Protein AF-0000000084558929 (afdb_homodimer)

Organism: NCBI:txid1577791

Secondary structure (DSSP, 8-state):
--EEEEEEEEETTSSSHHHHHHHHHHHTT-EEEEEEEEEEEE-SS-EEEEEEPPHHHHHHHHHHHHHHS---EEEE----SHHHHHHHHHHHTT--S-EEE-------TT--S-HHHHHHHIIIIIGGG-SEE--BHHHHHHHHTS---SHHHHHHHHHHHGGGS-EEEEEEEEE-SSEEEEEEEETTEEEEEEEE-PSPP-BTHHHHHHHHHHHHHHTT--HHHHHHHHHHHHHHHHHT-B-SSSSPPBP-TTTTT-GGGHHHHHHHHHHHHHHHHHHHHHHHS-GGGS-TT-BEEEEEPTT--SGGGEEEETT-EEEETTEEEE-S-EEETTTTHHHHHHHHHHHH-TT--EEEEE---TTHHHHHHHTT--EEEE---S---HHHHHHHHHHT-SS--SEEEE--TTT--EEEEEESSHHHHHHHHHHHH-/--EEEEEEEEETTSSSHHHHHHHHHHHTT-EEEEEEEEEEEE-SS-EEEEEEPPHHHHHHHHHHHHHHS---EEEE----SHHHHHHHHHHTTT--S-EEE-------TT--S-HHHHHHHIIIIIGGG-SEE--BHHHHHHHHTS---SHHHHHHHHHHHGGGS-EEEEEEEEE-SSEEEEEEEETTEEEEEEEE--S---BTHHHHHHHHHHHHHHTT--HHHHHHHHHHHHHHHHHT-B-SSSSPPBP-TTTTT-GGGHHHHHHHHHHHHHHHHHHHHHHHS-GGGS-TT-BEEEEEPTT--SGGGEEEETT-EEEETTEEEE-S-EEETTTTHHHHHHHHHHHH-TT--EEEEE---TTHHHHHHHTT--EEEE---SS--HHHHHHHHHHT-SS--SEEEE--TTT--EEEEEESSHHHHHHHHHHHH-

Solvent-accessible surface area (backbone atoms only — not comparable to full-atom values): 42613 Å² total; per-residue (Å²): 105,47,21,25,36,39,37,13,21,37,33,18,52,26,36,22,38,48,48,18,28,39,39,17,14,44,42,73,68,20,47,41,23,40,33,64,34,25,47,36,22,20,37,48,74,48,76,58,60,72,46,72,49,55,64,68,57,44,51,46,20,50,50,33,30,63,76,38,31,61,66,38,14,32,32,35,40,36,44,92,39,39,68,43,43,50,53,53,30,63,73,50,66,84,57,86,51,53,26,35,36,33,64,54,75,73,77,57,82,80,60,74,74,45,70,62,52,35,46,51,36,41,58,68,53,41,43,56,71,23,54,31,36,49,27,41,51,70,45,38,22,63,67,42,72,46,78,67,86,41,63,70,37,34,54,50,35,41,51,57,57,22,66,62,68,19,24,26,38,34,40,53,44,36,72,59,98,57,36,31,30,28,39,37,38,47,94,94,38,78,46,82,44,78,40,73,56,64,74,84,71,26,43,30,50,66,42,27,33,51,23,29,27,28,31,35,35,25,70,64,39,54,70,68,59,13,47,54,52,21,51,55,44,42,52,45,6,47,76,57,38,42,55,52,40,82,41,50,36,26,33,29,46,48,47,53,52,41,50,84,20,36,45,40,45,33,35,44,54,31,30,50,44,44,37,53,43,50,57,50,41,45,72,66,56,58,74,67,32,47,32,95,88,26,28,43,46,27,33,37,25,85,81,49,83,47,46,70,35,14,21,6,26,25,84,16,33,33,78,56,97,86,36,56,38,74,67,40,54,47,28,66,49,36,26,57,68,52,23,39,36,43,50,44,46,25,72,78,37,66,62,39,28,15,39,33,44,31,20,70,40,96,59,44,70,58,36,37,52,72,72,66,48,49,68,41,75,47,74,69,78,72,91,60,57,53,34,59,50,41,44,59,55,51,70,76,38,94,60,86,55,40,26,38,38,32,65,37,85,87,83,44,54,33,34,33,36,39,20,56,35,54,65,52,34,48,52,55,51,46,57,55,72,103,105,45,21,25,35,41,38,13,21,38,33,18,53,24,37,22,40,48,47,19,29,40,38,17,15,46,40,73,67,19,45,42,24,40,35,63,34,25,46,36,22,20,36,49,75,49,76,57,59,71,46,72,50,55,62,70,58,44,50,45,22,48,51,34,30,64,75,37,32,60,64,38,15,30,32,35,41,36,44,92,39,39,69,43,43,50,51,53,30,63,73,50,66,82,59,86,49,52,28,35,37,32,64,56,74,73,79,54,80,79,58,74,69,44,68,60,51,35,46,51,35,41,58,68,55,42,43,55,70,24,52,31,36,50,26,42,51,70,45,38,23,64,67,43,69,47,78,68,85,41,64,68,38,35,54,49,35,41,50,58,57,22,66,63,66,18,24,27,38,36,41,54,45,36,73,58,96,57,36,31,29,28,39,37,37,48,94,91,37,78,46,81,44,77,41,75,60,64,74,84,72,29,44,29,51,67,41,27,34,53,24,31,25,28,30,34,36,25,71,65,36,48,70,68,59,14,47,56,52,22,51,56,44,42,51,47,8,48,75,55,40,42,54,51,40,81,41,49,36,26,33,27,44,49,45,53,54,42,39,85,18,38,40,36,47,34,33,44,54,33,31,50,45,43,38,55,42,47,57,49,41,45,73,65,58,58,73,67,33,46,32,95,88,25,27,45,46,27,32,37,23,84,81,50,84,49,47,68,36,14,21,6,26,27,83,16,32,33,77,56,95,85,34,57,39,73,67,41,43,47,29,63,48,36,26,57,66,51,22,38,35,43,50,44,46,24,73,78,38,66,61,41,28,15,39,34,43,29,19,69,37,97,60,44,70,58,37,38,51,74,74,66,47,50,68,43,77,48,75,71,76,74,94,65,57,52,36,58,53,42,43,57,55,52,70,74,38,95,62,86,54,39,27,38,37,33,64,37,82,87,84,42,56,34,34,32,37,41,20,57,35,54,68,53,33,48,51,55,50,47,56,57,71,102

Structure (mmCIF, N/CA/C/O backbone):
data_AF-0000000084558929-model_v1
#
loop_
_entity.id
_entity.type
_entity.pdbx_description
1 polymer 'ThiDN protein'
#
loop_
_atom_site.group_PDB
_atom_site.id
_atom_site.type_symbol
_atom_site.label_atom_id
_atom_site.label_alt_id
_atom_site.label_comp_id
_atom_site.label_asym_id
_atom_site.label_entity_id
_atom_site.label_seq_id
_atom_site.pdbx_PDB_ins_code
_atom_site.Cartn_x
_atom_site.Cartn_y
_atom_site.Cartn_z
_atom_site.occupancy
_atom_site.B_iso_or_equiv
_atom_site.auth_seq_id
_atom_site.auth_comp_id
_atom_site.auth_asym_id
_atom_site.auth_atom_id
_atom_site.pdbx_PDB_model_num
ATOM 1 N N . MET A 1 1 ? 7.133 1.33 13.344 1 83.69 1 MET A N 1
ATOM 2 C CA . MET A 1 1 ? 6.449 1.794 12.141 1 83.69 1 MET A CA 1
ATOM 3 C C . MET A 1 1 ? 5.363 2.807 12.484 1 83.69 1 MET A C 1
ATOM 5 O O . MET A 1 1 ? 4.566 2.58 13.398 1 83.69 1 MET A O 1
ATOM 9 N N . LYS A 1 2 ? 5.395 4.078 11.883 1 90.44 2 LYS A N 1
ATOM 10 C CA . LYS A 1 2 ? 4.316 5.047 12.055 1 90.44 2 LYS A CA 1
ATOM 11 C C . LYS A 1 2 ? 3.053 4.605 11.328 1 90.44 2 LYS A C 1
ATOM 13 O O . LYS A 1 2 ? 3.127 4.012 10.25 1 90.44 2 LYS A O 1
ATOM 18 N N . THR A 1 3 ? 1.973 4.855 11.977 1 96.56 3 THR A N 1
ATOM 19 C CA . THR A 1 3 ? 0.694 4.398 11.445 1 96.56 3 THR A CA 1
ATOM 20 C C . THR A 1 3 ? -0.305 5.547 11.375 1 96.56 3 THR A C 1
ATOM 22 O O . THR A 1 3 ? -0.417 6.336 12.312 1 96.56 3 THR A O 1
ATOM 25 N N . ALA A 1 4 ? -0.95 5.711 10.281 1 98.19 4 ALA A N 1
ATOM 26 C CA . ALA A 1 4 ? -2.064 6.641 10.125 1 98.19 4 ALA A CA 1
ATOM 27 C C . ALA A 1 4 ? -3.373 5.895 9.883 1 98.19 4 ALA A C 1
ATOM 29 O O . ALA A 1 4 ? -3.377 4.805 9.305 1 98.19 4 ALA A O 1
ATOM 30 N N . LEU A 1 5 ? -4.441 6.445 10.328 1 98.69 5 LEU A N 1
ATOM 31 C CA . LEU A 1 5 ? -5.777 5.887 10.141 1 98.69 5 LEU A CA 1
ATOM 32 C C . LEU A 1 5 ? -6.574 6.711 9.141 1 98.69 5 LEU A C 1
ATOM 34 O O . LEU A 1 5 ? -6.66 7.938 9.258 1 98.69 5 LEU A O 1
ATOM 38 N N . THR A 1 6 ? -7.043 6.047 8.102 1 98.75 6 THR A N 1
ATOM 39 C CA . THR A 1 6 ? -7.945 6.727 7.176 1 98.75 6 THR A CA 1
ATOM 40 C C . THR A 1 6 ? -9.367 6.199 7.324 1 98.75 6 THR A C 1
ATOM 42 O O . THR A 1 6 ? -9.594 4.988 7.359 1 98.75 6 THR A O 1
ATOM 45 N N . ILE A 1 7 ? -10.32 7.102 7.559 1 98.69 7 ILE A N 1
ATOM 46 C CA . ILE A 1 7 ? -11.758 6.852 7.656 1 98.69 7 ILE A CA 1
ATOM 47 C C . ILE A 1 7 ? -12.461 7.402 6.418 1 98.69 7 ILE A C 1
ATOM 49 O O . ILE A 1 7 ? -12.695 8.609 6.312 1 98.69 7 ILE A O 1
ATOM 53 N N . ALA A 1 8 ? -12.812 6.52 5.48 1 97.69 8 ALA A N 1
ATOM 54 C CA . ALA A 1 8 ? -13.312 7.008 4.199 1 97.69 8 ALA A CA 1
ATOM 55 C C . ALA A 1 8 ? -14.055 5.91 3.443 1 97.69 8 ALA A C 1
ATOM 57 O O . ALA A 1 8 ? -14.133 4.773 3.908 1 97.69 8 ALA A O 1
ATOM 58 N N . GLY A 1 9 ? -14.695 6.316 2.381 1 96.62 9 GLY A N 1
ATOM 59 C CA . GLY A 1 9 ? -15.328 5.348 1.498 1 96.62 9 GLY A CA 1
ATOM 60 C C . GLY A 1 9 ? -14.328 4.582 0.646 1 96.62 9 GLY A C 1
ATOM 61 O O . GLY A 1 9 ? -13.156 4.953 0.57 1 96.62 9 GLY A O 1
ATOM 62 N N . SER A 1 10 ? -14.875 3.471 0.012 1 97.12 10 SER A N 1
ATOM 63 C CA . SER A 1 10 ? -14.078 2.65 -0.895 1 97.12 10 SER A CA 1
ATOM 64 C C . SER A 1 10 ? -14.422 2.943 -2.352 1 97.12 10 SER A C 1
ATOM 66 O O . SER A 1 10 ? -15.594 3.084 -2.703 1 97.12 10 SER A O 1
ATOM 68 N N . ASP A 1 11 ? -13.352 3.115 -3.139 1 95.5 11 ASP A N 1
ATOM 69 C CA . ASP A 1 11 ? -13.445 3.312 -4.582 1 95.5 11 ASP A CA 1
ATOM 70 C C . ASP A 1 11 ? -13.039 2.049 -5.336 1 95.5 11 ASP A C 1
ATOM 72 O O . ASP A 1 11 ? -11.859 1.673 -5.34 1 95.5 11 ASP A O 1
ATOM 76 N N . SER A 1 12 ? -13.969 1.496 -6.133 1 96.81 12 SER A N 1
ATOM 77 C CA . SER A 1 12 ? -13.727 0.222 -6.801 1 96.81 12 SER A CA 1
ATOM 78 C C . SER A 1 12 ? -12.586 0.335 -7.809 1 96.81 12 SER A C 1
ATOM 80 O O . SER A 1 12 ? -11.836 -0.623 -8.016 1 96.81 12 SER A O 1
ATOM 82 N N . VAL A 1 13 ? -12.375 1.478 -8.422 1 96.25 13 VAL A N 1
ATOM 83 C CA . VAL A 1 13 ? -11.352 1.631 -9.453 1 96.25 13 VAL A CA 1
ATOM 84 C C . VAL A 1 13 ? -9.992 1.881 -8.797 1 96.25 13 VAL A C 1
ATOM 86 O O . VAL A 1 13 ? -8.953 1.711 -9.43 1 96.25 13 VAL A O 1
ATOM 89 N N . GLY A 1 14 ? -10 2.24 -7.566 1 96.38 14 GLY A N 1
ATOM 90 C CA . GLY A 1 14 ? -8.758 2.381 -6.812 1 96.38 14 GLY A CA 1
ATOM 91 C C . GLY A 1 14 ? -8.086 3.725 -7.02 1 96.38 14 GLY A C 1
ATOM 92 O O . GLY A 1 14 ? -6.902 3.883 -6.719 1 96.38 14 GLY A O 1
ATOM 93 N N . GLY A 1 15 ? -8.844 4.719 -7.543 1 94.81 15 GLY A N 1
ATOM 94 C CA . GLY A 1 15 ? -8.266 6.023 -7.816 1 94.81 15 GLY A CA 1
ATOM 95 C C . GLY A 1 15 ? -8.484 7.02 -6.695 1 94.81 15 GLY A C 1
ATOM 96 O O . GLY A 1 15 ? -7.789 8.039 -6.613 1 94.81 15 GLY A O 1
ATOM 97 N N . ALA A 1 16 ? -9.406 6.77 -5.832 1 95.25 16 ALA A N 1
ATOM 98 C CA . ALA A 1 16 ? -9.742 7.602 -4.68 1 95.25 16 ALA A CA 1
ATOM 99 C C . ALA A 1 16 ? -10.078 6.742 -3.465 1 95.25 16 ALA A C 1
ATOM 101 O O . ALA A 1 16 ? -9.664 5.582 -3.385 1 95.25 16 ALA A O 1
ATOM 102 N N . GLY A 1 17 ? -10.664 7.328 -2.475 1 96.19 17 GLY A N 1
ATOM 103 C CA . GLY A 1 17 ? -11.094 6.566 -1.312 1 96.19 17 GLY A CA 1
ATOM 104 C C . GLY A 1 17 ? -9.938 5.988 -0.521 1 96.19 17 GLY A C 1
ATOM 105 O O . GLY A 1 17 ? -8.812 6.484 -0.604 1 96.19 17 GLY A O 1
ATOM 106 N N . ILE A 1 18 ? -10.242 4.922 0.247 1 98.06 18 ILE A N 1
ATOM 107 C CA . ILE A 1 18 ? -9.219 4.324 1.102 1 98.06 18 ILE A CA 1
ATOM 108 C C . ILE A 1 18 ? -8.109 3.734 0.24 1 98.06 18 ILE A C 1
ATOM 110 O O . ILE A 1 18 ? -6.957 3.645 0.678 1 98.06 18 ILE A O 1
ATOM 114 N N . GLN A 1 19 ? -8.438 3.371 -1.053 1 98.19 19 GLN A N 1
ATOM 115 C CA . GLN A 1 19 ? -7.422 2.801 -1.935 1 98.19 19 GLN A CA 1
ATOM 116 C C . GLN A 1 19 ? -6.32 3.811 -2.232 1 98.19 19 GLN A C 1
ATOM 118 O O . GLN A 1 19 ? -5.133 3.482 -2.158 1 98.19 19 GLN A O 1
ATOM 123 N N . ALA A 1 20 ? -6.73 5.051 -2.551 1 97.19 20 ALA A N 1
ATOM 124 C CA . ALA A 1 20 ? -5.75 6.105 -2.795 1 97.19 20 ALA A CA 1
ATOM 125 C C . ALA A 1 20 ? -5.012 6.477 -1.512 1 97.19 20 ALA A C 1
ATOM 127 O O . ALA A 1 20 ? -3.809 6.754 -1.537 1 97.19 20 ALA A O 1
ATOM 128 N N . ASP A 1 21 ? -5.734 6.5 -0.413 1 98.31 21 ASP A N 1
ATOM 129 C CA . ASP A 1 21 ? -5.141 6.824 0.879 1 98.31 21 ASP A CA 1
ATOM 130 C C . ASP A 1 21 ? -4.023 5.844 1.232 1 98.31 21 ASP A C 1
ATOM 132 O O . ASP A 1 21 ? -2.936 6.25 1.641 1 98.31 21 ASP A O 1
ATOM 136 N N . ILE A 1 22 ? -4.312 4.555 1.047 1 98.38 22 ILE A N 1
ATOM 137 C CA . ILE A 1 22 ? -3.367 3.494 1.373 1 98.38 22 ILE A CA 1
ATOM 138 C C . ILE A 1 22 ? -2.096 3.658 0.542 1 98.38 22 ILE A C 1
ATOM 140 O O . ILE A 1 22 ? -0.986 3.596 1.076 1 98.38 22 ILE A O 1
ATOM 144 N N . LYS A 1 23 ? -2.238 3.891 -0.728 1 96.19 23 LYS A N 1
ATOM 145 C CA . LYS A 1 23 ? -1.084 4.039 -1.608 1 96.19 23 LYS A CA 1
ATOM 146 C C . LYS A 1 23 ? -0.255 5.262 -1.229 1 96.19 23 LYS A C 1
ATOM 148 O O . LYS A 1 23 ? 0.974 5.188 -1.152 1 96.19 23 LYS A O 1
ATOM 153 N N . ALA A 1 24 ? -0.901 6.363 -0.974 1 95.25 24 ALA A N 1
ATOM 154 C CA . ALA A 1 24 ? -0.205 7.605 -0.648 1 95.25 24 ALA A CA 1
ATOM 155 C C . ALA A 1 24 ? 0.569 7.473 0.661 1 95.25 24 ALA A C 1
ATOM 157 O O . ALA A 1 24 ? 1.74 7.852 0.737 1 95.25 24 ALA A O 1
ATOM 158 N N . MET A 1 25 ? -0.078 6.965 1.679 1 96.06 25 MET A N 1
ATOM 159 C CA . MET A 1 25 ? 0.57 6.805 2.977 1 96.06 25 MET A CA 1
ATOM 160 C C . MET A 1 25 ? 1.732 5.824 2.889 1 96.06 25 MET A C 1
ATOM 162 O O . MET A 1 25 ? 2.828 6.105 3.379 1 96.06 25 MET A O 1
ATOM 166 N N . ALA A 1 26 ? 1.492 4.699 2.186 1 92.88 26 ALA A N 1
ATOM 167 C CA . ALA A 1 26 ? 2.539 3.693 2.031 1 92.88 26 ALA A CA 1
ATOM 168 C C . ALA A 1 26 ? 3.721 4.246 1.241 1 92.88 26 ALA A C 1
ATOM 170 O O . ALA A 1 26 ? 4.875 3.916 1.524 1 92.88 26 ALA A O 1
ATOM 171 N N . SER A 1 27 ? 3.445 5.07 0.264 1 87.81 27 SER A N 1
ATOM 172 C CA . SER A 1 27 ? 4.484 5.586 -0.62 1 87.81 27 SER A CA 1
ATOM 173 C C . SER A 1 27 ? 5.48 6.449 0.145 1 87.81 27 SER A C 1
ATOM 175 O O . SER A 1 27 ? 6.617 6.637 -0.298 1 87.81 27 SER A O 1
ATOM 177 N N . VAL A 1 28 ? 5.039 6.93 1.283 1 83.31 28 VAL A N 1
ATOM 178 C CA . VAL A 1 28 ? 5.957 7.77 2.041 1 83.31 28 VAL A CA 1
ATOM 179 C C . VAL A 1 28 ? 6.383 7.051 3.32 1 83.31 28 VAL A C 1
ATOM 181 O O . VAL A 1 28 ? 6.926 7.668 4.234 1 83.31 28 VAL A O 1
ATOM 184 N N . GLY A 1 29 ? 6.043 5.836 3.422 1 84.62 29 GLY A N 1
ATOM 185 C CA . GLY A 1 29 ? 6.598 5.004 4.477 1 84.62 29 GLY A CA 1
ATOM 186 C C . GLY A 1 29 ? 5.711 4.922 5.703 1 84.62 29 GLY A C 1
ATOM 187 O O . GLY A 1 29 ? 6.188 4.629 6.805 1 84.62 29 GLY A O 1
ATOM 188 N N . VAL A 1 30 ? 4.492 5.215 5.641 1 92 30 VAL A N 1
ATOM 189 C CA . VAL A 1 30 ? 3.549 5.176 6.758 1 92 30 VAL A CA 1
ATOM 190 C C . VAL A 1 30 ? 2.527 4.062 6.531 1 92 30 VAL A C 1
ATOM 192 O O . VAL A 1 30 ? 2.002 3.91 5.426 1 92 30 VAL A O 1
ATOM 195 N N . HIS A 1 31 ? 2.312 3.211 7.539 1 95.5 31 HIS A N 1
ATOM 196 C CA . HIS A 1 31 ? 1.287 2.174 7.465 1 95.5 31 HIS A CA 1
ATOM 197 C C . HIS A 1 31 ? -0.111 2.777 7.559 1 95.5 31 HIS A C 1
ATOM 199 O O . HIS A 1 31 ? -0.355 3.672 8.367 1 95.5 31 HIS A O 1
ATOM 205 N N . ALA A 1 32 ? -1.036 2.309 6.727 1 98.06 32 ALA A N 1
ATOM 206 C CA . ALA A 1 32 ? -2.4 2.828 6.711 1 98.06 32 ALA A CA 1
ATOM 207 C C . ALA A 1 32 ? -3.381 1.813 7.289 1 98.06 32 ALA A C 1
ATOM 209 O O . ALA A 1 32 ? -3.594 0.745 6.711 1 98.06 32 ALA A O 1
ATOM 210 N N . ALA A 1 33 ? -3.943 2.094 8.414 1 98.5 33 ALA A N 1
ATOM 211 C CA . ALA A 1 33 ? -5.156 1.418 8.867 1 98.5 33 ALA A CA 1
ATOM 212 C C . ALA A 1 33 ? -6.402 2.084 8.297 1 98.5 33 ALA A C 1
ATOM 214 O O . ALA A 1 33 ? -6.367 3.256 7.906 1 98.5 33 ALA A O 1
ATOM 215 N N . THR A 1 34 ? -7.496 1.248 8.211 1 98.62 34 THR A N 1
ATOM 216 C CA . THR A 1 34 ? -8.633 1.817 7.496 1 98.62 34 THR A CA 1
ATOM 217 C C . THR A 1 34 ? -9.938 1.539 8.242 1 98.62 34 THR A C 1
ATOM 219 O O . THR A 1 34 ? -10.078 0.502 8.891 1 98.62 34 THR A O 1
ATOM 222 N N . VAL A 1 35 ? -10.805 2.461 8.195 1 98.75 35 VAL A N 1
ATOM 223 C CA . VAL A 1 35 ? -12.219 2.307 8.516 1 98.75 35 VAL A CA 1
ATOM 224 C C . VAL A 1 35 ? -13.062 2.664 7.289 1 98.75 35 VAL A C 1
ATOM 226 O O . VAL A 1 35 ? -13.023 3.803 6.816 1 98.75 35 VAL A O 1
ATOM 229 N N . ILE A 1 36 ? -13.781 1.66 6.789 1 98.69 36 ILE A N 1
ATOM 230 C CA . ILE A 1 36 ? -14.586 1.88 5.59 1 98.69 36 ILE A CA 1
ATOM 231 C C . ILE A 1 36 ? -15.969 2.402 5.98 1 98.69 36 ILE A C 1
ATOM 233 O O . ILE A 1 36 ? -16.672 1.78 6.781 1 98.69 36 ILE A O 1
ATOM 237 N N . THR A 1 37 ? -16.344 3.551 5.375 1 97.44 37 THR A N 1
ATOM 238 C CA . THR A 1 37 ? -17.609 4.176 5.723 1 97.44 37 THR A CA 1
ATOM 239 C C . THR A 1 37 ? -18.688 3.818 4.699 1 97.44 37 THR A C 1
ATOM 241 O O . THR A 1 37 ? -19.875 3.846 5.008 1 97.44 37 THR A O 1
ATOM 244 N N . ALA A 1 38 ? -18.266 3.543 3.525 1 96.31 38 ALA A N 1
ATOM 245 C CA . ALA A 1 38 ? -19.156 3.154 2.439 1 96.31 38 ALA A CA 1
ATOM 246 C C . ALA A 1 38 ? -18.391 2.438 1.329 1 96.31 38 ALA A C 1
ATOM 248 O O . ALA A 1 38 ? -17.203 2.703 1.108 1 96.31 38 ALA A O 1
ATOM 249 N N . VAL A 1 39 ? -19.078 1.519 0.656 1 97.12 39 VAL A N 1
ATOM 250 C CA . VAL A 1 39 ? -18.562 0.878 -0.55 1 97.12 39 VAL A CA 1
ATOM 251 C C . VAL A 1 39 ? -19.25 1.473 -1.782 1 97.12 39 VAL A C 1
ATOM 253 O O . VAL A 1 39 ? -20.469 1.365 -1.938 1 97.12 39 VAL A O 1
ATOM 256 N N . THR A 1 40 ? -18.422 2.119 -2.65 1 94 40 THR A N 1
ATOM 257 C CA . THR A 1 40 ? -19 2.723 -3.848 1 94 40 THR A CA 1
ATOM 258 C C . THR A 1 40 ? -18.719 1.858 -5.074 1 94 40 THR A C 1
ATOM 260 O O . THR A 1 40 ? -17.641 1.28 -5.203 1 94 40 THR A O 1
ATOM 263 N N . VAL A 1 41 ? -19.766 1.723 -5.863 1 94.62 41 VAL A N 1
ATOM 264 C CA . VAL A 1 41 ? -19.609 1.146 -7.195 1 94.62 41 VAL A CA 1
ATOM 265 C C . VAL A 1 41 ? -19.234 2.238 -8.188 1 94.62 41 VAL A C 1
ATOM 267 O O . VAL A 1 41 ? -20.047 3.09 -8.539 1 94.62 41 VAL A O 1
ATOM 270 N N . GLN A 1 42 ? -17.922 2.117 -8.602 1 91.31 42 GLN A N 1
ATOM 271 C CA . GLN A 1 42 ? -17.453 3.227 -9.422 1 91.31 42 GLN A CA 1
ATOM 272 C C . GLN A 1 42 ? -16.5 2.738 -10.516 1 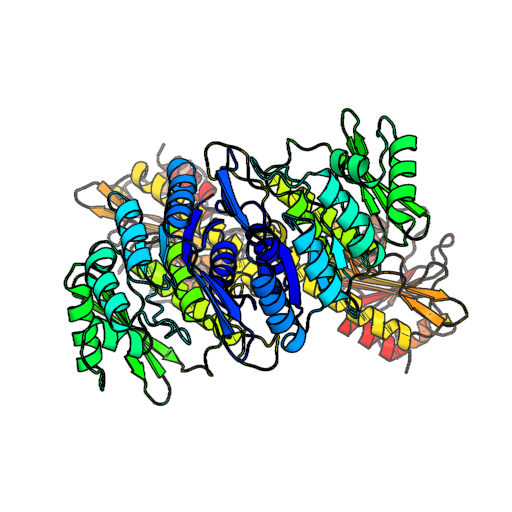91.31 42 GLN A C 1
ATOM 274 O O . GLN A 1 42 ? -15.852 1.707 -10.367 1 91.31 42 GLN A O 1
ATOM 279 N N . ASN A 1 43 ? -16.594 3.377 -11.625 1 92.12 43 ASN A N 1
ATOM 280 C CA . ASN A 1 43 ? -15.594 3.297 -12.688 1 92.12 43 ASN A CA 1
ATOM 281 C C . ASN A 1 43 ? -14.953 4.656 -12.953 1 92.12 43 ASN A C 1
ATOM 283 O O . ASN A 1 43 ? -15.047 5.562 -12.125 1 92.12 43 ASN A O 1
ATOM 287 N N . THR A 1 44 ? -14.125 4.754 -14.023 1 90.75 44 THR A N 1
ATOM 288 C CA . THR A 1 44 ? -13.391 6 -14.211 1 90.75 44 THR A CA 1
ATOM 289 C C . THR A 1 44 ? -14.305 7.09 -14.766 1 90.75 44 THR A C 1
ATOM 291 O O . THR A 1 44 ? -13.898 8.25 -14.859 1 90.75 44 THR A O 1
ATOM 294 N N . ARG A 1 45 ? -15.531 6.754 -15.039 1 88.75 45 ARG A N 1
ATOM 295 C CA . ARG A 1 45 ? -16.453 7.684 -15.695 1 88.75 45 ARG A CA 1
ATOM 296 C C . ARG A 1 45 ? -17.547 8.141 -14.734 1 88.75 45 ARG A C 1
ATOM 298 O O . ARG A 1 45 ? -18.016 9.273 -14.828 1 88.75 45 ARG A O 1
ATOM 305 N N . GLU A 1 46 ? -17.953 7.188 -13.875 1 88.19 46 GLU A N 1
ATOM 306 C CA . GLU A 1 46 ? -19.125 7.512 -13.07 1 88.19 46 GLU A CA 1
ATOM 307 C C . GLU A 1 46 ? -19.141 6.711 -11.773 1 88.19 46 GLU A C 1
ATOM 309 O O . GLU A 1 46 ? -18.453 5.699 -11.648 1 88.19 46 GLU A O 1
ATOM 314 N N . VAL A 1 47 ? -19.922 7.281 -10.859 1 87.38 47 VAL A N 1
ATOM 315 C CA . VAL A 1 47 ? -20.234 6.59 -9.617 1 87.38 47 VAL A CA 1
ATOM 316 C C . VAL A 1 47 ? -21.641 6 -9.695 1 87.38 47 VAL A C 1
ATOM 318 O O . VAL A 1 47 ? -22.609 6.711 -10 1 87.38 47 VAL A O 1
ATOM 321 N N . GLY A 1 48 ? -21.719 4.727 -9.445 1 90.44 48 GLY A N 1
ATOM 322 C CA . GLY A 1 48 ? -23.016 4.047 -9.438 1 90.44 48 GLY A CA 1
ATOM 323 C C . GLY A 1 48 ? -23.594 3.891 -8.039 1 90.44 48 GLY A C 1
ATOM 324 O O . GLY A 1 48 ? -23.688 4.863 -7.293 1 90.44 48 GLY A O 1
ATOM 325 N N . SER A 1 49 ? -23.875 2.691 -7.637 1 92.38 49 SER A N 1
ATOM 326 C CA . SER A 1 49 ? -24.469 2.408 -6.336 1 92.38 49 SER A CA 1
ATOM 327 C C . SER A 1 49 ? -23.484 2.662 -5.207 1 92.38 49 SER A C 1
ATOM 329 O O . SER A 1 49 ? -22.266 2.535 -5.398 1 92.38 49 SER A O 1
ATOM 331 N N . ILE A 1 50 ? -24.078 3.061 -4.039 1 93.19 50 ILE A N 1
ATOM 332 C CA . ILE A 1 50 ? -23.297 3.258 -2.826 1 93.19 50 ILE A CA 1
ATOM 333 C C . ILE A 1 50 ? -23.906 2.465 -1.676 1 93.19 50 ILE A C 1
ATOM 335 O O . ILE A 1 50 ? -25.109 2.578 -1.408 1 93.19 50 ILE A O 1
ATOM 339 N N . LEU A 1 51 ? -23.125 1.643 -1.083 1 95.81 51 LEU A N 1
ATOM 340 C CA . LEU A 1 51 ? -23.547 0.898 0.1 1 95.81 51 LEU A CA 1
ATOM 341 C C . LEU A 1 51 ? -22.938 1.495 1.362 1 95.81 51 LEU A C 1
ATOM 343 O O . LEU A 1 51 ? -21.75 1.282 1.646 1 95.81 51 LEU A O 1
ATOM 347 N N . PRO A 1 52 ? -23.766 2.199 2.152 1 94.75 52 PRO A N 1
ATOM 348 C CA . PRO A 1 52 ? -23.219 2.674 3.43 1 94.75 52 PRO A CA 1
ATOM 349 C C . PRO A 1 52 ? -22.953 1.539 4.418 1 94.75 52 PRO A C 1
ATOM 351 O O . PRO A 1 52 ? -23.734 0.586 4.492 1 94.75 52 PRO A O 1
ATOM 354 N N . ILE A 1 53 ? -21.891 1.61 5.07 1 97.62 53 ILE A N 1
ATOM 355 C CA . ILE A 1 53 ? -21.609 0.67 6.152 1 97.62 53 ILE A CA 1
ATOM 356 C C . ILE A 1 53 ? -22.406 1.062 7.395 1 97.62 53 ILE A C 1
ATOM 358 O O . ILE A 1 53 ? -22.516 2.246 7.727 1 97.62 53 ILE A O 1
ATOM 362 N N . PRO A 1 54 ? -23 0.093 8.086 1 97.88 54 PRO A N 1
ATOM 363 C CA . PRO A 1 54 ? -23.766 0.418 9.289 1 97.88 54 PRO A CA 1
ATOM 364 C C . PRO A 1 54 ? -22.922 1.1 10.359 1 97.88 54 PRO A C 1
ATOM 366 O O . PRO A 1 54 ? -21.766 0.742 10.555 1 97.88 54 PRO A O 1
ATOM 369 N N . GLU A 1 55 ? -23.609 2.039 11.086 1 97.25 55 GLU A N 1
ATOM 370 C CA . GLU A 1 55 ? -22.938 2.844 12.102 1 97.25 55 GLU A CA 1
ATOM 371 C C . GLU A 1 55 ? -22.25 1.96 13.141 1 97.25 55 GLU A C 1
ATOM 373 O O . GLU A 1 55 ? -21.141 2.256 13.57 1 97.25 55 GLU A O 1
ATOM 378 N N . GLU A 1 56 ? -22.906 0.878 13.516 1 98.06 56 GLU A N 1
ATOM 379 C CA . GLU A 1 56 ? -22.359 -0.018 14.531 1 98.06 56 GLU A CA 1
ATOM 380 C C . GLU A 1 56 ? -21.062 -0.658 14.062 1 98.06 56 GLU A C 1
ATOM 382 O O . GLU A 1 56 ? -20.125 -0.825 14.844 1 98.06 56 GLU A O 1
ATOM 387 N N . ILE A 1 57 ? -20.984 -0.993 12.805 1 98.12 57 ILE A N 1
ATOM 388 C CA . ILE A 1 57 ? -19.781 -1.62 12.25 1 98.12 57 ILE A CA 1
ATOM 389 C C . ILE A 1 57 ? -18.656 -0.59 12.141 1 98.12 57 ILE A C 1
ATOM 391 O O . ILE A 1 57 ? -17.484 -0.916 12.352 1 98.12 57 ILE A O 1
ATOM 395 N N . ILE A 1 58 ? -19 0.626 11.789 1 98.44 58 ILE A N 1
ATOM 396 C CA . ILE A 1 58 ? -18 1.694 11.727 1 98.44 58 ILE A CA 1
ATOM 397 C C . ILE A 1 58 ? -17.391 1.916 13.102 1 98.44 58 ILE A C 1
ATOM 399 O O . ILE A 1 58 ? -16.172 2.023 13.242 1 98.44 58 ILE A O 1
ATOM 403 N N . LYS A 1 59 ? -18.266 1.961 14.117 1 98.25 59 LYS A N 1
ATOM 404 C CA . LYS A 1 59 ? -17.797 2.121 15.492 1 98.25 59 LYS A CA 1
ATOM 405 C C . LYS A 1 59 ? -16.891 0.974 15.891 1 98.25 59 LYS A C 1
ATOM 407 O O . LYS A 1 59 ? -15.836 1.197 16.5 1 98.25 59 LYS A O 1
ATOM 412 N N . GLU A 1 60 ? -17.266 -0.213 15.555 1 98.25 60 GLU A N 1
ATOM 413 C CA . GLU A 1 60 ? -16.469 -1.388 15.891 1 98.25 60 GLU A CA 1
ATOM 414 C C . GLU A 1 60 ? -15.109 -1.351 15.195 1 98.25 60 GLU A C 1
ATOM 416 O O . GLU A 1 60 ? -14.086 -1.713 15.781 1 98.25 60 GLU A O 1
ATOM 421 N N . GLN A 1 61 ? -15.078 -0.974 13.914 1 98.38 61 GLN A N 1
ATOM 422 C CA . GLN A 1 61 ? -13.805 -0.832 13.211 1 98.38 61 GLN A CA 1
ATOM 423 C C . GLN A 1 61 ? -12.883 0.151 13.93 1 98.38 61 GLN A C 1
ATOM 425 O O . GLN A 1 61 ? -11.711 -0.143 14.156 1 98.38 61 GLN A O 1
ATOM 430 N N . LEU A 1 62 ? -13.461 1.325 14.242 1 98.12 62 LEU A N 1
ATOM 431 C CA . LEU A 1 62 ? -12.695 2.387 14.883 1 98.12 62 LEU A CA 1
ATOM 432 C C . LEU A 1 62 ? -12.102 1.906 16.203 1 98.12 62 LEU A C 1
ATOM 434 O O . LEU A 1 62 ? -10.906 2.07 16.453 1 98.12 62 LEU A O 1
ATOM 438 N N . GLU A 1 63 ? -12.891 1.289 17.016 1 97.19 63 GLU A N 1
ATOM 439 C CA . GLU A 1 63 ? -12.461 0.852 18.344 1 97.19 63 GLU A CA 1
ATOM 440 C C . GLU A 1 63 ? -11.422 -0.26 18.234 1 97.19 63 GLU A C 1
ATOM 442 O O . GLU A 1 63 ? -10.461 -0.289 19.016 1 97.19 63 GLU A O 1
ATOM 447 N N . ALA A 1 64 ? -11.656 -1.169 17.297 1 97.06 64 ALA A N 1
ATOM 448 C CA . ALA A 1 64 ? -10.711 -2.266 17.109 1 97.06 64 ALA A CA 1
ATOM 449 C C . ALA A 1 64 ? -9.312 -1.736 16.797 1 97.06 64 ALA A C 1
ATOM 451 O O . ALA A 1 64 ? -8.32 -2.252 17.297 1 97.06 64 ALA A O 1
ATOM 452 N N . VAL A 1 65 ? -9.219 -0.744 15.992 1 97.44 65 VAL A N 1
ATOM 453 C CA . VAL A 1 65 ? -7.938 -0.207 15.555 1 97.44 65 VAL A CA 1
ATOM 454 C C . VAL A 1 65 ? -7.348 0.678 16.656 1 97.44 65 VAL A C 1
ATOM 456 O O . VAL A 1 65 ? -6.172 0.539 17 1 97.44 65 VAL A O 1
ATOM 459 N N . LEU A 1 66 ? -8.141 1.563 17.234 1 96.5 66 LEU A N 1
ATOM 460 C CA . LEU A 1 66 ? -7.652 2.576 18.156 1 96.5 66 LEU A CA 1
ATOM 461 C C . LEU A 1 66 ? -7.219 1.942 19.469 1 96.5 66 LEU A C 1
ATOM 463 O O . LEU A 1 66 ? -6.293 2.43 20.125 1 96.5 66 LEU A O 1
ATOM 467 N N . LYS A 1 67 ? -7.789 0.862 19.906 1 95.06 67 LYS A N 1
ATOM 468 C CA . LYS A 1 67 ? -7.461 0.215 21.172 1 95.06 67 LYS A CA 1
ATOM 469 C C . LYS A 1 67 ? -6.234 -0.684 21.031 1 95.06 67 LYS A C 1
ATOM 471 O O . LYS A 1 67 ? -5.578 -1.008 22.016 1 95.06 67 LYS A O 1
ATOM 476 N N . ASP A 1 68 ? -5.91 -1.007 19.828 1 95.88 68 ASP A N 1
ATOM 477 C CA . ASP A 1 68 ? -4.859 -1.989 19.578 1 95.88 68 ASP A CA 1
ATOM 478 C C . ASP A 1 68 ? -3.619 -1.328 18.984 1 95.88 68 ASP A C 1
ATOM 480 O O . ASP A 1 68 ? -2.506 -1.527 19.484 1 95.88 68 ASP A O 1
ATOM 484 N N . CYS A 1 69 ? -3.832 -0.497 18 1 95.62 69 CYS A N 1
ATOM 485 C CA . CYS A 1 69 ? -2.727 0.054 17.219 1 95.62 69 CYS A CA 1
ATOM 486 C C . CYS A 1 69 ? -2.281 1.398 17.781 1 95.62 69 CYS A C 1
ATOM 488 O O . CYS A 1 69 ? -3.086 2.131 18.359 1 95.62 69 CYS A O 1
ATOM 490 N N . LYS A 1 70 ? -1.026 1.64 17.609 1 93.69 70 LYS A N 1
ATOM 491 C CA . LYS A 1 70 ? -0.514 2.98 17.891 1 93.69 70 LYS A CA 1
ATOM 492 C C . LYS A 1 70 ? -0.713 3.898 16.688 1 93.69 70 LYS A C 1
ATOM 494 O O . LYS A 1 70 ? 0.166 4.008 15.828 1 93.69 70 LYS A O 1
ATOM 499 N N . ILE A 1 71 ? -1.717 4.645 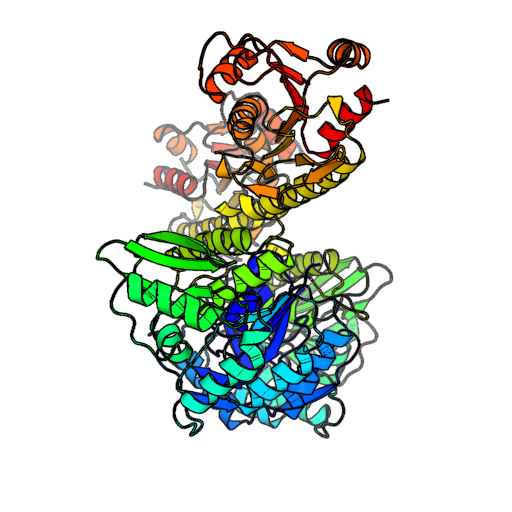16.734 1 97.06 71 ILE A N 1
ATOM 500 C CA . ILE A 1 71 ? -2.053 5.547 15.641 1 97.06 71 ILE A CA 1
ATOM 501 C C . ILE A 1 71 ? -1.384 6.902 15.867 1 97.06 71 ILE A C 1
ATOM 503 O O . ILE A 1 71 ? -1.495 7.484 16.953 1 97.06 71 ILE A O 1
ATOM 507 N N . ASN A 1 72 ? -0.758 7.445 14.797 1 96.31 72 ASN A N 1
ATOM 508 C CA . ASN A 1 72 ? 0.01 8.68 14.938 1 96.31 72 ASN A CA 1
ATOM 509 C C . ASN A 1 72 ? -0.713 9.859 14.305 1 96.31 72 ASN A C 1
ATOM 511 O O . ASN A 1 72 ? -0.414 11.016 14.617 1 96.31 72 ASN A O 1
ATOM 515 N N . ALA A 1 73 ? -1.644 9.633 13.43 1 98.12 73 ALA A N 1
ATOM 516 C CA . ALA A 1 73 ? -2.457 10.656 12.781 1 98.12 73 ALA A CA 1
ATOM 517 C C . ALA A 1 73 ? -3.709 10.047 12.156 1 98.12 73 ALA A C 1
ATOM 51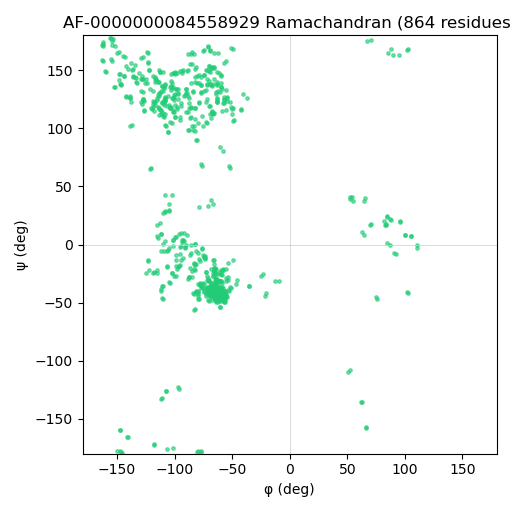9 O O . ALA A 1 73 ? -3.744 8.852 11.859 1 98.12 73 ALA A O 1
ATOM 520 N N . ILE A 1 74 ? -4.762 10.836 11.922 1 98.62 74 ILE A N 1
ATOM 521 C CA . ILE A 1 74 ? -6.035 10.359 11.398 1 98.62 74 ILE A CA 1
ATOM 522 C C . ILE A 1 74 ? -6.496 11.266 10.258 1 98.62 74 ILE A C 1
ATOM 524 O O . ILE A 1 74 ? -6.348 12.492 10.336 1 98.62 74 ILE A O 1
ATOM 528 N N . LYS A 1 75 ? -7.016 10.641 9.219 1 98.12 75 LYS A N 1
ATOM 529 C CA . LYS A 1 75 ? -7.625 11.352 8.102 1 98.12 75 LYS A CA 1
ATOM 530 C C . LYS A 1 75 ? -9.062 10.883 7.867 1 98.12 75 LYS A C 1
ATOM 532 O O . LYS A 1 75 ? -9.352 9.695 7.961 1 98.12 75 LYS A O 1
ATOM 537 N N . THR A 1 76 ? -9.953 11.867 7.578 1 97.94 76 THR A N 1
ATOM 538 C CA . THR A 1 76 ? -11.266 11.484 7.07 1 97.94 76 THR A CA 1
ATOM 539 C C . THR A 1 76 ? -11.422 11.883 5.605 1 97.94 76 THR A C 1
ATOM 541 O O . THR A 1 76 ? -10.914 12.93 5.188 1 97.94 76 THR A O 1
ATOM 544 N N . GLY A 1 77 ? -11.961 10.977 4.859 1 96.38 77 GLY A N 1
ATOM 545 C CA . GLY A 1 77 ? -12.461 11.258 3.521 1 96.38 77 GLY A CA 1
ATOM 546 C C . GLY A 1 77 ? -13.977 11.266 3.438 1 96.38 77 GLY A C 1
ATOM 547 O O . GLY A 1 77 ? -14.641 11.938 4.23 1 96.38 77 GLY A O 1
ATOM 548 N N . MET A 1 78 ? -14.562 10.539 2.584 1 93.44 78 MET A N 1
ATOM 549 C CA . MET A 1 78 ? -16.016 10.461 2.426 1 93.44 78 MET A CA 1
ATOM 550 C C . MET A 1 78 ? -16.656 9.766 3.621 1 93.44 78 MET A C 1
ATOM 552 O O . MET A 1 78 ? -16.406 8.594 3.875 1 93.44 78 MET A O 1
ATOM 556 N N . LEU A 1 79 ? -17.531 10.469 4.328 1 94.19 79 LEU A N 1
ATOM 557 C CA . LEU A 1 79 ? -18.203 9.922 5.504 1 94.19 79 LEU A CA 1
ATOM 558 C C . LEU A 1 79 ? -19.672 9.602 5.191 1 94.19 79 LEU A C 1
ATOM 560 O O . LEU A 1 79 ? -20.344 8.945 5.984 1 94.19 79 LEU A O 1
ATOM 564 N N . TYR A 1 80 ? -20.125 9.93 4.07 1 90.06 80 TYR A N 1
ATOM 565 C CA . TYR A 1 80 ? -21.375 9.492 3.439 1 90.06 80 TYR A CA 1
ATOM 566 C C . TYR A 1 80 ? -22.578 10.188 4.066 1 90.06 80 TYR A C 1
ATOM 568 O O . TYR A 1 80 ? -23.469 10.648 3.357 1 90.06 80 TYR A O 1
ATOM 576 N N . SER A 1 81 ? -22.672 10.258 5.531 1 92 81 SER A N 1
ATOM 577 C CA . SER A 1 81 ? -23.875 10.781 6.152 1 92 81 SER A CA 1
ATOM 578 C C . SER A 1 81 ? -23.562 11.484 7.469 1 92 81 SER A C 1
ATOM 580 O O . SER A 1 81 ? -22.5 11.289 8.047 1 92 81 SER A O 1
ATOM 582 N N . ALA A 1 82 ? -24.625 12.258 7.898 1 93.38 82 ALA A N 1
ATOM 583 C CA . ALA A 1 82 ? -24.516 12.945 9.18 1 93.38 82 ALA A CA 1
ATOM 584 C C . ALA A 1 82 ? -24.375 11.953 10.328 1 93.38 82 ALA A C 1
ATOM 586 O O . ALA A 1 82 ? -23.672 12.211 11.305 1 93.38 82 ALA A O 1
ATOM 587 N N . ASP A 1 83 ? -25.109 10.867 10.242 1 94.75 83 ASP A N 1
ATOM 588 C CA . ASP A 1 83 ? -25.047 9.844 11.281 1 94.75 83 ASP A CA 1
ATOM 589 C C . ASP A 1 83 ? -23.641 9.273 11.422 1 94.75 83 ASP A C 1
ATOM 591 O O . ASP A 1 83 ? -23.156 9.086 12.539 1 94.75 83 ASP A O 1
ATOM 595 N N . ILE A 1 84 ? -23.016 9.023 10.336 1 95.69 84 ILE A N 1
ATOM 596 C CA . ILE A 1 84 ? -21.672 8.484 10.352 1 95.69 84 ILE A CA 1
ATOM 597 C C . ILE A 1 84 ? -20.703 9.531 10.898 1 95.69 84 ILE A C 1
ATOM 599 O O . ILE A 1 84 ? -19.781 9.203 11.664 1 95.69 84 ILE A O 1
ATOM 603 N N . VAL A 1 85 ? -20.891 10.797 10.492 1 96 85 VAL A N 1
ATOM 604 C CA . VAL A 1 85 ? -20.078 11.867 11.055 1 96 85 VAL A CA 1
ATOM 605 C C . VAL A 1 85 ? -20.172 11.859 12.578 1 96 85 VAL A C 1
ATOM 607 O O . VAL A 1 85 ? -19.172 11.984 13.273 1 96 85 VAL A O 1
ATOM 610 N N . GLY A 1 86 ? -21.391 11.711 13.055 1 96.44 86 GLY A N 1
ATOM 611 C CA . GLY A 1 86 ? -21.625 11.672 14.484 1 96.44 86 GLY A CA 1
ATOM 612 C C . GLY A 1 86 ? -20.891 10.523 15.172 1 96.44 86 GLY A C 1
ATOM 613 O O . GLY A 1 86 ? -20.281 10.711 16.234 1 96.44 86 GLY A O 1
ATOM 614 N N . VAL A 1 87 ? -20.891 9.367 14.602 1 97.62 87 VAL A N 1
ATOM 615 C CA . VAL A 1 87 ? -20.234 8.195 15.156 1 97.62 87 VAL A CA 1
ATOM 616 C C . VAL A 1 87 ? -18.719 8.414 15.211 1 97.62 87 VAL A C 1
ATOM 618 O O . VAL A 1 87 ? -18.078 8.109 16.219 1 97.62 87 VAL A O 1
ATOM 621 N N . VAL A 1 88 ? -18.188 8.922 14.141 1 98 88 VAL A N 1
ATOM 622 C CA . VAL A 1 88 ? -16.75 9.172 14.055 1 98 88 VAL A CA 1
ATOM 623 C C . VAL A 1 88 ? -16.344 10.195 15.117 1 98 88 VAL A C 1
ATOM 625 O O . VAL A 1 88 ? -15.359 9.992 15.836 1 98 88 VAL A O 1
ATOM 628 N N . ALA A 1 89 ? -17.094 11.258 15.219 1 97.38 89 ALA A N 1
ATOM 629 C CA . ALA A 1 89 ? -16.812 12.305 16.188 1 97.38 89 ALA A CA 1
ATOM 630 C C . ALA A 1 89 ? -16.859 11.766 17.625 1 97.38 89 ALA A C 1
ATOM 632 O O . ALA A 1 89 ? -16.016 12.094 18.453 1 97.38 89 ALA A O 1
ATOM 633 N N . ASP A 1 90 ? -17.828 10.938 17.906 1 97.5 90 ASP A N 1
ATOM 634 C CA . ASP A 1 90 ? -18.016 10.375 19.25 1 97.5 90 ASP A CA 1
ATOM 635 C C . ASP A 1 90 ? -16.812 9.516 19.641 1 97.5 90 ASP A C 1
ATOM 637 O O . ASP A 1 90 ? -16.312 9.617 20.766 1 97.5 90 ASP A O 1
ATOM 641 N N . VAL A 1 91 ? -16.375 8.703 18.75 1 97.75 91 VAL A N 1
ATOM 642 C CA . VAL A 1 91 ? -15.281 7.785 19.062 1 97.75 91 VAL A CA 1
ATOM 643 C C . VAL A 1 91 ? -13.969 8.555 19.188 1 97.75 91 VAL A C 1
ATOM 645 O O . VAL A 1 91 ? -13.117 8.211 20.016 1 97.75 91 VAL A O 1
ATOM 648 N N . LEU A 1 92 ? -13.82 9.68 18.422 1 97.12 92 LEU A N 1
ATOM 649 C CA . LEU A 1 92 ? -12.547 10.398 18.375 1 97.12 92 LEU A CA 1
ATOM 650 C C . LEU A 1 92 ? -12.523 11.523 19.406 1 97.12 92 LEU A C 1
ATOM 652 O O . LEU A 1 92 ? -11.586 12.32 19.438 1 97.12 92 LEU A O 1
ATOM 656 N N . GLU A 1 93 ? -13.477 11.719 20.188 1 92.81 93 GLU A N 1
ATOM 657 C CA . GLU A 1 93 ? -13.625 12.844 21.109 1 92.81 93 GLU A CA 1
ATOM 658 C C . GLU A 1 93 ? -12.383 13 21.984 1 92.81 93 GLU A C 1
ATOM 660 O O . GLU A 1 93 ? -11.922 14.117 22.219 1 92.81 93 GLU A O 1
ATOM 665 N N . ASP A 1 94 ? -11.734 11.961 22.5 1 85.81 94 ASP A N 1
ATOM 666 C CA . ASP A 1 94 ? -10.609 12.078 23.422 1 85.81 94 ASP A CA 1
ATOM 667 C C . ASP A 1 94 ? -9.297 11.688 22.734 1 85.81 94 ASP A C 1
ATOM 669 O O . ASP A 1 94 ? -8.32 11.344 23.406 1 85.81 94 ASP A O 1
ATOM 673 N N . HIS A 1 95 ? -9.359 11.922 21.438 1 83.44 95 HIS A N 1
ATOM 674 C CA . HIS A 1 95 ? -8.141 11.516 20.734 1 83.44 95 HIS A CA 1
ATOM 675 C C . HIS A 1 95 ? -7.055 12.578 20.844 1 83.44 95 HIS A C 1
ATOM 677 O O . HIS A 1 95 ? -7.352 13.766 20.984 1 83.44 95 HIS A O 1
ATOM 683 N N . GLU A 1 96 ? -5.797 12.203 20.812 1 87.94 96 GLU A N 1
ATOM 684 C CA . GLU A 1 96 ? -4.672 13.117 20.953 1 87.94 96 GLU A CA 1
ATOM 685 C C . GLU A 1 96 ? -3.918 13.281 19.625 1 87.94 96 GLU A C 1
ATOM 687 O O . GLU A 1 96 ? -3.023 14.125 19.516 1 87.94 96 GLU A O 1
ATOM 692 N N . MET A 1 97 ? -4.305 12.555 18.703 1 92.75 97 MET A N 1
ATOM 693 C CA . MET A 1 97 ? -3.588 12.578 17.422 1 92.75 97 MET A CA 1
ATOM 694 C C . MET A 1 97 ? -4.164 13.641 16.5 1 92.75 97 MET A C 1
ATOM 696 O O . MET A 1 97 ? -5.34 13.992 16.594 1 92.75 97 MET A O 1
ATOM 700 N N . PRO A 1 98 ? -3.287 14.195 15.641 1 95.94 98 PRO A N 1
ATOM 701 C CA . PRO A 1 98 ? -3.828 15.148 14.664 1 95.94 98 PRO A CA 1
ATOM 702 C C . PRO A 1 98 ? -4.883 14.523 13.758 1 95.94 98 PRO A C 1
ATOM 704 O O . PRO A 1 98 ? -4.719 13.383 13.305 1 95.94 98 PRO A O 1
ATOM 707 N N . LEU A 1 99 ? -5.957 15.266 13.562 1 97.88 99 LEU A N 1
ATOM 708 C CA . LEU A 1 99 ? -7.051 14.875 12.68 1 97.88 99 LEU A CA 1
ATOM 709 C C . LEU A 1 99 ? -7.117 15.789 11.461 1 97.88 99 LEU A C 1
ATOM 711 O O . LEU A 1 99 ? -7.266 17 11.602 1 97.88 99 LEU A O 1
ATOM 715 N N . ILE A 1 100 ? -6.879 15.211 10.273 1 98.5 100 ILE A N 1
ATOM 716 C CA . ILE A 1 100 ? -6.992 15.922 9.008 1 98.5 100 ILE A CA 1
ATOM 717 C C . ILE A 1 100 ? -8.32 15.578 8.336 1 98.5 100 ILE A C 1
ATOM 719 O O . ILE A 1 100 ? -8.633 14.398 8.133 1 98.5 100 ILE A O 1
ATOM 723 N N . ILE A 1 101 ? -9.109 16.594 7.922 1 97.69 101 ILE A N 1
ATOM 724 C CA . ILE A 1 101 ? -10.422 16.359 7.332 1 97.69 101 ILE A CA 1
ATOM 725 C C . ILE A 1 101 ? -10.398 16.75 5.855 1 97.69 101 ILE A C 1
ATOM 727 O O . ILE A 1 101 ? -10.164 17.922 5.523 1 97.69 101 ILE A O 1
ATOM 731 N N . ASP A 1 102 ? -10.523 15.781 4.98 1 96.75 102 ASP A N 1
ATOM 732 C CA . ASP A 1 102 ? -10.906 16.016 3.592 1 96.75 102 ASP A CA 1
ATOM 733 C C . ASP A 1 102 ? -12.422 16 3.434 1 96.75 102 ASP A C 1
ATOM 735 O O . ASP A 1 102 ? -13.031 14.93 3.328 1 96.75 102 ASP A O 1
ATOM 739 N N . PRO A 1 103 ? -12.992 17.188 3.41 1 94.31 103 PRO A N 1
ATOM 740 C CA . PRO A 1 103 ? -14.453 17.266 3.49 1 94.31 103 PRO A CA 1
ATOM 741 C C . PRO A 1 103 ? -15.133 16.906 2.174 1 94.31 103 PRO A C 1
ATOM 743 O O . PRO A 1 103 ? -15.812 17.734 1.578 1 94.31 103 PRO A O 1
ATOM 746 N N . VAL A 1 104 ? -15.031 15.633 1.795 1 88.81 104 VAL A N 1
ATOM 747 C CA . VAL A 1 104 ? -15.633 15.125 0.566 1 88.81 104 VAL A CA 1
ATOM 748 C C . VAL A 1 104 ? -17.156 15.203 0.656 1 88.81 104 VAL A C 1
ATOM 750 O O . VAL A 1 104 ? -17.766 14.609 1.549 1 88.81 104 VAL A O 1
ATOM 753 N N . MET A 1 105 ? -17.703 16.094 -0.207 1 77.06 105 MET A N 1
ATOM 754 C CA . MET A 1 105 ? -19.156 16.281 -0.172 1 77.06 105 MET A CA 1
ATOM 755 C C . MET A 1 105 ? -19.812 15.602 -1.361 1 77.06 105 MET A C 1
ATOM 757 O O . MET A 1 105 ? -19.672 16.047 -2.502 1 77.06 105 MET A O 1
ATOM 761 N N . VAL A 1 106 ? -19.328 14.43 -1.885 1 60.12 106 VAL A N 1
ATOM 762 C CA . VAL A 1 106 ? -19.922 13.805 -3.061 1 60.12 106 VAL A CA 1
ATOM 763 C C . VAL A 1 106 ? -21.438 13.711 -2.889 1 60.12 106 VAL A C 1
ATOM 765 O O . VAL A 1 106 ? -21.922 13.242 -1.855 1 60.12 106 VAL A O 1
ATOM 768 N N . ALA A 1 107 ? -22.203 14.484 -3.549 1 46.88 107 ALA A N 1
ATOM 769 C CA . ALA A 1 107 ? -23.641 14.297 -3.67 1 46.88 107 ALA A CA 1
ATOM 770 C C . ALA A 1 107 ? -23.969 12.883 -4.152 1 46.88 107 ALA A C 1
ATOM 772 O O . ALA A 1 107 ? -23.5 12.461 -5.211 1 46.88 107 ALA A O 1
ATOM 773 N N . THR A 1 108 ? -23.75 11.883 -3.438 1 43.62 108 THR A N 1
ATOM 774 C CA . THR A 1 108 ? -24.156 10.555 -3.881 1 43.62 108 THR A CA 1
ATOM 775 C C . THR A 1 108 ? -25.531 10.609 -4.547 1 43.62 108 THR A C 1
ATOM 777 O O . THR A 1 108 ? -26.406 11.375 -4.129 1 43.62 108 THR A O 1
ATOM 780 N N . VAL A 1 109 ? -25.562 10.023 -5.727 1 39.59 109 VAL A N 1
ATOM 781 C CA . VAL A 1 109 ? -26.812 9.695 -6.406 1 39.59 109 VAL A CA 1
ATOM 782 C C . VAL A 1 109 ? -27.734 8.922 -5.461 1 39.59 109 VAL A C 1
ATOM 784 O O . VAL A 1 109 ? -27.344 7.887 -4.918 1 39.59 109 VAL A O 1
ATOM 787 N N . GLY A 1 110 ? -28.875 9.445 -5.145 1 39.75 110 GLY A N 1
ATOM 788 C CA . GLY A 1 110 ? -30.031 8.859 -4.496 1 39.75 110 GLY A CA 1
ATOM 789 C C . GLY A 1 110 ? -30.141 9.219 -3.023 1 39.75 110 GLY A C 1
ATOM 790 O O . GLY A 1 110 ? -31.047 8.758 -2.332 1 39.75 110 GLY A O 1
ATOM 791 N N . SER A 1 111 ? -28.891 9.195 -2.363 1 42.81 111 SER A N 1
ATOM 792 C CA . SER A 1 111 ? -29.203 9.383 -0.951 1 42.81 111 SER A CA 1
ATOM 793 C C . SER A 1 111 ? -29.844 10.742 -0.707 1 42.81 111 SER A C 1
ATOM 795 O O . SER A 1 111 ? -29.516 11.727 -1.372 1 42.81 111 SER A O 1
ATOM 797 N N . SER A 1 112 ? -30.906 10.594 -0.189 1 41.88 112 SER A N 1
ATOM 798 C CA . SER A 1 112 ? -31.703 11.664 0.398 1 41.88 112 SER A CA 1
ATOM 799 C C . SER A 1 112 ? -30.859 12.57 1.288 1 41.88 112 SER A C 1
ATOM 801 O O . SER A 1 112 ? -31.328 13.609 1.749 1 41.88 112 SER A O 1
ATOM 803 N N . LEU A 1 113 ? -29.859 11.953 1.959 1 49.34 113 LEU A N 1
ATOM 804 C CA . LEU A 1 113 ? -29.312 12.789 3.02 1 49.34 113 LEU A CA 1
ATOM 805 C C . LEU A 1 113 ? -28.594 14 2.438 1 49.34 113 LEU A C 1
ATOM 807 O O . LEU A 1 113 ? -27.703 13.852 1.594 1 49.34 113 LEU A O 1
ATOM 811 N N . SER A 1 114 ? -29.203 15.102 2.695 1 62.78 114 SER A N 1
ATOM 812 C CA . SER A 1 114 ? -28.953 16.406 2.107 1 62.78 114 SER A CA 1
ATOM 813 C C . SER A 1 114 ? -27.516 16.859 2.348 1 62.78 114 SER A C 1
ATOM 815 O O . SER A 1 114 ? -26.938 16.578 3.404 1 62.78 114 SER A O 1
ATOM 817 N N . LYS A 1 115 ? -26.859 16.953 1.356 1 74.25 115 LYS A N 1
ATOM 818 C CA . LYS A 1 115 ? -25.578 17.672 1.386 1 74.25 115 LYS A CA 1
ATOM 819 C C . LYS A 1 115 ? -25.547 18.672 2.537 1 74.25 115 LYS A C 1
ATOM 821 O O . LYS A 1 115 ? -24.531 18.812 3.213 1 74.25 115 LYS A O 1
ATOM 826 N N . ASP A 1 116 ? -26.766 19.094 2.926 1 84.62 116 ASP A N 1
ATOM 827 C CA . ASP A 1 116 ? -26.844 20.141 3.951 1 84.62 116 ASP A CA 1
ATOM 828 C C . ASP A 1 116 ? -26.672 19.547 5.348 1 84.62 116 ASP A C 1
ATOM 830 O O . ASP A 1 116 ? -26.016 20.141 6.207 1 84.62 116 ASP A O 1
ATOM 834 N N . ASP A 1 117 ? -27.25 18.438 5.531 1 88.81 117 ASP A N 1
ATOM 835 C CA . ASP A 1 117 ? -27.125 17.781 6.832 1 88.81 117 ASP A CA 1
ATOM 836 C C . ASP A 1 117 ? -25.688 17.328 7.086 1 88.81 117 ASP A C 1
ATOM 838 O O . ASP A 1 117 ? -25.203 17.391 8.219 1 88.81 117 ASP A O 1
ATOM 842 N N . LEU A 1 118 ? -25.062 16.891 6.035 1 90.56 118 LEU A N 1
ATOM 843 C CA . LEU A 1 118 ? -23.656 16.469 6.148 1 90.56 118 LEU A CA 1
ATOM 844 C C . LEU A 1 118 ? -22.766 17.656 6.512 1 90.56 118 LEU A C 1
ATOM 846 O O . LEU A 1 118 ? -21.922 17.547 7.402 1 90.56 118 LEU A O 1
ATOM 850 N N . VAL A 1 119 ? -22.984 18.734 5.883 1 91.62 119 VAL A N 1
ATOM 851 C CA . VAL A 1 119 ? -22.188 19.938 6.113 1 91.62 119 VAL A CA 1
ATOM 852 C C . VAL A 1 119 ? -22.375 20.422 7.551 1 91.62 119 VAL A C 1
ATOM 854 O O . VAL A 1 119 ? -21.406 20.766 8.234 1 91.62 119 VAL A O 1
ATOM 857 N N . LYS A 1 120 ? -23.594 20.406 7.98 1 92.88 120 LYS A N 1
ATOM 858 C CA . LYS A 1 120 ? -23.906 20.844 9.336 1 92.88 120 LYS A CA 1
ATOM 859 C C . LYS A 1 120 ? -23.219 19.953 10.375 1 92.88 120 LYS A C 1
ATOM 861 O O . LYS A 1 120 ? -22.672 20.453 11.359 1 92.88 120 LYS A O 1
ATOM 866 N N . SER A 1 121 ? -23.328 18.703 10.109 1 93.88 121 SER A N 1
ATOM 867 C CA . SER A 1 121 ? -22.719 17.766 11.039 1 93.88 121 SER A CA 1
ATOM 868 C C . SER A 1 121 ? -21.203 17.891 11.039 1 93.88 121 SER A C 1
ATOM 870 O O . SER A 1 121 ? -20.562 17.797 12.094 1 93.88 121 SER A O 1
ATOM 872 N N . LEU A 1 122 ? -20.609 18.062 9.922 1 94.38 122 LEU A N 1
ATOM 873 C CA . LEU A 1 122 ? -19.172 18.266 9.844 1 94.38 122 LEU A CA 1
ATOM 874 C C . LEU A 1 122 ? -18.734 19.484 10.648 1 94.38 122 LEU A C 1
ATOM 876 O O . LEU A 1 122 ? -17.781 19.422 11.422 1 94.38 122 LEU A O 1
ATOM 880 N N . LYS A 1 123 ? -19.453 20.547 10.492 1 93.75 123 LYS A N 1
ATOM 881 C CA . LYS A 1 123 ? -19.141 21.812 11.148 1 93.75 123 LYS A CA 1
ATOM 882 C C . LYS A 1 123 ? -19.281 21.688 12.664 1 93.75 123 LYS A C 1
ATOM 884 O O . LYS A 1 123 ? -18.469 22.219 13.422 1 93.75 123 LYS A O 1
ATOM 889 N N . LYS A 1 124 ? -20.266 20.969 13.055 1 94.38 124 LYS A N 1
ATOM 890 C CA . LYS A 1 124 ? -20.609 20.906 14.469 1 94.38 124 LYS A CA 1
ATOM 891 C C . LYS A 1 124 ? -19.766 19.875 15.203 1 94.38 124 LYS A C 1
ATOM 893 O O . LYS A 1 124 ? -19.281 20.141 16.297 1 94.38 124 LYS A O 1
ATOM 898 N N . ASP A 1 125 ? -19.594 18.781 14.547 1 94.81 125 ASP A N 1
ATOM 899 C CA . ASP A 1 125 ? -19.109 17.641 15.305 1 94.81 125 ASP A CA 1
ATOM 900 C C . ASP A 1 125 ? -17.625 17.375 15.016 1 94.81 125 ASP A C 1
ATOM 902 O O . ASP A 1 125 ? -16.891 16.906 15.883 1 94.81 125 ASP A O 1
ATOM 906 N N . LEU A 1 126 ? -17.125 17.641 13.82 1 94.5 126 LEU A N 1
ATOM 907 C CA . LEU A 1 126 ? -15.797 17.172 13.453 1 94.5 126 LEU A CA 1
ATOM 908 C C . LEU A 1 126 ? -14.828 18.344 13.305 1 94.5 126 LEU A C 1
ATOM 910 O O . LEU A 1 126 ? -13.672 18.25 13.719 1 94.5 126 LEU A O 1
ATOM 914 N N . LEU A 1 127 ? -15.258 19.438 12.742 1 94.44 127 LEU A N 1
ATOM 915 C CA . LEU A 1 127 ? -14.391 20.562 12.438 1 94.44 127 LEU A CA 1
ATOM 916 C C . LEU A 1 127 ? -13.734 21.094 13.711 1 94.44 127 LEU A C 1
ATOM 918 O O . LEU A 1 127 ? -12.539 21.422 13.711 1 94.44 127 LEU A O 1
ATOM 922 N N . PRO A 1 128 ? -14.453 21.172 14.844 1 93.19 128 PRO A N 1
ATOM 923 C CA . PRO A 1 128 ? -13.844 21.734 16.062 1 93.19 128 PRO A CA 1
ATOM 924 C C . PRO A 1 128 ? -12.703 20.875 16.594 1 93.19 128 PRO A C 1
ATOM 926 O O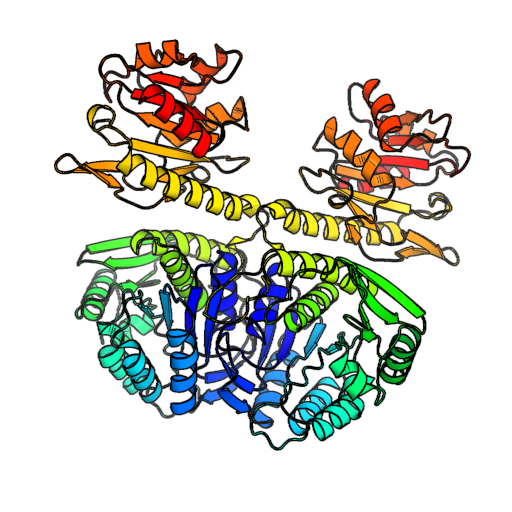 . PRO A 1 128 ? -11.875 21.344 17.375 1 93.19 128 PRO A O 1
ATOM 929 N N . MET A 1 129 ? -12.602 19.625 16.172 1 93.69 129 MET A N 1
ATOM 930 C CA . MET A 1 129 ? -11.602 18.734 16.734 1 93.69 129 MET A CA 1
ATOM 931 C C . MET A 1 129 ? -10.445 18.531 15.766 1 93.69 129 MET A C 1
ATOM 933 O O . MET A 1 129 ? -9.453 17.875 16.109 1 93.69 129 MET A O 1
ATOM 937 N N . CYS A 1 130 ? -10.492 19.109 14.555 1 94.69 130 CYS A N 1
ATOM 938 C CA . CYS A 1 130 ? -9.492 18.75 13.555 1 94.69 130 CYS A CA 1
ATOM 939 C C . CYS A 1 130 ? -8.305 19.703 13.609 1 94.69 130 CYS A C 1
ATOM 941 O O . CYS A 1 130 ? -8.453 20.859 14.023 1 94.69 130 CYS A O 1
ATOM 943 N N . GLU A 1 131 ? -7.191 19.156 13.25 1 95.31 131 GLU A N 1
ATOM 944 C CA . GLU A 1 131 ? -5.977 19.953 13.086 1 95.31 131 GLU A CA 1
ATOM 945 C C . GLU A 1 131 ? -6.004 20.75 11.789 1 95.31 131 GLU A C 1
ATOM 947 O O . GLU A 1 131 ? -5.539 21.891 11.742 1 95.31 131 GLU A O 1
ATOM 952 N N . LEU A 1 132 ? -6.555 20.141 10.781 1 97.81 132 LEU A N 1
ATOM 953 C CA . LEU A 1 132 ? -6.574 20.734 9.453 1 97.81 132 LEU A CA 1
ATOM 954 C C . LEU A 1 132 ? -7.773 20.219 8.648 1 97.81 132 LEU A C 1
ATOM 956 O O . LEU A 1 132 ? -8.102 19.047 8.703 1 97.81 132 LEU A O 1
ATOM 960 N N . VAL A 1 133 ? -8.461 21.141 7.965 1 97.62 133 VAL A N 1
ATOM 961 C CA . VAL A 1 133 ? -9.453 20.797 6.949 1 97.62 133 VAL A CA 1
ATOM 962 C C . VAL A 1 133 ? -8.969 21.266 5.578 1 97.62 133 VAL A C 1
ATOM 964 O O . VAL A 1 133 ? -8.406 22.344 5.449 1 97.62 133 VAL A O 1
ATOM 967 N N . THR A 1 134 ? -9.203 20.391 4.5 1 97.25 134 THR A N 1
ATOM 968 C CA . THR A 1 134 ? -8.617 20.672 3.197 1 97.25 134 THR A CA 1
ATOM 969 C C . THR A 1 134 ? -9.695 20.828 2.135 1 97.25 134 THR A C 1
ATOM 971 O O . THR A 1 134 ? -9.688 20.109 1.128 1 97.25 134 THR A O 1
ATOM 974 N N . PRO A 1 135 ? -10.523 21.812 2.172 1 95.19 135 PRO A N 1
ATOM 975 C CA . PRO A 1 135 ? -11.617 21.969 1.207 1 95.19 135 PRO A CA 1
ATOM 976 C C . PRO A 1 135 ? -11.141 22.531 -0.13 1 95.19 135 PRO A C 1
ATOM 978 O O . PRO A 1 135 ? -10.172 23.297 -0.173 1 95.19 135 PRO A O 1
ATOM 981 N N . ASN A 1 136 ? -11.812 22.047 -1.195 1 92.12 136 ASN A N 1
ATOM 982 C CA . ASN A 1 136 ? -11.727 22.812 -2.436 1 92.12 136 ASN A CA 1
ATOM 983 C C . ASN A 1 136 ? -12.68 24 -2.428 1 92.12 136 ASN A C 1
ATOM 985 O O . ASN A 1 136 ? -13.336 24.281 -1.419 1 92.12 136 ASN A O 1
ATOM 989 N N . LYS A 1 137 ? -12.719 24.75 -3.516 1 90.75 137 LYS A N 1
ATOM 990 C CA . LYS A 1 137 ? -13.531 25.969 -3.566 1 90.75 137 LYS A CA 1
ATOM 991 C C . LYS A 1 137 ? -14.992 25.656 -3.244 1 90.75 137 LYS A C 1
ATOM 993 O O . LYS A 1 137 ? -15.609 26.328 -2.412 1 90.75 137 LYS A O 1
ATOM 998 N N . PHE A 1 138 ? -15.578 24.625 -3.861 1 89.81 138 PHE A N 1
ATOM 999 C CA . PHE A 1 138 ? -16.984 24.266 -3.68 1 89.81 138 PHE A CA 1
ATOM 1000 C C . PHE A 1 138 ? -17.25 23.844 -2.24 1 89.81 138 PHE A C 1
ATOM 1002 O O . PHE A 1 138 ? -18.25 24.234 -1.646 1 89.81 138 PHE A O 1
ATOM 1009 N N . GLU A 1 139 ? -16.359 23.078 -1.7 1 92.19 139 GLU A N 1
ATOM 1010 C CA . GLU A 1 139 ? -16.484 22.609 -0.323 1 92.19 139 GLU A CA 1
ATOM 1011 C C . GLU A 1 139 ? -16.312 23.75 0.669 1 92.19 139 GLU A C 1
ATOM 1013 O O . GLU A 1 139 ? -17 23.797 1.694 1 92.19 139 GLU A O 1
ATOM 1018 N N . ALA A 1 140 ? -15.438 24.672 0.326 1 93.81 140 ALA A N 1
ATOM 1019 C CA . ALA A 1 140 ? -15.242 25.828 1.188 1 93.81 140 ALA A CA 1
ATOM 1020 C C . ALA A 1 140 ? -16.484 26.719 1.215 1 93.81 140 ALA A C 1
ATOM 1022 O O . ALA A 1 140 ? -16.828 27.266 2.258 1 93.81 140 ALA A O 1
ATOM 1023 N N . GLU A 1 141 ? -17.078 26.828 0.061 1 94.31 141 GLU A N 1
ATOM 1024 C CA . GLU A 1 141 ? -18.312 27.594 -0.007 1 94.31 141 GLU A CA 1
ATOM 1025 C C . GLU A 1 141 ? -19.406 26.953 0.837 1 94.31 141 GLU A C 1
ATOM 1027 O O . GLU A 1 141 ? -20.141 27.641 1.541 1 94.31 141 GLU A O 1
ATOM 1032 N N . ALA A 1 142 ? -19.453 25.672 0.801 1 92.62 142 ALA A N 1
ATOM 1033 C CA . ALA A 1 142 ? -20.453 24.938 1.58 1 92.62 142 ALA A CA 1
ATOM 1034 C C . ALA A 1 142 ? -20.188 25.062 3.076 1 92.62 142 ALA A C 1
ATOM 1036 O O . ALA A 1 142 ? -21.109 25.281 3.865 1 92.62 142 ALA A O 1
ATOM 1037 N N . LEU A 1 143 ? -18.953 25.016 3.467 1 94.5 143 LEU A N 1
ATOM 1038 C CA . LEU A 1 143 ? -18.578 25.031 4.875 1 94.5 143 LEU A CA 1
ATOM 1039 C C . LEU A 1 143 ? -18.672 26.438 5.457 1 94.5 143 LEU A C 1
ATOM 1041 O O . LEU A 1 143 ? -19.047 26.594 6.625 1 94.5 143 LEU A O 1
ATOM 1045 N N . SER A 1 144 ? -18.375 27.375 4.664 1 94.81 144 SER A N 1
ATOM 1046 C CA . SER A 1 144 ? -18.375 28.75 5.156 1 94.81 144 SER A CA 1
ATOM 1047 C C . SER A 1 144 ? -19.766 29.375 5.023 1 94.81 144 SER A C 1
ATOM 1049 O O . SER A 1 144 ? -20.078 30.344 5.715 1 94.81 144 SER A O 1
ATOM 1051 N N . GLY A 1 145 ? -20.531 28.875 4.023 1 93.38 145 GLY A N 1
ATOM 1052 C CA . GLY A 1 145 ? -21.828 29.453 3.744 1 93.38 145 GLY A CA 1
ATOM 1053 C C . GLY A 1 145 ? -21.766 30.688 2.871 1 93.38 145 GLY A C 1
ATOM 1054 O O . GLY A 1 145 ? -22.734 31.453 2.781 1 93.38 145 GLY A O 1
ATOM 1055 N N . MET A 1 146 ? -20.641 30.891 2.211 1 94.31 146 MET A N 1
ATOM 1056 C CA . MET A 1 146 ? -20.5 32.062 1.358 1 94.31 146 MET A CA 1
ATOM 1057 C C . MET A 1 146 ? -19.891 31.703 0.013 1 94.31 146 MET A C 1
ATOM 1059 O O . MET A 1 146 ? -19.141 30.734 -0.086 1 94.31 146 MET A O 1
ATOM 1063 N N . LYS A 1 147 ? -20.172 32.469 -0.954 1 94.88 147 LYS A N 1
ATOM 1064 C CA . LYS A 1 147 ? -19.562 32.281 -2.273 1 94.88 147 LYS A CA 1
ATOM 1065 C C . LYS A 1 147 ? -18.172 32.875 -2.328 1 94.88 147 LYS A C 1
ATOM 1067 O O . LYS A 1 147 ? -17.922 33.938 -1.738 1 94.88 147 LYS A O 1
ATOM 1072 N N . ILE A 1 148 ? -17.312 32.219 -3.062 1 94.12 148 ILE A N 1
ATOM 1073 C CA . ILE A 1 148 ? -15.938 32.688 -3.221 1 94.12 148 ILE A CA 1
ATOM 1074 C C . ILE A 1 148 ? -15.727 33.188 -4.645 1 94.12 148 ILE A C 1
ATOM 1076 O O . ILE A 1 148 ? -15.68 32.406 -5.594 1 94.12 148 ILE A O 1
ATOM 1080 N N . LYS A 1 149 ? -15.562 34.469 -4.84 1 92 149 LYS A N 1
ATOM 1081 C CA . LYS A 1 149 ? -15.453 35.062 -6.168 1 92 149 LYS A CA 1
ATOM 1082 C C . LYS A 1 149 ? -14.07 35.688 -6.379 1 92 149 LYS A C 1
ATOM 1084 O O . LYS A 1 149 ? -13.656 35.906 -7.516 1 92 149 LYS A O 1
ATOM 1089 N N . ASN A 1 150 ? -13.398 36 -5.297 1 90 150 ASN A N 1
ATOM 1090 C CA . ASN A 1 150 ? -12.086 36.625 -5.363 1 90 150 ASN A CA 1
ATOM 1091 C C . ASN A 1 150 ? -11.211 36.25 -4.176 1 90 150 ASN A C 1
ATOM 1093 O O . ASN A 1 150 ? -11.609 35.406 -3.361 1 90 150 ASN A O 1
ATOM 1097 N N . GLU A 1 151 ? -10.062 36.781 -4.109 1 89.81 151 GLU A N 1
ATOM 1098 C CA . GLU A 1 151 ? -9.086 36.438 -3.082 1 89.81 151 GLU A CA 1
ATOM 1099 C C . GLU A 1 151 ? -9.594 36.812 -1.692 1 89.81 151 GLU A C 1
ATOM 1101 O O . GLU A 1 151 ? -9.391 36.062 -0.731 1 89.81 151 GLU A O 1
ATOM 1106 N N . ASP A 1 152 ? -10.156 38 -1.595 1 93.56 152 ASP A N 1
ATOM 1107 C CA . ASP A 1 152 ? -10.672 38.438 -0.305 1 93.56 152 ASP A CA 1
ATOM 1108 C C . ASP A 1 152 ? -11.742 37.469 0.216 1 93.56 152 ASP A C 1
ATOM 1110 O O . ASP A 1 152 ? -11.789 37.188 1.411 1 93.56 152 ASP A O 1
ATOM 1114 N N . ASP A 1 153 ? -12.594 37.062 -0.73 1 95.06 153 ASP A N 1
ATOM 1115 C CA . ASP A 1 153 ? -13.625 36.094 -0.371 1 95.06 153 ASP A CA 1
ATOM 1116 C C . ASP A 1 153 ? -13 34.812 0.132 1 95.06 153 ASP A C 1
ATOM 1118 O O . ASP A 1 153 ? -13.484 34.188 1.091 1 95.06 153 ASP A O 1
ATOM 1122 N N . ALA A 1 154 ? -11.969 34.344 -0.583 1 94.56 154 ALA A N 1
ATOM 1123 C CA . ALA A 1 154 ? -11.273 33.094 -0.22 1 94.56 154 ALA A CA 1
ATOM 1124 C C . ALA A 1 154 ? -10.711 33.188 1.197 1 94.56 154 ALA A C 1
ATOM 1126 O O . ALA A 1 154 ? -10.859 32.25 1.983 1 94.56 154 ALA A O 1
ATOM 1127 N N . MET A 1 155 ? -10.102 34.281 1.549 1 94 155 MET A N 1
ATOM 1128 C CA . MET A 1 155 ? -9.508 34.469 2.869 1 94 155 MET A CA 1
ATOM 1129 C C . MET A 1 155 ? -10.586 34.531 3.949 1 94 155 MET A C 1
ATOM 1131 O O . MET A 1 155 ? -10.438 33.906 5.008 1 94 155 MET A O 1
ATOM 1135 N N . LEU A 1 156 ? -11.656 35.219 3.646 1 95.19 156 LEU A N 1
ATOM 1136 C CA . LEU A 1 156 ? -12.758 35.312 4.605 1 95.19 156 LEU A CA 1
ATOM 1137 C C . LEU A 1 156 ? -13.383 33.938 4.848 1 95.19 156 LEU A C 1
ATOM 1139 O O . LEU A 1 156 ? -13.727 33.594 5.98 1 95.19 156 LEU A O 1
ATOM 1143 N N . ALA A 1 157 ? -13.578 33.25 3.768 1 95.81 157 ALA A N 1
ATOM 1144 C CA . ALA A 1 157 ? -14.117 31.891 3.893 1 95.81 157 ALA A CA 1
ATOM 1145 C C . ALA A 1 157 ? -13.258 31.031 4.816 1 95.81 157 ALA A C 1
ATOM 1147 O O . ALA A 1 157 ? -13.773 30.297 5.652 1 95.81 157 ALA A O 1
ATOM 1148 N N . CYS A 1 158 ? -11.945 31.109 4.676 1 96.25 158 CYS A N 1
ATOM 1149 C CA . CYS A 1 158 ? -11.031 30.359 5.523 1 96.25 158 CYS A CA 1
ATOM 1150 C C . CYS A 1 158 ? -11.195 30.734 6.984 1 96.25 158 CYS A C 1
ATOM 1152 O O . CYS A 1 158 ? -11.203 29.875 7.867 1 96.25 158 CYS A O 1
ATOM 1154 N N . GLU A 1 159 ? -11.305 32.031 7.23 1 95.69 159 GLU A N 1
ATOM 1155 C CA . GLU A 1 159 ? -11.477 32.5 8.594 1 95.69 159 GLU A CA 1
ATOM 1156 C C . GLU A 1 159 ? -12.766 31.984 9.219 1 95.69 159 GLU A C 1
ATOM 1158 O O . GLU A 1 159 ? -12.781 31.609 10.391 1 95.69 159 GLU A O 1
ATOM 1163 N N . LEU A 1 160 ? -13.828 31.984 8.383 1 95.44 160 LEU A N 1
ATOM 1164 C CA . LEU A 1 160 ? -15.117 31.5 8.859 1 95.44 160 LEU A CA 1
ATOM 1165 C C . LEU A 1 160 ? -15.062 30.016 9.188 1 95.44 160 LEU A C 1
ATOM 1167 O O . LEU A 1 160 ? -15.617 29.578 10.195 1 95.44 160 LEU A O 1
ATOM 1171 N N . ILE A 1 161 ? -14.391 29.234 8.375 1 96.12 161 ILE A N 1
ATOM 1172 C CA . ILE A 1 161 ? -14.266 27.797 8.578 1 96.12 161 ILE A CA 1
ATOM 1173 C C . ILE A 1 161 ? -13.398 27.516 9.797 1 96.12 161 ILE A C 1
ATOM 1175 O O . ILE A 1 161 ? -13.695 26.625 10.594 1 96.12 161 ILE A O 1
ATOM 1179 N N . GLY A 1 162 ? -12.359 28.266 9.914 1 94.12 162 GLY A N 1
ATOM 1180 C CA . GLY A 1 162 ? -11.391 28.047 10.977 1 94.12 162 GLY A CA 1
ATOM 1181 C C . GLY A 1 162 ? -11.805 28.672 12.305 1 94.12 162 GLY A C 1
ATOM 1182 O O . GLY A 1 162 ? -11.039 28.641 13.273 1 94.12 162 GLY A O 1
ATOM 1183 N N . LYS A 1 163 ? -12.914 29.297 12.367 1 88.19 163 LYS A N 1
ATOM 1184 C CA . LYS A 1 163 ? -13.367 30.031 13.539 1 88.19 163 LYS A CA 1
ATOM 1185 C C . LYS A 1 163 ? -13.352 29.156 14.789 1 88.19 163 LYS A C 1
ATOM 1187 O O . LYS A 1 163 ? -13.102 29.641 15.891 1 88.19 163 LYS A O 1
ATOM 1192 N N . GLN A 1 164 ? -13.562 27.875 14.602 1 82.75 164 GLN A N 1
ATOM 1193 C CA . GLN A 1 164 ? -13.609 27 15.758 1 82.75 164 GLN A CA 1
ATOM 1194 C C . GLN A 1 164 ? -12.234 26.422 16.062 1 82.75 164 GLN A C 1
ATOM 1196 O O . GLN A 1 164 ? -12.102 25.516 16.906 1 82.75 164 GLN A O 1
ATOM 1201 N N . GLY A 1 165 ? -11.164 26.875 15.445 1 76.94 165 GLY A N 1
ATOM 1202 C CA . GLY A 1 165 ? -9.805 26.516 15.836 1 76.94 165 GLY A CA 1
ATOM 1203 C C . GLY A 1 165 ? -9.109 25.625 14.836 1 76.94 165 GLY A C 1
ATOM 1204 O O . GLY A 1 165 ? -7.926 25.328 14.984 1 76.94 165 GLY A O 1
ATOM 1205 N N . SER A 1 166 ? -9.719 25.312 13.867 1 86.19 166 SER A N 1
ATOM 1206 C CA . SER A 1 166 ? -9.102 24.438 12.875 1 86.19 166 SER A CA 1
ATOM 1207 C C . SER A 1 166 ? -8.266 25.234 11.875 1 86.19 166 SER A C 1
ATOM 1209 O O . SER A 1 166 ? -8.609 26.359 11.531 1 86.19 166 SER A O 1
ATOM 1211 N N . SER A 1 167 ? -7.105 24.688 11.523 1 96.25 167 SER A N 1
ATOM 1212 C CA . SER A 1 167 ? -6.402 25.219 10.359 1 96.25 167 SER A CA 1
ATOM 1213 C C . SER A 1 167 ? -7.109 24.812 9.062 1 96.25 167 SER A C 1
ATOM 1215 O O . SER A 1 167 ? -7.801 23.797 9.016 1 96.25 167 SER A O 1
ATOM 1217 N N . VAL A 1 168 ? -6.973 25.719 8.031 1 97.69 168 VAL A N 1
ATOM 1218 C CA . VAL A 1 168 ? -7.676 25.484 6.773 1 97.69 168 VAL A CA 1
ATOM 1219 C C . VAL A 1 168 ? -6.691 25.562 5.609 1 97.69 168 VAL A C 1
ATOM 1221 O O . VAL A 1 168 ? -5.918 26.516 5.496 1 97.69 168 VAL A O 1
ATOM 1224 N N . LEU A 1 169 ? -6.668 24.516 4.836 1 97.56 169 LEU A N 1
ATOM 1225 C CA . LEU A 1 169 ? -5.984 24.547 3.549 1 97.56 169 LEU A CA 1
ATOM 1226 C C . LEU A 1 169 ? -6.988 24.609 2.402 1 97.56 169 LEU A C 1
ATOM 1228 O O . LEU A 1 169 ? -7.496 23.562 1.964 1 97.56 169 LEU A O 1
ATOM 1232 N N . LEU A 1 170 ? -7.234 25.844 1.924 1 96.06 170 LEU A N 1
ATOM 1233 C CA . LEU A 1 170 ? -8.133 26.031 0.788 1 96.06 170 LEU A CA 1
ATOM 1234 C C . LEU A 1 170 ? -7.402 25.781 -0.527 1 96.06 170 LEU A C 1
ATOM 1236 O O . LEU A 1 170 ? -6.453 26.5 -0.86 1 96.06 170 LEU A O 1
ATOM 1240 N N . LYS A 1 171 ? -7.875 24.75 -1.255 1 91.31 171 LYS A N 1
ATOM 1241 C CA . LYS A 1 171 ? -7.262 24.391 -2.529 1 91.31 171 LYS A CA 1
ATOM 1242 C C . LYS A 1 171 ? -7.934 25.125 -3.689 1 91.31 171 LYS A C 1
ATOM 1244 O O . LYS A 1 171 ? -9.156 25.062 -3.844 1 91.31 171 LYS A O 1
ATOM 1249 N N . GLY A 1 172 ? -7.168 25.75 -4.477 1 78.88 172 GLY A N 1
ATOM 1250 C CA . GLY A 1 172 ? -7.68 26.453 -5.641 1 78.88 172 GLY A CA 1
ATOM 1251 C C . GLY A 1 172 ? -8.578 27.609 -5.285 1 78.88 172 GLY A C 1
ATOM 1252 O O . GLY A 1 172 ? -9.609 27.828 -5.93 1 78.88 172 GLY A O 1
ATOM 1253 N N . GLY A 1 173 ? -8.297 28.281 -4.32 1 64.44 173 GLY A N 1
ATOM 1254 C CA . GLY A 1 173 ? -9.094 29.406 -3.869 1 64.44 173 GLY A CA 1
ATOM 1255 C C . GLY A 1 173 ? -9.148 30.547 -4.879 1 64.44 173 GLY A C 1
ATOM 1256 O O . GLY A 1 173 ? -10.141 31.266 -4.953 1 64.44 173 GLY A O 1
ATOM 1257 N N . HIS A 1 174 ? -8.117 30.672 -5.461 1 63.38 174 HIS A N 1
ATOM 1258 C CA . HIS A 1 174 ? -8.047 31.656 -6.547 1 63.38 174 HIS A CA 1
ATOM 1259 C C . HIS A 1 174 ? -7.285 31.094 -7.742 1 63.38 174 HIS A C 1
ATOM 1261 O O . HIS A 1 174 ? -6.293 30.375 -7.57 1 63.38 174 HIS A O 1
ATOM 1267 N N . MET A 1 175 ? -8.117 31.156 -8.852 1 66.06 175 MET A N 1
ATOM 1268 C CA . MET A 1 175 ? -7.488 30.672 -10.078 1 66.06 175 MET A CA 1
ATOM 1269 C C . MET A 1 175 ? -7.336 31.812 -11.086 1 66.06 175 MET A C 1
ATOM 1271 O O . MET A 1 175 ? -8.258 32.594 -11.281 1 66.06 175 MET A O 1
ATOM 1275 N N . ASP A 1 176 ? -6.043 32.031 -11.375 1 63.97 176 ASP A N 1
ATOM 1276 C CA . ASP A 1 176 ? -5.859 32.812 -12.586 1 63.97 176 ASP A CA 1
ATOM 1277 C C . ASP A 1 176 ? -5.48 31.922 -13.773 1 63.97 176 ASP A C 1
ATOM 1279 O O . ASP A 1 176 ? -5.621 30.703 -13.703 1 63.97 176 ASP A O 1
ATOM 1283 N N . SER A 1 177 ? -5.172 32.562 -14.961 1 61.12 177 SER A N 1
ATOM 1284 C CA . SER A 1 177 ? -4.949 31.828 -16.203 1 61.12 177 SER A CA 1
ATOM 1285 C C . SER A 1 177 ? -3.738 30.906 -16.078 1 61.12 177 SER A C 1
ATOM 1287 O O . SER A 1 177 ? -3.672 29.875 -16.75 1 61.12 177 SER A O 1
ATOM 1289 N N . ARG A 1 178 ? -2.855 31.172 -15.281 1 71.12 178 ARG A N 1
ATOM 1290 C CA . ARG A 1 178 ? -1.61 30.406 -15.367 1 71.12 178 ARG A CA 1
ATOM 1291 C C . ARG A 1 178 ? -1.311 29.703 -14.047 1 71.12 178 ARG A C 1
ATOM 1293 O O . ARG A 1 178 ? -0.604 28.703 -14.023 1 71.12 178 ARG A O 1
ATOM 1300 N N . ASN A 1 179 ? -1.925 30.266 -12.992 1 76.06 179 ASN A N 1
ATOM 1301 C CA . ASN A 1 179 ? -1.53 29.75 -11.68 1 76.06 179 ASN A CA 1
ATOM 1302 C C . ASN A 1 179 ? -2.746 29.406 -10.82 1 76.06 179 ASN A C 1
ATOM 1304 O O . ASN A 1 179 ? -3.824 29.969 -11.016 1 76.06 179 ASN A O 1
ATOM 1308 N N . VAL A 1 180 ? -2.527 28.391 -10.023 1 81.75 180 VAL A N 1
ATOM 1309 C CA . VAL A 1 180 ? -3.49 28.047 -8.984 1 81.75 180 VAL A CA 1
ATOM 1310 C C . VAL A 1 180 ? -2.92 28.406 -7.613 1 81.75 180 VAL A C 1
ATOM 1312 O O . VAL A 1 180 ? -1.756 28.125 -7.324 1 81.75 180 VAL A O 1
ATOM 1315 N N . VAL A 1 181 ? -3.729 29.203 -6.828 1 85.19 181 VAL A N 1
ATOM 1316 C CA . VAL A 1 181 ? -3.262 29.641 -5.516 1 85.19 181 VAL A CA 1
ATOM 1317 C C . VAL A 1 181 ? -4.031 28.906 -4.422 1 85.19 181 VAL A C 1
ATOM 1319 O O . VAL A 1 181 ? -5.266 28.938 -4.395 1 85.19 181 VAL A O 1
ATOM 1322 N N . ASP A 1 182 ? -3.295 28.25 -3.553 1 91.38 182 ASP A N 1
ATOM 1323 C CA . ASP A 1 182 ? -3.832 27.656 -2.332 1 91.38 182 ASP A CA 1
ATOM 1324 C C . ASP A 1 182 ? -3.568 28.562 -1.124 1 91.38 182 ASP A C 1
ATOM 1326 O O . ASP A 1 182 ? -2.582 29.297 -1.095 1 91.38 182 ASP A O 1
ATOM 1330 N N . TYR A 1 183 ? -4.465 28.562 -0.174 1 92.38 183 TYR A N 1
ATOM 1331 C CA . TYR A 1 183 ? -4.328 29.344 1.049 1 92.38 183 TYR A CA 1
ATOM 1332 C C . TYR A 1 183 ? -4.277 28.438 2.273 1 92.38 183 TYR A C 1
ATOM 1334 O O . TYR A 1 183 ? -5.164 27.609 2.471 1 92.38 183 TYR A O 1
ATOM 1342 N N . LEU A 1 184 ? -3.234 28.562 3.004 1 94.62 184 LEU A N 1
ATOM 1343 C CA . LEU A 1 184 ? -3.168 27.922 4.312 1 94.62 184 LEU A CA 1
ATOM 1344 C C . LEU A 1 184 ? -3.457 28.922 5.426 1 94.62 184 LEU A C 1
ATOM 1346 O O . LEU A 1 184 ? -2.742 29.906 5.574 1 94.62 184 LEU A O 1
ATOM 1350 N N . TYR A 1 185 ? -4.551 28.734 6.129 1 94.81 185 TYR A N 1
ATOM 1351 C CA . TYR A 1 185 ? -4.926 29.531 7.285 1 94.81 185 TYR A CA 1
ATOM 1352 C C . TYR A 1 185 ? -4.586 28.812 8.586 1 94.81 185 TYR A C 1
ATOM 1354 O O . TYR A 1 185 ? -5.156 27.766 8.891 1 94.81 185 TYR A O 1
ATOM 1362 N N . LEU A 1 186 ? -3.617 29.297 9.273 1 90.62 186 LEU A N 1
ATOM 1363 C CA . LEU A 1 186 ? -3.113 28.719 10.516 1 90.62 186 LEU A CA 1
ATOM 1364 C C . LEU A 1 186 ? -2.805 29.812 11.539 1 90.62 186 LEU A C 1
ATOM 1366 O O . LEU A 1 186 ? -2.074 30.766 11.242 1 90.62 186 LEU A O 1
ATOM 1370 N N . SER A 1 187 ? -3.338 29.75 12.734 1 84 187 SER A N 1
ATOM 1371 C CA . SER A 1 187 ? -3.068 30.688 13.805 1 84 187 SER A CA 1
ATOM 1372 C C . SER A 1 187 ? -3.32 32.125 13.352 1 84 187 SER A C 1
ATOM 1374 O O . SER A 1 187 ? -2.469 33 13.539 1 84 187 SER A O 1
ATOM 1376 N N . SER A 1 188 ? -4.348 32.281 12.633 1 86.44 188 SER A N 1
ATOM 1377 C CA . SER A 1 188 ? -4.828 33.594 12.195 1 86.44 188 SER A CA 1
ATOM 1378 C C . SER A 1 188 ? -3.885 34.219 11.172 1 86.44 188 SER A C 1
ATOM 1380 O O . SER A 1 188 ? -3.887 35.438 10.977 1 86.44 188 SER A O 1
ATOM 1382 N N . GLU A 1 189 ? -3.066 33.406 10.625 1 89.56 189 GLU A N 1
ATOM 1383 C CA . GLU A 1 189 ? -2.17 33.875 9.562 1 89.56 189 GLU A CA 1
ATOM 1384 C C . GLU A 1 189 ? -2.385 33.062 8.273 1 89.56 189 GLU A C 1
ATOM 1386 O O . GLU A 1 189 ? -2.754 31.891 8.32 1 89.56 189 GLU A O 1
ATOM 1391 N N . PHE A 1 190 ? -2.127 33.781 7.195 1 90.94 190 PHE A N 1
ATOM 1392 C CA . PHE A 1 190 ? -2.293 33.156 5.891 1 90.94 190 PHE A CA 1
ATOM 1393 C C . PHE A 1 190 ? -0.94 32.906 5.238 1 90.94 190 PHE A C 1
ATOM 1395 O O . PHE A 1 190 ? -0.032 33.719 5.328 1 90.94 190 PHE A O 1
ATOM 1402 N N . THR A 1 191 ? -0.814 31.766 4.711 1 88 191 THR A N 1
ATOM 1403 C CA . THR A 1 191 ? 0.263 31.438 3.779 1 88 191 THR A CA 1
ATOM 1404 C C . THR A 1 191 ? -0.291 31.156 2.387 1 88 191 THR A C 1
ATOM 1406 O O . THR A 1 191 ? -1.094 30.25 2.205 1 88 191 THR A O 1
ATOM 1409 N N . LYS A 1 192 ? 0.154 32.031 1.481 1 85 192 LYS A N 1
ATOM 1410 C CA . LYS A 1 192 ? -0.25 31.844 0.09 1 85 192 LYS A CA 1
ATOM 1411 C C . LYS A 1 192 ? 0.748 30.969 -0.659 1 85 192 LYS A C 1
ATOM 1413 O O . LYS A 1 192 ? 1.959 31.172 -0.566 1 85 192 LYS A O 1
ATOM 1418 N N . MET A 1 193 ? 0.15 30 -1.322 1 84.94 193 MET A N 1
ATOM 1419 C CA . MET A 1 193 ? 1 29.062 -2.055 1 84.94 193 MET A CA 1
ATOM 1420 C C . MET A 1 193 ? 0.561 28.953 -3.512 1 84.94 193 MET A C 1
ATOM 1422 O O . MET A 1 193 ? -0.533 28.469 -3.799 1 84.94 193 MET A O 1
ATOM 1426 N N . SER A 1 194 ? 1.469 29.406 -4.367 1 80.5 194 SER A N 1
ATOM 1427 C CA . SER A 1 194 ? 1.151 29.406 -5.793 1 80.5 194 SER A CA 1
ATOM 1428 C C . SER A 1 194 ? 1.834 28.234 -6.508 1 80.5 194 SER A C 1
ATOM 1430 O O . SER A 1 194 ? 2.945 27.844 -6.145 1 80.5 194 SER A O 1
ATOM 1432 N N . LYS A 1 195 ? 1.07 27.641 -7.414 1 76 195 LYS A N 1
ATOM 1433 C CA . LYS A 1 195 ? 1.634 26.625 -8.289 1 76 195 LYS A CA 1
ATOM 1434 C C . LYS A 1 195 ? 1.081 26.75 -9.711 1 76 195 LYS A C 1
ATOM 1436 O O . LYS A 1 195 ? -0.012 27.281 -9.906 1 76 195 LYS A O 1
ATOM 1441 N N . PRO A 1 196 ? 1.977 26.297 -10.68 1 73.94 196 PRO A N 1
ATOM 1442 C CA . PRO A 1 196 ? 1.456 26.328 -12.055 1 73.94 196 PRO A CA 1
ATOM 1443 C C . PRO A 1 196 ? 0.206 25.469 -12.234 1 73.94 196 PRO A C 1
ATOM 1445 O O . PRO A 1 196 ? 0.1 24.391 -11.641 1 73.94 196 PRO A O 1
ATOM 1448 N N . ARG A 1 197 ? -0.646 26.094 -12.992 1 72.81 197 ARG A N 1
ATOM 1449 C CA . ARG A 1 197 ? -1.843 25.328 -13.312 1 72.81 197 ARG A CA 1
ATOM 1450 C C . ARG A 1 197 ? -1.504 24.141 -14.203 1 72.81 197 ARG A C 1
ATOM 1452 O O . ARG A 1 197 ? -0.824 24.281 -15.227 1 72.81 197 ARG A O 1
ATOM 1459 N N . LEU A 1 198 ? -1.668 22.984 -13.633 1 69 198 LEU A N 1
ATOM 1460 C CA . LEU A 1 198 ? -1.475 21.781 -14.414 1 69 198 LEU A CA 1
ATOM 1461 C C . LEU A 1 198 ? -2.756 21.391 -15.156 1 69 198 LEU A C 1
ATOM 1463 O O . LEU A 1 198 ? -3.807 22 -14.93 1 69 198 LEU A O 1
ATOM 1467 N N . ASN A 1 199 ? -2.514 20.516 -16.109 1 67.25 199 ASN A N 1
ATOM 1468 C CA . ASN A 1 199 ? -3.719 19.938 -16.703 1 67.25 199 ASN A CA 1
ATOM 1469 C C . ASN A 1 199 ? -4.688 19.438 -15.641 1 67.25 199 ASN A C 1
ATOM 1471 O O . ASN A 1 199 ? -4.34 19.375 -14.461 1 67.25 199 ASN A O 1
ATOM 1475 N N . LYS A 1 200 ? -5.77 19.156 -16 1 75 200 LYS A N 1
ATOM 1476 C CA . LYS A 1 200 ? -6.848 18.719 -15.117 1 75 200 LYS A CA 1
ATOM 1477 C C . LYS A 1 200 ? -6.379 17.594 -14.203 1 75 200 LYS A C 1
ATOM 1479 O O . LYS A 1 200 ? -5.836 16.594 -14.672 1 75 200 LYS A O 1
ATOM 1484 N N . ALA A 1 201 ? -6.422 17.984 -12.914 1 75.38 201 ALA A N 1
ATOM 1485 C CA . ALA A 1 201 ? -6.141 16.938 -11.922 1 75.38 201 ALA A CA 1
ATOM 1486 C C . ALA A 1 201 ? -7.125 15.789 -12.047 1 75.38 201 ALA A C 1
ATOM 1488 O O . ALA A 1 201 ? -8.336 16 -12.164 1 75.38 201 ALA A O 1
ATOM 1489 N N . GLY A 1 202 ? -6.48 14.664 -12.016 1 80.25 202 GLY A N 1
ATOM 1490 C CA . GLY A 1 202 ? -7.289 13.469 -12.188 1 80.25 202 GLY A CA 1
ATOM 1491 C C . GLY A 1 202 ? -8.055 13.086 -10.938 1 80.25 202 GLY A C 1
ATOM 1492 O O . GLY A 1 202 ? -8.07 13.836 -9.953 1 80.25 202 GLY A O 1
ATOM 1493 N N . HIS A 1 203 ? -8.766 12.031 -11.023 1 82.81 203 HIS A N 1
ATOM 1494 C CA . HIS A 1 203 ? -9.555 11.398 -9.977 1 82.81 203 HIS A CA 1
ATOM 1495 C C . HIS A 1 203 ? -8.711 11.109 -8.742 1 82.81 203 HIS A C 1
ATOM 1497 O O . HIS A 1 203 ? -7.59 10.602 -8.859 1 82.81 203 HIS A O 1
ATOM 1503 N N . GLY A 1 204 ? -9.07 11.594 -7.57 1 88.88 204 GLY A N 1
ATOM 1504 C CA . GLY A 1 204 ? -8.445 11.219 -6.312 1 88.88 204 GLY A CA 1
ATOM 1505 C C . GLY A 1 204 ? -7.426 12.234 -5.828 1 88.88 204 GLY A C 1
ATOM 1506 O O . GLY A 1 204 ? -6.758 12.016 -4.812 1 88.88 204 GLY A O 1
ATOM 1507 N N . SER A 1 205 ? -7.312 13.414 -6.465 1 90.5 205 SER A N 1
ATOM 1508 C CA . SER A 1 205 ? -6.289 14.391 -6.109 1 90.5 205 SER A CA 1
ATOM 1509 C C . SER A 1 205 ? -6.449 14.859 -4.668 1 90.5 205 SER A C 1
ATOM 1511 O O . SER A 1 205 ? -5.465 14.984 -3.938 1 90.5 205 SER A O 1
ATOM 1513 N N . GLY A 1 206 ? -7.668 15.117 -4.238 1 92.5 206 GLY A N 1
ATOM 1514 C CA . GLY A 1 206 ? -7.93 15.531 -2.869 1 92.5 206 GLY A CA 1
ATOM 1515 C C . GLY A 1 206 ? -7.59 14.469 -1.845 1 92.5 206 GLY A C 1
ATOM 1516 O O . GLY A 1 206 ? -6.992 14.766 -0.808 1 92.5 206 GLY A O 1
ATOM 1517 N N . CYS A 1 207 ? -7.953 13.211 -2.176 1 95.06 207 CYS A N 1
ATOM 1518 C CA . CYS A 1 207 ? -7.652 12.094 -1.293 1 95.06 207 CYS A CA 1
ATOM 1519 C C . CYS A 1 207 ? -6.148 11.914 -1.133 1 95.06 207 CYS A C 1
ATOM 1521 O O . CYS A 1 207 ? -5.656 11.719 -0.019 1 95.06 207 CYS A O 1
ATOM 1523 N N . VAL A 1 208 ? -5.434 12.016 -2.189 1 96.38 208 VAL A N 1
ATOM 1524 C CA . VAL A 1 208 ? -3.992 11.789 -2.186 1 96.38 208 VAL A CA 1
ATOM 1525 C C . VAL A 1 208 ? -3.297 12.906 -1.401 1 96.38 208 VAL A C 1
ATOM 1527 O O . VAL A 1 208 ? -2.441 12.633 -0.554 1 96.38 208 VAL A O 1
ATOM 1530 N N . LEU A 1 209 ? -3.672 14.148 -1.625 1 95.94 209 LEU A N 1
ATOM 1531 C CA . LEU A 1 209 ? -3.062 15.273 -0.928 1 95.94 209 LEU A CA 1
ATOM 1532 C C . LEU A 1 209 ? -3.271 15.156 0.578 1 95.94 209 LEU A C 1
ATOM 1534 O O . LEU A 1 209 ? -2.316 15.266 1.351 1 95.94 209 LEU A O 1
ATOM 1538 N N . SER A 1 210 ? -4.535 14.992 0.991 1 98 210 SER A N 1
ATOM 1539 C CA . SER A 1 210 ? -4.836 14.906 2.416 1 98 210 SER A CA 1
ATOM 1540 C C . SER A 1 210 ? -4.156 13.703 3.057 1 98 210 SER A C 1
ATOM 1542 O O . SER A 1 210 ? -3.758 13.75 4.223 1 98 210 SER A O 1
ATOM 1544 N N . SER A 1 211 ? -3.982 12.633 2.277 1 98.25 211 SER A N 1
ATOM 1545 C CA . SER A 1 211 ? -3.299 11.445 2.787 1 98.25 211 SER A CA 1
ATOM 1546 C C . SER A 1 211 ? -1.809 11.703 2.977 1 98.25 211 SER A C 1
ATOM 1548 O O . SER A 1 211 ? -1.212 11.242 3.953 1 98.25 211 SER A O 1
ATOM 1550 N N . TYR A 1 212 ? -1.168 12.453 2.01 1 95.56 212 TYR A N 1
ATOM 1551 C CA . TYR A 1 212 ? 0.229 12.836 2.172 1 95.56 212 TYR A CA 1
ATOM 1552 C C . TYR A 1 212 ? 0.421 13.68 3.428 1 95.56 212 TYR A C 1
ATOM 1554 O O . TYR A 1 212 ? 1.355 13.453 4.199 1 95.56 212 TYR A O 1
ATOM 1562 N N . ILE A 1 213 ? -0.434 14.617 3.639 1 97.06 213 ILE A N 1
ATOM 1563 C CA . ILE A 1 213 ? -0.339 15.5 4.797 1 97.06 213 ILE A CA 1
ATOM 1564 C C . ILE A 1 213 ? -0.441 14.68 6.078 1 97.06 213 ILE A C 1
ATOM 1566 O O . ILE A 1 213 ? 0.368 14.852 6.996 1 97.06 213 ILE A O 1
ATOM 1570 N N . THR A 1 214 ? -1.431 13.812 6.109 1 98.5 214 THR A N 1
ATOM 1571 C CA . THR A 1 214 ? -1.653 12.961 7.273 1 98.5 214 THR A CA 1
ATOM 1572 C C . THR A 1 214 ? -0.432 12.094 7.551 1 98.5 214 THR A C 1
ATOM 1574 O O . THR A 1 214 ? -0.006 11.953 8.703 1 98.5 214 THR A O 1
ATOM 1577 N N . ALA A 1 215 ? 0.075 11.484 6.48 1 95.56 215 ALA A N 1
ATOM 1578 C CA . ALA A 1 215 ? 1.242 10.625 6.625 1 95.56 215 ALA A CA 1
ATOM 1579 C C . ALA A 1 215 ? 2.447 11.406 7.129 1 95.56 215 ALA A C 1
ATOM 1581 O O . ALA A 1 215 ? 3.186 10.938 8 1 95.56 215 ALA A O 1
ATOM 1582 N N . ASN A 1 216 ? 2.639 12.586 6.578 1 89.25 216 ASN A N 1
ATOM 1583 C CA . ASN A 1 216 ? 3.752 13.43 7.004 1 89.25 216 ASN A CA 1
ATOM 1584 C C . ASN A 1 216 ? 3.611 13.844 8.469 1 89.25 216 ASN A C 1
ATOM 1586 O O . ASN A 1 216 ? 4.598 13.883 9.203 1 89.25 216 ASN A O 1
ATOM 1590 N N . MET A 1 217 ? 2.418 14.094 8.875 1 93.31 217 MET A N 1
ATOM 1591 C CA . MET A 1 217 ? 2.176 14.414 10.273 1 93.31 217 MET A CA 1
ATOM 1592 C C . MET A 1 217 ? 2.412 13.195 11.164 1 93.31 217 MET A C 1
ATOM 1594 O O . MET A 1 217 ? 2.947 13.328 12.266 1 93.31 217 MET A O 1
ATOM 1598 N N . ALA A 1 218 ? 2.01 12.07 10.656 1 93.62 218 ALA A N 1
ATOM 1599 C CA . ALA A 1 218 ? 2.252 10.828 11.383 1 93.62 218 ALA A CA 1
ATOM 1600 C C . ALA A 1 218 ? 3.744 10.609 11.617 1 93.62 218 ALA A C 1
ATOM 1602 O O . ALA A 1 218 ? 4.145 10.07 12.656 1 93.62 218 ALA A O 1
ATOM 1603 N N . MET A 1 219 ? 4.465 11.07 10.672 1 87.25 219 MET A N 1
ATOM 1604 C CA . MET A 1 219 ? 5.918 10.922 10.742 1 87.25 219 MET A CA 1
ATOM 1605 C C . MET A 1 219 ? 6.527 11.984 11.656 1 87.25 219 MET A C 1
ATOM 1607 O O . MET A 1 219 ? 7.742 12.008 11.859 1 87.25 219 MET A O 1
ATOM 1611 N N . GLY A 1 220 ? 5.742 12.883 12.086 1 82.44 220 GLY A N 1
ATOM 1612 C CA . GLY A 1 220 ? 6.203 13.828 13.086 1 82.44 220 GLY A CA 1
ATOM 1613 C C . GLY A 1 220 ? 6.48 15.211 12.523 1 82.44 220 GLY A C 1
ATOM 1614 O O . GLY A 1 220 ? 6.914 16.109 13.25 1 82.44 220 GLY A O 1
ATOM 1615 N N . LEU A 1 221 ? 6.168 15.477 11.328 1 81.38 221 LEU A N 1
ATOM 1616 C CA . LEU A 1 221 ? 6.324 16.812 10.758 1 81.38 221 LEU A CA 1
ATOM 1617 C C . LEU A 1 221 ? 5.25 17.766 11.281 1 81.38 221 LEU A C 1
ATOM 1619 O O . LEU A 1 221 ? 4.121 17.344 11.555 1 81.38 221 LEU A O 1
ATOM 1623 N N . ASP A 1 222 ? 5.66 19 11.43 1 82.06 222 ASP A N 1
ATOM 1624 C CA . ASP A 1 222 ? 4.645 19.969 11.812 1 82.06 222 ASP A CA 1
ATOM 1625 C C . ASP A 1 222 ? 3.686 20.25 10.656 1 82.06 222 ASP A C 1
ATOM 1627 O O . ASP A 1 222 ? 3.936 19.844 9.523 1 82.06 222 ASP A O 1
ATOM 1631 N N . LEU A 1 223 ? 2.629 20.938 10.898 1 90.06 223 LEU A N 1
ATOM 1632 C CA . LEU A 1 223 ? 1.537 21.109 9.945 1 90.06 223 LEU A CA 1
ATOM 1633 C C . LEU A 1 223 ? 2.012 21.844 8.703 1 90.06 223 LEU A C 1
ATOM 1635 O O . LEU A 1 223 ? 1.729 21.422 7.578 1 90.06 223 LEU A O 1
ATOM 1639 N N . VAL A 1 224 ? 2.773 22.922 8.859 1 85.5 224 VAL A N 1
ATOM 1640 C CA . VAL A 1 224 ? 3.211 23.75 7.738 1 85.5 224 VAL A CA 1
ATOM 1641 C C . VAL A 1 224 ? 4.121 22.922 6.824 1 85.5 224 VAL A C 1
ATOM 1643 O O . VAL A 1 224 ? 3.914 22.891 5.609 1 85.5 224 VAL A O 1
ATOM 1646 N N . ASN A 1 225 ? 5.012 22.266 7.434 1 79.88 225 ASN A N 1
ATOM 1647 C CA . ASN A 1 225 ? 5.934 21.453 6.648 1 79.88 225 ASN A CA 1
ATOM 1648 C C . ASN A 1 225 ? 5.23 20.266 6.012 1 79.88 225 ASN A C 1
ATOM 1650 O O . ASN A 1 225 ? 5.59 19.828 4.914 1 79.88 225 ASN A O 1
ATOM 1654 N N . SER A 1 226 ? 4.301 19.688 6.715 1 89.88 226 SER A N 1
ATOM 1655 C CA . SER A 1 226 ? 3.508 18.609 6.152 1 89.88 226 SER A CA 1
ATOM 1656 C C . SER A 1 226 ? 2.768 19.047 4.898 1 89.88 226 SER A C 1
ATOM 1658 O O . SER A 1 226 ? 2.746 18.344 3.893 1 89.88 226 SER A O 1
ATOM 1660 N N . VAL A 1 227 ? 2.215 20.25 4.93 1 92 227 VAL A N 1
ATOM 1661 C CA . VAL A 1 227 ? 1.454 20.781 3.807 1 92 227 VAL A CA 1
ATOM 1662 C C . VAL A 1 227 ? 2.396 21.094 2.643 1 92 227 VAL A C 1
ATOM 1664 O O . VAL A 1 227 ? 2.119 20.719 1.499 1 92 227 VAL A O 1
ATOM 1667 N N . LEU A 1 228 ? 3.506 21.688 2.92 1 82.88 228 LEU A N 1
ATOM 1668 C CA . LEU A 1 228 ? 4.449 22.078 1.876 1 82.88 228 LEU A CA 1
ATOM 1669 C C . LEU A 1 228 ? 5.012 20.859 1.165 1 82.88 228 LEU A C 1
ATOM 1671 O O . LEU A 1 228 ? 5.031 20.797 -0.066 1 82.88 228 LEU A O 1
ATOM 1675 N N . ARG A 1 229 ? 5.348 19.906 1.932 1 81.62 229 ARG A N 1
ATOM 1676 C CA . ARG A 1 229 ? 5.867 18.672 1.355 1 81.62 229 ARG A CA 1
ATOM 1677 C C . ARG A 1 229 ? 4.801 17.969 0.532 1 81.62 229 ARG A C 1
ATOM 1679 O O . ARG A 1 229 ? 5.082 17.453 -0.557 1 81.62 229 ARG A O 1
ATOM 1686 N N . SER A 1 230 ? 3.656 17.906 1.06 1 91.38 230 SER A N 1
ATOM 1687 C CA . SER A 1 230 ? 2.564 17.203 0.389 1 91.38 230 SER A CA 1
ATOM 1688 C C . SER A 1 230 ? 2.186 17.906 -0.916 1 91.38 230 SER A C 1
ATOM 1690 O O . SER A 1 230 ? 1.792 17.25 -1.882 1 91.38 230 SER A O 1
ATOM 1692 N N . ARG A 1 231 ? 2.311 19.188 -0.943 1 87.31 231 ARG A N 1
ATOM 1693 C CA . ARG A 1 231 ? 2.02 19.938 -2.152 1 87.31 231 ARG A CA 1
ATOM 1694 C C . ARG A 1 231 ? 3.006 19.609 -3.266 1 87.31 231 ARG A C 1
ATOM 1696 O O . ARG A 1 231 ? 2.623 19.516 -4.434 1 87.31 231 ARG A O 1
ATOM 1703 N N . GLU A 1 232 ? 4.207 19.453 -2.871 1 80.38 232 GLU A N 1
ATOM 1704 C CA . GLU A 1 232 ? 5.207 19.047 -3.852 1 80.38 232 GLU A CA 1
ATOM 1705 C C . GLU A 1 232 ? 4.918 17.641 -4.383 1 80.38 232 GLU A C 1
ATOM 1707 O O . GLU A 1 232 ? 5.016 17.391 -5.586 1 80.38 232 GLU A O 1
ATOM 1712 N N . LEU A 1 233 ? 4.59 16.797 -3.502 1 84.69 233 LEU A N 1
ATOM 1713 C CA . LEU A 1 233 ? 4.324 15.422 -3.871 1 84.69 233 LEU A CA 1
ATOM 1714 C C . LEU A 1 233 ? 3.104 15.32 -4.777 1 84.69 233 LEU A C 1
ATOM 1716 O O . LEU A 1 233 ? 3.109 14.57 -5.758 1 84.69 233 LEU A O 1
ATOM 1720 N N . ILE A 1 234 ? 2.039 16.047 -4.414 1 89.69 234 ILE A N 1
ATOM 1721 C CA . ILE A 1 234 ? 0.808 15.945 -5.188 1 89.69 234 ILE A CA 1
ATOM 1722 C C . ILE A 1 234 ? 1.031 16.516 -6.586 1 89.69 234 ILE A C 1
ATOM 1724 O O . ILE A 1 234 ? 0.454 16.047 -7.562 1 89.69 234 ILE A O 1
ATOM 1728 N N . GLN A 1 235 ? 1.879 17.547 -6.684 1 82.56 235 GLN A N 1
ATOM 1729 C CA . GLN A 1 235 ? 2.221 18.078 -8 1 82.56 235 GLN A CA 1
ATOM 1730 C C . GLN A 1 235 ? 2.854 16.984 -8.875 1 82.56 235 GLN A C 1
ATOM 1732 O O . GLN A 1 235 ? 2.486 16.828 -10.039 1 82.56 235 GLN A O 1
ATOM 1737 N N . ARG A 1 236 ? 3.699 16.281 -8.297 1 80.62 236 ARG A N 1
ATOM 1738 C CA . ARG A 1 236 ? 4.32 15.164 -9.008 1 80.62 236 ARG A CA 1
ATOM 1739 C C . ARG A 1 236 ? 3.299 14.086 -9.344 1 80.62 236 ARG A C 1
ATOM 1741 O O . ARG A 1 236 ? 3.361 13.469 -10.406 1 80.62 236 ARG A O 1
ATOM 1748 N N . SER A 1 237 ? 2.492 13.828 -8.391 1 88.94 237 SER A N 1
ATOM 1749 C CA . SER A 1 237 ? 1.439 12.836 -8.586 1 88.94 237 SER A CA 1
ATOM 1750 C C . SER A 1 237 ? 0.565 13.188 -9.789 1 88.94 237 SER A C 1
ATOM 1752 O O . SER A 1 237 ? 0.193 12.305 -10.562 1 88.94 237 SER A O 1
ATOM 1754 N N . ILE A 1 238 ? 0.228 14.453 -9.914 1 87.62 238 ILE A N 1
ATOM 1755 C CA . ILE A 1 238 ? -0.626 14.922 -11 1 87.62 238 ILE A CA 1
ATOM 1756 C C . ILE A 1 238 ? 0.144 14.875 -12.32 1 87.62 238 ILE A C 1
ATOM 1758 O O . ILE A 1 238 ? -0.414 14.516 -13.359 1 87.62 238 ILE A O 1
ATOM 1762 N N . GLU A 1 239 ? 1.404 15.188 -12.289 1 79.69 239 GLU A N 1
ATOM 1763 C CA . GLU A 1 239 ? 2.24 15.18 -13.484 1 79.69 239 GLU A CA 1
ATOM 1764 C C . GLU A 1 239 ? 2.408 13.766 -14.031 1 79.69 239 GLU A C 1
ATOM 1766 O O . GLU A 1 239 ? 2.65 13.578 -15.227 1 79.69 239 GLU A O 1
ATOM 1771 N N . THR A 1 240 ? 2.225 12.812 -13.188 1 81.88 240 THR A N 1
ATOM 1772 C CA . THR A 1 240 ? 2.469 11.43 -13.594 1 81.88 240 THR A CA 1
ATOM 1773 C C . THR A 1 240 ? 1.172 10.625 -13.578 1 81.88 240 THR A C 1
ATOM 1775 O O . THR A 1 240 ? 1.197 9.398 -13.461 1 81.88 240 THR A O 1
ATOM 1778 N N . GLN A 1 241 ? 0.094 11.312 -13.555 1 89.38 241 GLN A N 1
ATOM 1779 C CA . GLN A 1 241 ? -1.197 10.633 -13.586 1 89.38 241 GLN A CA 1
ATOM 1780 C C . GLN A 1 241 ? -1.304 9.711 -14.797 1 89.38 241 GLN A C 1
ATOM 1782 O O . GLN A 1 241 ? -0.558 9.859 -15.766 1 89.38 241 GLN A O 1
ATOM 1787 N N . TYR A 1 242 ? -2.197 8.727 -14.719 1 87.94 242 TYR A N 1
ATOM 1788 C CA . TYR A 1 242 ? -2.229 7.695 -15.75 1 87.94 242 TYR A CA 1
ATOM 1789 C C . TYR A 1 242 ? -3.656 7.234 -16.016 1 87.94 242 TYR A C 1
ATOM 1791 O O . TYR A 1 242 ? -4.566 7.52 -15.234 1 87.94 242 TYR A O 1
ATOM 1799 N N . GLU A 1 243 ? -3.738 6.598 -17.188 1 91 243 GLU A N 1
ATOM 1800 C CA . GLU A 1 243 ? -5.027 6.086 -17.641 1 91 243 GLU A CA 1
ATOM 1801 C C . GLU A 1 243 ? -5.172 4.598 -17.312 1 91 243 GLU A C 1
ATOM 1803 O O . GLU A 1 243 ? -4.258 3.814 -17.578 1 91 243 GLU A O 1
ATOM 1808 N N . ILE A 1 244 ? -6.332 4.246 -16.688 1 92.88 244 ILE A N 1
ATOM 1809 C CA . ILE A 1 244 ? -6.574 2.828 -16.438 1 92.88 244 ILE A CA 1
ATOM 1810 C C . ILE A 1 244 ? -7.898 2.414 -17.078 1 92.88 244 ILE A C 1
ATOM 1812 O O . ILE A 1 244 ? -8.195 1.222 -17.188 1 92.88 244 ILE A O 1
ATOM 1816 N N . GLY A 1 245 ? -8.688 3.324 -17.453 1 94 245 GLY A N 1
ATOM 1817 C CA . GLY A 1 245 ? -10.008 3.09 -18.016 1 94 245 GLY A CA 1
ATOM 1818 C C . GLY A 1 245 ? -10.406 4.133 -19.047 1 94 245 GLY A C 1
ATOM 1819 O O . GLY A 1 245 ? -9.547 4.785 -19.641 1 94 245 GLY A O 1
ATOM 1820 N N . LYS A 1 246 ? -11.703 4.309 -19.344 1 91.94 246 LYS A N 1
ATOM 1821 C CA . LYS A 1 246 ? -12.203 5.125 -20.453 1 91.94 246 LYS A CA 1
ATOM 1822 C C . LYS A 1 246 ? -12.547 6.531 -19.969 1 91.94 246 LYS A C 1
ATOM 1824 O O . LYS A 1 246 ? -12.898 7.395 -20.781 1 91.94 246 LYS A O 1
ATOM 1829 N N . GLY A 1 247 ? -12.391 6.766 -18.672 1 92.38 247 GLY A N 1
ATOM 1830 C CA . GLY A 1 247 ? -12.805 8.039 -18.109 1 92.38 247 GLY A CA 1
ATOM 1831 C C . GLY A 1 247 ? -11.641 8.898 -17.656 1 92.38 247 GLY A C 1
ATOM 1832 O O . GLY A 1 247 ? -10.672 9.086 -18.391 1 92.38 247 GLY A O 1
ATOM 1833 N N . GLU A 1 248 ? -11.742 9.414 -16.484 1 90 248 GLU A N 1
ATOM 1834 C CA . GLU A 1 248 ? -10.75 10.336 -15.93 1 90 248 GLU A CA 1
ATOM 1835 C C . GLU A 1 248 ? -9.422 9.633 -15.664 1 90 248 GLU A C 1
ATOM 1837 O O . GLU A 1 248 ? -9.398 8.43 -15.391 1 90 248 GLU A O 1
ATOM 1842 N N . LEU A 1 249 ? -8.414 10.461 -15.734 1 91.56 249 LEU A N 1
ATOM 1843 C CA . LEU A 1 249 ? -7.102 9.969 -15.32 1 91.56 249 LEU A CA 1
ATOM 1844 C C . LEU A 1 249 ? -7.051 9.766 -13.812 1 91.56 249 LEU A C 1
ATOM 1846 O O . LEU A 1 249 ? -7.82 10.383 -13.07 1 91.56 249 LEU A O 1
ATOM 1850 N N . ILE A 1 250 ? -6.152 8.836 -13.461 1 93.56 250 ILE A N 1
ATOM 1851 C CA . ILE A 1 250 ? -5.926 8.594 -12.039 1 93.56 250 ILE A CA 1
ATOM 1852 C C . ILE A 1 250 ? -4.645 9.297 -11.594 1 93.56 250 ILE A C 1
ATOM 1854 O O . ILE A 1 250 ? -3.59 9.125 -12.203 1 93.56 250 ILE A O 1
ATOM 1858 N N . VAL A 1 251 ? -4.758 10.141 -10.516 1 92.44 251 VAL A N 1
ATOM 1859 C CA . VAL A 1 251 ? -3.564 10.734 -9.922 1 92.44 251 VAL A CA 1
ATOM 1860 C C . VAL A 1 251 ? -2.664 9.641 -9.359 1 92.44 251 VAL A C 1
ATOM 1862 O O . VAL A 1 251 ? -3.146 8.68 -8.758 1 92.44 251 VAL A O 1
ATOM 1865 N N . ASN A 1 252 ? -1.316 9.781 -9.609 1 91 252 ASN A N 1
ATOM 1866 C CA . ASN A 1 252 ? -0.352 8.773 -9.18 1 91 252 ASN A CA 1
ATOM 1867 C C . ASN A 1 252 ? 0.051 8.961 -7.723 1 91 252 ASN A C 1
ATOM 1869 O O . ASN A 1 252 ? 0.951 9.742 -7.418 1 91 252 ASN A O 1
ATOM 1873 N N . PRO A 1 253 ? -0.511 8.133 -6.801 1 92.69 253 PRO A N 1
ATOM 1874 C CA . PRO A 1 253 ? -0.172 8.312 -5.387 1 92.69 253 PRO A CA 1
ATOM 1875 C C . PRO A 1 253 ? 1.234 7.824 -5.051 1 92.69 253 PRO A C 1
ATOM 1877 O O . PRO A 1 253 ? 1.746 8.109 -3.965 1 92.69 253 PRO A O 1
ATOM 1880 N N . MET A 1 254 ? 1.854 7.113 -5.988 1 85.88 254 MET A N 1
ATOM 1881 C CA . MET A 1 254 ? 3.16 6.508 -5.754 1 85.88 254 MET A CA 1
ATOM 1882 C C . MET A 1 254 ? 4.277 7.398 -6.289 1 85.88 254 MET A C 1
ATOM 1884 O O . MET A 1 254 ? 5.41 6.941 -6.465 1 85.88 254 MET A O 1
ATOM 1888 N N . ALA A 1 255 ? 3.895 8.555 -6.664 1 75.69 255 ALA A N 1
ATOM 1889 C CA . ALA A 1 255 ? 4.84 9.461 -7.305 1 75.69 255 ALA A CA 1
ATOM 1890 C C . ALA A 1 255 ? 6.039 9.734 -6.398 1 75.69 255 ALA A C 1
ATOM 1892 O O . ALA A 1 255 ? 7.09 10.172 -6.871 1 75.69 255 ALA A O 1
ATOM 1893 N N . SER A 1 256 ? 5.75 9.492 -5.133 1 62 256 SER A N 1
ATOM 1894 C CA . SER A 1 256 ? 6.867 9.656 -4.211 1 62 256 SER A CA 1
ATOM 1895 C C . SER A 1 256 ? 7.973 8.648 -4.492 1 62 256 SER A C 1
ATOM 1897 O O . SER A 1 256 ? 9.125 8.852 -4.105 1 62 256 SER A O 1
ATOM 1899 N N . PHE A 1 257 ? 7.66 7.355 -5.031 1 53.69 257 PHE A N 1
ATOM 1900 C CA . PHE A 1 257 ? 8.602 6.27 -5.273 1 53.69 257 PHE A CA 1
ATOM 1901 C C . PHE A 1 257 ? 9.258 6.414 -6.641 1 53.69 257 PHE A C 1
ATOM 1903 O O . PHE A 1 257 ? 10.141 5.633 -7 1 53.69 257 PHE A O 1
ATOM 1910 N N . SER A 1 258 ? 8.898 7.238 -7.426 1 41.22 258 SER A N 1
ATOM 1911 C CA . SER A 1 258 ? 9.5 7.242 -8.758 1 41.22 258 SER A CA 1
ATOM 1912 C C . SER A 1 258 ? 11.008 7.008 -8.688 1 41.22 258 SER A C 1
ATOM 1914 O O . SER A 1 258 ? 11.672 7.5 -7.777 1 41.22 258 SER A O 1
ATOM 1916 N N . PRO A 1 259 ? 11.516 5.809 -9.312 1 36.19 259 PRO A N 1
ATOM 1917 C CA . PRO A 1 259 ? 12.945 5.512 -9.391 1 36.19 259 PRO A CA 1
ATOM 1918 C C . PRO A 1 259 ? 13.82 6.754 -9.219 1 36.19 259 PRO A C 1
ATOM 1920 O O . PRO A 1 259 ? 14.969 6.652 -8.781 1 36.19 259 PRO A O 1
ATOM 1923 N N . SER A 1 260 ? 13.453 7.691 -9.758 1 32.25 260 SER A N 1
ATOM 1924 C CA . SER A 1 260 ? 14.242 8.891 -9.469 1 32.25 260 SER A CA 1
ATOM 1925 C C . SER A 1 260 ? 14.344 9.133 -7.969 1 32.25 260 SER A C 1
ATOM 1927 O O . SER A 1 260 ? 15.133 9.969 -7.523 1 32.25 260 SER A O 1
ATOM 1929 N N . ASN A 1 261 ? 13.477 8.461 -7.23 1 31.62 261 ASN A N 1
ATOM 1930 C CA . ASN A 1 261 ? 13.359 8.742 -5.805 1 31.62 261 ASN A CA 1
ATOM 1931 C C . ASN A 1 261 ? 14.266 7.828 -4.98 1 31.62 261 ASN A C 1
ATOM 1933 O O . ASN A 1 261 ? 14.039 7.637 -3.785 1 31.62 261 ASN A O 1
ATOM 1937 N N . GLU A 1 262 ? 14.914 6.746 -5.414 1 36.5 262 GLU A N 1
ATOM 1938 C CA . GLU A 1 262 ? 16.094 6.348 -4.656 1 36.5 262 GLU A CA 1
ATOM 1939 C C . GLU A 1 262 ? 16.469 7.406 -3.629 1 36.5 262 GLU A C 1
ATOM 1941 O O . GLU A 1 262 ? 17 7.086 -2.564 1 36.5 262 GLU A O 1
ATOM 1946 N N . LYS A 1 263 ? 16.172 8.445 -4.047 1 37.12 263 LYS A N 1
ATOM 1947 C CA . LYS A 1 263 ? 16.406 9.703 -3.336 1 37.12 263 LYS A CA 1
ATOM 1948 C C . LYS A 1 263 ? 15.461 9.852 -2.15 1 37.12 263 LYS A C 1
ATOM 1950 O O . LYS A 1 263 ? 15.82 10.445 -1.133 1 37.12 263 LYS A O 1
ATOM 1955 N N . SER A 1 264 ? 14.273 9.102 -2.268 1 37.28 264 SER A N 1
ATOM 1956 C CA . SER A 1 264 ? 13.281 9.391 -1.239 1 37.28 264 SER A CA 1
ATOM 1957 C C . SER A 1 264 ? 13.57 8.617 0.043 1 37.28 264 SER A C 1
ATOM 1959 O O . SER A 1 264 ? 13.516 9.18 1.139 1 37.28 264 SER A O 1
ATOM 1961 N N . SER A 1 265 ? 13.68 7.133 -0.081 1 40.53 265 SER A N 1
ATOM 1962 C CA . SER A 1 265 ? 14.047 6.418 1.136 1 40.53 265 SER A CA 1
ATOM 1963 C C . SER A 1 265 ? 15.359 6.949 1.714 1 40.53 265 SER A C 1
ATOM 1965 O O . SER A 1 265 ? 15.477 7.121 2.928 1 40.53 265 SER A O 1
ATOM 1967 N N . ALA A 1 266 ? 16.266 7.102 0.866 1 49.47 266 ALA A N 1
ATOM 1968 C CA . ALA A 1 266 ? 17.516 7.738 1.271 1 49.47 266 ALA A CA 1
ATOM 1969 C C . ALA A 1 266 ? 17.25 9.094 1.924 1 49.47 266 ALA A C 1
ATOM 1971 O O . ALA A 1 266 ? 17.922 9.469 2.889 1 49.47 266 ALA A O 1
ATOM 1972 N N . LYS A 1 267 ? 16.188 9.555 1.464 1 55.78 267 LYS A N 1
ATOM 1973 C CA . LYS A 1 267 ? 15.875 10.867 2.01 1 55.78 267 LYS A CA 1
ATOM 1974 C C . LYS A 1 267 ? 15.289 10.766 3.414 1 55.78 267 LYS A C 1
ATOM 1976 O O . LYS A 1 267 ? 15.609 11.57 4.289 1 55.78 267 LYS A O 1
ATOM 1981 N N . PHE A 1 268 ? 14.523 9.68 3.559 1 52.19 268 PHE A N 1
ATOM 1982 C CA . PHE A 1 268 ? 13.984 9.5 4.902 1 52.19 268 PHE A CA 1
ATOM 1983 C C . PHE A 1 268 ? 15.094 9.125 5.879 1 52.19 268 PHE A C 1
ATOM 1985 O O . PHE A 1 268 ? 15.125 9.617 7.008 1 52.19 268 PHE A O 1
ATOM 1992 N N . ASP A 1 269 ? 15.836 8.18 5.43 1 61.88 269 ASP A N 1
ATOM 1993 C CA . ASP A 1 269 ? 16.984 7.844 6.262 1 61.88 269 ASP A CA 1
ATOM 1994 C C . ASP A 1 269 ? 17.797 9.094 6.617 1 61.88 269 ASP A C 1
ATOM 1996 O O . ASP A 1 269 ? 18.25 9.242 7.754 1 61.88 269 ASP A O 1
ATOM 2000 N N . VAL A 1 270 ? 17.875 9.906 5.715 1 77.75 270 VAL A N 1
ATOM 2001 C CA . VAL A 1 270 ? 18.609 11.148 5.926 1 77.75 270 VAL A CA 1
ATOM 2002 C C . VAL A 1 270 ? 17.875 12.016 6.938 1 77.75 270 VAL A C 1
ATOM 2004 O O . VAL A 1 270 ? 18.469 12.531 7.883 1 77.75 270 VAL A O 1
ATOM 2007 N N . LEU A 1 271 ? 16.547 12.039 6.723 1 73.12 271 LEU A N 1
ATOM 2008 C CA . LEU A 1 271 ? 15.766 12.891 7.617 1 73.12 271 LEU A CA 1
ATOM 2009 C C . LEU A 1 271 ? 15.766 12.328 9.039 1 73.12 271 LEU A C 1
ATOM 2011 O O . LEU A 1 271 ? 15.977 13.07 10 1 73.12 271 LEU A O 1
ATOM 2015 N N . ASP A 1 272 ? 15.594 11.047 9.109 1 69.12 272 ASP A N 1
ATOM 2016 C CA . ASP A 1 272 ? 15.602 10.406 10.422 1 69.12 272 ASP A CA 1
ATOM 2017 C C . ASP A 1 272 ? 16.953 10.57 11.102 1 69.12 272 ASP A C 1
ATOM 2019 O O . ASP A 1 272 ? 17.031 10.836 12.305 1 69.12 272 ASP A O 1
ATOM 2023 N N . SER A 1 273 ? 17.906 10.328 10.383 1 80.88 273 SER A N 1
ATOM 2024 C CA . SER A 1 273 ? 19.266 10.43 10.922 1 80.88 273 SER A CA 1
ATOM 2025 C C . SER A 1 273 ? 19.547 11.844 11.422 1 80.88 273 SER A C 1
ATOM 2027 O O . SER A 1 273 ? 20.141 12.016 12.492 1 80.88 273 SER A O 1
ATOM 2029 N N . ILE A 1 274 ? 19.047 12.836 10.742 1 86.06 274 ILE A N 1
ATOM 2030 C CA . ILE A 1 274 ? 19.297 14.219 11.125 1 86.06 274 ILE A CA 1
ATOM 2031 C C . ILE A 1 274 ? 18.453 14.562 12.359 1 86.06 274 ILE A C 1
ATOM 2033 O O . ILE A 1 274 ? 18.938 15.227 13.281 1 86.06 274 ILE A O 1
ATOM 2037 N N . ASP A 1 275 ? 17.266 14.062 12.305 1 79.69 275 ASP A N 1
ATOM 2038 C CA . ASP A 1 275 ? 16.406 14.328 13.453 1 79.69 275 ASP A CA 1
ATOM 2039 C C . ASP A 1 275 ? 16.969 13.703 14.727 1 79.69 275 ASP A C 1
ATOM 2041 O O . ASP A 1 275 ? 17.016 14.344 15.773 1 79.69 275 ASP A O 1
ATOM 2045 N N . ALA A 1 276 ? 17.328 12.5 14.586 1 80.25 276 ALA A N 1
ATOM 2046 C CA . ALA A 1 276 ? 17.969 11.82 15.719 1 80.25 276 ALA A CA 1
ATOM 2047 C C . ALA A 1 276 ? 19.219 12.547 16.172 1 80.25 276 ALA A C 1
ATOM 2049 O O . ALA A 1 276 ? 19.453 12.711 17.359 1 80.25 276 ALA A O 1
ATOM 2050 N N . ALA A 1 277 ? 19.969 12.953 15.281 1 90.12 277 ALA A N 1
ATOM 2051 C CA . ALA A 1 277 ? 21.188 13.688 15.602 1 90.12 277 ALA A CA 1
ATOM 2052 C C . ALA A 1 277 ? 20.875 15.008 16.297 1 90.12 277 ALA A C 1
ATOM 2054 O O . ALA A 1 277 ? 21.547 15.391 17.25 1 90.12 277 ALA A O 1
ATOM 2055 N N . ALA A 1 278 ? 19.828 15.648 15.812 1 87.19 278 ALA A N 1
ATOM 2056 C CA . ALA A 1 278 ? 19.438 16.922 16.406 1 87.19 278 ALA A CA 1
ATOM 2057 C C . ALA A 1 278 ? 18.984 16.734 17.859 1 87.19 278 ALA A C 1
ATOM 2059 O O . ALA A 1 278 ? 19.312 17.547 18.719 1 87.19 278 ALA A O 1
ATOM 2060 N N . GLU A 1 279 ? 18.312 15.695 18.078 1 82.81 279 GLU A N 1
ATOM 2061 C CA . GLU A 1 279 ? 17.875 15.398 19.438 1 82.81 279 GLU A CA 1
ATOM 2062 C C . GLU A 1 279 ? 19.047 15.148 20.375 1 82.81 279 GLU A C 1
ATOM 2064 O O . GLU A 1 279 ? 19.047 15.586 21.531 1 82.81 279 GLU A O 1
ATOM 2069 N N . LYS A 1 280 ? 19.922 14.469 19.891 1 86.56 280 LYS A N 1
ATOM 2070 C CA . LYS A 1 280 ? 21.125 14.227 20.672 1 86.56 280 LYS A CA 1
ATOM 2071 C C . LYS A 1 280 ? 21.906 15.523 20.906 1 86.56 280 LYS A C 1
ATOM 2073 O O . LYS A 1 280 ? 22.391 15.773 22.016 1 86.56 280 LYS A O 1
ATOM 2078 N N . LEU A 1 281 ? 21.969 16.328 19.969 1 89.38 281 LEU A N 1
ATOM 2079 C CA . LEU A 1 281 ? 22.719 17.578 20.031 1 89.38 281 LEU A CA 1
ATOM 2080 C C . LEU A 1 281 ? 22.109 18.516 21.078 1 89.38 281 LEU A C 1
ATOM 2082 O O . LEU A 1 281 ? 22.844 19.156 21.828 1 89.38 281 LEU A O 1
ATOM 2086 N N . VAL A 1 282 ? 20.844 18.531 21.109 1 86.69 282 VAL A N 1
ATOM 2087 C CA . VAL A 1 282 ? 20.141 19.422 22.047 1 86.69 282 VAL A CA 1
ATOM 2088 C C . VAL A 1 282 ? 20.531 19.062 23.469 1 86.69 282 VAL A C 1
ATOM 2090 O O . VAL A 1 282 ? 20.594 19.922 24.344 1 86.69 282 VAL A O 1
ATOM 2093 N N . ASN A 1 283 ? 20.906 17.859 23.594 1 83.44 283 ASN A N 1
ATOM 2094 C CA . ASN A 1 283 ? 21.188 17.375 24.938 1 83.44 283 ASN A CA 1
ATOM 2095 C C . ASN A 1 283 ? 22.672 17.422 25.25 1 83.44 283 ASN A C 1
ATOM 2097 O O . ASN A 1 283 ? 23.078 17.484 26.422 1 83.44 283 ASN A O 1
ATOM 2101 N N . VAL A 1 284 ? 23.5 17.453 24.266 1 83.69 284 VAL A N 1
ATOM 2102 C CA . VAL A 1 284 ? 24.922 17.203 24.547 1 83.69 284 VAL A CA 1
ATOM 2103 C C . VAL A 1 284 ? 25.734 18.438 24.172 1 83.69 284 VAL A C 1
ATOM 2105 O O . VAL A 1 284 ? 26.844 18.641 24.688 1 83.69 284 VAL A O 1
ATOM 2108 N N . LEU A 1 285 ? 25.25 19.219 23.328 1 87.44 285 LEU A N 1
ATOM 2109 C CA . LEU A 1 285 ? 26.062 20.328 22.828 1 87.44 285 LEU A CA 1
ATOM 2110 C C . LEU A 1 285 ? 26.094 21.484 23.828 1 87.44 285 LEU A C 1
ATOM 2112 O O . LEU A 1 285 ? 25.047 21.984 24.234 1 87.44 285 LEU A O 1
ATOM 2116 N N . PRO A 1 286 ? 27.266 21.844 24.234 1 86.38 286 PRO A N 1
ATOM 2117 C CA . PRO A 1 286 ? 27.391 22.984 25.125 1 86.38 286 PRO A CA 1
ATOM 2118 C C . PRO A 1 286 ? 26.922 24.297 24.484 1 86.38 286 PRO A C 1
ATOM 2120 O O . PRO A 1 286 ? 27.125 24.5 23.281 1 86.38 286 PRO A O 1
ATOM 2123 N N . SER A 1 287 ? 26.375 25.219 25.312 1 87.06 287 SER A N 1
ATOM 2124 C CA . SER A 1 287 ? 25.766 26.453 24.844 1 87.06 287 SER A CA 1
ATOM 2125 C C . SER A 1 287 ? 26.812 27.359 24.172 1 87.06 287 SER A C 1
ATOM 2127 O O . SER A 1 287 ? 26.484 28.125 23.266 1 87.06 287 SER A O 1
ATOM 2129 N N . ASN A 1 288 ? 28.047 27.25 24.594 1 86.62 288 ASN A N 1
ATOM 2130 C CA . ASN A 1 288 ? 29.094 28.125 24.062 1 86.62 288 ASN A CA 1
ATOM 2131 C C . ASN A 1 288 ? 29.516 27.703 22.656 1 86.62 288 ASN A C 1
ATOM 2133 O O . ASN A 1 288 ? 30.219 28.453 21.969 1 86.62 288 ASN A O 1
ATOM 2137 N N . LEU A 1 289 ? 29.047 26.562 22.219 1 88.62 289 LEU A N 1
ATOM 2138 C CA . LEU A 1 289 ? 29.375 26.094 20.875 1 88.62 289 LEU A CA 1
ATOM 2139 C C . LEU A 1 289 ? 28.25 26.375 19.891 1 88.62 289 LEU A C 1
ATOM 2141 O O . LEU A 1 289 ? 28.297 25.953 18.75 1 88.62 289 LEU A O 1
ATOM 2145 N N . VAL A 1 290 ? 27.297 27.047 20.297 1 88.5 290 VAL A N 1
ATOM 2146 C CA . VAL A 1 290 ? 26.156 27.359 19.438 1 88.5 290 VAL A CA 1
ATOM 2147 C C . VAL A 1 290 ? 26.375 28.719 18.781 1 88.5 290 VAL A C 1
ATOM 2149 O O . VAL A 1 290 ? 26.516 29.734 19.469 1 88.5 290 VAL A O 1
ATOM 2152 N N . PRO A 1 291 ? 26.375 28.734 17.453 1 85.5 291 PRO A N 1
ATOM 2153 C CA . PRO A 1 291 ? 26.516 30.031 16.766 1 85.5 291 PRO A CA 1
ATOM 2154 C C . PRO A 1 291 ? 25.328 30.953 17.016 1 85.5 291 PRO A C 1
ATOM 2156 O O . PRO A 1 291 ? 24.266 30.5 17.453 1 85.5 291 PRO A O 1
ATOM 2159 N N . LYS A 1 292 ? 25.484 32.25 16.703 1 81.5 292 LYS A N 1
ATOM 2160 C CA . LYS A 1 292 ? 24.453 33.281 16.906 1 81.5 292 LYS A CA 1
ATOM 2161 C C . LYS A 1 292 ? 23.172 32.938 16.141 1 81.5 292 LYS A C 1
ATOM 2163 O O . LYS A 1 292 ? 22.062 33.094 16.656 1 81.5 292 LYS A O 1
ATOM 2168 N N . LYS A 1 293 ? 23.328 32.375 14.984 1 81.25 293 LYS A N 1
ATOM 2169 C CA . LYS A 1 293 ? 22.188 32.062 14.133 1 81.25 293 LYS A CA 1
ATOM 2170 C C . LYS A 1 293 ? 21.656 30.656 14.406 1 81.25 293 LYS A C 1
ATOM 2172 O O . LYS A 1 293 ? 20.688 30.219 13.773 1 81.25 293 LYS A O 1
ATOM 2177 N N . GLY A 1 294 ? 22.359 29.938 15.344 1 88.88 294 GLY A N 1
ATOM 2178 C CA . GLY A 1 294 ? 21.953 28.578 15.656 1 88.88 294 GLY A CA 1
ATOM 2179 C C . GLY A 1 294 ? 22.812 27.531 15 1 88.88 294 GLY A C 1
ATOM 2180 O O . GLY A 1 294 ? 23.594 27.828 14.109 1 88.88 294 GLY A O 1
ATOM 2181 N N . VAL A 1 295 ? 22.641 26.328 15.461 1 90.88 295 VAL A N 1
ATOM 2182 C CA . VAL A 1 295 ? 23.344 25.172 14.938 1 90.88 295 VAL A CA 1
ATOM 2183 C C . VAL A 1 295 ? 22.469 24.438 13.93 1 90.88 295 VAL A C 1
ATOM 2185 O O . VAL A 1 295 ? 21.25 24.328 14.117 1 90.88 295 VAL A O 1
ATOM 2188 N N . ASN A 1 296 ? 23.156 24.125 12.812 1 90.5 296 ASN A N 1
ATOM 2189 C CA . ASN A 1 296 ? 22.484 23.219 11.891 1 90.5 296 ASN A CA 1
ATOM 2190 C C . ASN A 1 296 ? 23.375 22.047 11.516 1 90.5 296 ASN A C 1
ATOM 2192 O O . ASN A 1 296 ? 24.594 22.188 11.453 1 90.5 296 ASN A O 1
ATOM 2196 N N . ILE A 1 297 ? 22.828 20.922 11.391 1 93.25 297 ILE A N 1
ATOM 2197 C CA . ILE A 1 297 ? 23.453 19.719 10.867 1 93.25 297 ILE A CA 1
ATOM 2198 C C . ILE A 1 297 ? 22.797 19.312 9.555 1 93.25 297 ILE A C 1
ATOM 2200 O O . ILE A 1 297 ? 21.562 19.344 9.438 1 93.25 297 ILE A O 1
ATOM 2204 N N . ALA A 1 298 ? 23.625 19.141 8.609 1 92.44 298 ALA A N 1
ATOM 2205 C CA . ALA A 1 298 ? 23.125 18.828 7.281 1 92.44 298 ALA A CA 1
ATOM 2206 C C . ALA A 1 298 ? 23.578 17.438 6.84 1 92.44 298 ALA A C 1
ATOM 2208 O O . ALA A 1 298 ? 24.719 17.031 7.117 1 92.44 298 ALA A O 1
ATOM 2209 N N . TYR A 1 299 ? 22.75 16.703 6.164 1 91.81 299 TYR A N 1
ATOM 2210 C CA . TYR A 1 299 ? 23.016 15.359 5.656 1 91.81 299 TYR A CA 1
ATOM 2211 C C . TYR A 1 299 ? 22.391 15.164 4.277 1 91.81 299 TYR A C 1
ATOM 2213 O O . TYR A 1 299 ? 21.203 15.43 4.082 1 91.81 299 TYR A O 1
ATOM 2221 N N . ALA A 1 300 ? 23.188 14.766 3.418 1 87.5 300 ALA A N 1
ATOM 2222 C CA . ALA A 1 300 ? 22.75 14.68 2.023 1 87.5 300 ALA A CA 1
ATOM 2223 C C . ALA A 1 300 ? 22.422 13.234 1.643 1 87.5 300 ALA A C 1
ATOM 2225 O O . ALA A 1 300 ? 22.969 12.297 2.215 1 87.5 300 ALA A O 1
ATOM 2226 N N . THR A 1 301 ? 21.484 13.102 0.778 1 78 301 THR A N 1
ATOM 2227 C CA . THR A 1 301 ? 21.234 11.797 0.175 1 78 301 THR A CA 1
ATOM 2228 C C . THR A 1 301 ? 22.406 11.367 -0.689 1 78 301 THR A C 1
ATOM 2230 O O . THR A 1 301 ? 23.219 12.195 -1.109 1 78 301 THR A O 1
ATOM 2233 N N . LYS A 1 302 ? 22.531 10.031 -0.79 1 72.81 302 LYS A N 1
ATOM 2234 C CA . LYS A 1 302 ? 23.547 9.547 -1.727 1 72.81 302 LYS A CA 1
ATOM 2235 C C . LYS A 1 302 ? 23.281 10.062 -3.139 1 72.81 302 LYS A C 1
ATOM 2237 O O . LYS A 1 302 ? 22.141 9.984 -3.631 1 72.81 302 LYS A O 1
ATOM 2242 N N . GLY A 1 303 ? 24.266 10.781 -3.707 1 67.25 303 GLY A N 1
ATOM 2243 C CA . GLY A 1 303 ? 24.125 11.328 -5.047 1 67.25 303 GLY A CA 1
ATOM 2244 C C . GLY A 1 303 ? 23.406 12.664 -5.082 1 67.25 303 GLY A C 1
ATOM 2245 O O . GLY A 1 303 ? 22.797 13.023 -6.09 1 67.25 303 GLY A O 1
ATOM 2246 N N . ALA A 1 304 ? 23.453 13.352 -3.975 1 75.25 304 ALA A N 1
ATOM 2247 C CA . ALA A 1 304 ? 22.812 14.664 -3.885 1 75.25 304 ALA A CA 1
ATOM 2248 C C . ALA A 1 304 ? 23.297 15.586 -4.996 1 75.25 304 ALA A C 1
ATOM 2250 O O . ALA A 1 304 ? 24.516 15.695 -5.234 1 75.25 304 ALA A O 1
ATOM 2251 N N . ALA A 1 305 ? 22.266 16.125 -5.734 1 64.12 305 ALA A N 1
ATOM 2252 C CA . ALA A 1 305 ? 22.594 16.969 -6.875 1 64.12 305 ALA A CA 1
ATOM 2253 C C . ALA A 1 305 ? 22.406 18.453 -6.527 1 64.12 305 ALA A C 1
ATOM 2255 O O . ALA A 1 305 ? 23.016 19.328 -7.152 1 64.12 305 ALA A O 1
ATOM 2256 N N . GLY A 1 306 ? 21.578 18.703 -5.578 1 68.56 306 GLY A N 1
ATOM 2257 C CA . GLY A 1 306 ? 21.297 20.078 -5.207 1 68.56 306 GLY A CA 1
ATOM 2258 C C . GLY A 1 306 ? 20.844 20.234 -3.768 1 68.56 306 GLY A C 1
ATOM 2259 O O . GLY A 1 306 ? 20.75 19.234 -3.037 1 68.56 306 GLY A O 1
ATOM 2260 N N . PRO A 1 307 ? 20.688 21.469 -3.375 1 71.75 307 PRO A N 1
ATOM 2261 C CA . PRO A 1 307 ? 20.297 21.75 -1.991 1 71.75 307 PRO A CA 1
ATOM 2262 C C . PRO A 1 307 ? 19.01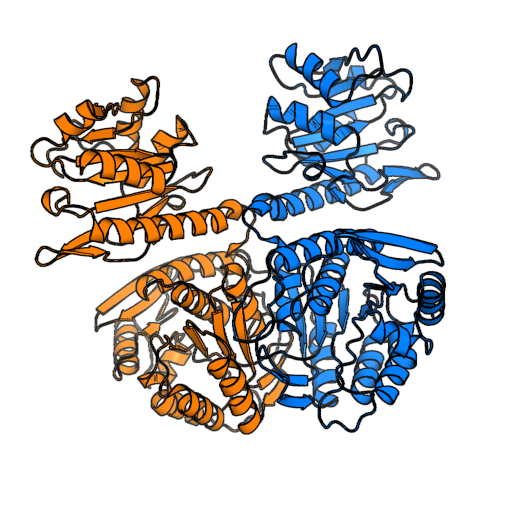6 21.031 -1.585 1 71.75 307 PRO A C 1
ATOM 2264 O O . PRO A 1 307 ? 18.797 20.75 -0.402 1 71.75 307 PRO A O 1
ATOM 2267 N N . GLU A 1 308 ? 18.297 20.672 -2.592 1 68.81 308 GLU A N 1
ATOM 2268 C CA . GLU A 1 308 ? 17.031 19.969 -2.314 1 68.81 308 GLU A CA 1
ATOM 2269 C C . GLU A 1 308 ? 17.281 18.531 -1.875 1 68.81 308 GLU A C 1
ATOM 2271 O O . GLU A 1 308 ? 16.391 17.891 -1.319 1 68.81 308 GLU A O 1
ATOM 2276 N N . ASP A 1 309 ? 18.438 18.109 -2.018 1 75 309 ASP A N 1
ATOM 2277 C CA . ASP A 1 309 ? 18.812 16.75 -1.642 1 75 309 ASP A CA 1
ATOM 2278 C C . ASP A 1 309 ? 19.547 16.734 -0.304 1 75 309 ASP A C 1
ATOM 2280 O O . ASP A 1 309 ? 20.062 15.688 0.12 1 75 309 ASP A O 1
ATOM 2284 N N . VAL A 1 310 ? 19.641 17.906 0.294 1 85.69 310 VAL A N 1
ATOM 2285 C CA . VAL A 1 310 ? 20.344 18.047 1.564 1 85.69 310 VAL A CA 1
ATOM 2286 C C . VAL A 1 310 ? 19.359 18.453 2.662 1 85.69 310 VAL A C 1
ATOM 2288 O O . VAL A 1 310 ? 18.625 19.422 2.514 1 85.69 310 VAL A O 1
ATOM 2291 N N . ALA A 1 311 ? 19.422 17.594 3.646 1 87.06 311 ALA A N 1
ATOM 2292 C CA . ALA A 1 311 ? 18.5 17.859 4.754 1 87.06 311 ALA A CA 1
ATOM 2293 C C . ALA A 1 311 ? 19.219 18.594 5.887 1 87.06 311 ALA A C 1
ATOM 2295 O O . ALA A 1 311 ? 20.422 18.438 6.062 1 87.06 311 ALA A O 1
ATOM 2296 N N . GLY A 1 312 ? 18.469 19.422 6.559 1 90 312 GLY A N 1
ATOM 2297 C CA . GLY A 1 312 ? 18.859 20.109 7.781 1 90 312 GLY A CA 1
ATOM 2298 C C . GLY A 1 312 ? 17.703 20.297 8.742 1 90 312 GLY A C 1
ATOM 2299 O O . GLY A 1 312 ? 16.609 19.781 8.523 1 90 312 GLY A O 1
ATOM 2300 N N . ILE A 1 313 ? 18.031 20.938 9.852 1 86.56 313 ILE A N 1
ATOM 2301 C CA . ILE A 1 313 ? 16.984 21.234 10.828 1 86.56 313 ILE A CA 1
ATOM 2302 C C . ILE A 1 313 ? 16.297 22.547 10.469 1 86.56 313 ILE A C 1
ATOM 2304 O O . ILE A 1 313 ? 16.953 23.594 10.375 1 86.56 313 ILE A O 1
ATOM 2308 N N . ASP A 1 314 ? 15.031 22.359 10.195 1 78.94 314 ASP A N 1
ATOM 2309 C CA . ASP A 1 314 ? 14.25 23.547 9.906 1 78.94 314 ASP A CA 1
ATOM 2310 C C . ASP A 1 314 ? 14.32 24.547 11.055 1 78.94 314 ASP A C 1
ATOM 2312 O O . ASP A 1 314 ? 14.094 24.188 12.211 1 78.94 314 ASP A O 1
ATOM 2316 N N . GLN A 1 315 ? 14.672 25.766 10.75 1 79.31 315 GLN A N 1
ATOM 2317 C CA . GLN A 1 315 ? 14.836 26.859 11.695 1 79.31 315 GLN A CA 1
ATOM 2318 C C . GLN A 1 315 ? 15.953 26.562 12.695 1 79.31 315 GLN A C 1
ATOM 2320 O O . GLN A 1 315 ? 15.992 27.141 13.781 1 79.31 315 GLN A O 1
ATOM 2325 N N . ARG A 1 316 ? 16.703 25.625 12.523 1 87.62 316 ARG A N 1
ATOM 2326 C CA . ARG A 1 316 ? 17.953 25.359 13.211 1 87.62 316 ARG A CA 1
ATOM 2327 C C . ARG A 1 316 ? 17.719 25.031 14.68 1 87.62 316 ARG A C 1
ATOM 2329 O O . ARG A 1 316 ? 16.578 24.844 15.102 1 87.62 316 ARG A O 1
ATOM 2336 N N . ILE A 1 317 ? 18.766 24.688 15.328 1 90.88 317 ILE A N 1
ATOM 2337 C CA . ILE A 1 317 ? 18.828 24.516 16.766 1 90.88 317 ILE A CA 1
ATOM 2338 C C . ILE A 1 317 ? 19.391 25.781 17.422 1 90.88 317 ILE A C 1
ATOM 2340 O O . ILE A 1 317 ? 20.484 26.219 17.094 1 90.88 317 ILE A O 1
ATOM 2344 N N . THR A 1 318 ? 18.562 26.375 18.25 1 90.19 318 THR A N 1
ATOM 2345 C CA . THR A 1 318 ? 18.969 27.656 18.812 1 90.19 318 THR A CA 1
ATOM 2346 C C . THR A 1 318 ? 18.938 27.609 20.344 1 90.19 318 THR A C 1
ATOM 2348 O O . THR A 1 318 ? 18.406 26.656 20.922 1 90.19 318 THR A O 1
ATOM 2351 N N . LEU A 1 319 ? 19.609 28.672 20.938 1 86.12 319 LEU A N 1
ATOM 2352 C CA . LEU A 1 319 ? 19.609 28.844 22.375 1 86.12 319 LEU A CA 1
ATOM 2353 C C . LEU A 1 319 ? 18.422 29.719 22.812 1 86.12 319 LEU A C 1
ATOM 2355 O O . LEU A 1 319 ? 18.281 30.844 22.344 1 86.12 319 LEU A O 1
ATOM 2359 N N . LYS A 1 320 ? 17.5 29.109 23.547 1 81.19 320 LYS A N 1
ATOM 2360 C CA . LYS A 1 320 ? 16.406 29.828 24.172 1 81.19 320 LYS A CA 1
ATOM 2361 C C . LYS A 1 320 ? 16.453 29.688 25.703 1 81.19 320 LYS A C 1
ATOM 2363 O O . LYS A 1 320 ? 16.344 28.594 26.234 1 81.19 320 LYS A O 1
ATOM 2368 N N . ASN A 1 321 ? 16.609 30.812 26.422 1 79.19 321 ASN A N 1
ATOM 2369 C CA . ASN A 1 321 ? 16.703 30.859 27.875 1 79.19 321 ASN A CA 1
ATOM 2370 C C . ASN A 1 321 ? 17.766 29.906 28.391 1 79.19 321 ASN A C 1
ATOM 2372 O O . ASN A 1 321 ? 17.531 29.156 29.344 1 79.19 321 ASN A O 1
ATOM 2376 N N . GLY A 1 322 ? 18.938 29.781 27.688 1 78.69 322 GLY A N 1
ATOM 2377 C CA . GLY A 1 322 ? 20.094 29 28.109 1 78.69 322 GLY A CA 1
ATOM 2378 C C . GLY A 1 322 ? 19.984 27.531 27.734 1 78.69 322 GLY A C 1
ATOM 2379 O O . GLY A 1 322 ? 20.875 26.734 28.047 1 78.69 322 GLY A O 1
ATOM 2380 N N . ARG A 1 323 ? 18.953 27.188 27.094 1 80.62 323 ARG A N 1
ATOM 2381 C CA . ARG A 1 323 ? 18.766 25.797 26.688 1 80.62 323 ARG A CA 1
ATOM 2382 C C . ARG A 1 323 ? 18.688 25.688 25.172 1 80.62 323 ARG A C 1
ATOM 2384 O O . ARG A 1 323 ? 18.156 26.562 24.5 1 80.62 323 ARG A O 1
ATOM 2391 N N . LEU A 1 324 ? 19.219 24.625 24.672 1 86.19 324 LEU A N 1
ATOM 2392 C CA . LEU A 1 324 ? 19.141 24.328 23.25 1 86.19 324 LEU A CA 1
ATOM 2393 C C . LEU A 1 324 ? 17.75 23.797 22.875 1 86.19 324 LEU A C 1
ATOM 2395 O O . LEU A 1 324 ? 17.219 22.938 23.562 1 86.19 324 LEU A O 1
ATOM 2399 N N . VAL A 1 325 ? 17.234 24.406 21.844 1 85.88 325 VAL A N 1
ATOM 2400 C CA . VAL A 1 325 ? 15.914 24 21.406 1 85.88 325 VAL A CA 1
ATOM 2401 C C . VAL A 1 325 ? 15.93 23.719 19.906 1 85.88 325 VAL A C 1
ATOM 2403 O O . VAL A 1 325 ? 16.453 24.516 19.109 1 85.88 325 VAL A O 1
ATOM 2406 N N . LYS A 1 326 ? 15.57 22.578 19.562 1 87.25 326 LYS A N 1
ATOM 2407 C CA . LYS A 1 326 ? 15.297 22.25 18.172 1 87.25 326 LYS A CA 1
ATOM 2408 C C . LYS A 1 326 ? 14.039 22.938 17.672 1 87.25 326 LYS A C 1
ATOM 2410 O O . LYS A 1 326 ? 12.93 22.609 18.094 1 87.25 326 LYS A O 1
ATOM 2415 N N . ASN A 1 327 ? 14.164 23.844 16.781 1 80.62 327 ASN A N 1
ATOM 2416 C CA . ASN A 1 327 ? 13.07 24.766 16.438 1 80.62 327 ASN A CA 1
ATOM 2417 C C . ASN A 1 327 ? 12.141 24.156 15.406 1 80.62 327 ASN A C 1
ATOM 2419 O O . ASN A 1 327 ? 11.016 24.625 15.219 1 80.62 327 ASN A O 1
ATOM 2423 N N . GLY A 1 328 ? 12.672 23.203 14.688 1 75.25 328 GLY A N 1
ATOM 2424 C CA . GLY A 1 328 ? 11.875 22.547 13.664 1 75.25 328 GLY A CA 1
ATOM 2425 C C . GLY A 1 328 ? 12.32 21.125 13.359 1 75.25 328 GLY A C 1
ATOM 2426 O O . GLY A 1 328 ? 13.328 20.672 13.898 1 75.25 328 GLY A O 1
ATOM 2427 N N . PRO A 1 329 ? 11.641 20.469 12.523 1 75.62 329 PRO A N 1
ATOM 2428 C CA . PRO A 1 329 ? 12.047 19.109 12.133 1 75.62 329 PRO A CA 1
ATOM 2429 C C . PRO A 1 329 ? 13.109 19.094 11.039 1 75.62 329 PRO A C 1
ATOM 2431 O O . PRO A 1 329 ? 13.391 20.141 10.438 1 75.62 329 PRO A O 1
ATOM 2434 N N . ALA A 1 330 ? 13.727 17.906 10.922 1 81.75 330 ALA A N 1
ATOM 2435 C CA . ALA A 1 330 ? 14.609 17.719 9.773 1 81.75 330 ALA A CA 1
ATOM 2436 C C . ALA A 1 330 ? 13.852 17.859 8.461 1 81.75 330 ALA A C 1
ATOM 2438 O O . ALA A 1 330 ? 12.727 17.344 8.328 1 81.75 330 ALA A O 1
ATOM 2439 N N . LYS A 1 331 ? 14.438 18.656 7.586 1 77.62 331 LYS A N 1
ATOM 2440 C CA . LYS A 1 331 ? 13.789 18.953 6.312 1 77.62 331 LYS A CA 1
ATOM 2441 C C . LYS A 1 331 ? 14.82 19.125 5.199 1 77.62 331 LYS A C 1
ATOM 2443 O O . LYS A 1 331 ? 15.875 19.734 5.406 1 77.62 331 LYS A O 1
ATOM 2448 N N . PHE A 1 332 ? 14.414 18.5 4.055 1 74.25 332 PHE A N 1
ATOM 2449 C CA . PHE A 1 332 ? 15.273 18.766 2.908 1 74.25 332 PHE A CA 1
ATOM 2450 C C . PHE A 1 332 ? 15.18 20.234 2.492 1 74.25 332 PHE A C 1
ATOM 2452 O O . PHE A 1 332 ? 14.094 20.828 2.508 1 74.25 332 PHE A O 1
ATOM 2459 N N . GLY A 1 333 ? 16.281 20.797 2.186 1 73.75 333 GLY A N 1
ATOM 2460 C CA . GLY A 1 333 ? 16.328 22.203 1.818 1 73.75 333 GLY A CA 1
ATOM 2461 C C . GLY A 1 333 ? 16.562 23.125 3.004 1 73.75 333 GLY A C 1
ATOM 2462 O O . GLY A 1 333 ? 16.75 24.328 2.834 1 73.75 333 GLY A O 1
ATOM 2463 N N . ALA A 1 334 ? 16.547 22.578 4.207 1 78.56 334 ALA A N 1
ATOM 2464 C CA . ALA A 1 334 ? 16.656 23.406 5.414 1 78.56 334 ALA A CA 1
ATOM 2465 C C . ALA A 1 334 ? 18.109 23.531 5.863 1 78.56 334 ALA A C 1
ATOM 2467 O O . ALA A 1 334 ? 18.391 24.125 6.906 1 78.56 334 ALA A O 1
ATOM 2468 N N . ALA A 1 335 ? 18.984 22.969 5.07 1 85.81 335 ALA A N 1
ATOM 2469 C CA . ALA A 1 335 ? 20.391 22.984 5.477 1 85.81 335 ALA A CA 1
ATOM 2470 C C . ALA A 1 335 ? 21.031 24.344 5.199 1 85.81 335 ALA A C 1
ATOM 2472 O O . ALA A 1 335 ? 22.125 24.641 5.711 1 85.81 335 ALA A O 1
ATOM 2473 N N . GLY A 1 336 ? 20.312 25.172 4.41 1 77.88 336 GLY A N 1
ATOM 2474 C CA . GLY A 1 336 ? 20.844 26.484 4.125 1 77.88 336 GLY A CA 1
ATOM 2475 C C . GLY A 1 336 ? 22.172 26.453 3.381 1 77.88 336 GLY A C 1
ATOM 2476 O O . GLY A 1 336 ? 22.312 25.719 2.4 1 77.88 336 GLY A O 1
ATOM 2477 N N . HIS A 1 337 ? 23.078 27.344 3.896 1 79.25 337 HIS A N 1
ATOM 2478 C CA . HIS A 1 337 ? 24.375 27.453 3.221 1 79.25 337 HIS A CA 1
ATOM 2479 C C . HIS A 1 337 ? 25.172 26.172 3.34 1 79.25 337 HIS A C 1
ATOM 2481 O O . HIS A 1 337 ? 26.047 25.891 2.508 1 79.25 337 HIS A O 1
ATOM 2487 N N . LEU A 1 338 ? 24.875 25.328 4.336 1 87.69 338 LEU A N 1
ATOM 2488 C CA . LEU A 1 338 ? 25.594 24.078 4.527 1 87.69 338 LEU A CA 1
ATOM 2489 C C . LEU A 1 338 ? 25.391 23.156 3.336 1 87.69 338 LEU A C 1
ATOM 2491 O O . LEU A 1 338 ? 26.25 22.312 3.037 1 87.69 338 LEU A O 1
ATOM 2495 N N . SER A 1 339 ? 24.219 23.297 2.721 1 88.12 339 SER A N 1
ATOM 2496 C CA . SER A 1 339 ? 23.953 22.453 1.567 1 88.12 339 SER A CA 1
ATOM 2497 C C . SER A 1 339 ? 24.969 22.672 0.455 1 88.12 339 SER A C 1
ATOM 2499 O O . SER A 1 339 ? 25.453 21.719 -0.154 1 88.12 339 SER A O 1
ATOM 2501 N N . PHE A 1 340 ? 25.297 23.875 0.229 1 78.88 340 PHE A N 1
ATOM 2502 C CA . PHE A 1 340 ? 26.234 24.219 -0.838 1 78.88 340 PHE A CA 1
ATOM 2503 C C . PHE A 1 340 ? 27.641 23.703 -0.515 1 78.88 340 PHE A C 1
ATOM 2505 O O . PHE A 1 340 ? 28.328 23.188 -1.394 1 78.88 340 PHE A O 1
ATOM 2512 N N . ILE A 1 341 ? 27.969 23.844 0.698 1 85.12 341 ILE A N 1
ATOM 2513 C CA . ILE A 1 341 ? 29.281 23.375 1.148 1 85.12 341 ILE A CA 1
ATOM 2514 C C . ILE A 1 341 ? 29.359 21.859 1.025 1 85.12 341 ILE A C 1
ATOM 2516 O O . ILE A 1 341 ? 30.312 21.328 0.465 1 85.12 341 ILE A O 1
ATOM 2520 N N . LEU A 1 342 ? 28.344 21.25 1.495 1 90.12 342 LEU A N 1
ATOM 2521 C CA . LEU A 1 342 ? 28.312 19.781 1.51 1 90.12 342 LEU A CA 1
ATOM 2522 C C . LEU A 1 342 ? 28.312 19.219 0.091 1 90.12 342 LEU A C 1
ATOM 2524 O O . LEU A 1 342 ? 29 18.234 -0.19 1 90.12 342 LEU A O 1
ATOM 2528 N N . LEU A 1 343 ? 27.594 19.828 -0.737 1 85 343 LEU A N 1
ATOM 2529 C CA . LEU A 1 343 ? 27.531 19.375 -2.123 1 85 343 LEU A CA 1
ATOM 2530 C C . LEU A 1 343 ? 28.906 19.469 -2.783 1 85 343 LEU A C 1
ATOM 2532 O O . LEU A 1 343 ? 29.281 18.578 -3.555 1 85 343 LEU A O 1
ATOM 2536 N N . GLU A 1 344 ? 29.625 20.531 -2.545 1 82.75 344 GLU A N 1
ATOM 2537 C CA . GLU A 1 344 ? 30.969 20.656 -3.078 1 82.75 344 GLU A CA 1
ATOM 2538 C C . GLU A 1 344 ? 31.891 19.594 -2.504 1 82.75 344 GLU A C 1
ATOM 2540 O O . GLU A 1 344 ? 32.75 19.047 -3.219 1 82.75 344 GLU A O 1
ATOM 2545 N N . ILE A 1 345 ? 31.734 19.297 -1.249 1 88.56 345 ILE A N 1
ATOM 2546 C CA . ILE A 1 345 ? 32.531 18.281 -0.579 1 88.56 345 ILE A CA 1
ATOM 2547 C C . ILE A 1 345 ? 32.25 16.906 -1.215 1 88.56 345 ILE A C 1
ATOM 2549 O O . ILE A 1 345 ? 33.156 16.141 -1.459 1 88.56 345 ILE A O 1
ATOM 2553 N N . MET A 1 346 ? 31.016 16.688 -1.46 1 87.19 346 MET A N 1
ATOM 2554 C CA . MET A 1 346 ? 30.594 15.391 -1.989 1 87.19 346 MET A CA 1
ATOM 2555 C C . MET A 1 346 ? 31.141 15.18 -3.396 1 87.19 346 MET A C 1
ATOM 2557 O O . MET A 1 346 ? 31.266 14.039 -3.85 1 87.19 346 MET A O 1
ATOM 2561 N N . LYS A 1 347 ? 31.391 16.219 -4.121 1 80.25 347 LYS A N 1
ATOM 2562 C CA . LYS A 1 347 ? 32.031 16.094 -5.422 1 80.25 347 LYS A CA 1
ATOM 2563 C C . LYS A 1 347 ? 33.438 15.484 -5.293 1 80.25 347 LYS A C 1
ATOM 2565 O O . LYS A 1 347 ? 33.875 14.742 -6.172 1 80.25 347 LYS A O 1
ATOM 2570 N N . LYS A 1 348 ? 34.062 15.883 -4.281 1 82.75 348 LYS A N 1
ATOM 2571 C CA . LYS A 1 348 ? 35.406 15.359 -4.039 1 82.75 348 LYS A CA 1
ATOM 2572 C C . LYS A 1 348 ? 35.344 13.977 -3.404 1 82.75 348 LYS A C 1
ATOM 2574 O O . LYS A 1 348 ? 36.125 13.086 -3.773 1 82.75 348 LYS A O 1
ATOM 2579 N N . ASP A 1 349 ? 34.562 13.789 -2.498 1 85.69 349 ASP A N 1
ATOM 2580 C CA . ASP A 1 349 ? 34.312 12.508 -1.827 1 85.69 349 ASP A CA 1
ATOM 2581 C C . ASP A 1 349 ? 32.844 12.266 -1.605 1 85.69 349 ASP A C 1
ATOM 2583 O O . ASP A 1 349 ? 32.25 12.773 -0.644 1 85.69 349 ASP A O 1
ATOM 2587 N N . PRO A 1 350 ? 32.281 11.461 -2.387 1 84.06 350 PRO A N 1
ATOM 2588 C CA . PRO A 1 350 ? 30.828 11.258 -2.336 1 84.06 350 PRO A CA 1
ATOM 2589 C C . PRO A 1 350 ? 30.359 10.586 -1.043 1 84.06 350 PRO A C 1
ATOM 2591 O O . PRO A 1 350 ? 29.172 10.586 -0.729 1 84.06 350 PRO A O 1
ATOM 2594 N N . SER A 1 351 ? 31.266 10.078 -0.351 1 85.38 351 SER A N 1
ATOM 2595 C CA . SER A 1 351 ? 30.891 9.406 0.889 1 85.38 351 SER A CA 1
ATOM 2596 C C . SER A 1 351 ? 30.719 10.406 2.029 1 85.38 351 SER A C 1
ATOM 2598 O O . SER A 1 351 ? 30.094 10.086 3.049 1 85.38 351 SER A O 1
ATOM 2600 N N . MET A 1 352 ? 31.312 11.602 1.947 1 91.5 352 MET A N 1
ATOM 2601 C CA . MET A 1 352 ? 31.203 12.648 2.965 1 91.5 352 MET A CA 1
ATOM 2602 C C . MET A 1 352 ? 29.906 13.422 2.824 1 91.5 352 MET A C 1
ATOM 2604 O O . MET A 1 352 ? 29.859 14.461 2.166 1 91.5 352 MET A O 1
ATOM 2608 N N . ARG A 1 353 ? 28.859 12.953 3.512 1 91.88 353 ARG A N 1
ATOM 2609 C CA . ARG A 1 353 ? 27.531 13.445 3.201 1 91.88 353 ARG A CA 1
ATOM 2610 C C . ARG A 1 353 ? 26.938 14.227 4.375 1 91.88 353 ARG A C 1
ATOM 2612 O O . ARG A 1 353 ? 25.766 14.562 4.375 1 91.88 353 ARG A O 1
ATOM 2619 N N . CYS A 1 354 ? 27.719 14.453 5.422 1 94.75 354 CYS A N 1
ATOM 2620 C CA . CYS A 1 354 ? 27.172 15.133 6.594 1 94.75 354 CYS A CA 1
ATOM 2621 C C . CYS A 1 354 ? 28.109 16.234 7.066 1 94.75 354 CYS A C 1
ATOM 2623 O O . CYS A 1 354 ? 29.328 16.094 6.996 1 94.75 354 CYS A O 1
ATOM 2625 N N . ILE A 1 355 ? 27.516 17.344 7.531 1 94.25 355 ILE A N 1
ATOM 2626 C CA . ILE A 1 355 ? 28.266 18.5 8 1 94.25 355 ILE A CA 1
ATOM 2627 C C . ILE A 1 355 ? 27.5 19.188 9.133 1 94.25 355 ILE A C 1
ATOM 2629 O O . ILE A 1 355 ? 26.266 19.25 9.117 1 94.25 355 ILE A O 1
ATOM 2633 N N . ILE A 1 356 ? 28.188 19.594 10.133 1 94.31 356 ILE A N 1
ATOM 2634 C CA . ILE A 1 356 ? 27.609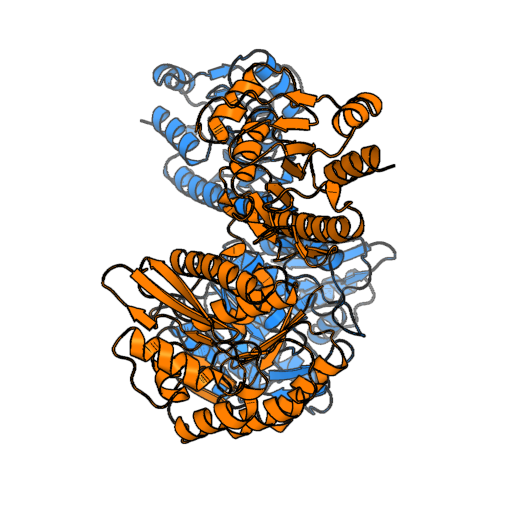 20.406 11.188 1 94.31 356 ILE A CA 1
ATOM 2635 C C . ILE A 1 356 ? 28.406 21.688 11.352 1 94.31 356 ILE A C 1
ATOM 2637 O O . ILE A 1 356 ? 29.625 21.703 11.148 1 94.31 356 ILE A O 1
ATOM 2641 N N . SER A 1 357 ? 27.703 22.734 11.617 1 91.25 357 SER A N 1
ATOM 2642 C CA . SER A 1 357 ? 28.344 24.016 11.875 1 91.25 357 SER A CA 1
ATOM 2643 C C . SER A 1 357 ? 28.188 24.438 13.328 1 91.25 357 SER A C 1
ATOM 2645 O O . SER A 1 357 ? 27.062 24.578 13.82 1 91.25 357 SER A O 1
ATOM 2647 N N . ILE A 1 358 ? 29.312 24.656 14.039 1 90.44 358 ILE A N 1
ATOM 2648 C CA . ILE A 1 358 ? 29.281 25.078 15.438 1 90.44 358 ILE A CA 1
ATOM 2649 C C . ILE A 1 358 ? 30.141 26.328 15.625 1 90.44 358 ILE A C 1
ATOM 2651 O O . ILE A 1 358 ? 30.906 26.703 14.727 1 90.44 358 ILE A O 1
ATOM 2655 N N . ALA A 1 359 ? 29.859 26.953 16.703 1 88.62 359 ALA A N 1
ATOM 2656 C CA . ALA A 1 359 ? 30.703 28.094 17.078 1 88.62 359 ALA A CA 1
ATOM 2657 C C . ALA A 1 359 ? 31.984 27.625 17.734 1 88.62 359 ALA A C 1
ATOM 2659 O O . ALA A 1 359 ? 32 26.656 18.5 1 88.62 359 ALA A O 1
ATOM 2660 N N . PRO A 1 360 ? 33.062 28.297 17.359 1 83.75 360 PRO A N 1
ATOM 2661 C CA . PRO A 1 360 ? 34.281 28.016 18.109 1 83.75 360 PRO A CA 1
ATOM 2662 C C . PRO A 1 360 ? 34.25 28.578 19.516 1 83.75 360 PRO A C 1
ATOM 2664 O O . PRO A 1 360 ? 33.719 29.672 19.75 1 83.75 360 PRO A O 1
ATOM 2667 N N . ALA A 1 361 ? 34.469 27.766 20.516 1 77.5 361 ALA A N 1
ATOM 2668 C CA . ALA A 1 361 ? 34.562 28.25 21.891 1 77.5 361 ALA A CA 1
ATOM 2669 C C . ALA A 1 361 ? 35.906 27.891 22.5 1 77.5 361 ALA A C 1
ATOM 2671 O O . ALA A 1 361 ? 36.406 26.766 22.344 1 77.5 361 ALA A O 1
ATOM 2672 N N . GLY A 1 362 ? 36.5 28.969 23.172 1 75.94 362 GLY A N 1
ATOM 2673 C CA . GLY A 1 362 ? 37.719 28.766 23.938 1 75.94 362 GLY A CA 1
ATOM 2674 C C . GLY A 1 362 ? 38.781 28.062 23.141 1 75.94 362 GLY A C 1
ATOM 2675 O O . GLY A 1 362 ? 39.25 28.562 22.109 1 75.94 362 GLY A O 1
ATOM 2676 N N . ASP A 1 363 ? 39.094 26.75 23.484 1 79.88 363 ASP A N 1
ATOM 2677 C CA . ASP A 1 363 ? 40.188 25.953 22.953 1 79.88 363 ASP A CA 1
ATOM 2678 C C . ASP A 1 363 ? 39.688 24.906 21.969 1 79.88 363 ASP A C 1
ATOM 2680 O O . ASP A 1 363 ? 40.312 23.859 21.812 1 79.88 363 ASP A O 1
ATOM 2684 N N . THR A 1 364 ? 38.594 25.219 21.312 1 81.38 364 THR A N 1
ATOM 2685 C CA . THR A 1 364 ? 38 24.219 20.422 1 81.38 364 THR A CA 1
ATOM 2686 C C . THR A 1 364 ? 38.969 23.828 19.328 1 81.38 364 THR A C 1
ATOM 2688 O O . THR A 1 364 ? 39.094 22.641 18.984 1 81.38 364 THR A O 1
ATOM 2691 N N . LEU A 1 365 ? 39.656 24.75 18.797 1 80.56 365 LEU A N 1
ATOM 2692 C CA . LEU A 1 365 ? 40.594 24.469 17.719 1 80.56 365 LEU A CA 1
ATOM 2693 C C . LEU A 1 365 ? 41.75 23.578 18.219 1 80.56 365 LEU A C 1
ATOM 2695 O O . LEU A 1 365 ? 42.188 22.672 17.5 1 80.56 365 LEU A O 1
ATOM 2699 N N . ASP A 1 366 ? 42.188 23.938 19.453 1 81 366 ASP A N 1
ATOM 2700 C CA . ASP A 1 366 ? 43.219 23.125 20.062 1 81 366 ASP A CA 1
ATOM 2701 C C . ASP A 1 366 ? 42.75 21.688 20.312 1 81 366 ASP A C 1
ATOM 2703 O O . ASP A 1 366 ? 43.5 20.734 20.109 1 81 366 ASP A O 1
ATOM 2707 N N . LEU A 1 367 ? 41.562 21.625 20.672 1 82.94 367 LEU A N 1
ATOM 2708 C CA . LEU A 1 367 ? 41 20.328 20.953 1 82.94 367 LEU A CA 1
ATOM 2709 C C . LEU A 1 367 ? 40.875 19.5 19.672 1 82.94 367 LEU A C 1
ATOM 2711 O O . LEU A 1 367 ? 41.094 18.281 19.703 1 82.94 367 LEU A O 1
ATOM 2715 N N . LEU A 1 368 ? 40.562 20.141 18.594 1 86 368 LEU A N 1
ATOM 2716 C CA . LEU A 1 368 ? 40.469 19.438 17.312 1 86 368 LEU A CA 1
ATOM 2717 C C . LEU A 1 368 ? 41.812 18.844 16.953 1 86 368 LEU A C 1
ATOM 2719 O O . LEU A 1 368 ? 41.906 17.703 16.484 1 86 368 LEU A O 1
ATOM 2723 N N . GLU A 1 369 ? 42.812 19.562 17.125 1 79.5 369 GLU A N 1
ATOM 2724 C CA . GLU A 1 369 ? 44.188 19.094 16.859 1 79.5 369 GLU A CA 1
ATOM 2725 C C . GLU A 1 369 ? 44.562 17.938 17.797 1 79.5 369 GLU A C 1
ATOM 2727 O O . GLU A 1 369 ? 45.188 16.969 17.375 1 79.5 369 GLU A O 1
ATOM 2732 N N . GLU A 1 370 ? 44.219 18.031 19.016 1 81.31 370 GLU A N 1
ATOM 2733 C CA . GLU A 1 370 ? 44.531 17.047 20.031 1 81.31 370 GLU A CA 1
ATOM 2734 C C . GLU A 1 370 ? 43.906 15.688 19.719 1 81.31 370 GLU A C 1
ATOM 2736 O O . GLU A 1 370 ? 44.531 14.648 19.969 1 81.31 370 GLU A O 1
ATOM 2741 N N . VAL A 1 371 ? 42.781 15.789 19.172 1 85.62 371 VAL A N 1
ATOM 2742 C CA . VAL A 1 371 ? 42.062 14.539 18.906 1 85.62 371 VAL A CA 1
ATOM 2743 C C . VAL A 1 371 ? 42.438 14.023 17.531 1 85.62 371 VAL A C 1
ATOM 2745 O O . VAL A 1 371 ? 41.906 13.008 17.062 1 85.62 371 VAL A O 1
ATOM 2748 N N . GLY A 1 372 ? 43.312 14.781 16.828 1 81.69 372 GLY A N 1
ATOM 2749 C CA . GLY A 1 372 ? 43.875 14.297 15.57 1 81.69 372 GLY A CA 1
ATOM 2750 C C . GLY A 1 372 ? 43 14.617 14.367 1 81.69 372 GLY A C 1
ATOM 2751 O O . GLY A 1 372 ? 43.062 13.938 13.344 1 81.69 372 GLY A O 1
ATOM 2752 N N . MET A 1 373 ? 42.156 15.578 14.445 1 86.19 373 MET A N 1
ATOM 2753 C CA . MET A 1 373 ? 41.312 15.93 13.328 1 86.19 373 MET A CA 1
ATOM 2754 C C . MET A 1 373 ? 42.031 16.859 12.352 1 86.19 373 MET A C 1
ATOM 2756 O O . MET A 1 373 ? 42.688 17.812 12.773 1 86.19 373 MET A O 1
ATOM 2760 N N . ASN A 1 374 ? 41.938 16.516 11.102 1 86.69 374 ASN A N 1
ATOM 2761 C CA . ASN A 1 374 ? 42.438 17.391 10.055 1 86.69 374 ASN A CA 1
ATOM 2762 C C . ASN A 1 374 ? 41.562 18.609 9.844 1 86.69 374 ASN A C 1
ATOM 2764 O O . ASN A 1 374 ? 40.438 18.469 9.305 1 86.69 374 ASN A O 1
ATOM 2768 N N . THR A 1 375 ? 42 19.719 10.289 1 87.19 375 THR A N 1
ATOM 2769 C CA . THR A 1 375 ? 41.219 20.938 10.211 1 87.19 375 THR A CA 1
ATOM 2770 C C . THR A 1 375 ? 41.844 21.922 9.234 1 87.19 375 THR A C 1
ATOM 2772 O O . THR A 1 375 ? 43.062 22.156 9.266 1 87.19 375 THR A O 1
ATOM 2775 N N . VAL A 1 376 ? 40.969 22.453 8.375 1 85.25 376 VAL A N 1
ATOM 2776 C CA . VAL A 1 376 ? 41.469 23.422 7.402 1 85.25 376 VAL A CA 1
ATOM 2777 C C . VAL A 1 376 ? 40.812 24.781 7.641 1 85.25 376 VAL A C 1
ATOM 2779 O O . VAL A 1 376 ? 39.656 24.859 8.008 1 85.25 376 VAL A O 1
ATOM 2782 N N . LEU A 1 377 ? 41.625 25.828 7.504 1 79.06 377 LEU A N 1
ATOM 2783 C CA . LEU A 1 377 ? 41.125 27.203 7.645 1 79.06 377 LEU A CA 1
ATOM 2784 C C . LEU A 1 377 ? 40.562 27.719 6.32 1 79.06 377 LEU A C 1
ATOM 2786 O O . LEU A 1 377 ? 41.188 27.578 5.277 1 79.06 377 LEU A O 1
ATOM 2790 N N . SER A 1 378 ? 39.156 28.031 6.441 1 74.75 378 SER A N 1
ATOM 2791 C CA . SER A 1 378 ? 38.562 28.609 5.246 1 74.75 378 SER A CA 1
ATOM 2792 C C . SER A 1 378 ? 38.969 30.078 5.066 1 74.75 378 SER A C 1
ATOM 2794 O O . SER A 1 378 ? 39.031 30.828 6.039 1 74.75 378 SER A O 1
ATOM 2796 N N . GLY A 1 379 ? 39.812 30.484 4.289 1 59.78 379 GLY A N 1
ATOM 2797 C CA . GLY A 1 379 ? 40.25 31.859 4.055 1 59.78 379 GLY A CA 1
ATOM 2798 C C . GLY A 1 379 ? 39.188 32.688 3.332 1 59.78 379 GLY A C 1
ATOM 2799 O O . GLY A 1 379 ? 39.531 33.594 2.545 1 59.78 379 GLY A O 1
ATOM 2800 N N . ARG A 1 380 ? 37.938 32.469 3.545 1 54.38 380 ARG A N 1
ATOM 2801 C CA . ARG A 1 380 ? 36.969 33.219 2.771 1 54.38 380 ARG A CA 1
ATOM 2802 C C . ARG A 1 380 ? 37.156 34.719 2.965 1 54.38 380 ARG A C 1
ATOM 2804 O O . ARG A 1 380 ? 36.875 35.25 4.043 1 54.38 380 ARG A O 1
ATOM 2811 N N . LYS A 1 381 ? 38.094 35.281 2.271 1 45.62 381 LYS A N 1
ATOM 2812 C CA . LYS A 1 381 ? 38.188 36.75 2.049 1 45.62 381 LYS A CA 1
ATOM 2813 C C . LYS A 1 381 ? 37.219 37.188 0.947 1 45.62 381 LYS A C 1
ATOM 2815 O O . LYS A 1 381 ? 37.344 36.75 -0.198 1 45.62 381 LYS A O 1
ATOM 2820 N N . GLY A 1 382 ? 36 37.875 1.304 1 44.56 382 GLY A N 1
ATOM 2821 C CA . GLY A 1 382 ? 34.969 38.406 0.406 1 44.56 382 GLY A CA 1
ATOM 2822 C C . GLY A 1 382 ? 33.812 37.469 0.172 1 44.56 382 GLY A C 1
ATOM 2823 O O . GLY A 1 382 ? 33.812 36.344 0.659 1 44.56 382 GLY A O 1
ATOM 2824 N N . ASN A 1 383 ? 32.5 37.906 -0.397 1 42.06 383 ASN A N 1
ATOM 2825 C CA . ASN A 1 383 ? 31.172 37.281 -0.479 1 42.06 383 ASN A CA 1
ATOM 2826 C C . ASN A 1 383 ? 31.172 36.062 -1.393 1 42.06 383 ASN A C 1
ATOM 2828 O O . ASN A 1 383 ? 30.641 36.125 -2.504 1 42.06 383 ASN A O 1
ATOM 2832 N N . PRO A 1 384 ? 32.156 35.312 -1.465 1 49.38 384 PRO A N 1
ATOM 2833 C CA . PRO A 1 384 ? 31.969 34.219 -2.439 1 49.38 384 PRO A CA 1
ATOM 2834 C C . PRO A 1 384 ? 30.875 33.25 -2.033 1 49.38 384 PRO A C 1
ATOM 2836 O O . PRO A 1 384 ? 30.562 33.125 -0.844 1 49.38 384 PRO A O 1
ATOM 2839 N N . MET A 1 385 ? 30.094 32.75 -3.066 1 58.5 385 MET A N 1
ATOM 2840 C CA . MET A 1 385 ? 29.062 31.719 -2.887 1 58.5 385 MET A CA 1
ATOM 2841 C C . MET A 1 385 ? 29.609 30.5 -2.158 1 58.5 385 MET A C 1
ATOM 2843 O O . MET A 1 385 ? 30.719 30.047 -2.455 1 58.5 385 MET A O 1
ATOM 2847 N N . TRP A 1 386 ? 29.047 30.141 -1.103 1 66.62 386 TRP A N 1
ATOM 2848 C CA . TRP A 1 386 ? 29.438 29.047 -0.214 1 66.62 386 TRP A CA 1
ATOM 2849 C C . TRP A 1 386 ? 30 27.875 -1.007 1 66.62 386 TRP A C 1
ATOM 2851 O O . TRP A 1 386 ? 31.047 27.312 -0.643 1 66.62 386 TRP A O 1
ATOM 2861 N N . GLY A 1 387 ? 29.5 27.688 -2.035 1 68.38 387 GLY A N 1
ATOM 2862 C CA . GLY A 1 387 ? 29.953 26.594 -2.871 1 68.38 387 GLY A CA 1
ATOM 2863 C C . GLY A 1 387 ? 31.312 26.844 -3.51 1 68.38 387 GLY A C 1
ATOM 2864 O O . GLY A 1 387 ? 32.188 25.984 -3.494 1 68.38 387 GLY A O 1
ATOM 2865 N N . ALA A 1 388 ? 31.531 28.016 -4.035 1 67.06 388 ALA A N 1
ATOM 2866 C CA . ALA A 1 388 ? 32.75 28.391 -4.727 1 67.06 388 ALA A CA 1
ATOM 2867 C C . ALA A 1 388 ? 33.938 28.422 -3.764 1 67.06 388 ALA A C 1
ATOM 2869 O O . ALA A 1 388 ? 35.031 27.938 -4.094 1 67.06 388 ALA A O 1
ATOM 2870 N N . ALA A 1 389 ? 33.719 28.984 -2.568 1 69.75 389 ALA A N 1
ATOM 2871 C CA . ALA A 1 389 ? 34.781 29.047 -1.56 1 69.75 389 ALA A CA 1
ATOM 2872 C C . ALA A 1 389 ? 35.219 27.641 -1.143 1 69.75 389 ALA A C 1
ATOM 2874 O O . ALA A 1 389 ? 36.406 27.375 -0.977 1 69.75 389 ALA A O 1
ATOM 2875 N N . THR A 1 390 ? 34.25 26.812 -1.012 1 76.19 390 THR A N 1
ATOM 2876 C CA . THR A 1 390 ? 34.531 25.438 -0.621 1 76.19 390 THR A CA 1
ATOM 2877 C C . THR A 1 390 ? 35.281 24.703 -1.725 1 76.19 390 THR A C 1
ATOM 2879 O O . THR A 1 390 ? 36.219 23.938 -1.447 1 76.19 390 THR A O 1
ATOM 2882 N N . LYS A 1 391 ? 34.906 24.984 -2.883 1 76.56 391 LYS A N 1
ATOM 2883 C CA . LYS A 1 391 ? 35.562 24.375 -4.023 1 76.56 391 LYS A CA 1
ATOM 2884 C C . LYS A 1 391 ? 37.062 24.75 -4.051 1 76.56 391 LYS A C 1
ATOM 2886 O O . LYS A 1 391 ? 37.906 23.906 -4.277 1 76.56 391 LYS A O 1
ATOM 2891 N N . GLU A 1 392 ? 37.312 25.984 -3.896 1 76.19 392 GLU A N 1
ATOM 2892 C CA . GLU A 1 392 ? 38.688 26.469 -3.869 1 76.19 392 GLU A CA 1
ATOM 2893 C C . GLU A 1 392 ? 39.5 25.828 -2.74 1 76.19 392 GLU A C 1
ATOM 2895 O O . GLU A 1 392 ? 40.656 25.438 -2.932 1 76.19 392 GLU A O 1
ATOM 2900 N N . LEU A 1 393 ? 38.844 25.766 -1.593 1 79.06 393 LEU A N 1
ATOM 2901 C CA . LEU A 1 393 ? 39.469 25.172 -0.42 1 79.06 393 LEU A CA 1
ATOM 2902 C C . LEU A 1 393 ? 39.812 23.703 -0.661 1 79.06 393 LEU A C 1
ATOM 2904 O O . LEU A 1 393 ? 40.906 23.25 -0.333 1 79.06 393 LEU A O 1
ATOM 2908 N N . LEU A 1 394 ? 38.875 22.984 -1.21 1 83.5 394 LEU A N 1
ATOM 2909 C CA . LEU A 1 394 ? 39.031 21.547 -1.415 1 83.5 394 LEU A CA 1
ATOM 2910 C C . LEU A 1 394 ? 40.031 21.266 -2.523 1 83.5 394 LEU A C 1
ATOM 2912 O O . LEU A 1 394 ? 40.625 20.188 -2.566 1 83.5 394 LEU A O 1
ATOM 2916 N N . GLY A 1 395 ? 40.156 22.172 -3.42 1 77.81 395 GLY A N 1
ATOM 2917 C CA . GLY A 1 395 ? 41.188 22.078 -4.453 1 77.81 395 GLY A CA 1
ATOM 2918 C C . GLY A 1 395 ? 42.594 22.016 -3.898 1 77.81 395 GLY A C 1
ATOM 2919 O O . GLY A 1 395 ? 43.469 21.422 -4.512 1 77.81 395 GLY A O 1
ATOM 2920 N N . LYS A 1 396 ? 42.781 22.547 -2.738 1 75.56 396 LYS A N 1
ATOM 2921 C CA . LYS A 1 396 ? 44.094 22.641 -2.133 1 75.56 396 LYS A CA 1
ATOM 2922 C C . LYS A 1 396 ? 44.375 21.484 -1.18 1 75.56 396 LYS A C 1
ATOM 2924 O O . LYS A 1 396 ? 45.438 21.391 -0.594 1 75.56 396 LYS A O 1
ATOM 2929 N N . THR A 1 397 ? 43.312 20.734 -0.961 1 78.94 397 THR A N 1
ATOM 2930 C CA . THR A 1 397 ? 43.438 19.609 -0.032 1 78.94 397 THR A CA 1
ATOM 2931 C C . THR A 1 397 ? 43.406 18.281 -0.776 1 78.94 397 THR A C 1
ATOM 2933 O O . THR A 1 397 ? 42.719 18.156 -1.792 1 78.94 397 THR A O 1
ATOM 2936 N N . LYS A 1 398 ? 44.188 17.359 -0.486 1 76.25 398 LYS A N 1
ATOM 2937 C CA . LYS A 1 398 ? 44.219 16.031 -1.109 1 76.25 398 LYS A CA 1
ATOM 2938 C C . LYS A 1 398 ? 43 15.211 -0.704 1 76.25 398 LYS A C 1
ATOM 2940 O O . LYS A 1 398 ? 42.438 14.484 -1.527 1 76.25 398 LYS A O 1
ATOM 2945 N N . VAL A 1 399 ? 42.719 15.359 0.524 1 81.94 399 VAL A N 1
ATOM 2946 C CA . VAL A 1 399 ? 41.562 14.633 1.055 1 81.94 399 VAL A CA 1
ATOM 2947 C C . VAL A 1 399 ? 40.562 15.609 1.69 1 81.94 399 VAL A C 1
ATOM 2949 O O . VAL A 1 399 ? 40.938 16.734 2.047 1 81.94 399 VAL A O 1
ATOM 2952 N N . VAL A 1 400 ? 39.312 15.211 1.778 1 87.38 400 VAL A N 1
ATOM 2953 C CA . VAL A 1 400 ? 38.344 16.016 2.477 1 87.38 400 VAL A CA 1
ATOM 2954 C C . VAL A 1 400 ? 38.719 16.141 3.953 1 87.38 400 VAL A C 1
ATOM 2956 O O . VAL A 1 400 ? 38.969 15.125 4.613 1 87.38 400 VAL A O 1
ATOM 2959 N N . PRO A 1 401 ? 38.812 17.281 4.449 1 89.31 401 PRO A N 1
ATOM 2960 C CA . PRO A 1 401 ? 39.156 17.438 5.859 1 89.31 401 PRO A CA 1
ATOM 2961 C C . PRO A 1 401 ? 38.062 16.984 6.809 1 89.31 401 PRO A C 1
ATOM 2963 O O . PRO A 1 401 ? 36.938 16.781 6.391 1 89.31 401 PRO A O 1
ATOM 2966 N N . ASP A 1 402 ? 38.5 16.859 8.062 1 90.44 402 ASP A N 1
ATOM 2967 C CA . ASP A 1 402 ? 37.531 16.531 9.102 1 90.44 402 ASP A CA 1
ATOM 2968 C C . ASP A 1 402 ? 36.719 17.75 9.523 1 90.44 402 ASP A C 1
ATOM 2970 O O . ASP A 1 402 ? 35.562 17.609 9.938 1 90.44 402 ASP A O 1
ATOM 2974 N N . ALA A 1 403 ? 37.406 18.875 9.453 1 91.69 403 ALA A N 1
ATOM 2975 C CA . ALA A 1 403 ? 36.75 20.109 9.875 1 91.69 403 ALA A CA 1
ATOM 2976 C C . ALA A 1 403 ? 37.281 21.297 9.07 1 91.69 403 ALA A C 1
ATOM 2978 O O . ALA A 1 403 ? 38.406 21.297 8.594 1 91.69 403 ALA A O 1
ATOM 2979 N N . ILE A 1 404 ? 36.312 22.219 8.875 1 88.12 404 ILE A N 1
ATOM 2980 C CA . ILE A 1 404 ? 36.656 23.484 8.227 1 88.12 404 ILE A CA 1
ATOM 2981 C C . ILE A 1 404 ? 36.375 24.641 9.188 1 88.12 404 ILE A C 1
ATOM 2983 O O . ILE A 1 404 ? 35.281 24.781 9.711 1 88.12 404 ILE A O 1
ATOM 2987 N N . TYR A 1 405 ? 37.406 25.391 9.477 1 86.38 405 TYR A N 1
ATOM 2988 C CA . TYR A 1 405 ? 37.281 26.578 10.312 1 86.38 405 TYR A CA 1
ATOM 2989 C C . TYR A 1 405 ? 37.125 27.828 9.469 1 86.38 405 TYR A C 1
ATOM 2991 O O . TYR A 1 405 ? 38 28.188 8.688 1 86.38 405 TYR A O 1
ATOM 2999 N N . ASP A 1 406 ? 35.875 28.328 9.578 1 79.19 406 ASP A N 1
ATOM 3000 C CA . ASP A 1 406 ? 35.531 29.531 8.812 1 79.19 406 ASP A CA 1
ATOM 3001 C C . ASP A 1 406 ? 35.594 30.781 9.68 1 79.19 406 ASP A C 1
ATOM 3003 O O . ASP A 1 406 ? 34.906 30.875 10.688 1 79.19 406 ASP A O 1
ATOM 3007 N N . THR A 1 407 ? 36.406 31.703 9.336 1 71.5 407 THR A N 1
ATOM 3008 C CA . THR A 1 407 ? 36.562 32.969 10.078 1 71.5 407 THR A CA 1
ATOM 3009 C C . THR A 1 407 ? 35.844 34.094 9.375 1 71.5 407 THR A C 1
ATOM 3011 O O . THR A 1 407 ? 36.281 35.25 9.492 1 71.5 407 THR A O 1
ATOM 3014 N N . ASP A 1 408 ? 34.625 33.844 8.875 1 61.75 408 ASP A N 1
ATOM 3015 C CA . ASP A 1 408 ? 33.938 34.906 8.188 1 61.75 408 ASP A CA 1
ATOM 3016 C C . ASP A 1 408 ? 33.625 36.062 9.141 1 61.75 408 ASP A C 1
ATOM 3018 O O . ASP A 1 408 ? 33.125 35.844 10.242 1 61.75 408 ASP A O 1
ATOM 3022 N N . GLN A 1 409 ? 33.938 37.344 8.852 1 55.47 409 GLN A N 1
ATOM 3023 C CA . GLN A 1 409 ? 33.75 38.562 9.648 1 55.47 409 GLN A CA 1
ATOM 3024 C C . GLN A 1 409 ? 32.281 38.906 9.797 1 55.47 409 GLN A C 1
ATOM 3026 O O . GLN A 1 409 ? 31.859 39.469 10.812 1 55.47 409 GLN A O 1
ATOM 3031 N N . LYS A 1 410 ? 31.484 38.625 8.812 1 55.62 410 LYS A N 1
ATOM 3032 C CA . LYS A 1 410 ? 30.078 39.062 8.812 1 55.62 410 LYS A CA 1
ATOM 3033 C C . LYS A 1 410 ? 29.219 38.125 9.648 1 55.62 410 LYS A C 1
ATOM 3035 O O . LYS A 1 410 ? 28.344 38.562 10.391 1 55.62 410 LYS A O 1
ATOM 3040 N N . ASN A 1 411 ? 29.453 36.812 9.562 1 59.12 411 ASN A N 1
ATOM 3041 C CA . ASN A 1 411 ? 28.547 35.844 10.18 1 59.12 411 ASN A CA 1
ATOM 3042 C C . ASN A 1 411 ? 29.172 35.188 11.406 1 59.12 411 ASN A C 1
ATOM 3044 O O . ASN A 1 411 ? 28.531 34.375 12.086 1 59.12 411 ASN A O 1
ATOM 3048 N N . GLY A 1 412 ? 30.422 35.656 11.75 1 70.06 412 GLY A N 1
ATOM 3049 C CA . GLY A 1 412 ? 31.125 35.094 12.891 1 70.06 412 GLY A CA 1
ATOM 3050 C C . GLY A 1 412 ? 31.906 33.844 12.555 1 70.06 412 GLY A C 1
ATOM 3051 O O . GLY A 1 412 ? 31.797 33.312 11.453 1 70.06 412 GLY A O 1
ATOM 3052 N N . LYS A 1 413 ? 32.781 33.5 13.461 1 78.12 413 LYS A N 1
ATOM 3053 C CA . LYS A 1 413 ? 33.594 32.312 13.305 1 78.12 413 LYS A CA 1
ATOM 3054 C C . LYS A 1 413 ? 32.781 31.031 13.508 1 78.12 413 LYS A C 1
ATOM 3056 O O . LYS A 1 413 ? 31.922 30.984 14.375 1 78.12 413 LYS A O 1
ATOM 3061 N N . THR A 1 414 ? 32.969 30.062 12.555 1 87.31 414 THR A N 1
ATOM 3062 C CA . THR A 1 414 ? 32.281 28.781 12.695 1 87.31 414 THR A CA 1
ATOM 3063 C C . THR A 1 414 ? 33.219 27.625 12.375 1 87.31 414 THR A C 1
ATOM 3065 O O . THR A 1 414 ? 34.219 27.797 11.672 1 87.31 414 THR A O 1
ATOM 3068 N N . ILE A 1 415 ? 33 26.547 12.977 1 88.81 415 ILE A N 1
ATOM 3069 C CA . ILE A 1 415 ? 33.656 25.266 12.672 1 88.81 415 ILE A CA 1
ATOM 3070 C C . ILE A 1 415 ? 32.656 24.312 12.023 1 88.81 415 ILE A C 1
ATOM 3072 O O . ILE A 1 415 ? 31.578 24.062 12.57 1 88.81 415 ILE A O 1
ATOM 3076 N N . LYS A 1 416 ? 33.031 23.969 10.891 1 91.69 416 LYS A N 1
ATOM 3077 C CA . LYS A 1 416 ? 32.25 22.969 10.188 1 91.69 416 LYS A CA 1
ATOM 3078 C C . LYS A 1 416 ? 32.906 21.594 10.25 1 91.69 416 LYS A C 1
ATOM 3080 O O . LYS A 1 416 ? 34 21.406 9.75 1 91.69 416 LYS A O 1
ATOM 3085 N N . MET A 1 417 ? 32.281 20.688 10.867 1 92.62 417 MET A N 1
ATOM 3086 C CA . MET A 1 417 ? 32.781 19.328 10.977 1 92.62 417 MET A CA 1
ATOM 3087 C C . MET A 1 417 ? 32.125 18.422 9.953 1 92.62 417 MET A C 1
ATOM 3089 O O . MET A 1 417 ? 30.891 18.469 9.766 1 92.62 417 MET A O 1
ATOM 3093 N N . LEU A 1 418 ? 32.969 17.688 9.344 1 92.62 418 LEU A N 1
ATOM 3094 C CA . LEU A 1 418 ? 32.5 16.859 8.234 1 92.62 418 LEU A CA 1
ATOM 3095 C C . LEU A 1 418 ? 32.531 15.375 8.602 1 92.62 418 LEU A C 1
ATOM 3097 O O . LEU A 1 418 ? 33.375 14.953 9.391 1 92.62 418 LEU A O 1
ATOM 3101 N N . GLY A 1 419 ? 31.578 14.57 8.023 1 92.44 419 GLY A N 1
ATOM 3102 C CA . GLY A 1 419 ? 31.531 13.133 8.211 1 92.44 419 GLY A CA 1
ATOM 3103 C C . GLY A 1 419 ? 30.688 12.422 7.172 1 92.44 419 GLY A C 1
ATOM 3104 O O . GLY A 1 419 ? 30 13.07 6.367 1 92.44 419 GLY A O 1
ATOM 3105 N N . LYS A 1 420 ? 30.734 11.156 7.211 1 89.94 420 LYS A N 1
ATOM 3106 C CA . LYS A 1 420 ? 30 10.336 6.262 1 89.94 420 LYS A CA 1
ATOM 3107 C C . LYS A 1 420 ? 28.5 10.328 6.582 1 89.94 420 LYS A C 1
ATOM 3109 O O . LYS A 1 420 ? 27.672 10.195 5.68 1 89.94 420 LYS A O 1
ATOM 3114 N N . ASP A 1 421 ? 28.25 10.383 7.82 1 88.69 421 ASP A N 1
ATOM 3115 C CA . ASP A 1 421 ? 26.875 10.383 8.312 1 88.69 421 ASP A CA 1
ATOM 3116 C C . ASP A 1 421 ? 26.766 11.125 9.641 1 88.69 421 ASP A C 1
ATOM 3118 O O . ASP A 1 421 ? 27.781 11.539 10.211 1 88.69 421 ASP A O 1
ATOM 3122 N N . PRO A 1 422 ? 25.531 11.359 10.094 1 90.69 422 PRO A N 1
ATOM 3123 C CA . PRO A 1 422 ? 25.359 12.109 11.344 1 90.69 422 PRO A CA 1
ATOM 3124 C C . PRO A 1 422 ? 26.031 11.438 12.531 1 90.69 422 PRO A C 1
ATOM 3126 O O . PRO A 1 422 ? 26.562 12.117 13.422 1 90.69 422 PRO A O 1
ATOM 3129 N N . GLN A 1 423 ? 26.078 10.188 12.508 1 87.75 423 GLN A N 1
ATOM 3130 C CA . GLN A 1 423 ? 26.703 9.484 13.617 1 87.75 423 GLN A CA 1
ATOM 3131 C C . GLN A 1 423 ? 28.203 9.797 13.688 1 87.75 423 GLN A C 1
ATOM 3133 O O . GLN A 1 423 ? 28.75 10.055 14.766 1 87.75 423 GLN A O 1
ATOM 3138 N N . GLU A 1 424 ? 28.844 9.742 12.641 1 89.75 424 GLU A N 1
ATOM 3139 C CA . GLU A 1 424 ? 30.266 10.055 12.609 1 89.75 424 GLU A CA 1
ATOM 3140 C C . GLU A 1 424 ? 30.531 11.5 13.031 1 89.75 424 GLU A C 1
ATOM 3142 O O . GLU A 1 424 ? 31.469 11.773 13.781 1 89.75 424 GLU A O 1
ATOM 3147 N N . VAL A 1 425 ? 29.719 12.391 12.594 1 92.81 425 VAL A N 1
ATOM 3148 C CA . VAL A 1 425 ? 29.875 13.797 12.93 1 92.81 425 VAL A CA 1
ATOM 3149 C C . VAL A 1 425 ? 29.672 14 14.43 1 92.81 425 VAL A C 1
ATOM 3151 O O . VAL A 1 425 ? 30.438 14.719 15.078 1 92.81 425 VAL A O 1
ATOM 3154 N N . LEU A 1 426 ? 28.734 13.312 14.992 1 89.75 426 LEU A N 1
ATOM 3155 C CA . LEU A 1 426 ? 28.469 13.414 16.422 1 89.75 426 LEU A CA 1
ATOM 3156 C C . LEU A 1 426 ? 29.609 12.789 17.219 1 89.75 426 LEU A C 1
ATOM 3158 O O . LEU A 1 426 ? 29.969 13.289 18.281 1 89.75 426 LEU A O 1
ATOM 3162 N N . SER A 1 427 ? 30.078 11.75 16.688 1 87.81 427 SER A N 1
ATOM 3163 C CA . SER A 1 427 ? 31.234 11.133 17.344 1 87.81 427 SER A CA 1
ATOM 3164 C C . SER A 1 427 ? 32.438 12.078 17.359 1 87.81 427 SER A C 1
ATOM 3166 O O . SER A 1 427 ? 33.094 12.211 18.375 1 87.81 427 SER A O 1
ATOM 3168 N N . LYS A 1 428 ? 32.656 12.711 16.328 1 87.94 428 LYS A N 1
ATOM 3169 C CA . LYS A 1 428 ? 33.75 13.695 16.25 1 87.94 428 LYS A CA 1
ATOM 3170 C C . LYS A 1 428 ? 33.5 14.852 17.219 1 87.94 428 LYS A C 1
ATOM 3172 O O . LYS A 1 428 ? 34.406 15.289 17.906 1 87.94 428 LYS A O 1
ATOM 3177 N N . LEU A 1 429 ? 32.281 15.242 17.25 1 87.94 429 LEU A N 1
ATOM 3178 C CA . LEU A 1 429 ? 31.938 16.312 18.156 1 87.94 429 LEU A CA 1
ATOM 3179 C C . LEU A 1 429 ? 32.156 15.891 19.609 1 87.94 429 LEU A C 1
ATOM 3181 O O . LEU A 1 429 ? 32.688 16.656 20.406 1 87.94 429 LEU A O 1
ATOM 3185 N N . SER A 1 430 ? 31.75 14.711 19.875 1 86.12 430 SER A N 1
ATOM 3186 C CA . SER A 1 430 ? 31.891 14.188 21.234 1 86.12 430 SER A CA 1
ATOM 3187 C C . SER A 1 430 ? 33.375 14.078 21.609 1 86.12 430 SER A C 1
ATOM 3189 O O . SER A 1 430 ? 33.719 14.25 22.781 1 86.12 430 SER A O 1
ATOM 3191 N N . SER A 1 431 ? 34.125 13.812 20.688 1 84.31 431 SER A N 1
ATOM 3192 C CA . SER A 1 431 ? 35.562 13.664 20.953 1 84.31 431 SER A CA 1
ATOM 3193 C C . SER A 1 431 ? 36.188 14.984 21.391 1 84.31 431 SER A C 1
ATOM 3195 O O . SER A 1 431 ? 37.219 15.008 22.062 1 84.31 431 SER A O 1
ATOM 3197 N N . ILE A 1 432 ? 35.531 16.016 21.016 1 82.06 432 ILE A N 1
ATOM 3198 C CA . ILE A 1 432 ? 36.125 17.297 21.391 1 82.06 432 ILE A CA 1
ATOM 3199 C C . ILE A 1 432 ? 35.438 17.828 22.656 1 82.06 432 ILE A C 1
ATOM 3201 O O . ILE A 1 432 ? 35.906 18.797 23.25 1 82.06 432 ILE A O 1
ATOM 3205 N N . LEU A 1 433 ? 34.344 17.203 22.953 1 79.06 433 LEU A N 1
ATOM 3206 C CA . LEU A 1 433 ? 33.625 17.641 24.156 1 79.06 433 LEU A CA 1
ATOM 3207 C C . LEU A 1 433 ? 34.156 16.891 25.375 1 79.06 433 LEU A C 1
ATOM 3209 O O . LEU A 1 433 ? 34 17.375 26.5 1 79.06 433 LEU A O 1
ATOM 3213 N N . ASN A 1 434 ? 34.656 15.664 25.297 1 68.06 434 ASN A N 1
ATOM 3214 C CA . ASN A 1 434 ? 35.219 14.922 26.422 1 68.06 434 ASN A CA 1
ATOM 3215 C C . ASN A 1 434 ? 36.688 15.203 26.594 1 68.06 434 ASN A C 1
ATOM 3217 O O . ASN A 1 434 ? 37.406 15.383 25.594 1 68.06 434 ASN A O 1
ATOM 3221 N N . MET B 1 1 ? -0.439 2.26 -17.875 1 83.44 1 MET B N 1
ATOM 3222 C CA . MET B 1 1 ? -0.329 1.681 -16.547 1 83.44 1 MET B CA 1
ATOM 3223 C C . MET B 1 1 ? -1 0.312 -16.484 1 83.44 1 MET B C 1
ATOM 3225 O O . MET B 1 1 ? -2.125 0.148 -16.953 1 83.44 1 MET B O 1
ATOM 3229 N N . LYS B 1 2 ? -0.253 -0.783 -16.047 1 90.19 2 LYS B N 1
ATOM 3230 C CA . LYS B 1 2 ? -0.857 -2.094 -15.836 1 90.19 2 LYS B CA 1
ATOM 3231 C C . LYS B 1 2 ? -1.745 -2.088 -14.594 1 90.19 2 LYS B C 1
ATOM 3233 O O . LYS B 1 2 ? -1.438 -1.417 -13.609 1 90.19 2 LYS B O 1
ATOM 3238 N N . THR B 1 3 ? -2.816 -2.801 -14.719 1 96.56 3 THR B N 1
ATOM 3239 C CA . THR B 1 3 ? -3.803 -2.809 -13.641 1 96.56 3 THR B CA 1
ATOM 3240 C C . THR B 1 3 ? -4.164 -4.238 -13.25 1 96.56 3 THR B C 1
ATOM 3242 O O . THR B 1 3 ? -4.371 -5.09 -14.117 1 96.56 3 THR B O 1
ATOM 3245 N N . ALA B 1 4 ? -4.168 -4.512 -12.016 1 98.25 4 ALA B N 1
ATOM 3246 C CA . ALA B 1 4 ? -4.672 -5.77 -11.469 1 98.25 4 ALA B CA 1
ATOM 3247 C C . ALA B 1 4 ? -5.918 -5.539 -10.617 1 98.25 4 ALA B C 1
ATOM 3249 O O . ALA B 1 4 ? -6.074 -4.48 -10.008 1 98.25 4 ALA B O 1
ATOM 3250 N N . LEU B 1 5 ? -6.781 -6.516 -10.586 1 98.69 5 LEU B N 1
ATOM 3251 C CA . LEU B 1 5 ? -8.008 -6.484 -9.789 1 98.69 5 LEU B CA 1
ATOM 3252 C C . LEU B 1 5 ? -7.914 -7.453 -8.617 1 98.69 5 LEU B C 1
ATOM 3254 O O . LEU B 1 5 ? -7.57 -8.625 -8.797 1 98.69 5 LEU B O 1
ATOM 3258 N N . THR B 1 6 ? -8.094 -6.902 -7.434 1 98.75 6 THR B N 1
ATOM 3259 C CA . THR B 1 6 ? -8.18 -7.777 -6.27 1 98.75 6 THR B CA 1
ATOM 3260 C C . THR B 1 6 ? -9.609 -7.836 -5.738 1 98.75 6 THR B C 1
ATOM 3262 O O . THR B 1 6 ? -10.258 -6.801 -5.578 1 98.75 6 THR B O 1
ATOM 3265 N N . ILE B 1 7 ? -10.156 -9.062 -5.594 1 98.69 7 ILE B N 1
ATOM 3266 C CA . ILE B 1 7 ? -11.461 -9.375 -5.039 1 98.69 7 ILE B CA 1
ATOM 3267 C C . ILE B 1 7 ? -11.297 -10.031 -3.67 1 98.69 7 ILE B C 1
ATOM 3269 O O . ILE B 1 7 ? -10.992 -11.227 -3.582 1 98.69 7 ILE B O 1
ATOM 3273 N N . ALA B 1 8 ? -11.523 -9.266 -2.602 1 97.62 8 ALA B N 1
ATOM 3274 C CA . ALA B 1 8 ? -11.195 -9.789 -1.276 1 97.62 8 ALA B CA 1
ATOM 3275 C C . ALA B 1 8 ? -11.883 -8.977 -0.182 1 97.62 8 ALA B C 1
ATOM 3277 O O . ALA B 1 8 ? -12.562 -7.992 -0.467 1 97.62 8 ALA B O 1
ATOM 3278 N N . GLY B 1 9 ? -11.781 -9.492 1.041 1 96.56 9 GLY B N 1
ATOM 3279 C CA . GLY B 1 9 ? -12.281 -8.75 2.191 1 96.56 9 GLY B CA 1
ATOM 3280 C C . GLY B 1 9 ? -11.375 -7.602 2.594 1 96.56 9 GLY B C 1
ATOM 3281 O O . GLY B 1 9 ? -10.242 -7.5 2.123 1 96.56 9 GLY B O 1
ATOM 3282 N N . SER B 1 10 ? -11.969 -6.742 3.453 1 97.12 10 SER B N 1
ATOM 3283 C CA . SER B 1 10 ? -11.219 -5.609 3.99 1 97.12 10 SER B CA 1
ATOM 3284 C C . SER B 1 10 ? -10.758 -5.879 5.418 1 97.12 10 SER B C 1
ATOM 3286 O O . SER B 1 10 ? -11.516 -6.422 6.227 1 97.12 10 SER B O 1
ATOM 3288 N N . ASP B 1 11 ? -9.477 -5.547 5.691 1 95.44 11 ASP B N 1
ATOM 3289 C CA . ASP B 1 11 ? -8.859 -5.629 7.012 1 95.44 11 ASP B CA 1
ATOM 3290 C C . ASP B 1 11 ? -8.664 -4.242 7.617 1 95.44 11 ASP B C 1
ATOM 3292 O O . ASP B 1 11 ? -7.84 -3.461 7.137 1 95.44 11 ASP B O 1
ATOM 3296 N N . SER B 1 12 ? -9.305 -4.008 8.758 1 96.88 12 SER B N 1
ATOM 3297 C CA . SER B 1 12 ? -9.289 -2.68 9.367 1 96.88 12 SER B CA 1
ATOM 3298 C C . SER B 1 12 ? -7.879 -2.27 9.766 1 96.88 12 SER B C 1
ATOM 3300 O O . SER B 1 12 ? -7.527 -1.089 9.703 1 96.88 12 SER B O 1
ATOM 3302 N N . VAL B 1 13 ? -7.004 -3.188 10.133 1 96.19 13 VAL B N 1
ATOM 3303 C CA . VAL B 1 13 ? -5.66 -2.857 10.594 1 96.19 13 VAL B CA 1
ATOM 3304 C C . VAL B 1 13 ? -4.734 -2.648 9.398 1 96.19 13 VAL B C 1
ATOM 3306 O O . VAL B 1 13 ? -3.666 -2.049 9.523 1 96.19 13 VAL B O 1
ATOM 3309 N N . GLY B 1 14 ? -5.152 -3.088 8.25 1 96.31 14 GLY B N 1
ATOM 3310 C CA . GLY B 1 14 ? -4.414 -2.824 7.027 1 96.31 14 GLY B CA 1
ATOM 3311 C C . GLY B 1 14 ? -3.275 -3.801 6.797 1 96.31 14 GLY B C 1
ATOM 3312 O O . GLY B 1 14 ? -2.373 -3.533 6 1 96.31 14 GLY B O 1
ATOM 3313 N N . GLY B 1 15 ? -3.297 -4.961 7.492 1 94.69 15 GLY B N 1
ATOM 3314 C CA . GLY B 1 15 ? -2.221 -5.93 7.367 1 94.69 15 GLY B CA 1
ATOM 3315 C C . GLY B 1 15 ? -2.52 -7.031 6.371 1 94.69 15 GLY B C 1
ATOM 3316 O O . GLY B 1 15 ? -1.609 -7.723 5.906 1 94.69 15 GLY B O 1
ATOM 3317 N N . ALA B 1 16 ? -3.736 -7.211 6.043 1 95.19 16 ALA B N 1
ATOM 3318 C CA . ALA B 1 16 ? -4.199 -8.203 5.082 1 95.19 16 ALA B CA 1
ATOM 3319 C C . ALA B 1 16 ? -5.32 -7.645 4.207 1 95.19 16 ALA B C 1
ATOM 3321 O O . ALA B 1 16 ? -5.453 -6.426 4.066 1 95.19 16 ALA B O 1
ATOM 3322 N N . GLY B 1 17 ? -6.012 -8.508 3.514 1 96.12 17 GLY B N 1
ATOM 3323 C CA . GLY B 1 17 ? -7.148 -8.062 2.721 1 96.12 17 GLY B CA 1
ATOM 3324 C C . GLY B 1 17 ? -6.754 -7.168 1.562 1 96.12 17 GLY B C 1
ATOM 3325 O O . GLY B 1 17 ? -5.605 -7.195 1.11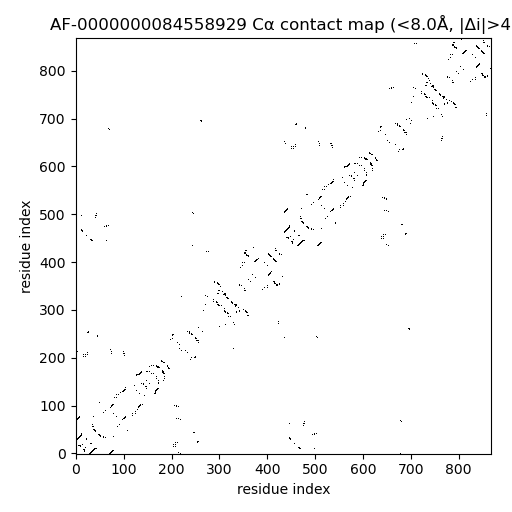 1 96.12 17 GLY B O 1
ATOM 3326 N N . ILE B 1 18 ? -7.73 -6.359 1.104 1 98.06 18 ILE B N 1
ATOM 3327 C CA . ILE B 1 18 ? -7.484 -5.5 -0.051 1 98.06 18 ILE B CA 1
ATOM 3328 C C . ILE B 1 18 ? -6.414 -4.469 0.292 1 98.06 18 ILE B C 1
ATOM 3330 O O . ILE B 1 18 ? -5.695 -3.994 -0.591 1 98.06 18 ILE B O 1
ATOM 3334 N N . GLN B 1 19 ? -6.262 -4.145 1.628 1 98.19 19 GLN B N 1
ATOM 3335 C CA . GLN B 1 19 ? -5.266 -3.162 2.035 1 98.19 19 GLN B CA 1
ATOM 3336 C C . GLN B 1 19 ? -3.852 -3.658 1.737 1 98.19 19 GLN B C 1
ATOM 3338 O O . GLN B 1 19 ? -3.029 -2.916 1.195 1 98.19 19 GLN B O 1
ATOM 3343 N N . ALA B 1 20 ? -3.594 -4.906 2.072 1 97.12 20 ALA B N 1
ATOM 3344 C CA . ALA B 1 20 ? -2.295 -5.504 1.774 1 97.12 20 ALA B CA 1
ATOM 3345 C C . ALA B 1 20 ? -2.107 -5.688 0.271 1 97.12 20 ALA B C 1
ATOM 3347 O O . ALA B 1 20 ? -1.005 -5.504 -0.25 1 97.12 20 ALA B O 1
ATOM 3348 N N . ASP B 1 21 ? -3.156 -6.078 -0.402 1 98.31 21 ASP B N 1
ATOM 3349 C CA . ASP B 1 21 ? -3.104 -6.27 -1.848 1 98.31 21 ASP B CA 1
ATOM 3350 C C . ASP B 1 21 ? -2.707 -4.98 -2.561 1 98.31 21 ASP B C 1
ATOM 3352 O O . ASP B 1 21 ? -1.843 -4.992 -3.439 1 98.31 21 ASP B O 1
ATOM 3356 N N . ILE B 1 22 ? -3.355 -3.879 -2.152 1 98.38 22 ILE B N 1
ATOM 3357 C CA . ILE B 1 22 ? -3.117 -2.57 -2.756 1 98.38 22 ILE B CA 1
ATOM 3358 C C . ILE B 1 22 ? -1.651 -2.18 -2.578 1 98.38 22 ILE B C 1
ATOM 3360 O O . ILE B 1 22 ? -0.997 -1.75 -3.531 1 98.38 22 ILE B O 1
ATOM 3364 N N . LYS B 1 23 ? -1.126 -2.332 -1.416 1 96.06 23 LYS B N 1
ATOM 3365 C CA . LYS B 1 23 ? 0.261 -1.967 -1.139 1 96.06 23 LYS B CA 1
ATOM 3366 C C . LYS B 1 23 ? 1.228 -2.828 -1.947 1 96.06 23 LYS B C 1
ATOM 3368 O O . LYS B 1 23 ? 2.18 -2.312 -2.539 1 96.06 23 LYS B O 1
ATOM 3373 N N . ALA B 1 24 ? 0.993 -4.102 -1.98 1 95.25 24 ALA B N 1
ATOM 3374 C CA . ALA B 1 24 ? 1.886 -5.02 -2.684 1 95.25 24 ALA B CA 1
ATOM 3375 C C . ALA B 1 24 ? 1.906 -4.727 -4.18 1 95.25 24 ALA B C 1
ATOM 3377 O O . ALA B 1 24 ? 2.977 -4.648 -4.789 1 95.25 24 ALA B O 1
ATOM 3378 N N . MET B 1 25 ? 0.735 -4.598 -4.793 1 96 25 MET B N 1
ATOM 3379 C CA . MET B 1 25 ? 0.649 -4.324 -6.227 1 96 25 MET B CA 1
ATOM 3380 C C . MET B 1 25 ? 1.279 -2.979 -6.562 1 96 25 MET B C 1
ATOM 3382 O O . MET B 1 25 ? 2.066 -2.877 -7.508 1 96 25 MET B O 1
ATOM 3386 N N . ALA B 1 26 ? 0.975 -1.966 -5.711 1 92.81 26 ALA B N 1
ATOM 3387 C CA . ALA B 1 26 ? 1.526 -0.632 -5.938 1 92.81 26 ALA B CA 1
ATOM 3388 C C . ALA B 1 26 ? 3.045 -0.634 -5.789 1 92.81 26 ALA B C 1
ATOM 3390 O O . ALA B 1 26 ? 3.746 0.08 -6.512 1 92.81 26 ALA B O 1
ATOM 3391 N N . SER B 1 27 ? 3.543 -1.41 -4.898 1 87.81 27 SER B N 1
ATOM 3392 C CA . SER B 1 27 ? 4.973 -1.429 -4.598 1 87.81 27 SER B CA 1
ATOM 3393 C C . SER B 1 27 ? 5.781 -1.929 -5.793 1 87.81 27 SER B C 1
ATOM 3395 O O . SER B 1 27 ? 6.977 -1.644 -5.902 1 87.81 27 SER B O 1
ATOM 3397 N N . VAL B 1 28 ? 5.102 -2.611 -6.645 1 83 28 VAL B N 1
ATOM 3398 C CA . VAL B 1 28 ? 5.84 -3.117 -7.797 1 83 28 VAL B CA 1
ATOM 3399 C C . VAL B 1 28 ? 5.371 -2.406 -9.062 1 83 28 VAL B C 1
ATOM 3401 O O . VAL B 1 28 ? 5.656 -2.852 -10.18 1 83 28 VAL B O 1
ATOM 3404 N N . GLY B 1 29 ? 4.605 -1.435 -8.922 1 84.31 29 GLY B N 1
ATOM 3405 C CA . GLY B 1 29 ? 4.297 -0.552 -10.031 1 84.31 29 GLY B CA 1
ATOM 3406 C C . GLY B 1 29 ? 3.004 -0.912 -10.742 1 84.31 29 GLY B C 1
ATOM 3407 O O . GLY B 1 29 ? 2.805 -0.554 -11.898 1 84.31 29 GLY B O 1
ATOM 3408 N N . VAL B 1 30 ? 2.111 -1.627 -10.172 1 92.06 30 VAL B N 1
ATOM 3409 C CA . VAL B 1 30 ? 0.84 -2.035 -10.758 1 92.06 30 VAL B CA 1
ATOM 3410 C C . VAL B 1 30 ? -0.313 -1.366 -10.016 1 92.06 30 VAL B C 1
ATOM 3412 O O . VAL B 1 30 ? -0.325 -1.325 -8.781 1 92.06 30 VAL B O 1
ATOM 3415 N N . HIS B 1 31 ? -1.223 -0.759 -10.734 1 95.5 31 HIS B N 1
ATOM 3416 C CA . HIS B 1 31 ? -2.414 -0.173 -10.133 1 95.5 31 HIS B CA 1
ATOM 3417 C C . HIS B 1 31 ? -3.381 -1.253 -9.656 1 95.5 31 HIS B C 1
ATOM 3419 O O . HIS B 1 31 ? -3.609 -2.24 -10.359 1 95.5 31 HIS B O 1
ATOM 3425 N N . ALA B 1 32 ? -3.965 -1.072 -8.484 1 98.06 32 ALA B N 1
ATOM 3426 C CA . ALA B 1 32 ? -4.887 -2.057 -7.922 1 98.06 32 ALA B CA 1
ATOM 3427 C C . ALA B 1 32 ? -6.32 -1.532 -7.93 1 98.06 32 ALA B C 1
ATOM 3429 O O . ALA B 1 32 ? -6.637 -0.567 -7.23 1 98.06 32 ALA B O 1
ATOM 3430 N N . ALA B 1 33 ? -7.164 -2.117 -8.703 1 98.5 33 ALA B N 1
ATOM 3431 C CA . ALA B 1 33 ? -8.609 -1.987 -8.523 1 98.5 33 ALA B CA 1
ATOM 3432 C C . ALA B 1 33 ? -9.133 -3.018 -7.527 1 98.5 33 ALA B C 1
ATOM 3434 O O . ALA B 1 33 ? -8.5 -4.055 -7.305 1 98.5 33 ALA B O 1
ATOM 3435 N N . THR B 1 34 ? -10.297 -2.654 -6.902 1 98.62 34 THR B N 1
ATOM 3436 C CA . THR B 1 34 ? -10.711 -3.541 -5.82 1 98.62 34 THR B CA 1
ATOM 3437 C C . THR B 1 34 ? -12.203 -3.832 -5.895 1 98.62 34 THR B C 1
ATOM 3439 O O . THR B 1 34 ? -12.984 -2.982 -6.324 1 98.62 34 THR B O 1
ATOM 3442 N N . VAL B 1 35 ? -12.555 -4.996 -5.547 1 98.75 35 VAL B N 1
ATOM 3443 C CA . VAL B 1 35 ? -13.906 -5.414 -5.195 1 98.75 35 VAL B CA 1
ATOM 3444 C C . VAL B 1 35 ? -13.93 -5.945 -3.764 1 98.75 35 VAL B C 1
ATOM 3446 O O . VAL B 1 35 ? -13.266 -6.938 -3.453 1 98.75 35 VAL B O 1
ATOM 3449 N N . ILE B 1 36 ? -14.68 -5.262 -2.92 1 98.69 36 ILE B N 1
ATOM 3450 C CA . ILE B 1 36 ? -14.734 -5.66 -1.516 1 98.69 36 ILE B CA 1
ATOM 3451 C C . ILE B 1 36 ? -15.836 -6.688 -1.313 1 98.69 36 ILE B C 1
ATOM 3453 O O . ILE B 1 36 ? -17 -6.445 -1.665 1 98.69 36 ILE B O 1
ATOM 3457 N N . THR B 1 37 ? -15.477 -7.805 -0.693 1 97.44 37 THR B N 1
ATOM 3458 C CA . THR B 1 37 ? -16.438 -8.883 -0.502 1 97.44 37 THR B CA 1
ATOM 3459 C C . THR B 1 37 ? -17 -8.859 0.915 1 97.44 37 THR B C 1
ATOM 3461 O O . THR B 1 37 ? -18.109 -9.359 1.156 1 97.44 37 THR B O 1
ATOM 3464 N N . ALA B 1 38 ? -16.234 -8.359 1.796 1 96.25 38 ALA B N 1
ATOM 3465 C CA . ALA B 1 38 ? -16.641 -8.242 3.193 1 96.25 38 ALA B CA 1
ATOM 3466 C C . ALA B 1 38 ? -15.797 -7.195 3.92 1 96.25 38 ALA B C 1
ATOM 3468 O O . ALA B 1 38 ? -14.633 -6.98 3.58 1 96.25 38 ALA B O 1
ATOM 3469 N N . VAL B 1 39 ? -16.422 -6.539 4.895 1 97.06 39 VAL B N 1
ATOM 3470 C CA . VAL B 1 39 ? -15.711 -5.652 5.809 1 97.06 39 VAL B CA 1
ATOM 3471 C C . VAL B 1 39 ? -15.516 -6.344 7.156 1 97.06 39 VAL B C 1
ATOM 3473 O O . VAL B 1 39 ? -16.484 -6.688 7.832 1 97.06 39 VAL B O 1
ATOM 3476 N N . THR B 1 40 ? -14.227 -6.551 7.535 1 93.94 40 THR B N 1
ATOM 3477 C CA . THR B 1 40 ? -13.953 -7.215 8.805 1 93.94 40 THR B CA 1
ATOM 3478 C C . THR B 1 40 ? -13.508 -6.203 9.859 1 93.94 40 THR B C 1
ATOM 3480 O O . THR B 1 40 ? -12.781 -5.262 9.555 1 93.94 40 THR B O 1
ATOM 3483 N N . VAL B 1 41 ? -14.094 -6.41 11.016 1 94.44 41 VAL B N 1
ATOM 3484 C CA . VAL B 1 41 ? -13.602 -5.703 12.195 1 94.44 41 VAL B CA 1
ATOM 3485 C C . VAL B 1 41 ? -12.445 -6.484 12.828 1 94.44 41 VAL B C 1
ATOM 3487 O O . VAL B 1 41 ? -12.656 -7.547 13.414 1 94.44 41 VAL B O 1
ATOM 3490 N N . GLN B 1 42 ? -11.234 -5.828 12.648 1 91.38 42 GLN B N 1
ATOM 3491 C CA . GLN B 1 42 ? -10.078 -6.605 13.078 1 91.38 42 GLN B CA 1
ATOM 3492 C C . GLN B 1 42 ? -9.016 -5.707 13.695 1 91.38 42 GLN B C 1
ATOM 3494 O O . GLN B 1 42 ? -8.922 -4.527 13.367 1 91.38 42 GLN B O 1
ATOM 3499 N N . ASN B 1 43 ? -8.375 -6.25 14.664 1 91.75 43 ASN B N 1
ATOM 3500 C CA . ASN B 1 43 ? -7.121 -5.711 15.188 1 91.75 43 ASN B CA 1
ATOM 3501 C C . ASN B 1 43 ? -5.977 -6.703 15.023 1 91.75 43 ASN B C 1
ATOM 3503 O O . ASN B 1 43 ? -6.074 -7.652 14.242 1 91.75 43 ASN B O 1
ATOM 3507 N N . THR B 1 44 ? -4.801 -6.395 15.617 1 90.94 44 THR B N 1
ATOM 3508 C CA . THR B 1 44 ? -3.654 -7.258 15.352 1 90.94 44 THR B CA 1
ATOM 3509 C C . THR B 1 44 ? -3.76 -8.555 16.141 1 90.94 44 THR B C 1
ATOM 3511 O O . THR B 1 44 ? -2.965 -9.477 15.945 1 90.94 44 THR B O 1
ATOM 3514 N N . ARG B 1 45 ? -4.773 -8.664 16.953 1 88.75 45 ARG B N 1
ATOM 3515 C CA . ARG B 1 45 ? -4.891 -9.812 17.859 1 88.75 45 ARG B CA 1
ATOM 3516 C C . ARG B 1 45 ? -6.043 -10.719 17.438 1 88.75 45 ARG B C 1
ATOM 3518 O O . ARG B 1 45 ? -5.977 -11.938 17.625 1 88.75 45 ARG B O 1
ATOM 3525 N N . GLU B 1 46 ? -7.09 -10.062 16.938 1 88 46 GLU B N 1
ATOM 3526 C CA . GLU B 1 46 ? -8.281 -10.867 16.703 1 88 46 GLU B CA 1
ATOM 3527 C C . GLU B 1 46 ? -9.164 -10.25 15.609 1 88 46 GLU B C 1
ATOM 3529 O O . GLU B 1 46 ? -9.023 -9.07 15.289 1 88 46 GLU B O 1
ATOM 3534 N N . VAL B 1 47 ? -9.977 -11.18 15.062 1 87.44 47 VAL B N 1
ATOM 3535 C CA . VAL B 1 47 ? -11.039 -10.773 14.148 1 87.44 47 VAL B CA 1
ATOM 3536 C C . VAL B 1 47 ? -12.375 -10.734 14.883 1 87.44 47 VAL B C 1
ATOM 3538 O O . VAL B 1 47 ? -12.766 -11.711 15.523 1 87.44 47 VAL B O 1
ATOM 3541 N N . GLY B 1 48 ? -13.023 -9.562 14.82 1 90.44 48 GLY B N 1
ATOM 3542 C CA . GLY B 1 48 ? -14.336 -9.406 15.43 1 90.44 48 GLY B CA 1
ATOM 3543 C C . GLY B 1 48 ? -15.477 -9.602 14.445 1 90.44 48 GLY B C 1
ATOM 3544 O O . GLY B 1 48 ? -15.523 -10.609 13.742 1 90.44 48 GLY B O 1
ATOM 3545 N N . SER B 1 49 ? -16.328 -8.672 14.32 1 92.31 49 SER B N 1
ATOM 3546 C CA . SER B 1 49 ? -17.484 -8.742 13.43 1 92.31 49 SER B CA 1
ATOM 3547 C C . SER B 1 49 ? -17.078 -8.711 11.969 1 92.31 49 SER B C 1
ATOM 3549 O O . SER B 1 49 ? -16.047 -8.125 11.625 1 92.31 49 SER B O 1
ATOM 3551 N N . ILE B 1 50 ? -17.906 -9.414 11.141 1 93.19 50 ILE B N 1
ATOM 3552 C CA . ILE B 1 50 ? -17.719 -9.414 9.695 1 93.19 50 ILE B CA 1
ATOM 3553 C C . ILE B 1 50 ? -19.016 -9.008 9.008 1 93.19 50 ILE B C 1
ATOM 3555 O O . ILE B 1 50 ? -20.078 -9.578 9.273 1 93.19 50 ILE B O 1
ATOM 3559 N N . LEU B 1 51 ? -18.953 -7.988 8.211 1 95.69 51 LEU B N 1
ATOM 3560 C CA . LEU B 1 51 ? -20.078 -7.566 7.402 1 95.69 51 LEU B CA 1
ATOM 3561 C C . LEU B 1 51 ? -19.906 -8.008 5.953 1 95.69 51 LEU B C 1
ATOM 3563 O O . LEU B 1 51 ? -19.141 -7.395 5.203 1 95.69 51 LEU B O 1
ATOM 3567 N N . PRO B 1 52 ? -20.641 -9.047 5.527 1 94.62 52 PRO B N 1
ATOM 3568 C CA . PRO B 1 52 ? -20.578 -9.398 4.109 1 94.62 52 PRO B CA 1
ATOM 3569 C C . PRO B 1 52 ? -21.219 -8.336 3.211 1 94.62 52 PRO B C 1
ATOM 3571 O O . PRO B 1 52 ? -22.25 -7.75 3.572 1 94.62 52 PRO B O 1
ATOM 3574 N N . ILE B 1 53 ? -20.594 -8.062 2.166 1 97.56 53 ILE B N 1
ATOM 3575 C CA . ILE B 1 53 ? -21.188 -7.188 1.16 1 97.56 53 ILE B CA 1
ATOM 3576 C C . ILE B 1 53 ? -22.234 -7.957 0.36 1 97.56 53 ILE B C 1
ATOM 3578 O O . ILE B 1 53 ? -22.031 -9.117 0.006 1 97.56 53 ILE B O 1
ATOM 3582 N N . PRO B 1 54 ? -23.375 -7.355 0.088 1 97.88 54 PRO B N 1
ATOM 3583 C CA . PRO B 1 54 ? -24.406 -8.047 -0.688 1 97.88 54 PRO B CA 1
ATOM 3584 C C . PRO B 1 54 ? -23.922 -8.461 -2.076 1 97.88 54 PRO B C 1
ATOM 3586 O O . PRO B 1 54 ? -23.188 -7.711 -2.723 1 97.88 54 PRO B O 1
ATOM 3589 N N . GLU B 1 55 ? -24.469 -9.648 -2.516 1 97.25 55 GLU B N 1
ATOM 3590 C CA . GLU B 1 55 ? -24.062 -10.227 -3.791 1 97.25 55 GLU B CA 1
ATOM 3591 C C . GLU B 1 55 ? -24.266 -9.25 -4.938 1 97.25 55 GLU B C 1
ATOM 3593 O O . GLU B 1 55 ? -23.422 -9.148 -5.836 1 97.25 55 GLU B O 1
ATOM 3598 N N . GLU B 1 56 ? -25.359 -8.531 -4.902 1 98.06 56 GLU B N 1
ATOM 3599 C CA . GLU B 1 56 ? -25.688 -7.59 -5.969 1 98.06 56 GLU B CA 1
ATOM 3600 C C . GLU B 1 56 ? -24.656 -6.469 -6.059 1 98.06 56 GLU B C 1
ATOM 3602 O O . GLU B 1 56 ? -24.281 -6.035 -7.152 1 98.06 56 GLU B O 1
ATOM 3607 N N . ILE B 1 57 ? -24.172 -6.004 -4.93 1 98.19 57 ILE B N 1
ATOM 3608 C CA . ILE B 1 57 ? -23.188 -4.934 -4.891 1 98.19 57 ILE B CA 1
ATOM 3609 C C . ILE B 1 57 ? -21.828 -5.457 -5.375 1 98.19 57 ILE B C 1
ATOM 3611 O O . ILE B 1 57 ? -21.078 -4.734 -6.039 1 98.19 57 ILE B O 1
ATOM 3615 N N . ILE B 1 58 ? -21.5 -6.688 -5.039 1 98.44 58 ILE B N 1
ATOM 3616 C CA . ILE B 1 58 ? -20.266 -7.305 -5.504 1 98.44 58 ILE B CA 1
ATOM 3617 C C . ILE B 1 58 ? -20.281 -7.398 -7.027 1 98.44 58 ILE B C 1
ATOM 3619 O O . ILE B 1 58 ? -19.297 -7.062 -7.688 1 98.44 58 ILE B O 1
ATOM 3623 N N . LYS B 1 59 ? -21.422 -7.852 -7.551 1 98.25 59 LYS B N 1
ATOM 3624 C CA . LYS B 1 59 ? -21.578 -7.945 -9 1 98.25 59 LYS B CA 1
ATOM 3625 C C . LYS B 1 59 ? -21.422 -6.578 -9.656 1 98.25 59 LYS B C 1
ATOM 3627 O O . LYS B 1 59 ? -20.75 -6.449 -10.68 1 98.25 59 LYS B O 1
ATOM 3632 N N . GLU B 1 60 ? -22.031 -5.594 -9.094 1 98.25 60 GLU B N 1
ATOM 3633 C CA . GLU B 1 60 ? -21.953 -4.242 -9.633 1 98.25 60 GLU B CA 1
ATOM 3634 C C . GLU B 1 60 ? -20.531 -3.709 -9.602 1 98.25 60 GLU B C 1
ATOM 3636 O O . GLU B 1 60 ? -20.078 -3.047 -10.539 1 98.25 60 GLU B O 1
ATOM 3641 N N . GLN B 1 61 ? -19.828 -3.928 -8.5 1 98.38 61 GLN B N 1
ATOM 3642 C CA . GLN B 1 61 ? -18.422 -3.521 -8.43 1 98.38 61 GLN B CA 1
ATOM 3643 C C . GLN B 1 61 ? -17.609 -4.152 -9.562 1 98.38 61 GLN B C 1
ATOM 3645 O O . GLN B 1 61 ? -16.859 -3.463 -10.25 1 98.38 61 GLN B O 1
ATOM 3650 N N . LEU B 1 62 ? -17.766 -5.473 -9.719 1 98.19 62 LEU B N 1
ATOM 3651 C CA . LEU B 1 62 ? -17.031 -6.227 -10.719 1 98.19 62 LEU B CA 1
ATOM 3652 C C . LEU B 1 62 ? -17.297 -5.676 -12.117 1 98.19 62 LEU B C 1
ATOM 3654 O O . LEU B 1 62 ? -16.359 -5.406 -12.875 1 98.19 62 LEU B O 1
ATOM 3658 N N . GLU B 1 63 ? -18.516 -5.48 -12.438 1 97.25 63 GLU B N 1
ATOM 3659 C CA . GLU B 1 63 ? -18.906 -5.035 -13.773 1 97.25 63 GLU B CA 1
ATOM 3660 C C . GLU B 1 63 ? -18.422 -3.609 -14.039 1 97.25 63 GLU B C 1
ATOM 3662 O O . GLU B 1 63 ? -17.984 -3.293 -15.148 1 97.25 63 GLU B O 1
ATOM 3667 N N . ALA B 1 64 ? -18.547 -2.77 -13.008 1 97.12 64 ALA B N 1
ATOM 3668 C CA . ALA B 1 64 ? -18.094 -1.387 -13.156 1 97.12 64 ALA B CA 1
ATOM 3669 C C . ALA B 1 64 ? -16.609 -1.326 -13.523 1 97.12 64 ALA B C 1
ATOM 3671 O O . ALA B 1 64 ? -16.203 -0.519 -14.359 1 97.12 64 ALA B O 1
ATOM 3672 N N . VAL B 1 65 ? -15.828 -2.145 -12.945 1 97.5 65 VAL B N 1
ATOM 3673 C CA . VAL B 1 65 ? -14.383 -2.125 -13.156 1 97.5 65 VAL B CA 1
ATOM 3674 C C . VAL B 1 65 ? -14.047 -2.818 -14.477 1 97.5 65 VAL B C 1
ATOM 3676 O O . VAL B 1 65 ? -13.289 -2.285 -15.289 1 97.5 65 VAL B O 1
ATOM 3679 N N . LEU B 1 66 ? -14.594 -3.969 -14.734 1 96.75 66 LEU B N 1
ATOM 3680 C CA . LEU B 1 66 ? -14.219 -4.805 -15.875 1 96.75 66 LEU B CA 1
ATOM 3681 C C . LEU B 1 66 ? -14.672 -4.172 -17.188 1 96.75 66 LEU B C 1
ATOM 3683 O O . LEU B 1 66 ? -14.016 -4.344 -18.219 1 96.75 66 LEU B O 1
ATOM 3687 N N . LYS B 1 67 ? -15.75 -3.447 -17.219 1 95.12 67 LYS B N 1
ATOM 3688 C CA . LYS B 1 67 ? -16.266 -2.84 -18.438 1 95.12 67 LYS B CA 1
ATOM 3689 C C . LYS B 1 67 ? -15.539 -1.543 -18.766 1 95.12 67 LYS B C 1
ATOM 3691 O O . LYS B 1 67 ? -15.562 -1.083 -19.906 1 95.12 67 LYS B O 1
ATOM 3696 N N . ASP B 1 68 ? -14.859 -1.004 -17.797 1 96 68 ASP B N 1
ATOM 3697 C CA . ASP B 1 68 ? -14.258 0.317 -17.953 1 96 68 ASP B CA 1
ATOM 3698 C C . ASP B 1 68 ? -12.734 0.224 -18.016 1 96 68 ASP B C 1
ATOM 3700 O O . ASP B 1 68 ? -12.109 0.777 -18.922 1 96 68 ASP B O 1
ATOM 3704 N N . CYS B 1 69 ? -12.172 -0.544 -17.109 1 95.75 69 CYS B N 1
ATOM 3705 C CA . CYS B 1 69 ? -10.727 -0.574 -16.938 1 95.75 69 CYS B CA 1
ATOM 3706 C C . CYS B 1 69 ? -10.109 -1.7 -17.75 1 95.75 69 CYS B C 1
ATOM 3708 O O . CYS B 1 69 ? -10.742 -2.729 -17.984 1 95.75 69 CYS B O 1
ATOM 3710 N N . LYS B 1 70 ? -8.914 -1.435 -18.188 1 93.81 70 LYS B N 1
ATOM 3711 C CA . LYS B 1 70 ? -8.109 -2.506 -18.766 1 93.81 70 LYS B CA 1
ATOM 3712 C C . LYS B 1 70 ? -7.41 -3.324 -17.688 1 93.81 70 LYS B C 1
ATOM 3714 O O . LYS B 1 70 ? -6.277 -3.021 -17.312 1 93.81 70 LYS B O 1
ATOM 3719 N N . ILE B 1 71 ? -7.988 -4.402 -17.359 1 97.12 71 ILE B N 1
ATOM 3720 C CA . ILE B 1 71 ? -7.453 -5.266 -16.312 1 97.12 71 ILE B CA 1
ATOM 3721 C C . ILE B 1 71 ? -6.5 -6.289 -16.938 1 97.12 71 ILE B C 1
ATOM 3723 O O . ILE B 1 71 ? -6.852 -6.965 -17.906 1 97.12 71 ILE B O 1
ATOM 3727 N N . ASN B 1 72 ? -5.312 -6.461 -16.297 1 96.19 72 ASN B N 1
ATOM 3728 C CA . ASN B 1 72 ? -4.285 -7.332 -16.859 1 96.19 72 ASN B CA 1
ATOM 3729 C C . ASN B 1 72 ? -4.164 -8.641 -16.078 1 96.19 72 ASN B C 1
ATOM 3731 O O . ASN B 1 72 ? -3.631 -9.625 -16.594 1 96.19 72 ASN B O 1
ATOM 3735 N N . ALA B 1 73 ? -4.648 -8.688 -14.875 1 98.12 73 ALA B N 1
ATOM 3736 C CA . ALA B 1 73 ? -4.652 -9.883 -14.031 1 98.12 73 ALA B CA 1
ATOM 3737 C C . ALA B 1 73 ? -5.633 -9.727 -12.875 1 98.12 73 ALA B C 1
ATOM 3739 O O . ALA B 1 73 ? -5.965 -8.602 -12.477 1 98.12 73 ALA B O 1
ATOM 3740 N N . ILE B 1 74 ? -6.086 -10.844 -12.273 1 98.62 74 ILE B N 1
ATOM 3741 C CA . ILE B 1 74 ? -7.078 -10.82 -11.203 1 98.62 74 ILE B CA 1
ATOM 3742 C C . ILE B 1 74 ? -6.625 -11.734 -10.062 1 98.62 74 ILE B C 1
ATOM 3744 O O . ILE B 1 74 ? -6.078 -12.812 -10.305 1 98.62 74 ILE B O 1
ATOM 3748 N N . LYS B 1 75 ? -6.859 -11.25 -8.859 1 98.12 75 LYS B N 1
ATOM 3749 C CA . LYS B 1 75 ? -6.605 -12.031 -7.652 1 98.12 75 LYS B CA 1
ATOM 3750 C C . LYS B 1 75 ? -7.852 -12.109 -6.773 1 98.12 75 LYS B C 1
ATOM 3752 O O . LYS B 1 75 ? -8.57 -11.125 -6.621 1 98.12 75 LYS B O 1
ATOM 3757 N N . THR B 1 76 ? -8.086 -13.328 -6.199 1 97.88 76 THR B N 1
ATOM 3758 C CA . THR B 1 76 ? -9.078 -13.422 -5.137 1 97.88 76 THR B CA 1
ATOM 3759 C C . THR B 1 76 ? -8.422 -13.719 -3.795 1 97.88 76 THR B C 1
ATOM 3761 O O . THR B 1 76 ? -7.43 -14.453 -3.732 1 97.88 76 THR B O 1
ATOM 3764 N N . GLY B 1 77 ? -8.883 -13.016 -2.816 1 96.44 77 GLY B N 1
ATOM 3765 C CA . GLY B 1 77 ? -8.609 -13.344 -1.428 1 96.44 77 GLY B CA 1
ATOM 3766 C C . GLY B 1 77 ? -9.805 -13.914 -0.695 1 96.44 77 GLY B C 1
ATOM 3767 O O . GLY B 1 77 ? -10.445 -14.852 -1.174 1 96.44 77 GLY B O 1
ATOM 3768 N N . MET B 1 78 ? -10.188 -13.367 0.403 1 93.25 78 MET B N 1
ATOM 3769 C CA . MET B 1 78 ? -11.336 -13.828 1.182 1 93.25 78 MET B CA 1
ATOM 3770 C C . MET B 1 78 ? -12.641 -13.531 0.45 1 93.25 78 MET B C 1
ATOM 3772 O O . MET B 1 78 ? -12.977 -12.375 0.203 1 93.25 78 MET B O 1
ATOM 3776 N N . LEU B 1 79 ? -13.406 -14.586 0.131 1 94.06 79 LEU B N 1
ATOM 3777 C CA . LEU B 1 79 ? -14.672 -14.438 -0.579 1 94.06 79 LEU B CA 1
ATOM 3778 C C . LEU B 1 79 ? -15.859 -14.656 0.362 1 94.06 79 LEU B C 1
ATOM 3780 O O . LEU B 1 79 ? -17 -14.359 0.008 1 94.06 79 LEU B O 1
ATOM 3784 N N . TYR B 1 80 ? -15.625 -15.016 1.561 1 89.81 80 TYR B N 1
ATOM 3785 C CA . TYR B 1 80 ? -16.531 -15.016 2.703 1 89.81 80 TYR B CA 1
ATOM 3786 C C . TYR B 1 80 ? -17.531 -16.156 2.602 1 89.81 80 TYR B C 1
ATOM 3788 O O . TYR B 1 80 ? -17.797 -16.859 3.586 1 89.81 80 TYR B O 1
ATOM 3796 N N . SER B 1 81 ? -18.219 -16.422 1.308 1 92 81 SER B N 1
ATOM 3797 C CA . SER B 1 81 ? -19.281 -17.406 1.229 1 92 81 SER B CA 1
ATOM 3798 C C . SER B 1 81 ? -19.344 -18.047 -0.149 1 92 81 SER B C 1
ATOM 3800 O O . SER B 1 81 ? -18.797 -17.516 -1.114 1 92 81 SER B O 1
ATOM 3802 N N . ALA B 1 82 ? -20.109 -19.188 -0.134 1 93.25 82 ALA B N 1
ATOM 3803 C CA . ALA B 1 82 ? -20.328 -19.891 -1.393 1 93.25 82 ALA B CA 1
ATOM 3804 C C . ALA B 1 82 ? -21.078 -19.031 -2.393 1 93.25 82 ALA B C 1
ATOM 3806 O O . ALA B 1 82 ? -20.828 -19.094 -3.598 1 93.25 82 ALA B O 1
ATOM 3807 N N . ASP B 1 83 ? -22.031 -18.281 -1.917 1 94.69 83 ASP B N 1
ATOM 3808 C CA . ASP B 1 83 ? -22.828 -17.406 -2.779 1 94.69 83 ASP B CA 1
ATOM 3809 C C . ASP B 1 83 ? -21.938 -16.375 -3.465 1 94.69 83 ASP B C 1
ATOM 3811 O O . ASP B 1 83 ? -22.094 -16.109 -4.66 1 94.69 83 ASP B O 1
ATOM 3815 N N . ILE B 1 84 ? -21.047 -15.82 -2.725 1 95.62 84 ILE B N 1
ATOM 3816 C CA . ILE B 1 84 ? -20.141 -14.82 -3.275 1 95.62 84 ILE B CA 1
ATOM 3817 C C . ILE B 1 84 ? -19.188 -15.477 -4.281 1 95.62 84 ILE B C 1
ATOM 3819 O O . ILE B 1 84 ? -18.891 -14.898 -5.332 1 95.62 84 ILE B O 1
ATOM 3823 N N . VAL B 1 85 ? -18.719 -16.672 -3.977 1 95.94 85 VAL B N 1
ATOM 3824 C CA . VAL B 1 85 ? -17.891 -17.406 -4.922 1 95.94 85 VAL B CA 1
ATOM 3825 C C . VAL B 1 85 ? -18.641 -17.578 -6.242 1 95.94 85 VAL B C 1
ATOM 3827 O O . VAL B 1 85 ? -18.062 -17.375 -7.316 1 95.94 85 VAL B O 1
ATOM 3830 N N . GLY B 1 86 ? -19.891 -17.953 -6.109 1 96.38 86 GLY B N 1
ATOM 3831 C CA . GLY B 1 86 ? -20.719 -18.125 -7.293 1 96.38 86 GLY B CA 1
ATOM 3832 C C . GLY B 1 86 ? -20.828 -16.859 -8.117 1 96.38 86 GLY B C 1
ATOM 3833 O O . GLY B 1 86 ? -20.75 -16.891 -9.352 1 96.38 86 GLY B O 1
ATOM 3834 N N . VAL B 1 87 ? -21.016 -15.727 -7.516 1 97.69 87 VAL B N 1
ATOM 3835 C CA . VAL B 1 87 ? -21.156 -14.438 -8.188 1 97.69 87 VAL B CA 1
ATOM 3836 C C . VAL B 1 87 ? -19.859 -14.094 -8.914 1 97.69 87 VAL B C 1
ATOM 3838 O O . VAL B 1 87 ? -19.875 -13.656 -10.062 1 97.69 87 VAL B O 1
ATOM 3841 N N . VAL B 1 88 ? -18.766 -14.273 -8.234 1 98.06 88 VAL B N 1
ATOM 3842 C CA . VAL B 1 88 ? -17.453 -13.969 -8.812 1 98.06 88 VAL B CA 1
ATOM 3843 C C . VAL B 1 88 ? -17.203 -14.859 -10.023 1 98.06 88 VAL B C 1
ATOM 3845 O O . VAL B 1 88 ? -16.766 -14.375 -11.078 1 98.06 88 VAL B O 1
ATOM 3848 N N . ALA B 1 89 ? -17.484 -16.094 -9.891 1 97.38 89 ALA B N 1
ATOM 3849 C CA . ALA B 1 89 ? -17.297 -17.047 -10.984 1 97.38 89 ALA B CA 1
ATOM 3850 C C . ALA B 1 89 ? -18.156 -16.688 -12.188 1 97.38 89 ALA B C 1
ATOM 3852 O O . ALA B 1 89 ? -17.703 -16.766 -13.328 1 97.38 89 ALA B O 1
ATOM 3853 N N . ASP B 1 90 ? -19.359 -16.344 -11.953 1 97.5 90 ASP B N 1
ATOM 3854 C CA . ASP B 1 90 ? -20.297 -16.016 -13.023 1 97.5 90 ASP B CA 1
ATOM 3855 C C . ASP B 1 90 ? -19.812 -14.805 -13.82 1 97.5 90 ASP B C 1
ATOM 3857 O O . ASP B 1 90 ? -19.859 -14.812 -15.055 1 97.5 90 ASP B O 1
ATOM 3861 N N . VAL B 1 91 ? -19.359 -13.797 -13.141 1 97.75 91 VAL B N 1
ATOM 3862 C CA . VAL B 1 91 ? -18.953 -12.57 -13.812 1 97.75 91 VAL B CA 1
ATOM 3863 C C . VAL B 1 91 ? -17.641 -12.805 -14.57 1 97.75 91 VAL B C 1
ATOM 3865 O O . VAL B 1 91 ? -17.438 -12.242 -15.641 1 97.75 91 VAL B O 1
ATOM 3868 N N . LEU B 1 92 ? -16.75 -13.734 -14.047 1 97.12 92 LEU B N 1
ATOM 3869 C CA . LEU B 1 92 ? -15.422 -13.922 -14.617 1 97.12 92 LEU B CA 1
ATOM 3870 C C . LEU B 1 92 ? -15.43 -15.039 -15.648 1 97.12 92 LEU B C 1
ATOM 3872 O O . LEU B 1 92 ? -14.375 -15.43 -16.156 1 97.12 92 LEU B O 1
ATOM 3876 N N . GLU B 1 93 ? -16.5 -15.617 -15.961 1 92.75 93 GLU B N 1
ATOM 3877 C CA . GLU B 1 93 ? -16.609 -16.781 -16.828 1 92.75 93 GLU B CA 1
ATOM 3878 C C . GLU B 1 93 ? -15.914 -16.547 -18.172 1 92.75 93 GLU B C 1
ATOM 3880 O O . GLU B 1 93 ? -15.219 -17.422 -18.688 1 92.75 93 GLU B O 1
ATOM 3885 N N . ASP B 1 94 ? -15.945 -15.422 -18.812 1 85.94 94 ASP B N 1
ATOM 3886 C CA . ASP B 1 94 ? -15.375 -15.188 -20.125 1 85.94 94 ASP B CA 1
ATOM 3887 C C . ASP B 1 94 ? -14.148 -14.281 -20.047 1 85.94 94 ASP B C 1
ATOM 3889 O O . ASP B 1 94 ? -13.758 -13.664 -21.047 1 85.94 94 ASP B O 1
ATOM 3893 N N . HIS B 1 95 ? -13.578 -14.398 -18.906 1 83.62 95 HIS B N 1
ATOM 3894 C CA . HIS B 1 95 ? -12.438 -13.508 -18.766 1 83.62 95 HIS B CA 1
ATOM 3895 C C . HIS B 1 95 ? -11.195 -14.094 -19.438 1 83.62 95 HIS B C 1
ATOM 3897 O O . HIS B 1 95 ? -11.055 -15.32 -19.531 1 83.62 95 HIS B O 1
ATOM 3903 N N . GLU B 1 96 ? -10.281 -13.281 -19.891 1 88 96 GLU B N 1
ATOM 3904 C CA . GLU B 1 96 ? -9.078 -13.727 -20.594 1 88 96 GLU B CA 1
ATOM 3905 C C . GLU B 1 96 ? -7.832 -13.477 -19.75 1 88 96 GLU B C 1
ATOM 3907 O O . GLU B 1 96 ? -6.738 -13.922 -20.109 1 88 96 GLU B O 1
ATOM 3912 N N . MET B 1 97 ? -8.023 -12.859 -18.703 1 92.69 97 MET B N 1
ATOM 3913 C CA . MET B 1 97 ? -6.875 -12.5 -17.875 1 92.69 97 MET B CA 1
ATOM 3914 C C . MET B 1 97 ? -6.547 -13.617 -16.891 1 92.69 97 MET B C 1
ATOM 3916 O O . MET B 1 97 ? -7.43 -14.383 -16.5 1 92.69 97 MET B O 1
ATOM 3920 N N . PRO B 1 98 ? -5.254 -13.727 -16.547 1 95.88 98 PRO B N 1
ATOM 3921 C CA . PRO B 1 98 ? -4.918 -14.719 -15.516 1 95.88 98 PRO B CA 1
ATOM 3922 C C . PRO B 1 98 ? -5.617 -14.461 -14.188 1 95.88 98 PRO B C 1
ATOM 3924 O O . PRO B 1 98 ? -5.711 -13.305 -13.75 1 95.88 98 PRO B O 1
ATOM 3927 N N . LEU B 1 99 ? -6.148 -15.531 -13.609 1 97.81 99 LEU B N 1
ATOM 3928 C CA . LEU B 1 99 ? -6.805 -15.5 -12.312 1 97.81 99 LEU B CA 1
ATOM 3929 C C . LEU B 1 99 ? -5.988 -16.266 -11.273 1 97.81 99 LEU B C 1
ATOM 3931 O O . LEU B 1 99 ? -5.727 -17.453 -11.438 1 97.81 99 LEU B O 1
ATOM 3935 N N . ILE B 1 100 ? -5.488 -15.531 -10.273 1 98.5 100 ILE B N 1
ATOM 3936 C CA . ILE B 1 100 ? -4.766 -16.109 -9.148 1 98.5 100 ILE B CA 1
ATOM 3937 C C . ILE B 1 100 ? -5.695 -16.234 -7.941 1 98.5 100 ILE B C 1
ATOM 3939 O O . ILE B 1 100 ? -6.301 -15.242 -7.523 1 98.5 100 ILE B O 1
ATOM 3943 N N . ILE B 1 101 ? -5.781 -17.406 -7.301 1 97.62 101 ILE B N 1
ATOM 3944 C CA . ILE B 1 101 ? -6.688 -17.641 -6.18 1 97.62 101 ILE B CA 1
ATOM 3945 C C . ILE B 1 101 ? -5.879 -17.875 -4.902 1 97.62 101 ILE B C 1
ATOM 3947 O O . ILE B 1 101 ? -5.113 -18.828 -4.812 1 97.62 101 ILE B O 1
ATOM 3951 N N . ASP B 1 102 ? -5.949 -16.953 -3.98 1 96.75 102 ASP B N 1
ATOM 3952 C CA . ASP B 1 102 ? -5.578 -17.188 -2.588 1 96.75 102 ASP B CA 1
ATOM 3953 C C . ASP B 1 102 ? -6.762 -17.719 -1.788 1 96.75 102 ASP B C 1
ATOM 3955 O O . ASP B 1 102 ? -7.625 -16.953 -1.354 1 96.75 102 ASP B O 1
ATOM 3959 N N . PRO B 1 103 ? -6.773 -18.984 -1.628 1 94.31 103 PRO B N 1
ATOM 3960 C CA . PRO B 1 103 ? -7.973 -19.609 -1.067 1 94.31 103 PRO B CA 1
ATOM 3961 C C . PRO B 1 103 ? -8.094 -19.422 0.442 1 94.31 103 PRO B C 1
ATOM 3963 O O . PRO B 1 103 ? -8.078 -20.391 1.197 1 94.31 103 PRO B O 1
ATOM 3966 N N . VAL B 1 104 ? -8.336 -18.219 0.862 1 88.94 104 VAL B N 1
ATOM 3967 C CA . VAL B 1 104 ? -8.477 -17.859 2.27 1 88.94 104 VAL B CA 1
ATOM 3968 C C . VAL B 1 104 ? -9.734 -18.5 2.846 1 88.94 104 VAL B C 1
ATOM 3970 O O . VAL B 1 104 ? -10.844 -18.266 2.363 1 88.94 104 VAL B O 1
ATOM 3973 N N . MET B 1 105 ? -9.461 -19.422 3.762 1 76.88 105 MET B N 1
ATOM 3974 C CA . MET B 1 105 ? -10.586 -20.141 4.344 1 76.88 105 MET B CA 1
ATOM 3975 C C . MET B 1 105 ? -10.867 -19.656 5.762 1 76.88 105 MET B C 1
ATOM 3977 O O . MET B 1 105 ? -10.109 -19.953 6.688 1 76.88 105 MET B O 1
ATOM 3981 N N . VAL B 1 106 ? -10.602 -18.391 6.129 1 59.97 106 VAL B N 1
ATOM 3982 C CA . VAL B 1 106 ? -10.805 -17.938 7.504 1 59.97 106 VAL B CA 1
ATOM 3983 C C . VAL B 1 106 ? -12.188 -18.375 7.992 1 59.97 106 VAL B C 1
ATOM 3985 O O . VAL B 1 106 ? -13.188 -18.172 7.305 1 59.97 106 VAL B O 1
ATOM 3988 N N . ALA B 1 107 ? -12.273 -19.328 8.852 1 46.16 107 ALA B N 1
ATOM 3989 C CA . ALA B 1 107 ? -13.492 -19.641 9.602 1 46.16 107 ALA B CA 1
ATOM 3990 C C . ALA B 1 107 ? -14.055 -18.406 10.281 1 46.16 107 ALA B C 1
ATOM 3992 O O . ALA B 1 107 ? -13.359 -17.75 11.062 1 46.16 107 ALA B O 1
ATOM 3993 N N . THR B 1 108 ? -14.508 -17.453 9.586 1 43.5 108 THR B N 1
ATOM 3994 C CA . THR B 1 108 ? -15.148 -16.344 10.266 1 43.5 108 THR B CA 1
ATOM 3995 C C . THR B 1 108 ? -15.961 -16.828 11.461 1 43.5 108 THR B C 1
ATOM 3997 O O . THR B 1 108 ? -16.609 -17.859 11.398 1 43.5 108 THR B O 1
ATOM 4000 N N . VAL B 1 109 ? -15.648 -16.219 12.578 1 38.97 109 VAL B N 1
ATOM 4001 C CA . VAL B 1 109 ? -16.5 -16.328 13.758 1 38.97 109 VAL B CA 1
ATOM 4002 C C . VAL B 1 109 ? -17.953 -16.047 13.375 1 38.97 109 VAL B C 1
ATOM 4004 O O . VAL B 1 109 ? -18.266 -14.984 12.82 1 38.97 109 VAL B O 1
ATOM 4007 N N . GLY B 1 110 ? -18.781 -16.969 13.531 1 39.22 110 GLY B N 1
ATOM 4008 C CA . GLY B 1 110 ? -20.234 -16.922 13.508 1 39.22 110 GLY B CA 1
ATOM 4009 C C . GLY B 1 110 ? -20.828 -17.438 12.211 1 39.22 110 GLY B C 1
ATOM 4010 O O . GLY B 1 110 ? -22.047 -17.438 12.031 1 39.22 110 GLY B O 1
ATOM 4011 N N . SER B 1 111 ? -20.109 -17 11.117 1 42.25 111 SER B N 1
ATOM 4012 C CA . SER B 1 111 ? -20.922 -17.422 9.984 1 42.25 111 SER B CA 1
ATOM 4013 C C . SER B 1 111 ? -21.031 -18.938 9.922 1 42.25 111 SER B C 1
ATOM 4015 O O . SER B 1 111 ? -20.094 -19.656 10.289 1 42.25 111 SER B O 1
ATOM 4017 N N . SER B 1 112 ? -22.219 -19.234 9.961 1 41.53 112 SER B N 1
ATOM 4018 C CA . SER B 1 112 ? -22.719 -20.578 9.672 1 41.53 112 SER B CA 1
ATOM 4019 C C . SER B 1 112 ? -22.078 -21.141 8.422 1 41.53 112 SER B C 1
ATOM 4021 O O . SER B 1 112 ? -22.281 -22.312 8.086 1 41.53 112 SER B O 1
ATOM 4023 N N . LEU B 1 113 ? -21.734 -20.266 7.484 1 49.16 113 LEU B N 1
ATOM 4024 C CA . LEU B 1 113 ? -21.438 -20.891 6.203 1 49.16 113 LEU B CA 1
ATOM 4025 C C . LEU B 1 113 ? -20.156 -21.719 6.297 1 49.16 113 LEU B C 1
ATOM 4027 O O . LEU B 1 113 ? -19.109 -21.203 6.695 1 49.16 113 LEU B O 1
ATOM 4031 N N . SER B 1 114 ? -20.484 -22.969 6.254 1 62.72 114 SER B N 1
ATOM 4032 C CA . SER B 1 114 ? -19.547 -24.047 6.543 1 62.72 114 SER B CA 1
ATOM 4033 C C . SER B 1 114 ? -18.312 -23.953 5.66 1 62.72 114 SER B C 1
ATOM 4035 O O . SER B 1 114 ? -18.391 -23.562 4.496 1 62.72 114 SER B O 1
ATOM 4037 N N . LYS B 1 115 ? -17.344 -23.75 6.258 1 73.75 115 LYS B N 1
ATOM 4038 C CA . LYS B 1 115 ? -16.047 -23.953 5.617 1 73.75 115 LYS B CA 1
ATOM 4039 C C . LYS B 1 115 ? -16.156 -24.969 4.48 1 73.75 115 LYS B C 1
ATOM 4041 O O . LYS B 1 115 ? -15.555 -24.766 3.42 1 73.75 115 LYS B O 1
ATOM 4046 N N . ASP B 1 116 ? -17.141 -25.828 4.648 1 84.06 116 ASP B N 1
ATOM 4047 C CA . ASP B 1 116 ? -17.266 -26.891 3.67 1 84.06 116 ASP B CA 1
ATOM 4048 C C . ASP B 1 116 ? -17.953 -26.406 2.398 1 84.06 116 ASP B C 1
ATOM 4050 O O . ASP B 1 116 ? -17.578 -26.812 1.292 1 84.06 116 ASP B O 1
ATOM 4054 N N . ASP B 1 117 ? -18.906 -25.656 2.566 1 88.56 117 ASP B N 1
ATOM 4055 C CA . ASP B 1 117 ? -19.609 -25.125 1.406 1 88.56 117 ASP B CA 1
ATOM 4056 C C . ASP B 1 117 ? -18.719 -24.203 0.592 1 88.56 117 ASP B C 1
ATOM 4058 O O . ASP B 1 117 ? -18.797 -24.172 -0.638 1 88.56 117 ASP B O 1
ATOM 4062 N N . LEU B 1 118 ? -17.906 -23.453 1.312 1 90.38 118 LEU B N 1
ATOM 4063 C CA . LEU B 1 118 ? -16.969 -22.562 0.641 1 90.38 118 LEU B CA 1
ATOM 4064 C C . LEU B 1 118 ? -15.961 -23.344 -0.178 1 90.38 118 LEU B C 1
ATOM 4066 O O . LEU B 1 118 ? -15.695 -23.016 -1.335 1 90.38 118 LEU B O 1
ATOM 4070 N N . VAL B 1 119 ? -15.453 -24.391 0.35 1 91.44 119 VAL B N 1
ATOM 4071 C CA . VAL B 1 119 ? -14.461 -25.219 -0.308 1 91.44 119 VAL B CA 1
ATOM 4072 C C . VAL B 1 119 ? -15.062 -25.859 -1.554 1 91.44 119 VAL B C 1
ATOM 4074 O O . VAL B 1 119 ? -14.43 -25.891 -2.611 1 91.44 119 VAL B O 1
ATOM 4077 N N . LYS B 1 120 ? -16.266 -26.344 -1.371 1 92.62 120 LYS B N 1
ATOM 4078 C CA . LYS B 1 120 ? -16.953 -26.984 -2.492 1 92.62 120 LYS B CA 1
ATOM 4079 C C . LYS B 1 120 ? -17.172 -26 -3.637 1 92.62 120 LYS B C 1
ATOM 4081 O O . LYS B 1 120 ? -16.969 -26.344 -4.805 1 92.62 120 LYS B O 1
ATOM 4086 N N . SER B 1 121 ? -17.562 -24.875 -3.264 1 93.81 121 SER B N 1
ATOM 4087 C CA . SER B 1 121 ? -17.828 -23.859 -4.273 1 93.81 121 SER B CA 1
ATOM 4088 C C . SER B 1 121 ? -16.531 -23.406 -4.949 1 93.81 121 SER B C 1
ATOM 4090 O O . SER B 1 121 ? -16.516 -23.172 -6.16 1 93.81 121 SER B O 1
ATOM 4092 N N . LEU B 1 122 ? -15.516 -23.25 -4.223 1 94.25 122 LEU B N 1
ATOM 4093 C CA . LEU B 1 122 ? -14.227 -22.891 -4.793 1 94.25 122 LEU B CA 1
ATOM 4094 C C . LEU B 1 122 ? -13.766 -23.922 -5.812 1 94.25 122 LEU B C 1
ATOM 4096 O O . LEU B 1 122 ? -13.328 -23.578 -6.91 1 94.25 122 LEU B O 1
ATOM 4100 N N . LYS B 1 123 ? -13.906 -25.156 -5.453 1 93.56 123 LYS B N 1
ATOM 4101 C CA . LYS B 1 123 ? -13.469 -26.266 -6.289 1 93.56 123 LYS B CA 1
ATOM 4102 C C . LYS B 1 123 ? -14.289 -26.344 -7.574 1 93.56 123 LYS B C 1
ATOM 4104 O O . LYS B 1 123 ? -13.75 -26.609 -8.648 1 93.56 123 LYS B O 1
ATOM 4109 N N . LYS B 1 124 ? -15.508 -26.094 -7.43 1 94.25 124 LYS B N 1
ATOM 4110 C CA . LYS B 1 124 ? -16.438 -26.281 -8.539 1 94.25 124 LYS B CA 1
ATOM 4111 C C . LYS B 1 124 ? -16.438 -25.078 -9.477 1 94.25 124 LYS B C 1
ATOM 4113 O O . LYS B 1 124 ? -16.438 -25.234 -10.695 1 94.25 124 LYS B O 1
ATOM 4118 N N . ASP B 1 125 ? -16.422 -23.953 -8.867 1 94.81 125 ASP B N 1
ATOM 4119 C CA . ASP B 1 125 ? -16.781 -22.781 -9.656 1 94.81 125 ASP B CA 1
ATOM 4120 C C . ASP B 1 125 ? -15.539 -21.969 -10.023 1 94.81 125 ASP B C 1
ATOM 4122 O O . ASP B 1 125 ? -15.492 -21.344 -11.078 1 94.81 125 ASP B O 1
ATOM 4126 N N . LEU B 1 126 ? -14.516 -21.906 -9.195 1 94.5 126 LEU B N 1
ATOM 4127 C CA . LEU B 1 126 ? -13.438 -20.938 -9.406 1 94.5 126 LEU B CA 1
ATOM 4128 C C . LEU B 1 126 ? -12.141 -21.656 -9.789 1 94.5 126 LEU B C 1
ATOM 4130 O O . LEU B 1 126 ? -11.391 -21.156 -10.641 1 94.5 126 LEU B O 1
ATOM 4134 N N . LEU B 1 127 ? -11.859 -22.781 -9.211 1 94.12 127 LEU B N 1
ATOM 4135 C CA . LEU B 1 127 ? -10.594 -23.484 -9.422 1 94.12 127 LEU B CA 1
ATOM 4136 C C . LEU B 1 127 ? -10.406 -23.844 -10.891 1 94.12 127 LEU B C 1
ATOM 4138 O O . LEU B 1 127 ? -9.305 -23.719 -11.43 1 94.12 127 LEU B O 1
ATOM 4142 N N . PRO B 1 128 ? -11.398 -24.266 -11.594 1 93.31 128 PRO B N 1
ATOM 4143 C CA . PRO B 1 128 ? -11.227 -24.672 -12.992 1 93.31 128 PRO B CA 1
ATOM 4144 C C . PRO B 1 128 ? -10.844 -23.5 -13.891 1 93.31 128 PRO B C 1
ATOM 4146 O O . PRO B 1 128 ? -10.328 -23.703 -14.992 1 93.31 128 PRO B O 1
ATOM 4149 N N . MET B 1 129 ? -11.102 -22.266 -13.453 1 93.69 129 MET B N 1
ATOM 4150 C CA . MET B 1 129 ? -10.867 -21.109 -14.312 1 93.69 129 MET B CA 1
ATOM 4151 C C . MET B 1 129 ? -9.562 -20.406 -13.93 1 93.69 129 MET B C 1
ATOM 4153 O O . MET B 1 129 ? -9.133 -19.469 -14.609 1 93.69 129 MET B O 1
ATOM 4157 N N . CYS B 1 130 ? -8.828 -20.891 -12.883 1 94.62 130 CYS B N 1
ATOM 4158 C CA . CYS B 1 130 ? -7.707 -20.094 -12.391 1 94.62 130 CYS B CA 1
ATOM 4159 C C . CYS B 1 130 ? -6.398 -20.547 -13.039 1 94.62 130 CYS B C 1
ATOM 4161 O O . CYS B 1 130 ? -6.27 -21.703 -13.453 1 94.62 130 CYS B O 1
ATOM 4163 N N . GLU B 1 131 ? -5.566 -19.562 -13.156 1 95.25 131 GLU B N 1
ATOM 4164 C CA . GLU B 1 131 ? -4.203 -19.828 -13.602 1 95.25 131 GLU B CA 1
ATOM 4165 C C . GLU B 1 131 ? -3.367 -20.453 -12.492 1 95.25 131 GLU B C 1
ATOM 4167 O O . GLU B 1 131 ? -2.537 -21.328 -12.75 1 95.25 131 GLU B O 1
ATOM 4172 N N . LEU B 1 132 ? -3.588 -20.016 -11.297 1 97.81 132 LEU B N 1
ATOM 4173 C CA . LEU B 1 132 ? -2.807 -20.453 -10.148 1 97.81 132 LEU B CA 1
ATOM 4174 C C . LEU B 1 132 ? -3.629 -20.375 -8.867 1 97.81 132 LEU B C 1
ATOM 4176 O O . LEU B 1 132 ? -4.367 -19.406 -8.664 1 97.81 132 LEU B O 1
ATOM 4180 N N . VAL B 1 133 ? -3.564 -21.406 -8.039 1 97.62 133 VAL B N 1
ATOM 4181 C CA . VAL B 1 133 ? -4.062 -21.359 -6.672 1 97.62 133 VAL B CA 1
ATOM 4182 C C . VAL B 1 133 ? -2.9 -21.484 -5.691 1 97.62 133 VAL B C 1
ATOM 4184 O O . VAL B 1 133 ? -1.976 -22.266 -5.918 1 97.62 133 VAL B O 1
ATOM 4187 N N . THR B 1 134 ? -2.932 -20.688 -4.539 1 97.25 134 THR B N 1
ATOM 4188 C CA . THR B 1 134 ? -1.777 -20.609 -3.652 1 97.25 134 THR B CA 1
ATOM 4189 C C . THR B 1 134 ? -2.146 -21.062 -2.24 1 97.25 134 THR B C 1
ATOM 4191 O O . THR B 1 134 ? -1.982 -20.297 -1.28 1 97.25 134 THR B O 1
ATOM 4194 N N . PRO B 1 135 ? -2.488 -22.25 -1.995 1 95.06 135 PRO B N 1
ATOM 4195 C CA . PRO B 1 135 ? -2.9 -22.734 -0.671 1 95.06 135 PRO B CA 1
ATOM 4196 C C . PRO B 1 135 ? -1.718 -22.953 0.269 1 95.06 135 PRO B C 1
ATOM 4198 O O . PRO B 1 135 ? -0.623 -23.297 -0.183 1 95.06 135 PRO B O 1
ATOM 4201 N N . ASN B 1 136 ? -1.979 -22.656 1.545 1 91.88 136 ASN B N 1
ATOM 4202 C CA . ASN B 1 136 ? -1.088 -23.234 2.553 1 91.88 136 ASN B CA 1
ATOM 4203 C C . ASN B 1 136 ? -1.435 -24.688 2.855 1 91.88 136 ASN B C 1
ATOM 4205 O O . ASN B 1 136 ? -2.297 -25.266 2.199 1 91.88 136 ASN B O 1
ATOM 4209 N N . LYS B 1 137 ? -0.719 -25.297 3.787 1 90.69 137 LYS B N 1
ATOM 4210 C CA . LYS B 1 137 ? -0.914 -26.719 4.082 1 90.69 137 LYS B CA 1
ATOM 4211 C C . LYS B 1 137 ? -2.363 -27.016 4.461 1 90.69 137 LYS B C 1
ATOM 4213 O O . LYS B 1 137 ? -2.977 -27.938 3.922 1 90.69 137 LYS B O 1
ATOM 4218 N N . PHE B 1 138 ? -2.955 -26.203 5.352 1 89.62 138 PHE B N 1
ATOM 4219 C CA . PHE B 1 138 ? -4.316 -26.406 5.824 1 89.62 138 PHE B CA 1
ATOM 4220 C C . PHE B 1 138 ? -5.316 -26.234 4.688 1 89.62 138 PHE B C 1
ATOM 4222 O O . PHE B 1 138 ? -6.258 -27.016 4.562 1 89.62 138 PHE B O 1
ATOM 4229 N N . GLU B 1 139 ? -5.117 -25.266 3.885 1 92.12 139 GLU B N 1
ATOM 4230 C CA . GLU B 1 139 ? -5.984 -25 2.744 1 92.12 139 GLU B CA 1
ATOM 4231 C C . GLU B 1 139 ? -5.855 -26.078 1.683 1 92.12 139 GLU B C 1
ATOM 4233 O O . GLU B 1 139 ? -6.844 -26.453 1.047 1 92.12 139 GLU B O 1
ATOM 4238 N N . ALA B 1 140 ? -4.629 -26.578 1.535 1 93.81 140 ALA B N 1
ATOM 4239 C CA . ALA B 1 140 ? -4.402 -27.656 0.574 1 93.81 140 ALA B CA 1
ATOM 4240 C C . ALA B 1 140 ? -5.105 -28.938 1.012 1 93.81 140 ALA B C 1
ATOM 4242 O O . ALA B 1 140 ? -5.629 -29.688 0.179 1 93.81 140 ALA B O 1
ATOM 4243 N N . GLU B 1 141 ? -5.039 -29.156 2.285 1 94.25 141 GLU B N 1
ATOM 4244 C CA . GLU B 1 141 ? -5.742 -30.312 2.816 1 94.25 141 GLU B CA 1
ATOM 4245 C C . GLU B 1 141 ? -7.246 -30.203 2.592 1 94.25 141 GLU B C 1
ATOM 4247 O O . GLU B 1 141 ? -7.902 -31.188 2.23 1 94.25 141 GLU B O 1
ATOM 4252 N N . ALA B 1 142 ? -7.777 -29.031 2.773 1 92.44 142 ALA B N 1
ATOM 4253 C CA . ALA B 1 142 ? -9.203 -28.797 2.572 1 92.44 142 ALA B CA 1
ATOM 4254 C C . ALA B 1 142 ? -9.586 -28.953 1.104 1 92.44 142 ALA B C 1
ATOM 4256 O O . ALA B 1 142 ? -10.617 -29.547 0.782 1 92.44 142 ALA B O 1
ATOM 4257 N N . LEU B 1 143 ? -8.742 -28.484 0.197 1 94.31 143 LEU B N 1
ATOM 4258 C CA . LEU B 1 143 ? -9.047 -28.469 -1.23 1 94.31 143 LEU B CA 1
ATOM 4259 C C . LEU B 1 143 ? -8.859 -29.859 -1.829 1 94.31 143 LEU B C 1
ATOM 4261 O O . LEU B 1 143 ? -9.594 -30.266 -2.738 1 94.31 143 LEU B O 1
ATOM 4265 N N . SER B 1 144 ? -7.895 -30.578 -1.327 1 94.75 144 SER B N 1
ATOM 4266 C CA . SER B 1 144 ? -7.598 -31.891 -1.88 1 94.75 144 SER B CA 1
ATOM 4267 C C . SER B 1 144 ? -8.445 -32.969 -1.215 1 94.75 144 SER B C 1
ATOM 4269 O O . SER B 1 144 ? -8.641 -34.062 -1.779 1 94.75 144 SER B O 1
ATOM 4271 N N . GLY B 1 145 ? -8.828 -32.719 0.04 1 93.25 145 GLY B N 1
ATOM 4272 C CA . GLY B 1 145 ? -9.562 -33.688 0.807 1 93.25 145 GLY B CA 1
ATOM 4273 C C . GLY B 1 145 ? -8.664 -34.75 1.445 1 93.25 145 GLY B C 1
ATOM 4274 O O . GLY B 1 145 ? -9.141 -35.781 1.901 1 93.25 145 GLY B O 1
ATOM 4275 N N . MET B 1 146 ? -7.398 -34.438 1.583 1 94.31 146 MET B N 1
ATOM 4276 C CA . MET B 1 146 ? -6.473 -35.406 2.18 1 94.31 146 MET B CA 1
ATOM 4277 C C . MET B 1 146 ? -5.52 -34.688 3.148 1 94.31 146 MET B C 1
ATOM 4279 O O . MET B 1 146 ? -5.23 -33.5 2.998 1 94.31 146 MET B O 1
ATOM 4283 N N . LYS B 1 147 ? -5.031 -35.438 4.035 1 94.88 147 LYS B N 1
ATOM 4284 C CA . LYS B 1 147 ? -4.031 -34.938 4.969 1 94.88 147 LYS B CA 1
ATOM 4285 C C . LYS B 1 147 ? -2.635 -34.969 4.355 1 94.88 147 LYS B C 1
ATOM 4287 O O . LYS B 1 147 ? -2.295 -35.906 3.619 1 94.88 147 LYS B O 1
ATOM 4292 N N . ILE B 1 148 ? -1.851 -33.969 4.703 1 94.19 148 ILE B N 1
ATOM 4293 C CA . ILE B 1 148 ? -0.483 -33.875 4.207 1 94.19 148 ILE B CA 1
ATOM 4294 C C . ILE B 1 148 ? 0.5 -34.156 5.344 1 94.19 148 ILE B C 1
ATOM 4296 O O . ILE B 1 148 ? 0.654 -33.312 6.246 1 94.19 148 ILE B O 1
ATOM 4300 N N . LYS B 1 149 ? 1.173 -35.25 5.309 1 92.19 149 LYS B N 1
ATOM 4301 C CA . LYS B 1 149 ? 2.064 -35.625 6.395 1 92.19 149 LYS B CA 1
ATOM 4302 C C . LYS B 1 149 ? 3.518 -35.656 5.93 1 92.19 149 LYS B C 1
ATOM 4304 O O . LYS B 1 149 ? 4.438 -35.625 6.746 1 92.19 149 LYS B O 1
ATOM 4309 N N . ASN B 1 150 ? 3.711 -35.844 4.652 1 90.12 150 ASN B N 1
ATOM 4310 C CA . ASN B 1 150 ? 5.051 -35.938 4.082 1 90.12 150 ASN B CA 1
ATOM 4311 C C . ASN B 1 150 ? 5.098 -35.344 2.674 1 90.12 150 ASN B C 1
ATOM 4313 O O . ASN B 1 150 ? 4.098 -34.812 2.182 1 90.12 150 ASN B O 1
ATOM 4317 N N . GLU B 1 151 ? 6.262 -35.406 2.061 1 90 151 GLU B N 1
ATOM 4318 C CA . GLU B 1 151 ? 6.492 -34.812 0.744 1 90 151 GLU B CA 1
ATOM 4319 C C . GLU B 1 151 ? 5.609 -35.469 -0.314 1 90 151 GLU B C 1
ATOM 4321 O O . GLU B 1 151 ? 5.086 -34.812 -1.2 1 90 151 GLU B O 1
ATOM 4326 N N . ASP B 1 152 ? 5.5 -36.781 -0.25 1 93.38 152 ASP B N 1
ATOM 4327 C CA . ASP B 1 152 ? 4.676 -37.5 -1.215 1 93.38 152 ASP B CA 1
ATOM 4328 C C . ASP B 1 152 ? 3.217 -37.062 -1.133 1 93.38 152 ASP B C 1
ATOM 4330 O O . ASP B 1 152 ? 2.547 -36.938 -2.158 1 93.38 152 ASP B O 1
ATOM 4334 N N . ASP B 1 153 ? 2.791 -36.938 0.119 1 95.12 153 ASP B N 1
ATOM 4335 C CA . ASP B 1 153 ? 1.432 -36.438 0.332 1 95.12 153 ASP B CA 1
ATOM 4336 C C . ASP B 1 153 ? 1.244 -35.062 -0.275 1 95.12 153 ASP B C 1
ATOM 4338 O O . ASP B 1 153 ? 0.196 -34.75 -0.852 1 95.12 153 ASP B O 1
ATOM 4342 N N . ALA B 1 154 ? 2.213 -34.188 -0.035 1 94.38 154 ALA B N 1
ATOM 4343 C CA . ALA B 1 154 ? 2.164 -32.812 -0.552 1 94.38 154 ALA B CA 1
ATOM 4344 C C . ALA B 1 154 ? 2.037 -32.812 -2.072 1 94.38 154 ALA B C 1
ATOM 4346 O O . ALA B 1 154 ? 1.241 -32.062 -2.631 1 94.38 154 ALA B O 1
ATOM 4347 N N . MET B 1 155 ? 2.805 -33.625 -2.758 1 93.94 155 MET B N 1
ATOM 4348 C CA . MET B 1 155 ? 2.789 -33.688 -4.219 1 93.94 155 MET B CA 1
ATOM 4349 C C . MET B 1 155 ? 1.454 -34.219 -4.719 1 93.94 155 MET B C 1
ATOM 4351 O O . MET B 1 155 ? 0.89 -33.719 -5.68 1 93.94 155 MET B O 1
ATOM 4355 N N . LEU B 1 156 ? 0.963 -35.25 -4.055 1 95.25 156 LEU B N 1
ATOM 4356 C CA . LEU B 1 156 ? -0.322 -35.812 -4.438 1 95.25 156 LEU B CA 1
ATOM 4357 C C . LEU B 1 156 ? -1.446 -34.812 -4.262 1 95.25 156 LEU B C 1
ATOM 4359 O O . LEU B 1 156 ? -2.354 -34.719 -5.094 1 95.25 156 LEU B O 1
ATOM 4363 N N . ALA B 1 157 ? -1.424 -34.125 -3.137 1 95.81 157 ALA B N 1
ATOM 4364 C CA . ALA B 1 157 ? -2.424 -33.094 -2.893 1 95.81 157 ALA B CA 1
ATOM 4365 C C . ALA B 1 157 ? -2.436 -32.062 -4.02 1 95.81 157 ALA B C 1
ATOM 4367 O O . ALA B 1 157 ? -3.502 -31.625 -4.469 1 95.81 157 ALA B O 1
ATOM 4368 N N . CYS B 1 158 ? -1.245 -31.625 -4.48 1 96.12 158 CYS B N 1
ATOM 4369 C CA . CYS B 1 158 ? -1.136 -30.672 -5.574 1 96.12 158 CYS B CA 1
ATOM 4370 C C . CYS B 1 158 ? -1.762 -31.219 -6.848 1 96.12 158 CYS B C 1
ATOM 4372 O O . CYS B 1 158 ? -2.465 -30.5 -7.559 1 96.12 158 CYS B O 1
ATOM 4374 N N . GLU B 1 159 ? -1.517 -32.469 -7.117 1 95.62 159 GLU B N 1
ATOM 4375 C CA . GLU B 1 159 ? -2.07 -33.125 -8.305 1 95.62 159 GLU B CA 1
ATOM 4376 C C . GLU B 1 159 ? -3.596 -33.156 -8.25 1 95.62 159 GLU B C 1
ATOM 4378 O O . GLU B 1 159 ? -4.262 -32.938 -9.266 1 95.62 159 GLU B O 1
ATOM 4383 N N . LEU B 1 160 ? -4.078 -33.469 -7.059 1 95.38 160 LEU B N 1
ATOM 4384 C CA . LEU B 1 160 ? -5.523 -33.562 -6.883 1 95.38 160 LEU B CA 1
ATOM 4385 C C . LEU B 1 160 ? -6.172 -32.188 -7.062 1 95.38 160 LEU B C 1
ATOM 4387 O O . LEU B 1 160 ? -7.234 -32.062 -7.68 1 95.38 160 LEU B O 1
ATOM 4391 N N . ILE B 1 161 ? -5.598 -31.141 -6.539 1 96.12 161 ILE B N 1
ATOM 4392 C CA . ILE B 1 161 ? -6.117 -29.781 -6.645 1 96.12 161 ILE B CA 1
ATOM 4393 C C . ILE B 1 161 ? -6.035 -29.297 -8.094 1 96.12 161 ILE B C 1
ATOM 4395 O O . ILE B 1 161 ? -6.949 -28.641 -8.586 1 96.12 161 ILE B O 1
ATOM 4399 N N . GLY B 1 162 ? -4.926 -29.625 -8.742 1 94.06 162 GLY B N 1
ATOM 4400 C CA . GLY B 1 162 ? -4.668 -29.156 -10.094 1 94.06 162 GLY B CA 1
ATOM 4401 C C . GLY B 1 162 ? -5.355 -30 -11.156 1 94.06 162 GLY B C 1
ATOM 4402 O O . GLY B 1 162 ? -5.188 -29.75 -12.352 1 94.06 162 GLY B O 1
ATOM 4403 N N . LYS B 1 163 ? -6.047 -30.953 -10.805 1 87.94 163 LYS B N 1
ATOM 4404 C CA . LYS B 1 163 ? -6.652 -31.906 -11.734 1 87.94 163 LYS B CA 1
ATOM 4405 C C . LYS B 1 163 ? -7.516 -31.203 -12.766 1 87.94 163 LYS B C 1
ATOM 4407 O O . LYS B 1 163 ? -7.613 -31.641 -13.914 1 87.94 163 LYS B O 1
ATOM 4412 N N . GLN B 1 164 ? -8.102 -30.109 -12.359 1 82.69 164 GLN B N 1
ATOM 4413 C CA . GLN B 1 164 ? -8.977 -29.406 -13.289 1 82.69 164 GLN B CA 1
ATOM 4414 C C . GLN B 1 164 ? -8.195 -28.391 -14.117 1 82.69 164 GLN B C 1
ATOM 4416 O O . GLN B 1 164 ? -8.789 -27.594 -14.844 1 82.69 164 GLN B O 1
ATOM 4421 N N . GLY B 1 165 ? -6.863 -28.375 -14.031 1 76.88 165 GLY B N 1
ATOM 4422 C CA . GLY B 1 165 ? -6.062 -27.578 -14.945 1 76.88 165 GLY B CA 1
ATOM 4423 C C . GLY B 1 165 ? -5.379 -26.391 -14.266 1 76.88 165 GLY B C 1
ATOM 4424 O O . GLY B 1 165 ? -4.562 -25.703 -14.883 1 76.88 165 GLY B O 1
ATOM 4425 N N . SER B 1 166 ? -5.625 -26.25 -13.156 1 85.69 166 SER B N 1
ATOM 4426 C CA . SER B 1 166 ? -5.012 -25.125 -12.461 1 85.69 166 SER B CA 1
ATOM 4427 C C . SER B 1 166 ? -3.596 -25.453 -12.008 1 85.69 166 SER B C 1
ATOM 4429 O O . SER B 1 166 ? -3.312 -26.609 -11.648 1 85.69 166 SER B O 1
ATOM 4431 N N . SER B 1 167 ? -2.66 -24.516 -12.125 1 96.19 167 SER B N 1
ATOM 4432 C CA . SER B 1 167 ? -1.383 -24.641 -11.43 1 96.19 167 SER B CA 1
ATOM 4433 C C . SER B 1 167 ? -1.549 -24.422 -9.93 1 96.19 167 SER B C 1
ATOM 4435 O O . SER B 1 167 ? -2.482 -23.75 -9.492 1 96.19 167 SER B O 1
ATOM 4437 N N . VAL B 1 168 ? -0.665 -25.094 -9.172 1 97.69 168 VAL B N 1
ATOM 4438 C CA . VAL B 1 168 ? -0.78 -25.031 -7.715 1 97.69 168 VAL B CA 1
ATOM 4439 C C . VAL B 1 168 ? 0.559 -24.625 -7.105 1 97.69 168 VAL B C 1
ATOM 4441 O O . VAL B 1 168 ? 1.599 -25.203 -7.434 1 97.69 168 VAL B O 1
ATOM 4444 N N . LEU B 1 169 ? 0.547 -23.578 -6.32 1 97.56 169 LEU B N 1
ATOM 4445 C CA . LEU B 1 169 ? 1.679 -23.25 -5.465 1 97.56 169 LEU B CA 1
ATOM 4446 C C . LEU B 1 169 ? 1.374 -23.578 -4.008 1 97.56 169 LEU B C 1
ATOM 4448 O O . LEU B 1 169 ? 0.749 -22.781 -3.305 1 97.56 169 LEU B O 1
ATOM 4452 N N . LEU B 1 170 ? 1.818 -24.734 -3.561 1 96 170 LEU B N 1
ATOM 4453 C CA . LEU B 1 170 ? 1.648 -25.156 -2.17 1 96 170 LEU B CA 1
ATOM 4454 C C . LEU B 1 170 ? 2.73 -24.531 -1.286 1 96 170 LEU B C 1
ATOM 4456 O O . LEU B 1 170 ? 3.918 -24.812 -1.475 1 96 170 LEU B O 1
ATOM 4460 N N . LYS B 1 171 ? 2.285 -23.719 -0.357 1 91.12 171 LYS B N 1
ATOM 4461 C CA . LYS B 1 171 ? 3.209 -23.047 0.553 1 91.12 171 LYS B CA 1
ATOM 4462 C C . LYS B 1 171 ? 3.432 -23.859 1.818 1 91.12 171 LYS B C 1
ATOM 4464 O O . LYS B 1 171 ? 2.473 -24.25 2.492 1 91.12 171 LYS B O 1
ATOM 4469 N N . GLY B 1 172 ? 4.641 -24.078 2.131 1 79 172 GLY B N 1
ATOM 4470 C CA . GLY B 1 172 ? 4.984 -24.828 3.336 1 79 172 GLY B CA 1
ATOM 4471 C C . GLY B 1 172 ? 4.535 -26.266 3.299 1 79 172 GLY B C 1
ATOM 4472 O O . GLY B 1 172 ? 4.051 -26.797 4.301 1 79 172 GLY B O 1
ATOM 4473 N N . GLY B 1 173 ? 4.633 -26.844 2.32 1 64.81 173 GLY B N 1
ATOM 4474 C CA . GLY B 1 173 ? 4.207 -28.234 2.162 1 64.81 173 GLY B CA 1
ATOM 4475 C C . GLY B 1 173 ? 5.031 -29.203 2.982 1 64.81 173 GLY B C 1
ATOM 4476 O O . GLY B 1 173 ? 4.531 -30.25 3.396 1 64.81 173 GLY B O 1
ATOM 4477 N N . HIS B 1 174 ? 6.133 -28.844 3.018 1 62.88 174 HIS B N 1
ATOM 4478 C CA . HIS B 1 174 ? 7.023 -29.625 3.869 1 62.88 174 HIS B CA 1
ATOM 4479 C C . HIS B 1 174 ? 7.965 -28.734 4.656 1 62.88 174 HIS B C 1
ATOM 4481 O O . HIS B 1 174 ? 8.438 -27.719 4.141 1 62.88 174 HIS B O 1
ATOM 4487 N N . MET B 1 175 ? 7.781 -29.109 5.957 1 66.19 175 MET B N 1
ATOM 4488 C CA . MET B 1 175 ? 8.656 -28.344 6.828 1 66.19 175 MET B CA 1
ATOM 4489 C C . MET B 1 175 ? 9.648 -29.25 7.551 1 66.19 175 MET B C 1
ATOM 4491 O O . MET B 1 175 ? 9.273 -30.312 8.055 1 66.19 175 MET B O 1
ATOM 4495 N N . ASP B 1 176 ? 10.914 -28.812 7.246 1 64.06 176 ASP B N 1
ATOM 4496 C CA . ASP B 1 176 ? 11.898 -29.359 8.18 1 64.06 176 ASP B CA 1
ATOM 4497 C C . ASP B 1 176 ? 12.391 -28.297 9.156 1 64.06 176 ASP B C 1
ATOM 4499 O O . ASP B 1 176 ? 11.797 -27.219 9.25 1 64.06 176 ASP B O 1
ATOM 4503 N N . SER B 1 177 ? 13.391 -28.797 9.969 1 60.69 177 SER B N 1
ATOM 4504 C CA . SER B 1 177 ? 13.836 -27.922 11.055 1 60.69 177 SER B CA 1
ATOM 4505 C C . SER B 1 177 ? 14.43 -26.625 10.508 1 60.69 177 SER B C 1
ATOM 4507 O O . SER B 1 177 ? 14.383 -25.594 11.172 1 60.69 177 SER B O 1
ATOM 4509 N N . ARG B 1 178 ? 14.867 -26.547 9.461 1 71.56 178 ARG B N 1
ATOM 4510 C CA . ARG B 1 178 ? 15.633 -25.359 9.07 1 71.56 178 ARG B CA 1
ATOM 4511 C C . ARG B 1 178 ? 15.047 -24.719 7.816 1 71.56 178 ARG B C 1
ATOM 4513 O O . ARG B 1 178 ? 15.281 -23.547 7.551 1 71.56 178 ARG B O 1
ATOM 4520 N N . ASN B 1 179 ? 14.359 -25.547 7.043 1 76 179 ASN B N 1
ATOM 4521 C CA . ASN B 1 179 ? 13.922 -25.047 5.742 1 76 179 ASN B CA 1
ATOM 4522 C C . ASN B 1 179 ? 12.422 -25.266 5.539 1 76 179 ASN B C 1
ATOM 4524 O O . ASN B 1 179 ? 11.836 -26.172 6.133 1 76 179 ASN B O 1
ATOM 4528 N N . VAL B 1 180 ? 11.82 -24.328 4.863 1 81.5 180 VAL B N 1
ATOM 4529 C CA . VAL B 1 180 ? 10.453 -24.469 4.375 1 81.5 180 VAL B CA 1
ATOM 4530 C C . VAL B 1 180 ? 10.461 -24.703 2.867 1 81.5 180 VAL B C 1
ATOM 4532 O O . VAL B 1 180 ? 11.203 -24.062 2.129 1 81.5 180 VAL B O 1
ATOM 4535 N N . VAL B 1 181 ? 9.766 -25.766 2.422 1 85.25 181 VAL B N 1
ATOM 4536 C CA . VAL B 1 181 ? 9.742 -26.125 1.007 1 85.25 181 VAL B CA 1
ATOM 4537 C C . VAL B 1 181 ? 8.359 -25.828 0.425 1 85.25 181 VAL B C 1
ATOM 4539 O O . VAL B 1 181 ? 7.348 -26.297 0.948 1 85.25 181 VAL B O 1
ATOM 4542 N N . ASP B 1 182 ? 8.328 -25.062 -0.6 1 91.38 182 ASP B N 1
ATOM 4543 C CA . ASP B 1 182 ? 7.137 -24.812 -1.412 1 91.38 182 ASP B CA 1
ATOM 4544 C C . ASP B 1 182 ? 7.164 -25.656 -2.688 1 91.38 182 ASP B C 1
ATOM 4546 O O . ASP B 1 182 ? 8.234 -25.953 -3.215 1 91.38 182 ASP B O 1
ATOM 4550 N N . TYR B 1 183 ? 6.016 -26.047 -3.152 1 92 183 TYR B N 1
ATOM 4551 C CA . TYR B 1 183 ? 5.883 -26.828 -4.375 1 92 183 TYR B CA 1
ATOM 4552 C C . TYR B 1 183 ? 5.059 -26.078 -5.418 1 92 183 TYR B C 1
ATOM 4554 O O . TYR B 1 183 ? 3.943 -25.641 -5.133 1 92 183 TYR B O 1
ATOM 4562 N N . LEU B 1 184 ? 5.656 -25.891 -6.543 1 94.5 184 LEU B N 1
ATOM 4563 C CA . LEU B 1 184 ? 4.906 -25.391 -7.688 1 94.5 184 LEU B CA 1
ATOM 4564 C C . LEU B 1 184 ? 4.555 -26.516 -8.648 1 94.5 184 LEU B C 1
ATOM 4566 O O . LEU B 1 184 ? 5.449 -27.188 -9.172 1 94.5 184 LEU B O 1
ATOM 4570 N N . TYR B 1 185 ? 3.26 -26.812 -8.781 1 94.62 185 TYR B N 1
ATOM 4571 C CA . TYR B 1 185 ? 2.748 -27.797 -9.727 1 94.62 185 TYR B CA 1
ATOM 4572 C C . TYR B 1 185 ? 2.203 -27.125 -10.977 1 94.62 185 TYR B C 1
ATOM 4574 O O . TYR B 1 185 ? 1.224 -26.375 -10.914 1 94.62 185 TYR B O 1
ATOM 4582 N N . LEU B 1 186 ? 2.879 -27.281 -12.055 1 90.31 186 LEU B N 1
ATOM 4583 C CA . LEU B 1 186 ? 2.539 -26.672 -13.336 1 90.31 186 LEU B CA 1
ATOM 4584 C C . LEU B 1 186 ? 2.756 -27.656 -14.484 1 90.31 186 LEU B C 1
ATOM 4586 O O . LEU B 1 186 ? 3.832 -28.234 -14.609 1 90.31 186 LEU B O 1
ATOM 4590 N N . SER B 1 187 ? 1.806 -27.891 -15.336 1 83.81 187 SER B N 1
ATOM 4591 C CA . SER B 1 187 ? 1.916 -28.766 -16.5 1 83.81 187 SER B CA 1
ATOM 4592 C C . SER B 1 187 ? 2.438 -30.141 -16.109 1 83.81 187 SER B C 1
ATOM 4594 O O . SER B 1 187 ? 3.387 -30.641 -16.719 1 83.81 187 SER B O 1
ATOM 4596 N N . SER B 1 188 ? 1.962 -30.594 -15.031 1 86.25 188 SER B N 1
ATOM 4597 C CA . SER B 1 188 ? 2.244 -31.953 -14.555 1 86.25 188 SER B CA 1
ATOM 4598 C C . SER B 1 188 ? 3.693 -32.094 -14.094 1 86.25 188 SER B C 1
ATOM 4600 O O . SER B 1 188 ? 4.227 -33.188 -14.016 1 86.25 188 SER B O 1
ATOM 4602 N N . GLU B 1 189 ? 4.281 -30.984 -13.867 1 89.12 189 GLU B N 1
ATOM 4603 C CA . GLU B 1 189 ? 5.648 -30.984 -13.352 1 89.12 189 GLU B CA 1
ATOM 4604 C C . GLU B 1 189 ? 5.734 -30.219 -12.031 1 89.12 189 GLU B C 1
ATOM 4606 O O . GLU B 1 189 ? 4.973 -29.281 -11.805 1 89.12 189 GLU B O 1
ATOM 4611 N N . PHE B 1 190 ? 6.695 -30.688 -11.25 1 90.75 190 PHE B N 1
ATOM 4612 C CA . PHE B 1 190 ? 6.895 -30.062 -9.945 1 90.75 190 PHE B CA 1
ATOM 4613 C C . PHE B 1 190 ? 8.188 -29.266 -9.93 1 90.75 190 PHE B C 1
ATOM 4615 O O . PHE B 1 190 ? 9.203 -29.688 -10.484 1 90.75 190 PHE B O 1
ATOM 4622 N N . THR B 1 191 ? 8.117 -28.094 -9.406 1 87.69 191 THR B N 1
ATOM 4623 C CA . THR B 1 191 ? 9.289 -27.312 -9.008 1 87.69 191 THR B CA 1
ATOM 4624 C C . THR B 1 191 ? 9.336 -27.141 -7.492 1 87.69 191 THR B C 1
ATOM 4626 O O . THR B 1 191 ? 8.406 -26.578 -6.898 1 87.69 191 THR B O 1
ATOM 4629 N N . LYS B 1 192 ? 10.383 -27.703 -6.953 1 85 192 LYS B N 1
ATOM 4630 C CA . LYS B 1 192 ? 10.586 -27.562 -5.512 1 85 192 LYS B CA 1
ATOM 4631 C C . LYS B 1 192 ? 11.406 -26.312 -5.195 1 85 192 LYS B C 1
ATOM 4633 O O . LYS B 1 192 ? 12.43 -26.062 -5.836 1 85 192 LYS B O 1
ATOM 4638 N N . MET B 1 193 ? 10.852 -25.562 -4.258 1 84.69 193 MET B N 1
ATOM 4639 C CA . MET B 1 193 ? 11.516 -24.328 -3.885 1 84.69 193 MET B CA 1
ATOM 4640 C C . MET B 1 193 ? 11.75 -24.266 -2.377 1 84.69 193 MET B C 1
ATOM 4642 O O . MET B 1 193 ? 10.797 -24.188 -1.603 1 84.69 193 MET B O 1
ATOM 4646 N N . SER B 1 194 ? 13.008 -24.25 -2.047 1 80.38 194 SER B N 1
ATOM 4647 C CA . SER B 1 194 ? 13.367 -24.234 -0.632 1 80.38 194 SER B CA 1
ATOM 4648 C C . SER B 1 194 ? 13.805 -22.844 -0.183 1 80.38 194 SER B C 1
ATOM 4650 O O . SER B 1 194 ? 14.414 -22.109 -0.955 1 80.38 194 SER B O 1
ATOM 4652 N N . LYS B 1 195 ? 13.367 -22.531 1.036 1 76 195 LYS B N 1
ATOM 4653 C CA . LYS B 1 195 ? 13.828 -21.312 1.671 1 76 195 LYS B CA 1
ATOM 4654 C C . LYS B 1 195 ? 14.039 -21.5 3.17 1 76 195 LYS B C 1
ATOM 4656 O O . LYS B 1 195 ? 13.414 -22.375 3.777 1 76 195 LYS B O 1
ATOM 4661 N N . PRO B 1 196 ? 14.984 -20.609 3.678 1 73.69 196 PRO B N 1
ATOM 4662 C CA . PRO B 1 196 ? 15.164 -20.719 5.125 1 73.69 196 PRO B CA 1
ATOM 4663 C C . PRO B 1 196 ? 13.898 -20.375 5.906 1 73.69 196 PRO B C 1
ATOM 4665 O O . PRO B 1 196 ? 13.164 -19.453 5.531 1 73.69 196 PRO B O 1
ATOM 4668 N N . ARG B 1 197 ? 13.797 -21.25 6.918 1 72.31 197 ARG B N 1
ATOM 4669 C CA . ARG B 1 197 ? 12.672 -20.953 7.805 1 72.31 197 ARG B CA 1
ATOM 4670 C C . ARG B 1 197 ? 12.898 -19.641 8.562 1 72.31 197 ARG B C 1
ATOM 4672 O O . ARG B 1 197 ? 13.953 -19.438 9.156 1 72.31 197 ARG B O 1
ATOM 4679 N N . LEU B 1 198 ? 12 -18.641 8.25 1 68.44 198 LEU B N 1
ATOM 4680 C CA . LEU B 1 198 ? 12.047 -17.375 8.977 1 68.44 198 LEU B CA 1
ATOM 4681 C C . LEU B 1 198 ? 11.18 -17.438 10.227 1 68.44 198 LEU B C 1
ATOM 4683 O O . LEU B 1 198 ? 10.438 -18.391 10.422 1 68.44 198 LEU B O 1
ATOM 4687 N N . ASN B 1 199 ? 11.516 -16.469 10.984 1 67.38 199 ASN B N 1
ATOM 4688 C CA . ASN B 1 199 ? 10.578 -16.344 12.094 1 67.38 199 ASN B CA 1
ATOM 4689 C C . ASN B 1 199 ? 9.133 -16.312 11.609 1 67.38 199 ASN B C 1
ATOM 4691 O O . ASN B 1 199 ? 8.883 -16.203 10.406 1 67.38 199 ASN B O 1
ATOM 4695 N N . LYS B 1 200 ? 8.242 -16.422 12.477 1 75.5 200 LYS B N 1
ATOM 4696 C CA . LYS B 1 200 ? 6.809 -16.484 12.195 1 75.5 200 LYS B CA 1
ATOM 4697 C C . LYS B 1 200 ? 6.383 -15.344 11.266 1 75.5 200 LYS B C 1
ATOM 4699 O O . LYS B 1 200 ? 6.656 -14.172 11.539 1 75.5 200 LYS B O 1
ATOM 4704 N N . ALA B 1 201 ? 6 -15.828 10.055 1 75.12 201 ALA B N 1
ATOM 4705 C CA . ALA B 1 201 ? 5.422 -14.852 9.141 1 75.12 201 ALA B CA 1
ATOM 4706 C C . ALA B 1 201 ? 4.234 -14.141 9.773 1 75.12 201 ALA B C 1
ATOM 4708 O O . ALA B 1 201 ? 3.371 -14.781 10.383 1 75.12 201 ALA B O 1
ATOM 4709 N N . GLY B 1 202 ? 4.27 -12.875 9.617 1 80.12 202 GLY B N 1
ATOM 4710 C CA . GLY B 1 202 ? 3.232 -12.055 10.227 1 80.12 202 GLY B CA 1
ATOM 4711 C C . GLY B 1 202 ? 1.917 -12.102 9.469 1 80.12 202 GLY B C 1
ATOM 4712 O O . GLY B 1 202 ? 1.759 -12.883 8.539 1 80.12 202 GLY B O 1
ATOM 4713 N N . HIS B 1 203 ? 1.021 -11.383 9.922 1 82.88 203 HIS B N 1
ATOM 4714 C CA . HIS B 1 203 ? -0.32 -11.195 9.375 1 82.88 203 HIS B CA 1
ATOM 4715 C C . HIS B 1 203 ? -0.268 -10.711 7.93 1 82.88 203 HIS B C 1
ATOM 4717 O O . HIS B 1 203 ? 0.505 -9.812 7.602 1 82.88 203 HIS B O 1
ATOM 4723 N N . GLY B 1 204 ? -0.887 -11.398 7.004 1 88.62 204 GLY B N 1
ATOM 4724 C CA . GLY B 1 204 ? -1.055 -10.93 5.637 1 88.62 204 GLY B CA 1
ATOM 4725 C C . GLY B 1 204 ? -0.058 -11.539 4.672 1 88.62 204 GLY B C 1
ATOM 4726 O O . GLY B 1 204 ? -0.037 -11.188 3.488 1 88.62 204 GLY B O 1
ATOM 4727 N N . SER B 1 205 ? 0.731 -12.523 5.086 1 90.56 205 SER B N 1
ATOM 4728 C CA . SER B 1 205 ? 1.778 -13.078 4.238 1 90.56 205 SER B CA 1
ATOM 4729 C C . SER B 1 205 ? 1.193 -13.703 2.975 1 90.56 205 SER B C 1
ATOM 4731 O O . SER B 1 205 ? 1.73 -13.516 1.88 1 90.56 205 SER B O 1
ATOM 4733 N N . GLY B 1 206 ? 0.105 -14.43 3.109 1 92.44 206 GLY B N 1
ATOM 4734 C CA . GLY B 1 206 ? -0.55 -15.031 1.959 1 92.44 206 GLY B CA 1
ATOM 4735 C C . GLY B 1 206 ? -1.108 -14.008 0.987 1 92.44 206 GLY B C 1
ATOM 4736 O O . GLY B 1 206 ? -0.971 -14.156 -0.229 1 92.44 206 GLY B O 1
ATOM 4737 N N . CYS B 1 207 ? -1.726 -12.953 1.537 1 95.06 207 CYS B N 1
ATOM 4738 C CA . CYS B 1 207 ? -2.275 -11.883 0.715 1 95.06 207 CYS B CA 1
ATOM 4739 C C . CYS B 1 207 ? -1.176 -11.18 -0.068 1 95.06 207 CYS B C 1
ATOM 4741 O O . CYS B 1 207 ? -1.326 -10.922 -1.264 1 95.06 207 CYS B O 1
ATOM 4743 N N . VAL B 1 208 ? -0.088 -10.93 0.558 1 96.38 208 VAL B N 1
ATOM 4744 C CA . VAL B 1 208 ? 1.009 -10.188 -0.055 1 96.38 208 VAL B CA 1
ATOM 4745 C C . VAL B 1 208 ? 1.651 -11.031 -1.154 1 96.38 208 VAL B C 1
ATOM 4747 O O . VAL B 1 208 ? 1.896 -10.539 -2.26 1 96.38 208 VAL B O 1
ATOM 4750 N N . LEU B 1 209 ? 1.885 -12.281 -0.894 1 95.75 209 LEU B N 1
ATOM 4751 C CA . LEU B 1 209 ? 2.502 -13.164 -1.882 1 95.75 209 LEU B CA 1
ATOM 4752 C C . LEU B 1 209 ? 1.635 -13.266 -3.131 1 95.75 209 LEU B C 1
ATOM 4754 O O . LEU B 1 209 ? 2.123 -13.078 -4.25 1 95.75 209 LEU B O 1
ATOM 4758 N N . SER B 1 210 ? 0.368 -13.625 -2.951 1 98 210 SER B N 1
ATOM 4759 C CA . SER B 1 210 ? -0.525 -13.789 -4.094 1 98 210 SER B CA 1
ATOM 4760 C C . SER B 1 210 ? -0.691 -12.484 -4.859 1 98 210 SER B C 1
ATOM 4762 O O . SER B 1 210 ? -0.852 -12.484 -6.082 1 98 210 SER B O 1
ATOM 4764 N N . SER B 1 211 ? -0.623 -11.352 -4.129 1 98.25 211 SER B N 1
ATOM 4765 C CA . SER B 1 211 ? -0.721 -10.047 -4.773 1 98.25 211 SER B CA 1
ATOM 4766 C C . SER B 1 211 ? 0.518 -9.75 -5.613 1 98.25 211 SER B C 1
ATOM 4768 O O . SER B 1 211 ? 0.416 -9.18 -6.703 1 98.25 211 SER B O 1
ATOM 4770 N N . TYR B 1 212 ? 1.753 -10.109 -5.094 1 95.25 212 TYR B N 1
ATOM 4771 C CA . TYR B 1 212 ? 2.973 -9.961 -5.879 1 95.25 212 TYR B CA 1
ATOM 4772 C C . TYR B 1 212 ? 2.898 -10.781 -7.16 1 95.25 212 TYR B C 1
ATOM 4774 O O . TYR B 1 212 ? 3.252 -10.297 -8.234 1 95.25 212 TYR B O 1
ATOM 4782 N N . ILE B 1 213 ? 2.436 -12.008 -7.059 1 96.94 213 ILE B N 1
ATOM 4783 C CA . ILE B 1 213 ? 2.344 -12.891 -8.219 1 96.94 213 ILE B CA 1
ATOM 4784 C C . ILE B 1 213 ? 1.4 -12.281 -9.258 1 96.94 213 ILE B C 1
ATOM 4786 O O . ILE B 1 213 ? 1.728 -12.219 -10.445 1 96.94 213 ILE B O 1
ATOM 4790 N N . THR B 1 214 ? 0.268 -11.82 -8.789 1 98.44 214 THR B N 1
ATOM 4791 C CA . THR B 1 214 ? -0.733 -11.227 -9.664 1 98.44 214 THR B CA 1
ATOM 4792 C C . THR B 1 214 ? -0.173 -9.984 -10.359 1 98.44 214 THR B C 1
ATOM 4794 O O . THR B 1 214 ? -0.374 -9.805 -11.562 1 98.44 214 THR B O 1
ATOM 4797 N N . ALA B 1 215 ? 0.469 -9.164 -9.547 1 95.44 215 ALA B N 1
ATOM 4798 C CA . ALA B 1 215 ? 1.044 -7.945 -10.109 1 95.44 215 ALA B CA 1
ATOM 4799 C C . ALA B 1 215 ? 2.107 -8.266 -11.156 1 95.44 215 ALA B C 1
ATOM 4801 O O . ALA B 1 215 ? 2.166 -7.621 -12.203 1 95.44 215 ALA B O 1
ATOM 4802 N N . ASN B 1 216 ? 2.943 -9.203 -10.867 1 88.94 216 ASN B N 1
ATOM 4803 C CA . ASN B 1 216 ? 3.982 -9.609 -11.805 1 88.94 216 ASN B CA 1
ATOM 4804 C C . ASN B 1 216 ? 3.389 -10.172 -13.086 1 88.94 216 ASN B C 1
ATOM 4806 O O . ASN B 1 216 ? 3.902 -9.922 -14.18 1 88.94 216 ASN B O 1
ATOM 4810 N N . MET B 1 217 ? 2.32 -10.938 -12.953 1 93.12 217 MET B N 1
ATOM 4811 C CA . MET B 1 217 ? 1.635 -11.445 -14.141 1 93.12 217 MET B CA 1
ATOM 4812 C C . MET B 1 217 ? 0.998 -10.312 -14.93 1 93.12 217 MET B C 1
ATOM 4814 O O . MET B 1 217 ? 1.008 -10.32 -16.156 1 93.12 217 MET B O 1
ATOM 4818 N N . ALA B 1 218 ? 0.459 -9.328 -14.195 1 93.44 218 ALA B N 1
ATOM 4819 C CA . ALA B 1 218 ? -0.117 -8.156 -14.852 1 93.44 218 ALA B CA 1
ATOM 4820 C C . ALA B 1 218 ? 0.929 -7.426 -15.688 1 93.44 218 ALA B C 1
ATOM 4822 O O . ALA B 1 218 ? 0.611 -6.867 -16.734 1 93.44 218 ALA B O 1
ATOM 4823 N N . MET B 1 219 ? 2.119 -7.527 -15.188 1 86.88 219 MET B N 1
ATOM 4824 C CA . MET B 1 219 ? 3.223 -6.855 -15.875 1 86.88 219 MET B CA 1
ATOM 4825 C C . MET B 1 219 ? 3.729 -7.688 -17.047 1 86.88 219 MET B C 1
ATOM 4827 O O . MET B 1 219 ? 4.645 -7.273 -17.75 1 86.88 219 MET B O 1
ATOM 4831 N N . GLY B 1 220 ? 3.215 -8.852 -17.172 1 82.06 220 GLY B N 1
ATOM 4832 C CA . GLY B 1 220 ? 3.512 -9.641 -18.359 1 82.06 220 GLY B CA 1
ATOM 4833 C C . GLY B 1 220 ? 4.492 -10.766 -18.094 1 82.06 220 GLY B C 1
ATOM 4834 O O . GLY B 1 220 ? 4.871 -11.5 -19.016 1 82.06 220 GLY B O 1
ATOM 4835 N N . LEU B 1 221 ? 4.859 -11.031 -16.906 1 80.81 221 LEU B N 1
ATOM 4836 C CA . LEU B 1 221 ? 5.73 -12.156 -16.578 1 80.81 221 LEU B CA 1
ATOM 4837 C C . LEU B 1 221 ? 4.969 -13.469 -16.672 1 80.81 221 LEU B C 1
ATOM 4839 O O . LEU B 1 221 ? 3.77 -13.523 -16.375 1 80.81 221 LEU B O 1
ATOM 4843 N N . ASP B 1 222 ? 5.691 -14.484 -17.094 1 81.81 222 ASP B N 1
ATOM 4844 C CA . ASP B 1 222 ? 5.055 -15.805 -17.078 1 81.81 222 ASP B CA 1
ATOM 4845 C C . ASP B 1 222 ? 4.875 -16.312 -15.648 1 81.81 222 ASP B C 1
ATOM 4847 O O . ASP B 1 222 ? 5.41 -15.727 -14.711 1 81.81 222 ASP B O 1
ATOM 4851 N N . LEU B 1 223 ? 4.18 -17.344 -15.492 1 89.81 223 LEU B N 1
ATOM 4852 C CA . LEU B 1 223 ? 3.762 -17.812 -14.18 1 89.81 223 LEU B CA 1
ATOM 4853 C C . LEU B 1 223 ? 4.969 -18.219 -13.336 1 89.81 223 LEU B C 1
ATOM 4855 O O . LEU B 1 223 ? 5.055 -17.844 -12.164 1 89.81 223 LEU B O 1
ATOM 4859 N N . VAL B 1 224 ? 5.902 -18.953 -13.875 1 84.94 224 VAL B N 1
ATOM 4860 C CA . VAL B 1 224 ? 7.055 -19.453 -13.133 1 84.94 224 VAL B CA 1
ATOM 4861 C C . VAL B 1 224 ? 7.895 -18.281 -12.641 1 84.94 224 VAL B C 1
ATOM 4863 O O . VAL B 1 224 ? 8.242 -18.203 -11.461 1 84.94 224 VAL B O 1
ATOM 4866 N N . ASN B 1 225 ? 8.133 -17.375 -13.523 1 79.69 225 ASN B N 1
ATOM 4867 C CA . ASN B 1 225 ? 8.93 -16.219 -13.148 1 79.69 225 ASN B CA 1
ATOM 4868 C C . ASN B 1 225 ? 8.18 -15.32 -12.164 1 79.69 225 ASN B C 1
ATOM 4870 O O . ASN B 1 225 ? 8.797 -14.688 -11.305 1 79.69 225 ASN B O 1
ATOM 4874 N N . SER B 1 226 ? 6.875 -15.211 -12.336 1 89.62 226 SER B N 1
ATOM 4875 C CA . SER B 1 226 ? 6.066 -14.453 -11.391 1 89.62 226 SER B CA 1
ATOM 4876 C C . SER B 1 226 ? 6.168 -15.031 -9.984 1 89.62 226 SER B C 1
ATOM 4878 O O . SER B 1 226 ? 6.309 -14.289 -9.008 1 89.62 226 SER B O 1
ATOM 4880 N N . VAL B 1 227 ? 6.172 -16.297 -9.891 1 91.81 227 VAL B N 1
ATOM 4881 C CA . VAL B 1 227 ? 6.234 -16.984 -8.602 1 91.81 227 VAL B CA 1
ATOM 4882 C C . VAL B 1 227 ? 7.625 -16.812 -7.996 1 91.81 227 VAL B C 1
ATOM 4884 O O . VAL B 1 227 ? 7.754 -16.484 -6.812 1 91.81 227 VAL B O 1
ATOM 4887 N N . LEU B 1 228 ? 8.617 -17.031 -8.734 1 82.69 228 LEU B N 1
ATOM 4888 C CA . LEU B 1 228 ? 9.984 -16.938 -8.25 1 82.69 228 LEU B CA 1
ATOM 4889 C C . LEU B 1 228 ? 10.297 -15.539 -7.75 1 82.69 228 LEU B C 1
ATOM 4891 O O . LEU B 1 228 ? 10.844 -15.367 -6.656 1 82.69 228 LEU B O 1
ATOM 4895 N N . ARG B 1 229 ? 9.898 -14.586 -8.523 1 81.5 229 ARG B N 1
ATOM 4896 C CA . ARG B 1 229 ? 10.117 -13.203 -8.125 1 81.5 229 ARG B CA 1
ATOM 4897 C C . ARG B 1 229 ? 9.336 -12.867 -6.859 1 81.5 229 ARG B C 1
ATOM 4899 O O . ARG B 1 229 ? 9.852 -12.195 -5.965 1 81.5 229 ARG B O 1
ATOM 4906 N N . SER B 1 230 ? 8.156 -13.281 -6.828 1 91.31 230 SER B N 1
ATOM 4907 C CA . SER B 1 230 ? 7.289 -12.992 -5.695 1 91.31 230 SER B CA 1
ATOM 4908 C C . SER B 1 230 ? 7.801 -13.656 -4.418 1 91.31 230 SER B C 1
ATOM 4910 O O . SER B 1 230 ? 7.648 -13.109 -3.324 1 91.31 230 SER B O 1
ATOM 4912 N N . ARG B 1 231 ? 8.383 -14.789 -4.547 1 87.12 231 ARG B N 1
ATOM 4913 C CA . ARG B 1 231 ? 8.945 -15.5 -3.398 1 87.12 231 ARG B CA 1
ATOM 4914 C C . ARG B 1 231 ? 10.117 -14.719 -2.801 1 87.12 231 ARG B C 1
ATOM 4916 O O . ARG B 1 231 ? 10.273 -14.664 -1.58 1 87.12 231 ARG B O 1
ATOM 4923 N N . GLU B 1 232 ? 10.891 -14.156 -3.676 1 80.38 232 GLU B N 1
ATOM 4924 C CA . GLU B 1 232 ? 11.984 -13.312 -3.197 1 80.38 232 GLU B CA 1
ATOM 4925 C C . GLU B 1 232 ? 11.453 -12.086 -2.469 1 80.38 232 GLU B C 1
ATOM 4927 O O . GLU B 1 232 ? 11.969 -11.711 -1.412 1 80.38 232 GLU B O 1
ATOM 4932 N N . LEU B 1 233 ? 10.469 -11.523 -3.047 1 84.38 233 LEU B N 1
ATOM 4933 C CA . LEU B 1 233 ? 9.898 -10.305 -2.48 1 84.38 233 LEU B CA 1
ATOM 4934 C C . LEU B 1 233 ? 9.25 -10.586 -1.13 1 84.38 233 LEU B C 1
ATOM 4936 O O . LEU B 1 233 ? 9.391 -9.805 -0.191 1 84.38 233 LEU B O 1
ATOM 4940 N N . ILE B 1 234 ? 8.508 -11.688 -1.056 1 89.69 234 ILE B N 1
ATOM 4941 C CA . ILE B 1 234 ? 7.793 -11.984 0.182 1 89.69 234 ILE B CA 1
ATOM 4942 C C . ILE B 1 234 ? 8.797 -12.312 1.288 1 89.69 234 ILE B C 1
ATOM 4944 O O . ILE B 1 234 ? 8.562 -11.992 2.457 1 89.69 234 ILE B O 1
ATOM 4948 N N . GLN B 1 235 ? 9.906 -12.914 0.943 1 82.12 235 GLN B N 1
ATOM 4949 C CA . GLN B 1 235 ? 10.945 -13.156 1.935 1 82.12 235 GLN B CA 1
ATOM 4950 C C . GLN B 1 235 ? 11.445 -11.844 2.533 1 82.12 235 GLN B C 1
ATOM 4952 O O . GLN B 1 235 ? 11.602 -11.727 3.75 1 82.12 235 GLN B O 1
ATOM 4957 N N . ARG B 1 236 ? 11.641 -10.938 1.688 1 80.56 236 ARG B N 1
ATOM 4958 C CA . ARG B 1 236 ? 12.055 -9.617 2.15 1 80.56 236 ARG B CA 1
ATOM 4959 C C . ARG B 1 236 ? 10.953 -8.969 2.986 1 80.56 236 ARG B C 1
ATOM 4961 O O . ARG B 1 236 ? 11.242 -8.25 3.945 1 80.56 236 ARG B O 1
ATOM 4968 N N . SER B 1 237 ? 9.773 -9.117 2.525 1 89 237 SER B N 1
ATOM 4969 C CA . SER B 1 237 ? 8.625 -8.578 3.242 1 89 237 SER B CA 1
ATOM 4970 C C . SER B 1 237 ? 8.555 -9.117 4.668 1 89 237 SER B C 1
ATOM 4972 O O . SER B 1 237 ? 8.266 -8.367 5.605 1 89 237 SER B O 1
ATOM 4974 N N . ILE B 1 238 ? 8.82 -10.391 4.801 1 87.88 238 ILE B N 1
ATOM 4975 C CA . ILE B 1 238 ? 8.766 -11.039 6.105 1 87.88 238 ILE B CA 1
ATOM 4976 C C . ILE B 1 238 ? 9.953 -10.594 6.961 1 87.88 238 ILE B C 1
ATOM 4978 O O . ILE B 1 238 ? 9.812 -10.383 8.164 1 87.88 238 ILE B O 1
ATOM 4982 N N . GLU B 1 239 ? 11.062 -10.422 6.391 1 79.62 239 GLU B N 1
ATOM 4983 C CA . GLU B 1 239 ? 12.266 -10 7.102 1 79.62 239 GLU B CA 1
ATOM 4984 C C . GLU B 1 239 ? 12.117 -8.578 7.641 1 79.62 239 GLU B C 1
ATOM 4986 O O . GLU B 1 239 ? 12.766 -8.211 8.625 1 79.62 239 GLU B O 1
ATOM 4991 N N . THR B 1 240 ? 11.258 -7.828 7.004 1 82 240 THR B N 1
ATOM 4992 C CA . THR B 1 240 ? 11.125 -6.426 7.383 1 82 240 THR B CA 1
ATOM 4993 C C . THR B 1 240 ? 9.75 -6.164 8.008 1 82 240 THR B C 1
ATOM 4995 O O . THR B 1 240 ? 9.266 -5.035 7.992 1 82 240 THR B O 1
ATOM 4998 N N . GLN B 1 241 ? 9.109 -7.215 8.43 1 89.44 241 GLN B N 1
ATOM 4999 C CA . GLN B 1 241 ? 7.812 -7.066 9.078 1 89.44 241 GLN B CA 1
ATOM 5000 C C . GLN B 1 241 ? 7.906 -6.145 10.289 1 89.44 241 GLN B C 1
ATOM 5002 O O . GLN B 1 241 ? 8.992 -5.918 10.828 1 89.44 241 GLN B O 1
ATOM 5007 N N . TYR B 1 242 ? 6.773 -5.535 10.68 1 87.94 242 TYR B N 1
ATOM 5008 C CA . TYR B 1 242 ? 6.812 -4.504 11.711 1 87.94 242 TYR B CA 1
ATOM 5009 C C . TYR B 1 242 ? 5.586 -4.59 12.609 1 87.94 242 TYR B C 1
ATOM 5011 O O . TYR B 1 242 ? 4.609 -5.262 12.281 1 87.94 242 TYR B O 1
ATOM 5019 N N . GLU B 1 243 ? 5.773 -3.963 13.75 1 91 243 GLU B N 1
ATOM 5020 C CA . GLU B 1 243 ? 4.719 -3.93 14.758 1 91 243 GLU B CA 1
ATOM 5021 C C . GLU B 1 243 ? 3.914 -2.639 14.672 1 91 243 GLU B C 1
ATOM 5023 O O . GLU B 1 243 ? 4.484 -1.55 14.57 1 91 243 GLU B O 1
ATOM 5028 N N . ILE B 1 244 ? 2.557 -2.785 14.633 1 93.06 244 ILE B N 1
ATOM 5029 C CA . ILE B 1 244 ? 1.729 -1.584 14.648 1 93.06 244 ILE B CA 1
ATOM 5030 C C . ILE B 1 244 ? 0.767 -1.634 15.828 1 93.06 244 ILE B C 1
ATOM 5032 O O . ILE B 1 244 ? 0.128 -0.632 16.156 1 93.06 244 ILE B O 1
ATOM 5036 N N . GLY B 1 245 ? 0.631 -2.738 16.422 1 94 245 GLY B N 1
ATOM 5037 C CA . GLY B 1 245 ? -0.289 -2.959 17.531 1 94 245 GLY B CA 1
ATOM 5038 C C . GLY B 1 245 ? 0.216 -3.979 18.531 1 94 245 GLY B C 1
ATOM 5039 O O . GLY B 1 245 ? 1.423 -4.207 18.641 1 94 245 GLY B O 1
ATOM 5040 N N . LYS B 1 246 ? -0.676 -4.59 19.359 1 91.81 246 LYS B N 1
ATOM 5041 C CA . LYS B 1 246 ? -0.307 -5.434 20.484 1 91.81 246 LYS B CA 1
ATOM 5042 C C . LYS B 1 246 ? -0.272 -6.906 20.094 1 91.81 246 LYS B C 1
ATOM 5044 O O . LYS B 1 246 ? 0.121 -7.762 20.891 1 91.81 246 LYS B O 1
ATOM 5049 N N . GLY B 1 247 ? -0.595 -7.184 18.844 1 92.5 247 GLY B N 1
ATOM 5050 C CA . GLY B 1 247 ? -0.706 -8.562 18.391 1 92.5 247 GLY B CA 1
ATOM 5051 C C . GLY B 1 247 ? 0.367 -8.961 17.406 1 92.5 247 GLY B C 1
ATOM 5052 O O . GLY B 1 247 ? 1.554 -8.711 17.625 1 92.5 247 GLY B O 1
ATOM 5053 N N . GLU B 1 248 ? -0.036 -9.578 16.359 1 90 248 GLU B N 1
ATOM 5054 C CA . GLU B 1 248 ? 0.873 -10.117 15.344 1 90 248 GLU B CA 1
ATOM 5055 C C . GLU B 1 248 ? 1.584 -8.992 14.594 1 90 248 GLU B C 1
ATOM 5057 O O . GLU B 1 248 ? 1.039 -7.895 14.445 1 90 248 GLU B O 1
ATOM 5062 N N . LEU B 1 249 ? 2.764 -9.367 14.141 1 91.44 249 LEU B N 1
ATOM 5063 C CA . LEU B 1 249 ? 3.473 -8.461 13.242 1 91.44 249 LEU B CA 1
ATOM 5064 C C . LEU B 1 249 ? 2.785 -8.391 11.883 1 91.44 249 LEU B C 1
ATOM 5066 O O . LEU B 1 249 ? 2.062 -9.312 11.5 1 91.44 249 LEU B O 1
ATOM 5070 N N . ILE B 1 250 ? 3.002 -7.273 11.25 1 93.5 250 ILE B N 1
ATOM 5071 C CA . ILE B 1 250 ? 2.486 -7.086 9.898 1 93.5 250 ILE B CA 1
ATOM 5072 C C . ILE B 1 250 ? 3.607 -7.305 8.883 1 93.5 250 ILE B C 1
ATOM 5074 O O . ILE B 1 250 ? 4.676 -6.699 8.992 1 93.5 250 ILE B O 1
ATOM 5078 N N . VAL B 1 251 ? 3.385 -8.156 7.922 1 92.44 251 VAL B N 1
ATOM 5079 C CA . VAL B 1 251 ? 4.324 -8.32 6.816 1 92.44 251 VAL B CA 1
ATOM 5080 C C . VAL B 1 251 ? 4.418 -7.023 6.02 1 92.44 251 VAL B C 1
ATOM 5082 O O . VAL B 1 251 ? 3.406 -6.359 5.777 1 92.44 251 VAL B O 1
ATOM 5085 N N . ASN B 1 252 ? 5.668 -6.652 5.625 1 91 252 ASN B N 1
ATOM 5086 C CA . ASN B 1 252 ? 5.898 -5.395 4.918 1 91 252 ASN B CA 1
ATOM 5087 C C . ASN B 1 252 ? 5.672 -5.543 3.418 1 91 252 ASN B C 1
ATOM 5089 O O . ASN B 1 252 ? 6.574 -5.945 2.684 1 91 252 ASN B O 1
ATOM 5093 N N . PRO B 1 253 ? 4.508 -5.09 2.889 1 92.75 253 PRO B N 1
ATOM 5094 C CA . PRO B 1 253 ? 4.242 -5.258 1.457 1 92.75 253 PRO B CA 1
ATOM 5095 C C . PRO B 1 253 ? 5.074 -4.312 0.591 1 92.75 253 PRO B C 1
ATOM 5097 O O . PRO B 1 253 ? 5.137 -4.48 -0.629 1 92.75 253 PRO B O 1
ATOM 5100 N N . MET B 1 254 ? 5.699 -3.312 1.255 1 85.75 254 MET B N 1
ATOM 5101 C CA . MET B 1 254 ? 6.449 -2.293 0.528 1 85.75 254 MET B CA 1
ATOM 5102 C C . MET B 1 254 ? 7.93 -2.656 0.452 1 85.75 254 MET B C 1
ATOM 5104 O O . MET B 1 254 ? 8.766 -1.805 0.148 1 85.75 254 MET B O 1
ATOM 5108 N N . ALA B 1 255 ? 8.211 -3.844 0.844 1 75.75 255 ALA B N 1
ATOM 5109 C CA . ALA B 1 255 ? 9.602 -4.281 0.932 1 75.75 255 ALA B CA 1
ATOM 5110 C C . ALA B 1 255 ? 10.297 -4.172 -0.422 1 75.75 255 ALA B C 1
ATOM 5112 O O . ALA B 1 255 ? 11.531 -4.137 -0.494 1 75.75 255 ALA B O 1
ATOM 5113 N N . SER B 1 256 ? 9.43 -4.18 -1.396 1 61.91 256 SER B N 1
ATOM 5114 C CA . SER B 1 256 ? 10.008 -4.008 -2.725 1 61.91 256 SER B CA 1
ATOM 5115 C C . SER B 1 256 ? 10.656 -2.637 -2.871 1 61.91 256 SER B C 1
ATOM 5117 O O . SER B 1 256 ? 11.516 -2.439 -3.732 1 61.91 256 SER B O 1
ATOM 5119 N N . PHE B 1 257 ? 10.148 -1.493 -2.133 1 53.41 257 PHE B N 1
ATOM 5120 C CA . PHE B 1 257 ? 10.617 -0.117 -2.24 1 53.41 257 PHE B CA 1
ATOM 5121 C C . PHE B 1 257 ? 11.805 0.125 -1.311 1 53.41 257 PHE B C 1
ATOM 5123 O O . PHE B 1 257 ? 12.391 1.211 -1.311 1 53.41 257 PHE B O 1
ATOM 5130 N N . SER B 1 258 ? 12.18 -0.658 -0.496 1 40.91 258 SER B N 1
ATOM 5131 C CA . SER B 1 258 ? 13.242 -0.311 0.439 1 40.91 258 SER B CA 1
ATOM 5132 C C . SER B 1 258 ? 14.367 0.448 -0.259 1 40.91 258 SER B C 1
ATOM 5134 O O . SER B 1 258 ? 14.7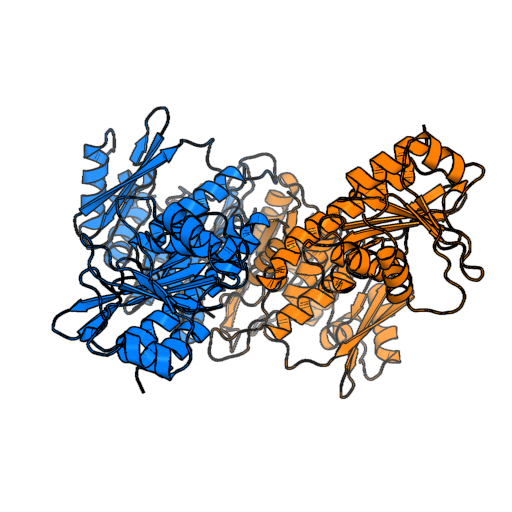34 0.123 -1.39 1 40.91 258 SER B O 1
ATOM 5136 N N . PRO B 1 259 ? 14.609 1.817 0.152 1 36 259 PRO B N 1
ATOM 5137 C CA . PRO B 1 259 ? 15.727 2.604 -0.376 1 36 259 PRO B CA 1
ATOM 5138 C C . PRO B 1 259 ? 16.844 1.731 -0.934 1 36 259 PRO B C 1
ATOM 5140 O O . PRO B 1 259 ? 17.578 2.16 -1.829 1 36 259 PRO B O 1
ATOM 5143 N N . SER B 1 260 ? 17.156 0.821 -0.295 1 32.19 260 SER B N 1
ATOM 5144 C CA . SER B 1 260 ? 18.109 -0.073 -0.938 1 32.19 260 SER B CA 1
ATOM 5145 C C . SER B 1 260 ? 17.656 -0.446 -2.346 1 32.19 260 SER B C 1
ATOM 5147 O O . SER B 1 260 ? 18.438 -1.027 -3.115 1 32.19 260 SER B O 1
ATOM 5149 N N . ASN B 1 261 ? 16.375 -0.127 -2.609 1 32.31 261 ASN B N 1
ATOM 5150 C CA . ASN B 1 261 ? 15.789 -0.591 -3.863 1 32.31 261 ASN B CA 1
ATOM 5151 C C . ASN B 1 261 ? 15.898 0.467 -4.957 1 32.31 261 ASN B C 1
ATOM 5153 O O . ASN B 1 261 ? 15.172 0.409 -5.953 1 32.31 261 ASN B O 1
ATOM 5157 N N . GLU B 1 262 ? 16.219 1.744 -4.762 1 36.56 262 GLU B N 1
ATOM 5158 C CA . GLU B 1 262 ? 16.766 2.367 -5.957 1 36.56 262 GLU B CA 1
ATOM 5159 C C . GLU B 1 262 ? 17.109 1.323 -7.016 1 36.56 262 GLU B C 1
ATOM 5161 O O . GLU B 1 262 ? 17.031 1.596 -8.219 1 36.56 262 GLU B O 1
ATOM 5166 N N . LYS B 1 263 ? 17.422 0.356 -6.441 1 37.69 263 LYS B N 1
ATOM 5167 C CA . LYS B 1 263 ? 17.812 -0.85 -7.172 1 37.69 263 LYS B CA 1
ATOM 5168 C C . LYS B 1 263 ? 16.578 -1.512 -7.805 1 37.69 263 LYS B C 1
ATOM 5170 O O . LYS B 1 263 ? 16.688 -2.115 -8.875 1 37.69 263 LYS B O 1
ATOM 5175 N N . SER B 1 264 ? 15.375 -1.178 -7.164 1 37 264 SER B N 1
ATOM 5176 C CA . SER B 1 264 ? 14.219 -1.925 -7.637 1 37 264 SER B CA 1
ATOM 5177 C C . SER B 1 264 ? 13.633 -1.3 -8.898 1 37 264 SER B C 1
ATOM 5179 O O . SER B 1 264 ? 13.32 -2.006 -9.867 1 37 264 SER B O 1
ATOM 5181 N N . SER B 1 265 ? 13.242 0.117 -8.781 1 40.25 265 SER B N 1
ATOM 5182 C CA . SER B 1 265 ? 12.789 0.726 -10.031 1 40.25 265 SER B CA 1
ATOM 5183 C C . SER B 1 265 ? 13.836 0.578 -11.125 1 40.25 265 SER B C 1
ATOM 5185 O O . SER B 1 265 ? 13.5 0.275 -12.273 1 40.25 265 SER B O 1
ATOM 5187 N N . ALA B 1 266 ? 14.977 0.847 -10.711 1 49.28 266 ALA B N 1
ATOM 5188 C CA . ALA B 1 266 ? 16.078 0.59 -11.625 1 49.28 266 ALA B CA 1
ATOM 5189 C C . ALA B 1 266 ? 16.078 -0.86 -12.094 1 49.28 266 ALA B C 1
ATOM 5191 O O . ALA B 1 266 ? 16.375 -1.142 -13.258 1 49.28 266 ALA B O 1
ATOM 5192 N N . LYS B 1 267 ? 15.555 -1.568 -11.188 1 56.19 267 LYS B N 1
ATOM 5193 C CA . LYS B 1 267 ? 15.531 -2.986 -11.539 1 56.19 267 LYS B CA 1
ATOM 5194 C C . LYS B 1 267 ? 14.414 -3.287 -12.539 1 56.19 267 LYS B C 1
ATOM 5196 O O . LYS B 1 267 ? 14.594 -4.086 -13.461 1 56.19 267 LYS B O 1
ATOM 5201 N N . PHE B 1 268 ? 13.336 -2.574 -12.297 1 52.06 268 PHE B N 1
ATOM 5202 C CA . PHE B 1 268 ? 12.258 -2.773 -13.258 1 52.06 268 PHE B CA 1
ATOM 5203 C C . PHE B 1 268 ? 12.641 -2.221 -14.625 1 52.06 268 PHE B C 1
ATOM 5205 O O . PHE B 1 268 ? 12.375 -2.846 -15.648 1 52.06 268 PHE B O 1
ATOM 5212 N N . ASP B 1 269 ? 13.133 -1.04 -14.523 1 61.94 269 ASP B N 1
ATOM 5213 C CA . ASP B 1 269 ? 13.633 -0.493 -15.781 1 61.94 269 ASP B CA 1
ATOM 5214 C C . ASP B 1 269 ? 14.594 -1.464 -16.453 1 61.94 269 ASP B C 1
ATOM 5216 O O . ASP B 1 269 ? 14.555 -1.638 -17.672 1 61.94 269 ASP B O 1
ATOM 5220 N N . VAL B 1 270 ? 15.312 -2.076 -15.672 1 77.69 270 VAL B N 1
ATOM 5221 C CA . VAL B 1 270 ? 16.266 -3.045 -16.188 1 77.69 270 VAL B CA 1
ATOM 5222 C C . VAL B 1 270 ? 15.539 -4.25 -16.766 1 77.69 270 VAL B C 1
ATOM 5224 O O . VAL B 1 270 ? 15.828 -4.688 -17.875 1 77.69 270 VAL B O 1
ATOM 5227 N N . LEU B 1 271 ? 14.531 -4.648 -15.969 1 73.19 271 LEU B N 1
ATOM 5228 C CA . LEU B 1 271 ? 13.797 -5.824 -16.422 1 73.19 271 LEU B CA 1
ATOM 5229 C C . LEU B 1 271 ? 13.016 -5.516 -17.703 1 73.19 271 LEU B C 1
ATOM 5231 O O . LEU B 1 271 ? 13.039 -6.297 -18.656 1 73.19 271 LEU B O 1
ATOM 5235 N N . ASP B 1 272 ? 12.406 -4.387 -17.688 1 68.75 272 ASP B N 1
ATOM 5236 C CA . ASP B 1 272 ? 11.641 -3.99 -18.859 1 68.75 272 ASP B CA 1
ATOM 5237 C C . ASP B 1 272 ? 12.555 -3.814 -20.078 1 68.75 272 ASP B C 1
ATOM 5239 O O . ASP B 1 272 ? 12.203 -4.227 -21.188 1 68.75 272 ASP B O 1
ATOM 5243 N N . SER B 1 273 ? 13.562 -3.195 -19.828 1 80.56 273 SER B N 1
ATOM 5244 C CA . SER B 1 273 ? 14.508 -2.945 -20.922 1 80.56 273 SER B CA 1
ATOM 5245 C C . SER B 1 273 ? 15.039 -4.254 -21.5 1 80.56 273 SER B C 1
ATOM 5247 O O . SER B 1 273 ? 15.148 -4.395 -22.719 1 80.56 273 SER B O 1
ATOM 5249 N N . ILE B 1 274 ? 15.242 -5.242 -20.656 1 85.88 274 ILE B N 1
ATOM 5250 C CA . ILE B 1 274 ? 15.766 -6.527 -21.125 1 85.88 274 ILE B CA 1
ATOM 5251 C C . ILE B 1 274 ? 14.664 -7.297 -21.859 1 85.88 274 ILE B C 1
ATOM 5253 O O . ILE B 1 274 ? 14.922 -7.914 -22.891 1 85.88 274 ILE B O 1
ATOM 5257 N N . ASP B 1 275 ? 13.555 -7.195 -21.266 1 79.31 275 ASP B N 1
ATOM 5258 C CA . ASP B 1 275 ? 12.445 -7.895 -21.891 1 79.31 275 ASP B CA 1
ATOM 5259 C C . ASP B 1 275 ? 12.164 -7.332 -23.281 1 79.31 275 ASP B C 1
ATOM 5261 O O . ASP B 1 275 ? 11.969 -8.086 -24.25 1 79.31 275 ASP B O 1
ATOM 5265 N N . ALA B 1 276 ? 12.062 -6.059 -23.328 1 80.06 276 ALA B N 1
ATOM 5266 C CA . ALA B 1 276 ? 11.875 -5.402 -24.609 1 80.06 276 ALA B CA 1
ATOM 5267 C C . ALA B 1 276 ? 13.008 -5.766 -25.578 1 80.06 276 ALA B C 1
ATOM 5269 O O . ALA B 1 276 ? 12.758 -6.031 -26.766 1 80.06 276 ALA B O 1
ATOM 5270 N N . ALA B 1 277 ? 14.148 -5.793 -25.125 1 89.69 277 ALA B N 1
ATOM 5271 C CA . ALA B 1 277 ? 15.297 -6.148 -25.938 1 89.69 277 ALA B CA 1
ATOM 5272 C C . ALA B 1 277 ? 15.203 -7.594 -26.422 1 89.69 277 ALA B C 1
ATOM 5274 O O . ALA B 1 277 ? 15.508 -7.891 -27.578 1 89.69 277 ALA B O 1
ATOM 5275 N N . ALA B 1 278 ? 14.766 -8.43 -25.531 1 87.06 278 ALA B N 1
ATOM 5276 C CA . ALA B 1 278 ? 14.617 -9.844 -25.891 1 87.06 278 ALA B CA 1
ATOM 5277 C C . ALA B 1 278 ? 13.578 -10.031 -26.984 1 87.06 278 ALA B C 1
ATOM 5279 O O . ALA B 1 278 ? 13.773 -10.828 -27.906 1 87.06 278 ALA B O 1
ATOM 5280 N N . GLU B 1 279 ? 12.562 -9.328 -26.859 1 83.12 279 GLU B N 1
ATOM 5281 C CA . GLU B 1 279 ? 11.516 -9.406 -27.875 1 83.12 279 GLU B CA 1
ATOM 5282 C C . GLU B 1 279 ? 12.023 -8.945 -29.234 1 83.12 279 GLU B C 1
ATOM 5284 O O . GLU B 1 279 ? 11.695 -9.531 -30.266 1 83.12 279 GLU B O 1
ATOM 5289 N N . LYS B 1 280 ? 12.719 -7.965 -29.188 1 86.38 280 LYS B N 1
ATOM 5290 C CA . LYS B 1 280 ? 13.328 -7.484 -30.438 1 86.38 280 LYS B CA 1
ATOM 5291 C C . LYS B 1 280 ? 14.32 -8.492 -30.984 1 86.38 280 LYS B C 1
ATOM 5293 O O . LYS B 1 280 ? 14.352 -8.75 -32.188 1 86.38 280 LYS B O 1
ATOM 5298 N N . LEU B 1 281 ? 15.047 -9.078 -30.203 1 89.06 281 LEU B N 1
ATOM 5299 C CA . LEU B 1 281 ? 16.078 -10.039 -30.578 1 89.06 281 LEU B CA 1
ATOM 5300 C C . LEU B 1 281 ? 15.461 -11.258 -31.25 1 89.06 281 LEU B C 1
ATOM 5302 O O . LEU B 1 281 ? 15.984 -11.75 -32.25 1 89.06 281 LEU B O 1
ATOM 5306 N N . VAL B 1 282 ? 14.391 -11.688 -30.688 1 86.88 282 VAL B N 1
ATOM 5307 C CA . VAL B 1 282 ? 13.734 -12.883 -31.219 1 86.88 282 VAL B CA 1
ATOM 5308 C C . VAL B 1 282 ? 13.328 -12.648 -32.656 1 86.88 282 VAL B C 1
ATOM 5310 O O . VAL B 1 282 ? 13.32 -13.586 -33.469 1 86.88 282 VAL B O 1
ATOM 5313 N N . ASN B 1 283 ? 13.156 -11.438 -32.938 1 83.62 283 ASN B N 1
ATOM 5314 C CA . ASN B 1 283 ? 12.664 -11.117 -34.281 1 83.62 283 ASN B CA 1
ATOM 5315 C C . ASN B 1 283 ? 13.797 -10.742 -35.219 1 83.62 283 ASN B C 1
ATOM 5317 O O . ASN B 1 283 ? 13.664 -10.867 -36.438 1 83.62 283 ASN B O 1
ATOM 5321 N N . VAL B 1 284 ? 14.953 -10.359 -34.719 1 83.56 284 VAL B N 1
ATOM 5322 C CA . VAL B 1 284 ? 15.945 -9.742 -35.594 1 83.56 284 VAL B CA 1
ATOM 5323 C C . VAL B 1 284 ? 17.203 -10.594 -35.625 1 83.56 284 VAL B C 1
ATOM 5325 O O . VAL B 1 284 ? 18 -10.523 -36.562 1 83.56 284 VAL B O 1
ATOM 5328 N N . LEU B 1 285 ? 17.422 -11.359 -34.625 1 87.44 285 LEU B N 1
ATOM 5329 C CA . LEU B 1 285 ? 18.703 -12.078 -34.531 1 87.44 285 LEU B CA 1
ATOM 5330 C C . LEU B 1 285 ? 18.703 -13.297 -35.438 1 87.44 285 LEU B C 1
ATOM 5332 O O . LEU B 1 285 ? 17.828 -14.164 -35.344 1 87.44 285 LEU B O 1
ATOM 5336 N N . PRO B 1 286 ? 19.625 -13.352 -36.344 1 85.88 286 PRO B N 1
ATOM 5337 C CA . PRO B 1 286 ? 19.75 -14.539 -37.188 1 85.88 286 PRO B CA 1
ATOM 5338 C C . PRO B 1 286 ? 20.062 -15.805 -36.406 1 85.88 286 PRO B C 1
ATOM 5340 O O . PRO B 1 286 ? 20.797 -15.75 -35.406 1 85.88 286 PRO B O 1
ATOM 5343 N N . SER B 1 287 ? 19.578 -16.969 -36.875 1 87.5 287 SER B N 1
ATOM 5344 C CA . SER B 1 287 ? 19.703 -18.25 -36.188 1 87.5 287 SER B CA 1
ATOM 5345 C C . SER B 1 287 ? 21.156 -18.672 -36.031 1 87.5 287 SER B C 1
ATOM 5347 O O . SER B 1 287 ? 21.531 -19.359 -35.094 1 87.5 287 SER B O 1
ATOM 5349 N N . ASN B 1 288 ? 21.984 -18.281 -36.969 1 86.62 288 ASN B N 1
ATOM 5350 C CA . ASN B 1 288 ? 23.375 -18.688 -36.938 1 86.62 288 ASN B CA 1
ATOM 5351 C C . ASN B 1 288 ? 24.172 -17.953 -35.875 1 86.62 288 ASN B C 1
ATOM 5353 O O . ASN B 1 288 ? 25.312 -18.328 -35.562 1 86.62 288 ASN B O 1
ATOM 5357 N N . LEU B 1 289 ? 23.594 -16.938 -35.281 1 88.44 289 LEU B N 1
ATOM 5358 C CA . LEU B 1 289 ? 24.266 -16.188 -34.219 1 88.44 289 LEU B CA 1
ATOM 5359 C C . LEU B 1 289 ? 23.812 -16.641 -32.844 1 88.44 289 LEU B C 1
ATOM 5361 O O . LEU B 1 289 ? 24.188 -16.047 -31.828 1 88.44 289 LEU B O 1
ATOM 5365 N N . VAL B 1 290 ? 23.062 -17.641 -32.781 1 88.5 290 VAL B N 1
ATOM 5366 C CA . VAL B 1 290 ? 22.562 -18.156 -31.5 1 88.5 290 VAL B CA 1
ATOM 5367 C C . VAL B 1 290 ? 23.484 -19.266 -31 1 88.5 290 VAL B C 1
ATOM 5369 O O . VAL B 1 290 ? 23.672 -20.281 -31.672 1 88.5 290 VAL B O 1
ATOM 5372 N N . PRO B 1 291 ? 24.062 -19.047 -29.859 1 85.12 291 PRO B N 1
ATOM 5373 C CA . PRO B 1 291 ? 24.891 -20.109 -29.297 1 85.12 291 PRO B CA 1
ATOM 5374 C C . PRO B 1 291 ? 24.109 -21.391 -28.984 1 85.12 291 PRO B C 1
ATOM 5376 O O . PRO B 1 291 ? 22.875 -21.344 -28.906 1 85.12 291 PRO B O 1
ATOM 5379 N N . LYS B 1 292 ? 24.781 -22.5 -28.766 1 81.12 292 LYS B N 1
ATOM 5380 C CA . LYS B 1 292 ? 24.172 -23.797 -28.469 1 81.12 292 LYS B CA 1
ATOM 5381 C C . LYS B 1 292 ? 23.297 -23.734 -27.234 1 81.12 292 LYS B C 1
ATOM 5383 O O . LYS B 1 292 ? 22.203 -24.312 -27.203 1 81.12 292 LYS B O 1
ATOM 5388 N N . LYS B 1 293 ? 23.719 -22.984 -26.266 1 81.12 293 LYS B N 1
ATOM 5389 C CA . LYS B 1 293 ? 23 -22.906 -25 1 81.12 293 LYS B CA 1
ATOM 5390 C C . LYS B 1 293 ? 21.969 -21.781 -25.016 1 81.12 293 LYS B C 1
ATOM 5392 O O . LYS B 1 293 ? 21.266 -21.562 -24.031 1 81.12 293 LYS B O 1
ATOM 5397 N N . GLY B 1 294 ? 21.953 -21.047 -26.141 1 89.06 294 GLY B N 1
ATOM 5398 C CA . GLY B 1 294 ? 21.016 -19.953 -26.25 1 89.06 294 GLY B CA 1
ATOM 5399 C C . GLY B 1 294 ? 21.656 -18.594 -26.047 1 89.06 294 GLY B C 1
ATOM 5400 O O . GLY B 1 294 ? 22.812 -18.5 -25.609 1 89.06 294 GLY B O 1
ATOM 5401 N N . VAL B 1 295 ? 20.922 -17.578 -26.359 1 90.75 295 VAL B N 1
ATOM 5402 C CA . VAL B 1 295 ? 21.344 -16.188 -26.203 1 90.75 295 VAL B CA 1
ATOM 5403 C C . VAL B 1 295 ? 20.766 -15.617 -24.906 1 90.75 295 VAL B C 1
ATOM 5405 O O . VAL B 1 295 ? 19.625 -15.914 -24.531 1 90.75 295 VAL B O 1
ATOM 5408 N N . ASN B 1 296 ? 21.688 -14.961 -24.234 1 90.69 296 ASN B N 1
ATOM 5409 C CA . ASN B 1 296 ? 21.188 -14.172 -23.109 1 90.69 296 ASN B CA 1
ATOM 5410 C C . ASN B 1 296 ? 21.703 -12.734 -23.172 1 90.69 296 ASN B C 1
ATOM 5412 O O . ASN B 1 296 ? 22.812 -12.484 -23.656 1 90.69 296 ASN B O 1
ATOM 5416 N N . ILE B 1 297 ? 20.938 -11.805 -22.828 1 93.19 297 ILE B N 1
ATOM 5417 C CA . ILE B 1 297 ? 21.281 -10.398 -22.641 1 93.19 297 ILE B CA 1
ATOM 5418 C C . ILE B 1 297 ? 21.125 -10.023 -21.156 1 93.19 297 ILE B C 1
ATOM 5420 O O . ILE B 1 297 ? 20.156 -10.406 -20.516 1 93.19 297 ILE B O 1
ATOM 5424 N N . ALA B 1 298 ? 22.125 -9.469 -20.719 1 92.44 298 ALA B N 1
ATOM 5425 C CA . ALA B 1 298 ? 22.156 -9.117 -19.297 1 92.44 298 ALA B CA 1
ATOM 5426 C C . ALA B 1 298 ? 22.25 -7.605 -19.109 1 92.44 298 ALA B C 1
ATOM 5428 O O . ALA B 1 298 ? 22.953 -6.926 -19.859 1 92.44 298 ALA B O 1
ATOM 5429 N N . TYR B 1 299 ? 21.594 -7.055 -18.125 1 91.94 299 TYR B N 1
ATOM 5430 C CA . TYR B 1 299 ? 21.562 -5.637 -17.797 1 91.94 299 TYR B CA 1
ATOM 5431 C C . TYR B 1 299 ? 21.562 -5.426 -16.281 1 91.94 299 TYR B C 1
ATOM 5433 O O . TYR B 1 299 ? 20.734 -6.004 -15.578 1 91.94 299 TYR B O 1
ATOM 5441 N N . ALA B 1 300 ? 22.406 -4.676 -15.891 1 87.5 300 ALA B N 1
ATOM 5442 C CA . ALA B 1 300 ? 22.594 -4.504 -14.453 1 87.5 300 ALA B CA 1
ATOM 5443 C C . ALA B 1 300 ? 21.984 -3.189 -13.969 1 87.5 300 ALA B C 1
ATOM 5445 O O . ALA B 1 300 ? 21.891 -2.227 -14.734 1 87.5 300 ALA B O 1
ATOM 5446 N N . THR B 1 301 ? 21.516 -3.229 -12.797 1 78.31 301 THR B N 1
ATOM 5447 C CA . THR B 1 301 ? 21.109 -1.991 -12.148 1 78.31 301 THR B CA 1
ATOM 5448 C C . THR B 1 301 ? 22.297 -1.079 -11.898 1 78.31 301 THR B C 1
ATOM 5450 O O . THR B 1 301 ? 23.453 -1.54 -11.883 1 78.31 301 THR B O 1
ATOM 5453 N N . LYS B 1 302 ? 22.016 0.213 -11.875 1 72.62 302 LYS B N 1
ATOM 5454 C CA . LYS B 1 302 ? 23.078 1.132 -11.484 1 72.62 302 LYS B CA 1
ATOM 5455 C C . LYS B 1 302 ? 23.625 0.782 -10.102 1 72.62 302 LYS B C 1
ATOM 5457 O O . LYS B 1 302 ? 22.859 0.572 -9.156 1 72.62 302 LYS B O 1
ATOM 5462 N N . GLY B 1 303 ? 24.953 0.5 -10.016 1 66.75 303 GLY B N 1
ATOM 5463 C CA . GLY B 1 303 ? 25.594 0.155 -8.758 1 66.75 303 GLY B CA 1
ATOM 5464 C C . GLY B 1 303 ? 25.469 -1.315 -8.406 1 66.75 303 GLY B C 1
ATOM 5465 O O . GLY B 1 303 ? 25.5 -1.685 -7.23 1 66.75 303 GLY B O 1
ATOM 5466 N N . ALA B 1 304 ? 25.281 -2.135 -9.398 1 75 304 ALA B N 1
ATOM 5467 C CA . ALA B 1 304 ? 25.156 -3.576 -9.188 1 75 304 ALA B CA 1
ATOM 5468 C C . ALA B 1 304 ? 26.359 -4.117 -8.406 1 75 304 ALA B C 1
ATOM 5470 O O . ALA B 1 304 ? 27.5 -3.818 -8.727 1 75 304 ALA B O 1
ATOM 5471 N N . ALA B 1 305 ? 25.969 -4.832 -7.305 1 63.84 305 ALA B N 1
ATOM 5472 C CA . ALA B 1 305 ? 27 -5.355 -6.418 1 63.84 305 ALA B CA 1
ATOM 5473 C C . ALA B 1 305 ? 27.219 -6.848 -6.645 1 63.84 305 ALA B C 1
ATOM 5475 O O . ALA B 1 305 ? 28.297 -7.379 -6.355 1 63.84 305 ALA B O 1
ATOM 5476 N N . GLY B 1 306 ? 26.219 -7.492 -7.152 1 68.56 306 GLY B N 1
ATOM 5477 C CA . GLY B 1 306 ? 26.297 -8.93 -7.359 1 68.56 306 GLY B CA 1
ATOM 5478 C C . GLY B 1 306 ? 25.359 -9.43 -8.453 1 68.56 306 GLY B C 1
ATOM 5479 O O . GLY B 1 306 ? 24.641 -8.641 -9.07 1 68.56 306 GLY B O 1
ATOM 5480 N N . PRO B 1 307 ? 25.438 -10.688 -8.68 1 71.56 307 PRO B N 1
ATOM 5481 C CA . PRO B 1 307 ? 24.625 -11.281 -9.742 1 71.56 307 PRO B CA 1
ATOM 5482 C C . PRO B 1 307 ? 23.125 -11.055 -9.539 1 71.56 307 PRO B C 1
ATOM 5484 O O . PRO B 1 307 ? 22.359 -11.039 -10.508 1 71.56 307 PRO B O 1
ATOM 5487 N N . GLU B 1 308 ? 22.828 -10.789 -8.352 1 69.69 308 GLU B N 1
ATOM 5488 C CA . GLU B 1 308 ? 21.422 -10.562 -8.047 1 69.69 308 GLU B CA 1
ATOM 5489 C C . GLU B 1 308 ? 20.953 -9.203 -8.555 1 69.69 308 GLU B C 1
ATOM 5491 O O . GLU B 1 308 ? 19.75 -8.961 -8.664 1 69.69 308 GLU B O 1
ATOM 5496 N N . ASP B 1 309 ? 21.812 -8.461 -8.922 1 75.06 309 ASP B N 1
ATOM 5497 C CA . ASP B 1 309 ? 21.516 -7.125 -9.422 1 75.06 309 ASP B CA 1
ATOM 5498 C C . ASP B 1 309 ? 21.578 -7.086 -10.953 1 75.06 309 ASP B C 1
ATOM 5500 O O . ASP B 1 309 ? 21.453 -6.016 -11.555 1 75.06 309 ASP B O 1
ATOM 5504 N N . VAL B 1 310 ? 21.797 -8.234 -11.516 1 85.88 310 VAL B N 1
ATOM 5505 C CA . VAL B 1 310 ? 21.906 -8.344 -12.969 1 85.88 310 VAL B CA 1
ATOM 5506 C C . VAL B 1 310 ? 20.766 -9.188 -13.516 1 85.88 310 VAL B C 1
ATOM 5508 O O . VAL B 1 310 ? 20.531 -10.305 -13.055 1 85.88 310 VAL B O 1
ATOM 5511 N N . ALA B 1 311 ? 20.141 -8.555 -14.43 1 87.25 311 ALA B N 1
ATOM 5512 C CA . ALA B 1 311 ? 19 -9.258 -15.023 1 87.25 311 ALA B CA 1
ATOM 5513 C C . ALA B 1 311 ? 19.391 -9.898 -16.359 1 87.25 311 ALA B C 1
ATOM 5515 O O . ALA B 1 311 ? 20.266 -9.406 -17.047 1 87.25 311 ALA B O 1
ATOM 5516 N N . GLY B 1 312 ? 18.734 -10.977 -16.594 1 89.88 312 GLY B N 1
ATOM 5517 C CA . GLY B 1 312 ? 18.797 -11.688 -17.859 1 89.88 312 GLY B CA 1
ATOM 5518 C C . GLY B 1 312 ? 17.484 -12.383 -18.219 1 89.88 312 GLY B C 1
ATOM 5519 O O . GLY B 1 312 ? 16.484 -12.211 -17.516 1 89.88 312 GLY B O 1
ATOM 5520 N N . ILE B 1 313 ? 17.547 -13.055 -19.312 1 86.38 313 ILE B N 1
ATOM 5521 C CA . ILE B 1 313 ? 16.375 -13.812 -19.719 1 86.38 313 ILE B CA 1
ATOM 5522 C C . ILE B 1 313 ? 16.406 -15.203 -19.094 1 86.38 313 ILE B C 1
ATOM 5524 O O . ILE B 1 313 ? 17.344 -15.961 -19.297 1 86.38 313 ILE B O 1
ATOM 5528 N N . ASP B 1 314 ? 15.398 -15.383 -18.297 1 79.06 314 ASP B N 1
ATOM 5529 C CA . ASP B 1 314 ? 15.266 -16.703 -17.688 1 79.06 314 ASP B CA 1
ATOM 5530 C C . ASP B 1 314 ? 15.195 -17.797 -18.766 1 79.06 314 ASP B C 1
ATOM 5532 O O . ASP B 1 314 ? 14.406 -17.703 -19.703 1 79.06 314 ASP B O 1
ATOM 5536 N N . GLN B 1 315 ? 16.047 -18.719 -18.641 1 79 315 GLN B N 1
ATOM 5537 C CA . GLN B 1 315 ? 16.172 -19.844 -19.562 1 79 315 GLN B CA 1
ATOM 5538 C C . GLN B 1 315 ? 16.594 -19.375 -20.953 1 79 315 GLN B C 1
ATOM 5540 O O . GLN B 1 315 ? 16.375 -20.078 -21.938 1 79 315 GLN B O 1
ATOM 5545 N N . ARG B 1 316 ? 16.906 -18.266 -21.125 1 87.75 316 ARG B N 1
ATOM 5546 C CA . ARG B 1 316 ? 17.594 -17.734 -22.312 1 87.75 316 ARG B CA 1
ATOM 5547 C C . ARG B 1 316 ? 16.672 -17.719 -23.516 1 87.75 316 ARG B C 1
ATOM 5549 O O . ARG B 1 316 ? 15.469 -17.953 -23.391 1 87.75 316 ARG B O 1
ATOM 5556 N N . ILE B 1 317 ? 17.172 -17.188 -24.578 1 90.44 317 ILE B N 1
ATOM 5557 C CA . ILE B 1 317 ? 16.578 -17.234 -25.906 1 90.44 317 ILE B CA 1
ATOM 5558 C C . ILE B 1 317 ? 17.219 -18.359 -26.734 1 90.44 317 ILE B C 1
ATOM 5560 O O . ILE B 1 317 ? 18.438 -18.375 -26.938 1 90.44 317 ILE B O 1
ATOM 5564 N N . THR B 1 318 ? 16.375 -19.312 -27.078 1 90 318 THR B N 1
ATOM 5565 C CA . THR B 1 318 ? 16.922 -20.469 -27.766 1 90 318 THR B CA 1
ATOM 5566 C C . THR B 1 318 ? 16.234 -20.688 -29.109 1 90 318 THR B C 1
ATOM 5568 O O . THR B 1 318 ? 15.219 -20.062 -29.406 1 90 318 THR B O 1
ATOM 5571 N N . LEU B 1 319 ? 16.906 -21.531 -29.938 1 85.94 319 LEU B N 1
ATOM 5572 C CA . LEU B 1 319 ? 16.359 -21.938 -31.234 1 85.94 319 LEU B CA 1
ATOM 5573 C C . LEU B 1 319 ? 15.492 -23.172 -31.094 1 85.94 319 LEU B C 1
ATOM 5575 O O . LEU B 1 319 ? 15.961 -24.219 -30.609 1 85.94 319 LEU B O 1
ATOM 5579 N N . LYS B 1 320 ? 14.219 -23.016 -31.344 1 81.19 320 LYS B N 1
ATOM 5580 C CA . LYS B 1 320 ? 13.273 -24.125 -31.406 1 81.19 320 LYS B CA 1
ATOM 5581 C C . LYS B 1 320 ? 12.641 -24.234 -32.812 1 81.19 320 LYS B C 1
ATOM 5583 O O . LYS B 1 320 ? 11.938 -23.312 -33.219 1 81.19 320 LYS B O 1
ATOM 5588 N N . ASN B 1 321 ? 12.891 -25.297 -33.531 1 78.88 321 ASN B N 1
ATOM 5589 C CA . ASN B 1 321 ? 12.383 -25.547 -34.875 1 78.88 321 ASN B CA 1
ATOM 5590 C C . ASN B 1 321 ? 12.742 -24.406 -35.812 1 78.88 321 ASN B C 1
ATOM 5592 O O . ASN B 1 321 ? 11.891 -23.922 -36.562 1 78.88 321 ASN B O 1
ATOM 5596 N N . GLY B 1 322 ? 13.961 -23.812 -35.656 1 78.62 322 GLY B N 1
ATOM 5597 C CA . GLY B 1 322 ? 14.484 -22.797 -36.562 1 78.62 322 GLY B CA 1
ATOM 5598 C C . GLY B 1 322 ? 14.047 -21.391 -36.188 1 78.62 322 GLY B C 1
ATOM 5599 O O . GLY B 1 322 ? 14.391 -20.422 -36.844 1 78.62 322 GLY B O 1
ATOM 5600 N N . ARG B 1 323 ? 13.289 -21.297 -35.156 1 80.69 323 ARG B N 1
ATOM 5601 C CA . ARG B 1 323 ? 12.82 -19.984 -34.719 1 80.69 323 ARG B CA 1
ATOM 5602 C C . ARG B 1 323 ? 13.344 -19.656 -33.312 1 80.69 323 ARG B C 1
ATOM 5604 O O . ARG B 1 323 ? 13.477 -20.547 -32.469 1 80.69 323 ARG B O 1
ATOM 5611 N N . LEU B 1 324 ? 13.633 -18.453 -33.094 1 85.06 324 LEU B N 1
ATOM 5612 C CA . LEU B 1 324 ? 14.055 -17.984 -31.797 1 85.06 324 LEU B CA 1
ATOM 5613 C C . LEU B 1 324 ? 12.867 -17.844 -30.859 1 85.06 324 LEU B C 1
ATOM 5615 O O . LEU B 1 324 ? 11.828 -17.297 -31.234 1 85.06 324 LEU B O 1
ATOM 5619 N N . VAL B 1 325 ? 13.078 -18.422 -29.672 1 85.38 325 VAL B N 1
ATOM 5620 C CA . VAL B 1 325 ? 12.008 -18.375 -28.688 1 85.38 325 VAL B CA 1
ATOM 5621 C C . VAL B 1 325 ? 12.547 -17.844 -27.359 1 85.38 325 VAL B C 1
ATOM 5623 O O . VAL B 1 325 ? 13.586 -18.312 -26.891 1 85.38 325 VAL B O 1
ATOM 5626 N N . LYS B 1 326 ? 12.023 -16.844 -26.938 1 86.94 326 LYS B N 1
ATOM 5627 C CA . LYS B 1 326 ? 12.258 -16.406 -25.562 1 86.94 326 LYS B CA 1
ATOM 5628 C C . LYS B 1 326 ? 11.641 -17.375 -24.547 1 86.94 326 LYS B C 1
ATOM 5630 O O . LYS B 1 326 ? 10.414 -17.469 -24.438 1 86.94 326 LYS B O 1
ATOM 5635 N N . ASN B 1 327 ? 12.43 -18.031 -23.781 1 80 327 ASN B N 1
ATOM 5636 C CA . ASN B 1 327 ? 11.961 -19.172 -22.984 1 80 327 ASN B CA 1
ATOM 5637 C C . ASN B 1 327 ? 11.398 -18.734 -21.641 1 80 327 ASN B C 1
ATOM 5639 O O . ASN B 1 327 ? 10.68 -19.484 -20.984 1 80 327 ASN B O 1
ATOM 5643 N N . GLY B 1 328 ? 11.797 -17.547 -21.281 1 75.38 328 GLY B N 1
ATOM 5644 C CA . GLY B 1 328 ? 11.336 -17.016 -20 1 75.38 328 GLY B CA 1
ATOM 5645 C C . GLY B 1 328 ? 11.352 -15.5 -19.938 1 75.38 328 GLY B C 1
ATOM 5646 O O . GLY B 1 328 ? 11.805 -14.844 -20.875 1 75.38 328 GLY B O 1
ATOM 5647 N N . PRO B 1 329 ? 10.93 -14.992 -18.875 1 75.75 329 PRO B N 1
ATOM 5648 C CA . PRO B 1 329 ? 10.961 -13.539 -18.719 1 75.75 329 PRO B CA 1
ATOM 5649 C C . PRO B 1 329 ? 12.312 -13.023 -18.219 1 75.75 329 PRO B C 1
ATOM 5651 O O . PRO B 1 329 ? 13.164 -13.82 -17.797 1 75.75 329 PRO B O 1
ATOM 5654 N N . ALA B 1 330 ? 12.453 -11.727 -18.359 1 82 330 ALA B N 1
ATOM 5655 C CA . ALA B 1 330 ? 13.602 -11.086 -17.734 1 82 330 ALA B CA 1
ATOM 5656 C C . ALA B 1 330 ? 13.562 -11.25 -16.219 1 82 330 ALA B C 1
ATOM 5658 O O . ALA B 1 330 ? 12.5 -11.102 -15.602 1 82 330 ALA B O 1
ATOM 5659 N N . LYS B 1 331 ? 14.703 -11.664 -15.695 1 77.44 331 LYS B N 1
ATOM 5660 C CA . LYS B 1 331 ? 14.797 -11.945 -14.266 1 77.44 331 LYS B CA 1
ATOM 5661 C C . LYS B 1 331 ? 16.188 -11.609 -13.727 1 77.44 331 LYS B C 1
ATOM 5663 O O . LYS B 1 331 ? 17.188 -11.891 -14.383 1 77.44 331 LYS B O 1
ATOM 5668 N N . PHE B 1 332 ? 16.125 -11.008 -12.57 1 74.25 332 PHE B N 1
ATOM 5669 C CA . PHE B 1 332 ? 17.406 -10.82 -11.922 1 74.25 332 PHE B CA 1
ATOM 5670 C C . PHE B 1 332 ? 18.016 -12.156 -11.5 1 74.25 332 PHE B C 1
ATOM 5672 O O . PHE B 1 332 ? 17.297 -13.047 -11.039 1 74.25 332 PHE B O 1
ATOM 5679 N N . GLY B 1 333 ? 19.234 -12.289 -11.727 1 74.5 333 GLY B N 1
ATOM 5680 C CA . GLY B 1 333 ? 19.906 -13.539 -11.414 1 74.5 333 GLY B CA 1
ATOM 5681 C C . GLY B 1 333 ? 19.938 -14.516 -12.578 1 74.5 333 GLY B C 1
ATOM 5682 O O . GLY B 1 333 ? 20.578 -15.562 -12.5 1 74.5 333 GLY B O 1
ATOM 5683 N N . ALA B 1 334 ? 19.266 -14.219 -13.609 1 78.44 334 ALA B N 1
ATOM 5684 C CA . ALA B 1 334 ? 19.141 -15.141 -14.734 1 78.44 334 ALA B CA 1
ATOM 5685 C C . ALA B 1 334 ? 20.219 -14.883 -15.773 1 78.44 334 ALA B C 1
ATOM 5687 O O . ALA B 1 334 ? 20.234 -15.523 -16.828 1 78.44 334 ALA B O 1
ATOM 5688 N N . ALA B 1 335 ? 21.047 -13.984 -15.461 1 85.69 335 ALA B N 1
ATOM 5689 C CA . ALA B 1 335 ? 22.062 -13.617 -16.438 1 85.69 335 ALA B CA 1
ATOM 5690 C C . ALA B 1 335 ? 23.188 -14.648 -16.484 1 85.69 335 ALA B C 1
ATOM 5692 O O . ALA B 1 335 ? 23.984 -14.672 -17.422 1 85.69 335 ALA B O 1
ATOM 5693 N N . GLY B 1 336 ? 23.188 -15.5 -15.438 1 77.56 336 GLY B N 1
ATOM 5694 C CA . GLY B 1 336 ? 24.219 -16.531 -15.414 1 77.56 336 GLY B CA 1
ATOM 5695 C C . GLY B 1 336 ? 25.625 -15.977 -15.336 1 77.56 336 GLY B C 1
ATOM 5696 O O . GLY B 1 336 ? 25.906 -15.094 -14.523 1 77.56 336 GLY B O 1
ATOM 5697 N N . HIS B 1 337 ? 26.438 -16.609 -16.188 1 78.88 337 HIS B N 1
ATOM 5698 C CA . HIS B 1 337 ? 27.844 -16.219 -16.156 1 78.88 337 HIS B CA 1
ATOM 5699 C C . HIS B 1 337 ? 28.031 -14.781 -16.625 1 78.88 337 HIS B C 1
ATOM 5701 O O . HIS B 1 337 ? 29.031 -14.141 -16.266 1 78.88 337 HIS B O 1
ATOM 5707 N N . LEU B 1 338 ? 27.078 -14.242 -17.359 1 87.56 338 LEU B N 1
ATOM 5708 C CA . LEU B 1 338 ? 27.172 -12.875 -17.859 1 87.56 338 LEU B CA 1
ATOM 5709 C C . LEU B 1 338 ? 27.188 -11.875 -16.703 1 87.56 338 LEU B C 1
ATOM 5711 O O . LEU B 1 338 ? 27.766 -10.789 -16.828 1 87.56 338 LEU B O 1
ATOM 5715 N N . SER B 1 339 ? 26.531 -12.281 -15.648 1 88.06 339 SER B N 1
ATOM 5716 C CA . SER B 1 339 ? 26.5 -11.391 -14.5 1 88.06 339 SER B CA 1
ATOM 5717 C C . SER B 1 339 ? 27.891 -11.117 -13.953 1 88.06 339 SER B C 1
ATOM 5719 O O . SER B 1 339 ? 28.234 -9.977 -13.633 1 88.06 339 SER B O 1
ATOM 5721 N N . PHE B 1 340 ? 28.641 -12.102 -13.922 1 79.19 340 PHE B N 1
ATOM 5722 C CA . PHE B 1 340 ? 29.984 -11.969 -13.375 1 79.19 340 PHE B CA 1
ATOM 5723 C C . PHE B 1 340 ? 30.859 -11.117 -14.289 1 79.19 340 PHE B C 1
ATOM 5725 O O . PHE B 1 340 ? 31.641 -10.297 -13.805 1 79.19 340 PHE B O 1
ATOM 5732 N N . ILE B 1 341 ? 30.688 -11.344 -15.492 1 85.25 341 ILE B N 1
ATOM 5733 C CA . ILE B 1 341 ? 31.453 -10.578 -16.469 1 85.25 341 ILE B CA 1
ATOM 5734 C C . ILE B 1 341 ? 31.047 -9.109 -16.406 1 85.25 341 ILE B C 1
ATOM 5736 O O . ILE B 1 341 ? 31.906 -8.227 -16.328 1 85.25 341 ILE B O 1
ATOM 5740 N N . LEU B 1 342 ? 29.812 -8.914 -16.391 1 90.06 342 LEU B N 1
ATOM 5741 C CA . LEU B 1 342 ? 29.266 -7.562 -16.391 1 90.06 342 LEU B CA 1
ATOM 5742 C C . LEU B 1 342 ? 29.688 -6.812 -15.133 1 90.06 342 LEU B C 1
ATOM 5744 O O . LEU B 1 342 ? 30.047 -5.633 -15.195 1 90.06 342 LEU B O 1
ATOM 5748 N N . LEU B 1 343 ? 29.625 -7.477 -14.07 1 85.19 343 LEU B N 1
ATOM 5749 C CA . LEU B 1 343 ? 30 -6.852 -12.805 1 85.19 343 LEU B CA 1
ATOM 5750 C C . LEU B 1 343 ? 31.453 -6.418 -12.812 1 85.19 343 LEU B C 1
ATOM 5752 O O . LEU B 1 343 ? 31.797 -5.352 -12.297 1 85.19 343 LEU B O 1
ATOM 5756 N N . GLU B 1 344 ? 32.25 -7.238 -13.344 1 82.81 344 GLU B N 1
ATOM 5757 C CA . GLU B 1 344 ? 33.688 -6.875 -13.461 1 82.81 344 GLU B CA 1
ATOM 5758 C C . GLU B 1 344 ? 33.844 -5.676 -14.391 1 82.81 344 GLU B C 1
ATOM 5760 O O . GLU B 1 344 ? 34.688 -4.801 -14.133 1 82.81 344 GLU B O 1
ATOM 5765 N N . ILE B 1 345 ? 33.125 -5.652 -15.438 1 88.75 345 ILE B N 1
ATOM 5766 C CA . ILE B 1 345 ? 33.188 -4.555 -16.391 1 88.75 345 ILE B CA 1
ATOM 5767 C C . ILE B 1 345 ? 32.75 -3.258 -15.711 1 88.75 345 ILE B C 1
ATOM 5769 O O . ILE B 1 345 ? 33.375 -2.209 -15.906 1 88.75 345 ILE B O 1
ATOM 5773 N N . MET B 1 346 ? 31.734 -3.377 -14.945 1 87.12 346 MET B N 1
ATOM 5774 C CA . MET B 1 346 ? 31.156 -2.207 -14.297 1 87.12 346 MET B CA 1
ATOM 5775 C C . MET B 1 346 ? 32.125 -1.612 -13.281 1 87.12 346 MET B C 1
ATOM 5777 O O . MET B 1 346 ? 32.031 -0.43 -12.945 1 87.12 346 MET B O 1
ATOM 5781 N N . LYS B 1 347 ? 32.969 -2.412 -12.758 1 80.56 347 LYS B N 1
ATOM 5782 C CA . LYS B 1 347 ? 34.031 -1.906 -11.875 1 80.56 347 LYS B CA 1
ATOM 5783 C C . LYS B 1 347 ? 34.938 -0.934 -12.609 1 80.56 347 LYS B C 1
ATOM 5785 O O . LYS B 1 347 ? 35.438 0.031 -12.023 1 80.56 347 LYS B O 1
ATOM 5790 N N . LYS B 1 348 ? 35.188 -1.264 -13.789 1 82.56 348 LYS B N 1
ATOM 5791 C CA . LYS B 1 348 ? 36.031 -0.41 -14.602 1 82.56 348 LYS B CA 1
ATOM 5792 C C . LYS B 1 348 ? 35.25 0.779 -15.164 1 82.56 348 LYS B C 1
ATOM 5794 O O . LYS B 1 348 ? 35.75 1.903 -15.18 1 82.56 348 LYS B O 1
ATOM 5799 N N . ASP B 1 349 ? 34.125 0.585 -15.609 1 85.88 349 ASP B N 1
ATOM 5800 C CA . ASP B 1 349 ? 33.219 1.612 -16.109 1 85.88 349 ASP B CA 1
ATOM 5801 C C . ASP B 1 349 ? 31.797 1.357 -15.656 1 85.88 349 ASP B C 1
ATOM 5803 O O . ASP B 1 349 ? 31.078 0.553 -16.266 1 85.88 349 ASP B O 1
ATOM 5807 N N . PRO B 1 350 ? 31.375 2.035 -14.711 1 84.69 350 PRO B N 1
ATOM 5808 C CA . PRO B 1 350 ? 30.062 1.793 -14.117 1 84.69 350 PRO B CA 1
ATOM 5809 C C . PRO B 1 350 ? 28.906 2.09 -15.078 1 84.69 350 PRO B C 1
ATOM 5811 O O . PRO B 1 350 ? 27.781 1.684 -14.836 1 84.69 350 PRO B O 1
ATOM 5814 N N . SER B 1 351 ? 29.219 2.729 -16.109 1 85.56 351 SER B N 1
ATOM 5815 C CA . SER B 1 351 ? 28.156 3.062 -17.062 1 85.56 351 SER B CA 1
ATOM 5816 C C . SER B 1 351 ? 27.875 1.899 -18.016 1 85.56 351 SER B C 1
ATOM 5818 O O . SER B 1 351 ? 26.828 1.854 -18.656 1 85.56 351 SER B O 1
ATOM 5820 N N . MET B 1 352 ? 28.812 0.965 -18.203 1 91.12 352 MET B N 1
ATOM 5821 C CA . MET B 1 352 ? 28.672 -0.2 -19.078 1 91.12 352 MET B CA 1
ATOM 5822 C C . MET B 1 352 ? 27.891 -1.306 -18.359 1 91.12 352 MET B C 1
ATOM 5824 O O . MET B 1 352 ? 28.484 -2.201 -17.766 1 91.12 352 MET B O 1
ATOM 5828 N N . ARG B 1 353 ? 26.562 -1.287 -18.516 1 91.94 353 ARG B N 1
ATOM 5829 C CA . ARG B 1 353 ? 25.734 -2.107 -17.641 1 91.94 353 ARG B CA 1
ATOM 5830 C C . ARG B 1 353 ? 25.016 -3.197 -18.438 1 91.94 353 ARG B C 1
ATOM 5832 O O . ARG B 1 353 ? 24.141 -3.881 -17.906 1 91.94 353 ARG B O 1
ATOM 5839 N N . CYS B 1 354 ? 25.328 -3.348 -19.719 1 94.69 354 CYS B N 1
ATOM 5840 C CA . CYS B 1 354 ? 24.609 -4.332 -20.516 1 94.69 354 CYS B CA 1
ATOM 5841 C C . CYS B 1 354 ? 25.578 -5.156 -21.359 1 94.69 354 CYS B C 1
ATOM 5843 O O . CYS B 1 354 ? 26.578 -4.633 -21.859 1 94.69 354 CYS B O 1
ATOM 5845 N N . ILE B 1 355 ? 25.234 -6.43 -21.516 1 94.06 355 ILE B N 1
ATOM 5846 C CA . ILE B 1 355 ? 26.062 -7.363 -22.266 1 94.06 355 ILE B CA 1
ATOM 5847 C C . ILE B 1 355 ? 25.188 -8.406 -22.938 1 94.06 355 ILE B C 1
ATOM 5849 O O . ILE B 1 355 ? 24.172 -8.844 -22.375 1 94.06 355 ILE B O 1
ATOM 5853 N N . ILE B 1 356 ? 25.516 -8.781 -24.125 1 93.69 356 ILE B N 1
ATOM 5854 C CA . ILE B 1 356 ? 24.859 -9.891 -24.812 1 93.69 356 ILE B CA 1
ATOM 5855 C C . ILE B 1 356 ? 25.922 -10.875 -25.312 1 93.69 356 ILE B C 1
ATOM 5857 O O . ILE B 1 356 ? 27.016 -10.477 -25.688 1 93.69 356 ILE B O 1
ATOM 5861 N N . SER B 1 357 ? 25.562 -12.109 -25.219 1 90.94 357 SER B N 1
ATOM 5862 C CA . SER B 1 357 ? 26.438 -13.156 -25.734 1 90.94 357 SER B CA 1
ATOM 5863 C C . SER B 1 357 ? 25.844 -13.828 -26.969 1 90.94 357 SER B C 1
ATOM 5865 O O . SER B 1 357 ? 24.734 -14.367 -26.906 1 90.94 357 SER B O 1
ATOM 5867 N N . ILE B 1 358 ? 26.562 -13.82 -28.078 1 90.38 358 ILE B N 1
ATOM 5868 C CA . ILE B 1 358 ? 26.109 -14.453 -29.312 1 90.38 358 ILE B CA 1
ATOM 5869 C C . ILE B 1 358 ? 27.188 -15.375 -29.859 1 90.38 358 ILE B C 1
ATOM 5871 O O . ILE B 1 358 ? 28.328 -15.352 -29.406 1 90.38 358 ILE B O 1
ATOM 5875 N N . ALA B 1 359 ? 26.703 -16.25 -30.703 1 88.19 359 ALA B N 1
ATOM 5876 C CA . ALA B 1 359 ? 27.641 -17.141 -31.406 1 88.19 359 ALA B CA 1
ATOM 5877 C C . ALA B 1 359 ? 28.297 -16.422 -32.562 1 88.19 359 ALA B C 1
ATOM 5879 O O . ALA B 1 359 ? 27.656 -15.617 -33.25 1 88.19 359 ALA B O 1
ATOM 5880 N N . PRO B 1 360 ? 29.547 -16.688 -32.688 1 84 360 PRO B N 1
ATOM 5881 C CA . PRO B 1 360 ? 30.172 -16.172 -33.906 1 84 360 PRO B CA 1
ATOM 5882 C C . PRO B 1 360 ? 29.766 -16.922 -35.156 1 84 360 PRO B C 1
ATOM 5884 O O . PRO B 1 360 ? 29.594 -18.141 -35.094 1 84 360 PRO B O 1
ATOM 5887 N N . ALA B 1 361 ? 29.234 -16.297 -36.125 1 78.5 361 ALA B N 1
ATOM 5888 C CA . ALA B 1 361 ? 28.906 -16.922 -37.406 1 78.5 361 ALA B CA 1
ATOM 5889 C C . ALA B 1 361 ? 29.672 -16.281 -38.562 1 78.5 361 ALA B C 1
ATOM 5891 O O . ALA B 1 361 ? 29.781 -15.055 -38.625 1 78.5 361 ALA B O 1
ATOM 5892 N N . GLY B 1 362 ? 30.25 -17.25 -39.375 1 75.81 362 GLY B N 1
ATOM 5893 C CA . GLY B 1 362 ? 30.906 -16.812 -40.594 1 75.81 362 GLY B CA 1
ATOM 5894 C C . GLY B 1 362 ? 31.922 -15.719 -40.375 1 75.81 362 GLY B C 1
ATOM 5895 O O . GLY B 1 362 ? 32.875 -15.898 -39.625 1 75.81 362 GLY B O 1
ATOM 5896 N N . ASP B 1 363 ? 31.594 -14.422 -40.812 1 78.75 363 ASP B N 1
ATOM 5897 C CA . ASP B 1 363 ? 32.5 -13.273 -40.844 1 78.75 363 ASP B CA 1
ATOM 5898 C C . ASP B 1 363 ? 32.125 -12.266 -39.75 1 78.75 363 ASP B C 1
ATOM 5900 O O . ASP B 1 363 ? 32.375 -11.07 -39.875 1 78.75 363 ASP B O 1
ATOM 5904 N N . THR B 1 364 ? 31.547 -12.781 -38.656 1 81.56 364 THR B N 1
ATOM 5905 C CA . THR B 1 364 ? 31.078 -11.875 -37.594 1 81.56 364 THR B CA 1
ATOM 5906 C C . THR B 1 364 ? 32.25 -11.039 -37.062 1 81.56 364 THR B C 1
ATOM 5908 O O . THR B 1 364 ? 32.062 -9.844 -36.781 1 81.56 364 THR B O 1
ATOM 5911 N N . LEU B 1 365 ? 33.344 -11.602 -36.906 1 80.62 365 LEU B N 1
ATOM 5912 C CA . LEU B 1 365 ? 34.5 -10.898 -36.375 1 80.62 365 LEU B CA 1
ATOM 5913 C C . LEU B 1 365 ? 34.969 -9.805 -37.312 1 80.62 365 LEU B C 1
ATOM 5915 O O . LEU B 1 365 ? 35.344 -8.719 -36.875 1 80.62 365 LEU B O 1
ATOM 5919 N N . ASP B 1 366 ? 34.938 -10.18 -38.594 1 80.94 366 ASP B N 1
ATOM 5920 C CA . ASP B 1 366 ? 35.281 -9.203 -39.625 1 80.94 366 ASP B CA 1
ATOM 5921 C C . ASP B 1 366 ? 34.281 -8.039 -39.656 1 80.94 366 ASP B C 1
ATOM 5923 O O . ASP B 1 366 ? 34.688 -6.883 -39.812 1 80.94 366 ASP B O 1
ATOM 5927 N N . LEU B 1 367 ? 33.125 -8.375 -39.438 1 82.88 367 LEU B N 1
ATOM 5928 C CA . LEU B 1 367 ? 32.062 -7.359 -39.438 1 82.88 367 LEU B CA 1
ATOM 5929 C C . LEU B 1 367 ? 32.219 -6.406 -38.281 1 82.88 367 LEU B C 1
ATOM 5931 O O . LEU B 1 367 ? 32 -5.199 -38.406 1 82.88 367 LEU B O 1
ATOM 5935 N N . LEU B 1 368 ? 32.656 -6.938 -37.125 1 84.56 368 LEU B N 1
ATOM 5936 C CA . LEU B 1 368 ? 32.875 -6.105 -35.938 1 84.56 368 LEU B CA 1
ATOM 5937 C C . LEU B 1 368 ? 33.969 -5.078 -36.219 1 84.56 368 LEU B C 1
ATOM 5939 O O . LEU B 1 368 ? 33.844 -3.912 -35.844 1 84.56 368 LEU B O 1
ATOM 5943 N N . GLU B 1 369 ? 34.938 -5.5 -36.844 1 79.81 369 GLU B N 1
ATOM 5944 C CA . GLU B 1 369 ? 36.062 -4.613 -37.219 1 79.81 369 GLU B CA 1
ATOM 5945 C C . GLU B 1 369 ? 35.594 -3.566 -38.219 1 79.81 369 GLU B C 1
ATOM 5947 O O . GLU B 1 369 ? 36 -2.4 -38.125 1 79.81 369 GLU B O 1
ATOM 5952 N N . GLU B 1 370 ? 34.844 -3.916 -39.156 1 81.25 370 GLU B N 1
ATOM 5953 C CA . GLU B 1 370 ? 34.375 -3.039 -40.219 1 81.25 370 GLU B CA 1
ATOM 5954 C C . GLU B 1 370 ? 33.531 -1.896 -39.656 1 81.25 370 GLU B C 1
ATOM 5956 O O . GLU B 1 370 ? 33.594 -0.774 -40.188 1 81.25 370 GLU B O 1
ATOM 5961 N N . VAL B 1 371 ? 32.75 -2.279 -38.656 1 83.56 371 VAL B N 1
ATOM 5962 C CA . VAL B 1 371 ? 31.859 -1.269 -38.125 1 83.56 371 VAL B CA 1
ATOM 5963 C C . VAL B 1 371 ? 32.594 -0.444 -37.062 1 83.56 371 VAL B C 1
ATOM 5965 O O . VAL B 1 371 ? 31.984 0.421 -36.406 1 83.56 371 VAL B O 1
ATOM 5968 N N . GLY B 1 372 ? 33.938 -0.8 -36.781 1 81.62 372 GLY B N 1
ATOM 5969 C CA . GLY B 1 372 ? 34.75 0.017 -35.906 1 81.62 372 GLY B CA 1
ATOM 5970 C C . GLY B 1 372 ? 34.625 -0.359 -34.438 1 81.62 372 GLY B C 1
ATOM 5971 O O . GLY B 1 372 ? 34.906 0.462 -33.562 1 81.62 372 GLY B O 1
ATOM 5972 N N . MET B 1 373 ? 34.188 -1.547 -34.156 1 84.94 373 MET B N 1
ATOM 5973 C CA . MET B 1 373 ? 34.031 -1.962 -32.75 1 84.94 373 MET B CA 1
ATOM 5974 C C . MET B 1 373 ? 35.375 -2.469 -32.219 1 84.94 373 MET B C 1
ATOM 5976 O O . MET B 1 373 ? 36.062 -3.24 -32.875 1 84.94 373 MET B O 1
ATOM 5980 N N . ASN B 1 374 ? 35.719 -1.949 -31.062 1 85.69 374 ASN B N 1
ATOM 5981 C CA . ASN B 1 374 ? 36.875 -2.459 -30.344 1 85.69 374 ASN B CA 1
ATOM 5982 C C . ASN B 1 374 ? 36.625 -3.84 -29.75 1 85.69 374 ASN B C 1
ATOM 5984 O O . ASN B 1 374 ? 35.844 -3.969 -28.797 1 85.69 374 ASN B O 1
ATOM 5988 N N . THR B 1 375 ? 37.156 -4.887 -30.328 1 88.31 375 THR B N 1
ATOM 5989 C CA . THR B 1 375 ? 36.938 -6.266 -29.906 1 88.31 375 THR B CA 1
ATOM 5990 C C . THR B 1 375 ? 38.219 -6.852 -29.297 1 88.31 375 THR B C 1
ATOM 5992 O O . THR B 1 375 ? 39.312 -6.711 -29.859 1 88.31 375 THR B O 1
ATOM 5995 N N . VAL B 1 376 ? 38.031 -7.473 -28.125 1 83.75 376 VAL B N 1
ATOM 5996 C CA . VAL B 1 376 ? 39.156 -8.086 -27.453 1 83.75 376 VAL B CA 1
ATOM 5997 C C . VAL B 1 376 ? 38.969 -9.594 -27.375 1 83.75 376 VAL B C 1
ATOM 5999 O O . VAL B 1 376 ? 37.844 -10.078 -27.188 1 83.75 376 VAL B O 1
ATOM 6002 N N . LEU B 1 377 ? 40 -10.375 -27.562 1 77.62 377 LEU B N 1
ATOM 6003 C CA . LEU B 1 377 ? 39.969 -11.836 -27.453 1 77.62 377 LEU B CA 1
ATOM 6004 C C . LEU B 1 377 ? 40.219 -12.273 -26.016 1 77.62 377 LEU B C 1
ATOM 6006 O O . LEU B 1 377 ? 41.156 -11.797 -25.359 1 77.62 377 LEU B O 1
ATOM 6010 N N . SER B 1 378 ? 39.094 -13.094 -25.453 1 75.19 378 SER B N 1
ATOM 6011 C CA . SER B 1 378 ? 39.25 -13.633 -24.109 1 75.19 378 SER B CA 1
ATOM 6012 C C . SER B 1 378 ? 40.188 -14.844 -24.109 1 75.19 378 SER B C 1
ATOM 6014 O O . SER B 1 378 ? 40.125 -15.688 -25.016 1 75.19 378 SER B O 1
ATOM 6016 N N . GLY B 1 379 ? 41.25 -14.961 -23.672 1 60.16 379 GLY B N 1
ATOM 6017 C CA . GLY B 1 379 ? 42.188 -16.078 -23.625 1 60.16 379 GLY B CA 1
ATOM 6018 C C . GLY B 1 379 ? 41.844 -17.078 -22.531 1 60.16 379 GLY B C 1
ATOM 6019 O O . GLY B 1 379 ? 42.75 -17.703 -21.969 1 60.16 379 GLY B O 1
ATOM 6020 N N . ARG B 1 380 ? 40.656 -17.375 -22.109 1 53.75 380 ARG B N 1
ATOM 6021 C CA . ARG B 1 380 ? 40.375 -18.25 -20.984 1 53.75 380 ARG B CA 1
ATOM 6022 C C . ARG B 1 380 ? 40.938 -19.656 -21.234 1 53.75 380 ARG B C 1
ATOM 6024 O O . ARG B 1 380 ? 40.438 -20.391 -22.078 1 53.75 380 ARG B O 1
ATOM 6031 N N . LYS B 1 381 ? 42.094 -19.891 -20.984 1 44.88 381 LYS B N 1
ATOM 6032 C CA . LYS B 1 381 ? 42.75 -21.188 -20.844 1 44.88 381 LYS B CA 1
ATOM 6033 C C . LYS B 1 381 ? 42.531 -21.766 -19.438 1 44.88 381 LYS B C 1
ATOM 6035 O O . LYS B 1 381 ? 42.938 -21.156 -18.453 1 44.88 381 LYS B O 1
ATOM 6040 N N . GLY B 1 382 ? 41.656 -22.875 -19.234 1 43.56 382 GLY B N 1
ATOM 6041 C CA . GLY B 1 382 ? 41.344 -23.547 -17.969 1 43.56 382 GLY B CA 1
ATOM 6042 C C . GLY B 1 382 ? 40.156 -22.938 -17.266 1 43.56 382 GLY B C 1
ATOM 6043 O O . GLY B 1 382 ? 39.625 -21.906 -17.703 1 43.56 382 GLY B O 1
ATOM 6044 N N . ASN B 1 383 ? 39.375 -23.625 -16.156 1 41.84 383 ASN B N 1
ATOM 6045 C CA . ASN B 1 383 ? 38.062 -23.391 -15.516 1 41.84 383 ASN B CA 1
ATOM 6046 C C . ASN B 1 383 ? 38.062 -22.109 -14.711 1 41.84 383 ASN B C 1
ATOM 6048 O O . ASN B 1 383 ? 38.062 -22.141 -13.477 1 41.84 383 ASN B O 1
ATOM 6052 N N . PRO B 1 384 ? 38.688 -21.062 -15.133 1 49.06 384 PRO B N 1
ATOM 6053 C CA . PRO B 1 384 ? 38.562 -19.953 -14.195 1 49.06 384 PRO B CA 1
ATOM 6054 C C . PRO B 1 384 ? 37.156 -19.375 -14.102 1 49.06 384 PRO B C 1
ATOM 6056 O O . PRO B 1 384 ? 36.375 -19.516 -15.047 1 49.06 384 PRO B O 1
ATOM 6059 N N . MET B 1 385 ? 36.844 -18.812 -12.938 1 58.88 385 MET B N 1
ATOM 6060 C CA . MET B 1 385 ? 35.562 -18.172 -12.648 1 58.88 385 MET B CA 1
ATOM 6061 C C . MET B 1 385 ? 35.344 -16.969 -13.555 1 58.88 385 MET B C 1
ATOM 6063 O O . MET B 1 385 ? 36.25 -16.172 -13.781 1 58.88 385 MET B O 1
ATOM 6067 N N . TRP B 1 386 ? 34.438 -16.828 -14.25 1 68.38 386 TRP B N 1
ATOM 6068 C CA . TRP B 1 386 ? 34.031 -15.82 -15.219 1 68.38 386 TRP B CA 1
ATOM 6069 C C . TRP B 1 386 ? 34.438 -14.43 -14.773 1 68.38 386 TRP B C 1
ATOM 6071 O O . TRP B 1 386 ? 34.969 -13.648 -15.562 1 68.38 386 TRP B O 1
ATOM 6081 N N . GLY B 1 387 ? 34.375 -14.25 -13.648 1 69.31 387 GLY B N 1
ATOM 6082 C CA . GLY B 1 387 ? 34.75 -12.945 -13.109 1 69.31 387 GLY B CA 1
ATOM 6083 C C . GLY B 1 387 ? 36.219 -12.688 -13.125 1 69.31 387 GLY B C 1
ATOM 6084 O O . GLY B 1 387 ? 36.688 -11.609 -13.531 1 69.31 387 GLY B O 1
ATOM 6085 N N . ALA B 1 388 ? 37 -13.609 -12.789 1 67.88 388 ALA B N 1
ATOM 6086 C CA . ALA B 1 388 ? 38.438 -13.492 -12.703 1 67.88 388 ALA B CA 1
ATOM 6087 C C . ALA B 1 388 ? 39.062 -13.312 -14.094 1 67.88 388 ALA B C 1
ATOM 6089 O O . ALA B 1 388 ? 39.969 -12.5 -14.273 1 67.88 388 ALA B O 1
ATOM 6090 N N . ALA B 1 389 ? 38.562 -14.078 -15.023 1 70.25 389 ALA B N 1
ATOM 6091 C CA . ALA B 1 389 ? 39.062 -13.969 -16.391 1 70.25 389 ALA B CA 1
ATOM 6092 C C . ALA B 1 389 ? 38.781 -12.586 -16.969 1 70.25 389 ALA B C 1
ATOM 6094 O O . ALA B 1 389 ? 39.625 -12.008 -17.641 1 70.25 389 ALA B O 1
ATOM 6095 N N . THR B 1 390 ? 37.688 -12.117 -16.656 1 76.44 390 THR B N 1
ATOM 6096 C CA . THR B 1 390 ? 37.281 -10.797 -17.141 1 76.44 390 THR B CA 1
ATOM 6097 C C . THR B 1 390 ? 38.125 -9.711 -16.5 1 76.44 390 THR B C 1
ATOM 6099 O O . THR B 1 390 ? 38.531 -8.758 -17.172 1 76.44 390 THR B O 1
ATOM 6102 N N . LYS B 1 391 ? 38.375 -9.938 -15.297 1 76.94 391 LYS B N 1
ATOM 6103 C CA . LYS B 1 391 ? 39.219 -8.984 -14.57 1 76.94 391 LYS B CA 1
ATOM 6104 C C . LYS B 1 391 ? 40.625 -8.891 -15.195 1 76.94 391 LYS B C 1
ATOM 6106 O O . LYS B 1 391 ? 41.156 -7.793 -15.375 1 76.94 391 LYS B O 1
ATOM 6111 N N . GLU B 1 392 ? 41.156 -9.953 -15.461 1 76.25 392 GLU B N 1
ATOM 6112 C CA . GLU B 1 392 ? 42.469 -10.008 -16.078 1 76.25 392 GLU B CA 1
ATOM 6113 C C . GLU B 1 392 ? 42.469 -9.336 -17.453 1 76.25 392 GLU B C 1
ATOM 6115 O O . GLU B 1 392 ? 43.406 -8.594 -17.781 1 76.25 392 GLU B O 1
ATOM 6120 N N . LEU B 1 393 ? 41.438 -9.664 -18.156 1 79.44 393 LEU B N 1
ATOM 6121 C CA . LEU B 1 393 ? 41.281 -9.102 -19.5 1 79.44 393 LEU B CA 1
ATOM 6122 C C . LEU B 1 393 ? 41.188 -7.582 -19.453 1 79.44 393 LEU B C 1
ATOM 6124 O O . LEU B 1 393 ? 41.812 -6.879 -20.234 1 79.44 393 LEU B O 1
ATOM 6128 N N . LEU B 1 394 ? 40.375 -7.109 -18.531 1 83.56 394 LEU B N 1
ATOM 6129 C CA . LEU B 1 394 ? 40.125 -5.68 -18.422 1 83.56 394 LEU B CA 1
ATOM 6130 C C . LEU B 1 394 ? 41.344 -4.938 -17.891 1 83.56 394 LEU B C 1
ATOM 6132 O O . LEU B 1 394 ? 41.5 -3.738 -18.125 1 83.56 394 LEU B O 1
ATOM 6136 N N . GLY B 1 395 ? 42.094 -5.648 -17.125 1 77.62 395 GLY B N 1
ATOM 6137 C CA . GLY B 1 395 ? 43.344 -5.094 -16.641 1 77.62 395 GLY B CA 1
ATOM 6138 C C . GLY B 1 395 ? 44.312 -4.703 -17.766 1 77.62 395 GLY B C 1
ATOM 6139 O O . GLY B 1 395 ? 45.125 -3.789 -17.609 1 77.62 395 GLY B O 1
ATOM 6140 N N . LYS B 1 396 ? 44.125 -5.273 -18.875 1 75.38 396 LYS B N 1
ATOM 6141 C CA . LYS B 1 396 ? 45.031 -5.07 -20 1 75.38 396 LYS B CA 1
ATOM 6142 C C . LYS B 1 396 ? 44.5 -4.039 -20.984 1 75.38 396 LYS B C 1
ATOM 6144 O O . LYS B 1 396 ? 45.125 -3.715 -21.984 1 75.38 396 LYS B O 1
ATOM 6149 N N . THR B 1 397 ? 43.25 -3.689 -20.719 1 78.94 397 THR B N 1
ATOM 6150 C CA . THR B 1 397 ? 42.625 -2.742 -21.625 1 78.94 397 THR B CA 1
ATOM 6151 C C . THR B 1 397 ? 42.469 -1.382 -20.969 1 78.94 397 THR B C 1
ATOM 6153 O O . THR B 1 397 ? 42.25 -1.302 -19.75 1 78.94 397 THR B O 1
ATOM 6156 N N . LYS B 1 398 ? 42.688 -0.307 -21.547 1 76 398 LYS B N 1
ATOM 6157 C CA . LYS B 1 398 ? 42.531 1.044 -21.016 1 76 398 LYS B CA 1
ATOM 6158 C C . LYS B 1 398 ? 41.031 1.402 -20.875 1 76 398 LYS B C 1
ATOM 6160 O O . LYS B 1 398 ? 40.656 2.045 -19.891 1 76 398 LYS B O 1
ATOM 6165 N N . VAL B 1 399 ? 40.344 0.982 -21.875 1 81.5 399 VAL B N 1
ATOM 6166 C CA . VAL B 1 399 ? 38.906 1.244 -21.859 1 81.5 399 VAL B CA 1
ATOM 6167 C C . VAL B 1 399 ? 38.125 -0.07 -21.984 1 81.5 399 VAL B C 1
ATOM 6169 O O . VAL B 1 399 ? 38.688 -1.063 -22.484 1 81.5 399 VAL B O 1
ATOM 6172 N N . VAL B 1 400 ? 36.906 -0.069 -21.531 1 87.19 400 VAL B N 1
ATOM 6173 C CA . VAL B 1 400 ? 36.031 -1.232 -21.719 1 87.19 400 VAL B CA 1
ATOM 6174 C C . VAL B 1 400 ? 35.781 -1.453 -23.203 1 87.19 400 VAL B C 1
ATOM 6176 O O . VAL B 1 400 ? 35.406 -0.523 -23.922 1 87.19 400 VAL B O 1
ATOM 6179 N N . PRO B 1 401 ? 36.031 -2.535 -23.703 1 89.12 401 PRO B N 1
ATOM 6180 C CA . PRO B 1 401 ? 35.812 -2.797 -25.125 1 89.12 401 PRO B CA 1
ATOM 6181 C C . PRO B 1 401 ? 34.344 -2.834 -25.5 1 89.12 401 PRO B C 1
ATOM 6183 O O . PRO B 1 401 ? 33.469 -2.92 -24.625 1 89.12 401 PRO B O 1
ATOM 6186 N N . ASP B 1 402 ? 34.156 -2.803 -26.797 1 90.5 402 ASP B N 1
ATOM 6187 C CA . ASP B 1 402 ? 32.781 -2.928 -27.312 1 90.5 402 ASP B CA 1
ATOM 6188 C C . ASP B 1 402 ? 32.344 -4.387 -27.312 1 90.5 402 ASP B C 1
ATOM 6190 O O . ASP B 1 402 ? 31.156 -4.672 -27.172 1 90.5 402 ASP B O 1
ATOM 6194 N N . ALA B 1 403 ? 33.344 -5.266 -27.578 1 91.81 403 ALA B N 1
ATOM 6195 C CA . ALA B 1 403 ? 33.031 -6.691 -27.656 1 91.81 403 ALA B CA 1
ATOM 6196 C C . ALA B 1 403 ? 34.219 -7.539 -27.156 1 91.81 403 ALA B C 1
ATOM 6198 O O . ALA B 1 403 ? 35.375 -7.125 -27.234 1 91.81 403 ALA B O 1
ATOM 6199 N N . ILE B 1 404 ? 33.812 -8.664 -26.547 1 87.62 404 ILE B N 1
ATOM 6200 C CA . ILE B 1 404 ? 34.781 -9.664 -26.094 1 87.62 404 ILE B CA 1
ATOM 6201 C C . ILE B 1 404 ? 34.562 -10.977 -26.828 1 87.62 404 ILE B C 1
ATOM 6203 O O . ILE B 1 404 ? 33.438 -11.516 -26.812 1 87.62 404 ILE B O 1
ATOM 6207 N N . TYR B 1 405 ? 35.531 -11.445 -27.531 1 85.5 405 TYR B N 1
ATOM 6208 C CA . TYR B 1 405 ? 35.5 -12.727 -28.234 1 85.5 405 TYR B CA 1
ATOM 6209 C C . TYR B 1 405 ? 36.125 -13.828 -27.391 1 85.5 405 TYR B C 1
ATOM 6211 O O . TYR B 1 405 ? 37.312 -13.773 -27.078 1 85.5 405 TYR B O 1
ATOM 6219 N N . ASP B 1 406 ? 35.188 -14.711 -26.875 1 78.75 406 ASP B N 1
ATOM 6220 C CA . ASP B 1 406 ? 35.625 -15.828 -26.031 1 78.75 406 ASP B CA 1
ATOM 6221 C C . ASP B 1 406 ? 35.75 -17.109 -26.844 1 78.75 406 ASP B C 1
ATOM 6223 O O . ASP B 1 406 ? 34.781 -17.578 -27.438 1 78.75 406 ASP B O 1
ATOM 6227 N N . THR B 1 407 ? 36.812 -17.734 -26.844 1 72 407 THR B N 1
ATOM 6228 C CA . THR B 1 407 ? 37.062 -18.969 -27.578 1 72 407 THR B CA 1
ATOM 6229 C C . THR B 1 407 ? 37.156 -20.156 -26.625 1 72 407 THR B C 1
ATOM 6231 O O . THR B 1 407 ? 37.812 -21.156 -26.938 1 72 407 THR B O 1
ATOM 6234 N N . ASP B 1 408 ? 36.25 -20.219 -25.609 1 62.59 408 ASP B N 1
ATOM 6235 C CA . ASP B 1 408 ? 36.312 -21.344 -24.672 1 62.59 408 ASP B CA 1
ATOM 6236 C C . ASP B 1 408 ? 36.031 -22.672 -25.375 1 62.59 408 ASP B C 1
ATOM 6238 O O . ASP B 1 408 ? 35.062 -22.781 -26.141 1 62.59 408 ASP B O 1
ATOM 6242 N N . GLN B 1 409 ? 36.812 -23.75 -25.234 1 55.81 409 GLN B N 1
ATOM 6243 C CA . GLN B 1 409 ? 36.75 -25.062 -25.859 1 55.81 409 GLN B CA 1
ATOM 6244 C C . GLN B 1 409 ? 35.531 -25.844 -25.359 1 55.81 409 GLN B C 1
ATOM 6246 O O . GLN B 1 409 ? 34.938 -26.641 -26.078 1 55.81 409 GLN B O 1
ATOM 6251 N N . LYS B 1 410 ? 35.188 -25.688 -24.156 1 55.38 410 LYS B N 1
ATOM 6252 C CA . LYS B 1 410 ? 34.125 -26.5 -23.531 1 55.38 410 LYS B CA 1
ATOM 6253 C C . LYS B 1 410 ? 32.75 -25.984 -23.906 1 55.38 410 LYS B C 1
ATOM 6255 O O . LYS B 1 410 ? 31.828 -26.766 -24.188 1 55.38 410 LYS B O 1
ATOM 6260 N N . ASN B 1 411 ? 32.531 -24.672 -23.969 1 59.78 411 ASN B N 1
ATOM 6261 C CA . ASN B 1 411 ? 31.203 -24.109 -24.141 1 59.78 411 ASN B CA 1
ATOM 6262 C C . ASN B 1 411 ? 31.031 -23.484 -25.516 1 59.78 411 ASN B C 1
ATOM 6264 O O . ASN B 1 411 ? 29.938 -23.016 -25.859 1 59.78 411 ASN B O 1
ATOM 6268 N N . GLY B 1 412 ? 32.156 -23.578 -26.344 1 70.69 412 GLY B N 1
ATOM 6269 C CA . GLY B 1 412 ? 32.094 -23.031 -27.688 1 70.69 412 GLY B CA 1
ATOM 6270 C C . GLY B 1 412 ? 32.469 -21.562 -27.75 1 70.69 412 GLY B C 1
ATOM 6271 O O . GLY B 1 412 ? 32.656 -20.922 -26.719 1 70.69 412 GLY B O 1
ATOM 6272 N N . LYS B 1 413 ? 32.688 -21.031 -29 1 78.44 413 LYS B N 1
ATOM 6273 C CA . LYS B 1 413 ? 33.031 -19.641 -29.234 1 78.44 413 LYS B CA 1
ATOM 6274 C C . LYS B 1 413 ? 31.828 -18.719 -29.062 1 78.44 413 LYS B C 1
ATOM 6276 O O . LYS B 1 413 ? 30.719 -19.062 -29.469 1 78.44 413 LYS B O 1
ATOM 6281 N N . THR B 1 414 ? 32.031 -17.609 -28.297 1 87.5 414 THR B N 1
ATOM 6282 C CA . THR B 1 414 ? 30.969 -16.641 -28.125 1 87.5 414 THR B CA 1
ATOM 6283 C C . THR B 1 414 ? 31.516 -15.211 -28.266 1 87.5 414 THR B C 1
ATOM 6285 O O . THR B 1 414 ? 32.719 -14.977 -28.078 1 87.5 414 THR B O 1
ATOM 6288 N N . ILE B 1 415 ? 30.719 -14.32 -28.703 1 88.31 415 ILE B N 1
ATOM 6289 C CA . ILE B 1 415 ? 30.969 -12.883 -28.734 1 88.31 415 ILE B CA 1
ATOM 6290 C C . ILE B 1 415 ? 30.078 -12.188 -27.703 1 88.31 415 ILE B C 1
ATOM 6292 O O . ILE B 1 415 ? 28.859 -12.352 -27.734 1 88.31 415 ILE B O 1
ATOM 6296 N N . LYS B 1 416 ? 30.75 -11.555 -26.891 1 91.69 416 LYS B N 1
ATOM 6297 C CA . LYS B 1 416 ? 30.031 -10.742 -25.922 1 91.69 416 LYS B CA 1
ATOM 6298 C C . LYS B 1 416 ? 30.094 -9.266 -26.281 1 91.69 416 LYS B C 1
ATOM 6300 O O . LYS B 1 416 ? 31.172 -8.672 -26.312 1 91.69 416 LYS B O 1
ATOM 6305 N N . MET B 1 417 ? 29.016 -8.672 -26.531 1 92.5 417 MET B N 1
ATOM 6306 C CA . MET B 1 417 ? 28.938 -7.254 -26.859 1 92.5 417 MET B CA 1
ATOM 6307 C C . MET B 1 417 ? 28.484 -6.441 -25.641 1 92.5 417 MET B C 1
ATOM 6309 O O . MET B 1 417 ? 27.547 -6.832 -24.938 1 92.5 417 MET B O 1
ATOM 6313 N N . LEU B 1 418 ? 29.203 -5.387 -25.516 1 92.56 418 LEU B N 1
ATOM 6314 C CA . LEU B 1 418 ? 28.984 -4.578 -24.328 1 92.56 418 LEU B CA 1
ATOM 6315 C C . LEU B 1 418 ? 28.375 -3.227 -24.672 1 92.56 418 LEU B C 1
ATOM 6317 O O . LEU B 1 418 ? 28.625 -2.695 -25.766 1 92.56 418 LEU B O 1
ATOM 6321 N N . GLY B 1 419 ? 27.516 -2.643 -23.719 1 92.56 419 GLY B N 1
ATOM 6322 C CA . GLY B 1 419 ? 26.906 -1.333 -23.875 1 92.56 419 GLY B CA 1
ATOM 6323 C C . GLY B 1 419 ? 26.391 -0.76 -22.578 1 92.56 419 GLY B C 1
ATOM 6324 O O . GLY B 1 419 ? 26.375 -1.445 -21.547 1 92.56 419 GLY B O 1
ATOM 6325 N N . LYS B 1 420 ? 25.953 0.431 -22.656 1 90.5 420 LYS B N 1
ATOM 6326 C CA . LYS B 1 420 ? 25.438 1.134 -21.484 1 90.5 420 LYS B CA 1
ATOM 6327 C C . LYS B 1 420 ? 24.047 0.636 -21.109 1 90.5 420 LYS B C 1
ATOM 6329 O O . LYS B 1 420 ? 23.688 0.63 -19.922 1 90.5 420 LYS B O 1
ATOM 6334 N N . ASP B 1 421 ? 23.375 0.284 -22.125 1 88.88 421 ASP B N 1
ATOM 6335 C CA . ASP B 1 421 ? 22.016 -0.217 -21.953 1 88.88 421 ASP B CA 1
ATOM 6336 C C . ASP B 1 421 ? 21.625 -1.147 -23.109 1 88.88 421 ASP B C 1
ATOM 6338 O O . ASP B 1 421 ? 22.391 -1.314 -24.062 1 88.88 421 ASP B O 1
ATOM 6342 N N . PRO B 1 422 ? 20.453 -1.792 -22.953 1 91.06 422 PRO B N 1
ATOM 6343 C CA . PRO B 1 422 ? 20.047 -2.742 -24 1 91.06 422 PRO B CA 1
ATOM 6344 C C . PRO B 1 422 ? 19.891 -2.092 -25.375 1 91.06 422 PRO B C 1
ATOM 6346 O O . PRO B 1 422 ? 20.188 -2.717 -26.391 1 91.06 422 PRO B O 1
ATOM 6349 N N . GLN B 1 423 ? 19.516 -0.888 -25.375 1 88.06 423 GLN B N 1
ATOM 6350 C CA . GLN B 1 423 ? 19.344 -0.208 -26.656 1 88.06 423 GLN B CA 1
ATOM 6351 C C . GLN B 1 423 ? 20.672 -0.054 -27.375 1 88.06 423 GLN B C 1
ATOM 6353 O O . GLN B 1 423 ? 20.766 -0.297 -28.578 1 88.06 423 GLN B O 1
ATOM 6358 N N . GLU B 1 424 ? 21.641 0.327 -26.719 1 89.75 424 GLU B N 1
ATOM 6359 C CA . GLU B 1 424 ? 22.969 0.474 -27.312 1 89.75 424 GLU B CA 1
ATOM 6360 C C . GLU B 1 424 ? 23.516 -0.868 -27.812 1 89.75 424 GLU B C 1
ATOM 6362 O O . GLU B 1 424 ? 24.094 -0.952 -28.891 1 89.75 424 GLU B O 1
ATOM 6367 N N . VAL B 1 425 ? 23.312 -1.876 -27.062 1 92.5 425 VAL B N 1
ATOM 6368 C CA . VAL B 1 425 ? 23.797 -3.205 -27.422 1 92.5 425 VAL B CA 1
ATOM 6369 C C . VAL B 1 425 ? 23.078 -3.688 -28.688 1 92.5 425 VAL B C 1
ATOM 6371 O O . VAL B 1 425 ? 23.703 -4.234 -29.594 1 92.5 425 VAL B O 1
ATOM 6374 N N . LEU B 1 426 ? 21.797 -3.436 -28.75 1 90.25 426 LEU B N 1
ATOM 6375 C CA . LEU B 1 426 ? 21.016 -3.836 -29.922 1 90.25 426 LEU B CA 1
ATOM 6376 C C . LEU B 1 426 ? 21.422 -3.027 -31.141 1 90.25 426 LEU B C 1
ATOM 6378 O O . LEU B 1 426 ? 21.453 -3.555 -32.25 1 90.25 426 LEU B O 1
ATOM 6382 N N . SER B 1 427 ? 21.688 -1.798 -30.875 1 87.88 427 SER B N 1
ATOM 6383 C CA . SER B 1 427 ? 22.172 -0.964 -31.969 1 87.88 427 SER B CA 1
ATOM 6384 C C . SER B 1 427 ? 23.5 -1.49 -32.531 1 87.88 427 SER B C 1
ATOM 6386 O O . SER B 1 427 ? 23.688 -1.573 -33.75 1 87.88 427 SER B O 1
ATOM 6388 N N . LYS B 1 428 ? 24.359 -1.882 -31.703 1 88 428 LYS B N 1
ATOM 6389 C CA . LYS B 1 428 ? 25.641 -2.467 -32.094 1 88 428 LYS B CA 1
ATOM 6390 C C . LYS B 1 428 ? 25.422 -3.773 -32.875 1 88 428 LYS B C 1
ATOM 6392 O O . LYS B 1 428 ? 26.078 -4.012 -33.875 1 88 428 LYS B O 1
ATOM 6397 N N . LEU B 1 429 ? 24.547 -4.523 -32.375 1 88.44 429 LEU B N 1
ATOM 6398 C CA . LEU B 1 429 ? 24.219 -5.785 -33.031 1 88.44 429 LEU B CA 1
ATOM 6399 C C . LEU B 1 429 ? 23.656 -5.551 -34.406 1 88.44 429 LEU B C 1
ATOM 6401 O O . LEU B 1 429 ? 24.031 -6.23 -35.375 1 88.44 429 LEU B O 1
ATOM 6405 N N . SER B 1 430 ? 22.766 -4.605 -34.469 1 86.5 430 SER B N 1
ATOM 6406 C CA . SER B 1 430 ? 22.141 -4.277 -35.75 1 86.5 430 SER B CA 1
ATOM 6407 C C . SER B 1 430 ? 23.188 -3.789 -36.75 1 86.5 430 SER B C 1
ATOM 6409 O O . SER B 1 430 ? 23.047 -4.031 -37.938 1 86.5 430 SER B O 1
ATOM 6411 N N . SER B 1 431 ? 24.156 -3.17 -36.25 1 84.5 431 SER B N 1
ATOM 6412 C CA . SER B 1 431 ? 25.188 -2.635 -37.125 1 84.5 431 SER B CA 1
ATOM 6413 C C . SER B 1 431 ? 26 -3.754 -37.781 1 84.5 431 SER B C 1
ATOM 6415 O O . SER B 1 431 ? 26.578 -3.562 -38.844 1 84.5 431 SER B O 1
ATOM 6417 N N . ILE B 1 432 ? 25.953 -4.863 -37.188 1 81.94 432 ILE B N 1
ATOM 6418 C CA . ILE B 1 432 ? 26.734 -5.957 -37.75 1 81.94 432 ILE B CA 1
ATOM 6419 C C . ILE B 1 432 ? 25.812 -6.852 -38.594 1 81.94 432 ILE B C 1
ATOM 6421 O O . ILE B 1 432 ? 26.297 -7.719 -39.312 1 81.94 432 ILE B O 1
ATOM 6425 N N . LEU B 1 433 ? 24.531 -6.668 -38.312 1 79.88 433 LEU B N 1
ATOM 6426 C CA . LEU B 1 433 ? 23.578 -7.477 -39.094 1 79.88 433 LEU B CA 1
ATOM 6427 C C . LEU B 1 433 ? 23.25 -6.824 -40.406 1 79.88 433 LEU B C 1
ATOM 6429 O O . LEU B 1 433 ? 22.812 -7.496 -41.344 1 79.88 433 LEU B O 1
ATOM 6433 N N . ASN B 1 434 ? 23.312 -5.5 -40.531 1 68.75 434 ASN B N 1
ATOM 6434 C CA . ASN B 1 434 ? 23.062 -4.805 -41.812 1 68.75 434 ASN B CA 1
ATOM 6435 C C . ASN B 1 434 ? 24.344 -4.656 -42.625 1 68.75 434 ASN B C 1
ATOM 6437 O O . ASN B 1 434 ? 25.422 -4.453 -42.031 1 68.75 434 ASN B O 1
#

InterPro domains:
  IPR004399 Hydroxymethylpyrimidine kinase/phosphomethylpyrimidine kinase domain [TIGR00097] (4-250)
  IPR004399 Hydroxymethylpyrimidine kinase/phosphomethylpyrimidine kinase domain [cd01169] (3-240)
  IPR013749 Pyridoxamine kinase/Phosphomethylpyrimidine kinase [PF08543] (11-251)
  IPR019293 Thiamine-phosphate synthase ThiN-like [PF10120] (274-429)
  IPR029056 Ribokinase-like [G3DSA:3.40.1190.20] (1-257)
  IPR029056 Ribokinase-like [SSF53613] (1-253)
  IPR036409 Class II aldolase/adducin N-terminal domain superfamily [G3DSA:3.40.225.10] (263-434)
  IPR036409 Class II aldolase/adducin N-terminal domain superfamily [SSF53639] (266-433)

Radius of gyration: 29.8 Å; Cα contacts (8 Å, |Δi|>4): 2000; chains: 2; bounding box: 77×77×70 Å

pLDDT: mean 84.94, std 13.59, range [31.62, 98.75]

Nearest PDB structures (foldseek):
  8g1h-assembly1_A-2  TM=9.445E-01  e=1.256E-27  synthetic construct
  1ub0-assembly1_A-2  TM=9.579E-01  e=1.332E-25  Thermus thermophilus
  1jxh-assembly1_B  TM=9.284E-01  e=2.220E-21  Salmonella enterica subsp. enterica serovar Typhimurium
  4c5l-assembly2_B  TM=9.148E-01  e=1.984E-21  Staphylococcus aureus subsp. aureus Mu50
  1jxi-assembly1_B  TM=9.146E-01  e=2.099E-21  Salmonella enterica subsp. enterica serovar Typhimurium

Foldseek 3Di:
DQEEEEEWADDPQLQATVSLLQLLLVLQPYHYHYQHQWYWDDDQADTDDIGGDDLVSSLVSLCVDVVPDDHAFYEYDHNPALSSLQSVLVSCVPPDHAYEYALHLPPPPPDPHDSLSSLVSCQPRPLLRHQEYEDEQVNLCSNQVHHQDDDVSLLVSQCSSCVSPHWYWYWQSDDDPFWGWIWTQHPNDIDIDIDTDDPDQWRHLSRLLSSQLRSVVSVPFDNVVSNVVSVVQSVQQRVPWADDDDHTTRRRSNSCPDVVPLLSVLQVVQQVQQQVLLVVCQVQPAQQFAFPQAKKKKFAGQPRDFQQRIKIQASHWHDDPRGTDRPGGIHRNRRPLVGLLQNLQCVQPVLWGMKMKIADDDCLVVLCVVLPWFEEEQPPDDDDRSNVSNNVRVVVPPHRTQWYWYCDPPRHIIIMGIDSGSVVSVVSVVSSVD/DFEEEEEWADDPQLQATVSLLQLLLVLQPYHYHYQHQWYWDDDQADTDDIGGDDLVSSLVSLCVDVVPDDHAFYEYDHNPALSSLQSVLVSCVPPDHAYEYALDLPPPPPDPRDSLSSLVSCQPRPLLRHQEYEDEQVNLCSNQVHHQDDPVSLLVSQCSSCVSPHWYWYWQSDDDDFKGWIWTQHPNDIDIDIDTDDDDQWGHLSRLLSSQLRSVVSVPFDNVQSNVVSVVQSVQQRVPWADDDDHTTRRRSNSCVPVVCLLNVLQVVQQVQQQVLLVVCQVQPAQQFAFPQAKKKKFAGQPRDFQQRIKIQASHWHDDPRGTDRPGGIHRNRRPLVGLLQNLQCVLPVLWGMKMKIADDDCLVVLCVVLPWFEAEQPPDDPDRSNVSNNVRVVVPPHRTQWYWYQDPPRGIMIMGIDSGSVVSVVSVVSSVD

Sequence (868 aa):
MKTALTIAGSDSVGGAGIQADIKAMASVGVHAATVITAVTVQNTREVGSILPIPEEIIKEQLEAVLKDCKINAIKTGMLYSADIVGVVADVLEDHEMPLIIDPVMVATVGSSLSKDDLVKSLKKDLLPMCELVTPNKFEAEALSGMKIKNEDDAMLACELIGKQGSSVLLKGGHMDSRNVVDYLYLSSEFTKMSKPRLNKAGHGSGCVLSSYITANMAMGLDLVNSVLRSRELIQRSIETQYEIGKGELIVNPMASFSPSNEKSSAKFDVLDSIDAAAEKLVNVLPSNLVPKKGVNIAYATKGAAGPEDVAGIDQRITLKNGRLVKNGPAKFGAAGHLSFILLEIMKKDPSMRCIISIAPAGDTLDLLEEVGMNTVLSGRKGNPMWGAATKELLGKTKVVPDAIYDTDQKNGKTIKMLGKDPQEVLSKLSSILNMKTALTIAGSDSVGGAGIQADIKAMASVGVHAATVITAVTVQNTREVGSILPIPEEIIKEQLEAVLKDCKINAIKTGMLYSADIVGVVADVLEDHEMPLIIDPVMVATVGSSLSKDDLVKSLKKDLLPMCELVTPNKFEAEALSGMKIKNEDDAMLACELIGKQGSSVLLKGGHMDSRNVVDYLYLSSEFTKMSKPRLNKAGHGSGCVLSSYITANMAMGLDLVNSVLRSRELIQRSIETQYEIGKGELIVNPMASFSPSNEKSSAKFDVLDSIDAAAEKLVNVLPSNLVPKKGVNIAYATKGAAGPEDVAGIDQRITLKNGRLVKNGPAKFGAAGHLSFILLEIMKKDPSMRCIISIAPAGDTLDLLEEVGMNTVLSGRKGNPMWGAATKELLGKTKVVPDAIYDTDQKNGKTIKMLGKDPQEVLSKLSSILN